Protein AF-0000000073259022 (afdb_homodimer)

Nearest PDB structures (foldseek):
  8ajj-assembly1_D  TM=9.130E-01  e=1.809E-40  Staphylococcus aureus
  8plf-assembly1_A  TM=8.728E-01  e=3.328E-39  Schistosoma mansoni
  7put-assembly1_A  TM=8.686E-01  e=3.805E-38  Brugia malayi
  7pvj-assembly1_B  TM=8.725E-01  e=5.122E-38  Brugia malayi
  7pvj-assembly2_C  TM=8.469E-01  e=7.106E-36  Brugia malayi

pLDDT: mean 96.57, std 3.53, range [67.12, 98.94]

Solvent-accessible surface area (backbone atoms only — not comparable to full-atom values): 46654 Å² total; per-residue (Å²): 130,63,50,79,30,50,31,34,25,40,18,31,18,64,20,24,44,56,42,46,36,52,43,17,68,71,70,38,49,26,32,38,33,29,66,82,57,62,33,23,54,44,36,68,53,31,57,52,27,50,49,25,40,41,38,27,19,47,49,34,46,49,50,64,45,18,61,81,39,15,26,36,36,49,89,65,53,64,48,69,37,37,63,47,35,39,47,52,23,50,51,52,25,50,53,49,28,48,48,39,51,50,49,34,54,74,35,60,38,45,77,43,57,12,47,61,24,45,78,39,85,59,24,31,40,28,45,33,72,88,62,63,71,46,44,34,32,34,70,28,39,36,42,20,58,26,59,40,74,33,77,79,94,47,50,47,49,85,72,46,63,65,91,32,59,26,38,79,54,60,56,66,67,48,70,60,78,47,65,23,34,34,26,37,22,40,41,64,69,23,44,36,51,43,52,26,40,35,44,62,65,20,42,31,38,34,40,14,57,47,85,51,45,41,73,89,49,45,67,70,58,24,48,51,51,52,52,52,44,41,73,71,60,43,43,74,41,52,41,17,47,74,62,34,31,40,76,41,90,40,85,71,32,42,26,32,35,36,31,42,39,84,91,41,76,45,77,44,71,20,43,26,34,35,43,33,68,51,67,36,37,53,45,84,66,28,44,39,72,75,49,57,42,49,51,46,98,74,41,22,37,45,54,53,62,66,29,37,37,69,30,86,58,30,30,45,33,39,42,21,37,46,77,78,76,42,66,36,52,12,38,48,42,27,45,22,44,38,44,67,76,40,50,90,76,55,57,91,66,50,74,79,28,61,34,66,75,59,32,69,40,50,64,29,57,42,41,56,42,78,36,91,54,17,38,6,34,29,48,48,49,68,73,74,46,70,83,46,93,63,58,70,30,41,21,59,39,55,25,73,76,26,66,43,27,53,36,60,72,45,32,61,51,31,37,38,37,30,29,33,63,90,78,29,41,61,48,15,37,37,19,32,14,75,60,7,46,54,53,29,45,28,52,48,34,24,49,69,31,67,39,33,53,45,54,47,35,64,44,42,42,35,65,80,34,71,63,38,40,47,37,57,36,61,81,40,56,87,131,61,49,76,30,49,31,36,24,41,19,30,19,64,20,23,44,59,41,45,34,51,42,16,68,70,69,37,50,24,34,36,33,29,65,82,58,60,32,22,56,43,34,69,52,31,58,52,26,50,50,25,41,40,39,27,18,50,50,33,47,50,51,63,44,21,61,81,37,14,26,39,37,48,88,62,52,64,46,69,38,34,62,47,35,36,48,53,24,50,51,53,23,49,54,50,27,50,47,39,51,51,47,34,52,75,35,60,37,46,76,43,57,13,48,60,25,45,78,38,83,59,24,30,42,27,44,32,74,88,61,62,71,46,46,36,32,33,70,27,40,36,41,20,57,26,59,43,75,34,78,79,93,48,49,47,48,85,71,43,61,66,92,32,59,26,36,79,56,59,55,65,66,48,68,61,78,45,63,21,34,33,26,38,22,39,40,64,68,23,43,34,53,41,53,27,40,33,44,62,64,20,42,31,38,35,40,14,58,48,83,49,46,39,73,89,49,46,66,71,58,25,48,52,50,51,54,52,42,41,74,71,59,44,44,74,41,51,40,16,45,75,61,33,31,40,77,42,90,40,86,70,31,40,26,33,36,34,30,41,39,83,90,41,73,48,76,43,73,20,41,25,34,36,42,33,67,52,68,36,36,53,45,85,66,28,45,40,71,74,49,57,42,49,54,47,98,76,41,23,37,46,56,54,63,67,29,39,35,68,28,87,58,28,30,42,33,39,44,22,37,47,79,78,75,41,66,38,51,11,37,48,42,28,45,21,43,39,45,67,75,40,50,88,75,55,58,91,66,51,72,79,29,60,34,67,72,59,32,69,41,50,65,30,57,41,42,56,40,79,37,90,55,17,38,5,34,30,48,47,50,69,73,76,46,71,84,48,92,64,58,70,30,40,21,58,40,54,25,73,77,26,67,42,27,52,37,58,72,44,32,61,51,31,37,38,36,30,27,34,62,88,80,28,41,60,49,15,36,36,19,32,14,74,60,6,46,52,52,29,45,30,52,47,34,23,49,69,31,67,40,33,52,44,54,47,36,65,44,45,44,34,65,82,35,69,64,39,41,48,36,57,39,60,80,39,57,86

Sequence (956 aa):
MATYYDAIIIGSGQSGNPVAKAFANAGHKTAVIERTALGGTCVNVGCTPTKTMIASGRAAYMARRGKDYGVHAGNGNFEIDMARVRQRKRAIVEQWNSGSVRGLNAAGVDVIMGEGSFVGDKKLKVVLNDGGEKEVSADKIFINVGERPLRPDISGLDGVEPARVLDSTSIMELDAVPEHLVVLGGGYIGLEFGQLFRRLGSEVTVIQRAKQLVPHEDPDVAECLYDILQQDGLTVYLSSTVNSVSASTDSKMPFTVNVQTANGQTDVAGSHILLAAGRVPNTDRLNLSEVGIKTTSKGHVVVDDKLQTSASNVYALGDCHGGAAFTHISYDDSRIIRTNLLPKTMASTTPAMPTTQSSTSRVLTPYVMYTDPQLGHVGLHARDLFNSKREVKIAKMPMSYVARALETAEPRGMMKATVEAKTGEILGFTCLGLEGGEIMSIVQTAMMGNLKWWDLEAAVYAHPTLAESLNNLWGHLEMATYYDAIIIGSGQSGNPVAKAFANAGHKTAVIERTALGGTCVNVGCTPTKTMIASGRAAYMARRGKDYGVHAGNGNFEIDMARVRQRKRAIVEQWNSGSVRGLNAAGVDVIMGEGSFVGDKKLKVVLNDGGEKEVSADKIFINVGERPLRPDISGLDGVEPARVLDSTSIMELDAVPEHLVVLGGGYIGLEFGQLFRRLGSEVTVIQRAKQLVPHEDPDVAECLYDILQQDGLTVYLSSTVNSVSASTDSKMPFTVNVQTANGQTDVAGSHILLAAGRVPNTDRLNLSEVGIKTTSKGHVVVDDKLQTSASNVYALGDCHGGAAFTHISYDDSRIIRTNLLPKTMASTTPAMPTTQSSTSRVLTPYVMYTDPQLGHVGLHARDLFNSKREVKIAKMPMSYVARALETAEPRGMMKATVEAKTGEILGFTCLGLEGGEIMSIVQTAMMGNLKWWDLEAAVYAHPTLAESLNNLWGHLE

Foldseek 3Di:
DAAEWQEEEEAQELLRLLLQLLCLLVPTAYAYEAAPAHHGCCLAQRVQLLVLLLVVLVVLVCLLCCVVVVHDDPPSDDADQLVVSLVSSVVSSVVVRVVSVVSCVVSPYHYFHFHWADPEAQKIWGQGPVGDIHIHGHNAYEYEQAWDFDDDDAAAPVVDDVLQEAESRSVSVDRDQQQEEEEEAQELSRQSVQSSSLSNPHAYEYEHLAQFHNVQADPVQRVLVVVVVVVSPYHYAYNKDWHHKHADPDQSQGIWTWMQGPVGIDIDTTRHYYRPPDIAAPQVRHPCVNYPFDADPRQATDAFQLQHTPRPNYGYAAPSNHDDRDSVRRNVNSQLPCCPPVVVSDDPPDDRDVGCPRDLLNVQPWDWRVDVVIKIKTADHPVRCPPPPFQKWKFKAFQLPQPVCVVVVWRRGMKMWIARPPQQQTGMIITRTHPRRVLNVVVSVCNNVRHGLVCQLPDDDDPPDSSVCSVVRCVRID/DAAEWAEEEEAQELQRLLLQLLCLLVPTAYAYEAADAHHPCCLAQRVQLLVLLLVVLVVLVCLLCLVVVVHDDPPSDDADQLVVSLVSSVVSSVVVRVVSVVSCVVSVYHYFHFHWADPEAQKIWGQGPVGDIHIHGHSAYEYEQAWDFDDDDAAAPVVDDPLQEAESRSVSVDRDQQQEEEEEAQEQSRQSVQSSSLSNPHAYEYEHLAQFHNVQADRVQRVLVVVVVVVSPYHYAYNKDWHHKHADPDQSQGIWTWMQGPVGIDIDTTRHYYRPPDIAAPQVRHNCVNYPFDADPRQATDAFQLQHTPRPNYGYAAPSNHDPRDSVRRNVNSQLPCVPPVVVSDDPPDDRDVGCPRALLNVQPWDWRVDVVIKTKTADHPVRCPPPPFQKWKFKAFQLPQPVCVVVVWRRGMKMWIARPPQQQTGMIITRTHPRRVLNVVVSVCNNVRHGLVCQLPDDDDPPDSSVCSVVRCVRID

Secondary structure (DSSP, 8-state):
-PEEEEEEEE--STTHHHHHHHHHHTT--EEEEESS-TTHHHHHHSHHHHHHHHHHHHHHHHHHTGGGGTEEETTS-EEE-HHHHHHHHHHHHHHHHHHHHHHHHHHT-EEEEEEEEEEETTEEEEEETTSSEEEEEEEEEEE---EEE-----BTGGGS-GGGEE-TTGGGG-SS--SEEEEE--SHHHHHHHHHHHHHT-EEEEE-SSSSSSTTS-HHHHHHHHHHHHHTT-EEE-S-EEEEEEE-S-SSS-EEEEEEETTEEEEEEESEEEE-S-EEETTTTS-GGGGT--B-TTSPBP--TT-B-SSTTEEE-GGGG-S---HHHHHHHHHHHHHHH-GGGS-TTSPP--STTS-HHHHT--EEE-SSSEEEEEE--GGGGTT-SS-EEEEEEEGGG-HHHHHTT----EEEEEEETTT-BEEEEEEEETTHHHHHHHHHHHHHTT-BHHHHHT--PPSS-STTHHHHHGGGB-/-PEEEEEEEES-STTHHHHHHHHHHTT--EEEEESS-TTHHHHHHSHHHHHHHHHHHHHHHHHHTGGGGTEEETTS-EEE-HHHHHHHHHHHHHHHHHHHHHHHHHHT-EEEEEEEEEEETTEEEEEETTSSEEEEEEEEEEE---EEE-----BTGGGS-GGGEE-TTGGGG-SS--SEEEEE--SHHHHHHHHHHHHHT-EEEEE-SSSSSSTTS-HHHHHHHHHHHHHTT-EEE-S-EEEEEEE-S-SSS-EEEEEEETTEEEEEEESEEEE-S-EEETTTTS-GGGGT--B-TTSPBP--TT-B-SSTTEEE-GGGG-S---HHHHHHHHHHHHHHH-GGGS-TTSPP--STTS-HHHHT--EEE-SSSEEEEEE--GGGGTT-SS-EEEEEEEGGG-HHHHHTT----EEEEEEETTT-BEEEEEEEETTHHHHHHHHHHHHHTT-BHHHHHT--PPSS-STTHHHHHGGGB-

InterPro domains:
  IPR001100 Pyridine nucleotide-disulphide oxidoreductase, class I [PIRSF000350] (4-470)
  IPR004099 Pyridine nucleotide-disulphide oxidoreductase, dimerisation domain [PF02852] (365-471)
  IPR016156 FAD/NAD-linked reductase, dimerisation domain superfamily [G3DSA:3.30.390.30] (364-477)
  IPR016156 FAD/NAD-linked reductase, dimerisation domain superfamily [SSF55424] (364-474)
  IPR023753 FAD/NAD(P)-binding domain [PF07992] (5-328)
  IPR036188 FAD/NAD(P)-binding domain superfamily [G3DSA:3.50.50.60] (5-340)
  IPR036188 FAD/NAD(P)-binding domain superfamily [G3DSA:3.50.50.60] (157-284)
  IPR036188 FAD/NAD(P)-binding domain superfamily [SSF51905] (3-328)

Radius of gyration: 30.56 Å; Cα contacts (8 Å, |Δi|>4): 2368; chains: 2; bounding box: 64×108×78 Å

Structure (mmCIF, N/CA/C/O backbone):
data_AF-0000000073259022-model_v1
#
loop_
_entity.id
_entity.type
_entity.pdbx_description
1 polymer 'Chromosome 3, complete genome'
#
loop_
_atom_site.group_PDB
_atom_site.id
_atom_site.type_symbol
_atom_site.label_atom_id
_atom_site.label_alt_id
_atom_site.label_comp_id
_atom_site.label_asym_id
_atom_site.label_entity_id
_atom_site.label_seq_id
_atom_site.pdbx_PDB_ins_code
_atom_site.Cartn_x
_atom_site.Cartn_y
_atom_site.Cartn_z
_atom_site.occupancy
_atom_site.B_iso_or_equiv
_atom_site.auth_seq_id
_atom_site.auth_comp_id
_atom_site.auth_asym_id
_atom_site.auth_atom_id
_atom_site.pdbx_PDB_model_num
ATOM 1 N N . MET A 1 1 ? -9.023 -57.719 -0.854 1 75.94 1 MET A N 1
ATOM 2 C CA . MET A 1 1 ? -10.281 -57.031 -0.538 1 75.94 1 MET A CA 1
ATOM 3 C C . MET A 1 1 ? -10.109 -55.531 -0.485 1 75.94 1 MET A C 1
ATOM 5 O O . MET A 1 1 ? -9.109 -55.031 0.037 1 75.94 1 MET A O 1
ATOM 9 N N . ALA A 1 2 ? -11.062 -54.781 -1.071 1 88.75 2 ALA A N 1
ATOM 10 C CA . ALA A 1 2 ? -10.961 -53.344 -1.138 1 88.75 2 ALA A CA 1
ATOM 11 C C . ALA A 1 2 ? -11.141 -52.719 0.241 1 88.75 2 ALA A C 1
ATOM 13 O O . ALA A 1 2 ? -12 -53.156 1.016 1 88.75 2 ALA A O 1
ATOM 14 N N . THR A 1 3 ? -10.242 -51.844 0.664 1 95.62 3 THR A N 1
ATOM 15 C CA . THR A 1 3 ? -1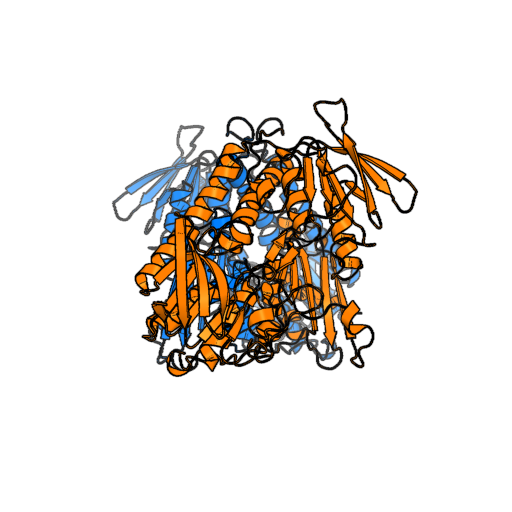0.414 -51.094 1.896 1 95.62 3 THR A CA 1
ATOM 16 C C . THR A 1 3 ? -11.547 -50.062 1.757 1 95.62 3 THR A C 1
ATOM 18 O O . THR A 1 3 ? -11.594 -49.312 0.787 1 95.62 3 THR A O 1
ATOM 21 N N . TYR A 1 4 ? -12.5 -50.062 2.699 1 97.25 4 TYR A N 1
ATOM 22 C CA . TYR A 1 4 ? -13.688 -49.219 2.637 1 97.25 4 TYR A CA 1
ATOM 23 C C . TYR A 1 4 ? -13.492 -47.938 3.457 1 97.25 4 TYR A C 1
ATOM 25 O O . TYR A 1 4 ? -12.961 -48 4.57 1 97.25 4 TYR A O 1
ATOM 33 N N . TYR A 1 5 ? -13.891 -46.812 2.912 1 98.56 5 TYR A N 1
ATOM 34 C CA . TYR A 1 5 ? -13.906 -45.5 3.566 1 98.56 5 TYR A CA 1
ATOM 35 C C . TYR A 1 5 ? -15.289 -44.875 3.479 1 98.56 5 TYR A C 1
ATOM 37 O O . TYR A 1 5 ? -16.094 -45.219 2.617 1 98.56 5 TYR A O 1
ATOM 45 N N . ASP A 1 6 ? -15.641 -43.969 4.469 1 98.56 6 ASP A N 1
ATOM 46 C CA . ASP A 1 6 ? -16.828 -43.125 4.324 1 98.56 6 ASP A CA 1
ATOM 47 C C . ASP A 1 6 ? -16.625 -42.094 3.215 1 98.56 6 ASP A C 1
ATOM 49 O O . ASP A 1 6 ? -17.562 -41.781 2.477 1 98.56 6 ASP A O 1
ATOM 53 N N . ALA A 1 7 ? -15.445 -41.594 3.127 1 98.69 7 ALA A N 1
ATOM 54 C CA . ALA A 1 7 ? -15.125 -40.562 2.135 1 98.69 7 ALA A CA 1
ATOM 55 C C . ALA A 1 7 ? -13.711 -40.75 1.588 1 98.69 7 ALA A C 1
ATOM 57 O O . ALA A 1 7 ? -12.781 -41.031 2.342 1 98.69 7 ALA A O 1
ATOM 58 N N . ILE A 1 8 ? -13.578 -40.594 0.302 1 98.81 8 ILE A N 1
ATOM 59 C CA . ILE A 1 8 ? -12.273 -40.562 -0.345 1 98.81 8 ILE A CA 1
ATOM 60 C C . ILE A 1 8 ? -12.125 -39.312 -1.181 1 98.81 8 ILE A C 1
ATOM 62 O O . ILE A 1 8 ? -13.031 -38.938 -1.935 1 98.81 8 ILE A O 1
ATOM 66 N N . ILE A 1 9 ? -11.078 -38.594 -0.959 1 98.88 9 ILE A N 1
ATOM 67 C CA . ILE A 1 9 ? -10.719 -37.438 -1.786 1 98.88 9 ILE A CA 1
ATOM 68 C C . ILE A 1 9 ? -9.555 -37.812 -2.701 1 98.88 9 ILE A C 1
ATOM 70 O O . ILE A 1 9 ? -8.516 -38.281 -2.236 1 98.88 9 ILE A O 1
ATOM 74 N N . ILE A 1 10 ? -9.766 -37.688 -4.02 1 98.75 10 ILE A N 1
ATOM 75 C CA . ILE A 1 10 ? -8.68 -37.875 -4.98 1 98.75 10 ILE A CA 1
ATOM 76 C C . ILE A 1 10 ? -8.039 -36.531 -5.316 1 98.75 10 ILE A C 1
ATOM 78 O O . ILE A 1 10 ? -8.578 -35.75 -6.117 1 98.75 10 ILE A O 1
ATOM 82 N N . GLY A 1 11 ? -6.863 -36.281 -4.742 1 98.12 11 GLY A N 1
ATOM 83 C CA . GLY A 1 11 ? -6.195 -35 -4.836 1 98.12 11 GLY A CA 1
ATOM 84 C C . GLY A 1 11 ? -6.246 -34.219 -3.549 1 98.12 11 GLY A C 1
ATOM 85 O O . GLY A 1 11 ? -7.301 -34.094 -2.92 1 98.12 11 GLY A O 1
ATOM 86 N N . SER A 1 12 ? -5.145 -33.656 -3.178 1 97.56 12 SER A N 1
ATOM 87 C CA . SER A 1 12 ? -5.02 -32.969 -1.904 1 97.56 12 SER A CA 1
ATOM 88 C C . SER A 1 12 ? -4.848 -31.453 -2.115 1 97.56 12 SER A C 1
ATOM 90 O O . SER A 1 12 ? -4.043 -30.812 -1.433 1 97.56 12 SER A O 1
ATOM 92 N N . GLY A 1 13 ? -5.574 -30.891 -3.109 1 96.56 13 GLY A N 1
ATOM 93 C CA . GLY A 1 13 ? -5.512 -29.469 -3.393 1 96.56 13 GLY A CA 1
ATOM 94 C C . GLY A 1 13 ? -6.32 -28.625 -2.42 1 96.56 13 GLY A C 1
ATOM 95 O O . GLY A 1 13 ? -6.602 -29.062 -1.303 1 96.56 13 GLY A O 1
ATOM 96 N N . GLN A 1 14 ? -6.695 -27.453 -2.805 1 96.88 14 GLN A N 1
ATOM 97 C CA . GLN A 1 14 ? -7.176 -26.406 -1.923 1 96.88 14 GLN A CA 1
ATOM 98 C C . GLN A 1 14 ? -8.617 -26.656 -1.501 1 96.88 14 GLN A C 1
ATOM 100 O O . GLN A 1 14 ? -9.102 -26.062 -0.534 1 96.88 14 GLN A O 1
ATOM 105 N N . SER A 1 15 ? -9.281 -27.469 -2.186 1 98 15 SER A N 1
ATOM 106 C CA . SER A 1 15 ? -10.57 -27.953 -1.688 1 98 15 SER A CA 1
ATOM 107 C C . SER A 1 15 ? -10.438 -29.344 -1.062 1 98 15 SER A C 1
ATOM 109 O O . SER A 1 15 ? -11.188 -29.672 -0.142 1 98 15 SER A O 1
ATOM 111 N N . GLY A 1 16 ? -9.5 -30.125 -1.563 1 98.38 16 GLY A N 1
ATOM 112 C CA . GLY A 1 16 ? -9.359 -31.5 -1.14 1 98.38 16 GLY A CA 1
ATOM 113 C C . GLY A 1 16 ? -9.008 -31.656 0.328 1 98.38 16 GLY A C 1
ATOM 114 O O . GLY A 1 16 ? -9.734 -32.281 1.088 1 98.38 16 GLY A O 1
ATOM 115 N N . ASN A 1 17 ? -7.977 -30.969 0.718 1 98.06 17 ASN A N 1
ATOM 116 C CA . ASN A 1 17 ? -7.504 -31.062 2.094 1 98.06 17 ASN A CA 1
ATOM 117 C C . ASN A 1 17 ? -8.555 -30.562 3.084 1 98.06 17 ASN A C 1
ATOM 119 O O . ASN A 1 17 ? -8.867 -31.25 4.059 1 98.06 17 ASN A O 1
ATOM 123 N N . PRO A 1 18 ? -9.125 -29.422 2.84 1 97.75 18 PRO A N 1
ATOM 124 C CA . PRO A 1 18 ? -10.156 -28.953 3.77 1 97.75 18 PRO A CA 1
ATOM 125 C C . PRO A 1 18 ? -11.344 -29.906 3.877 1 97.75 18 PRO A C 1
ATOM 127 O O . PRO A 1 18 ? -11.852 -30.141 4.973 1 97.75 18 PRO A O 1
ATOM 130 N N . VAL A 1 19 ? -11.805 -30.469 2.738 1 98.56 19 VAL A N 1
ATOM 131 C CA . VAL A 1 19 ? -12.922 -31.406 2.752 1 98.56 19 VAL A CA 1
ATOM 132 C C . VAL A 1 19 ? -12.516 -32.688 3.514 1 98.56 19 VAL A C 1
ATOM 134 O O . VAL A 1 19 ? -13.273 -33.156 4.352 1 98.56 19 VAL A O 1
ATOM 137 N N . ALA A 1 20 ? -11.32 -33.188 3.248 1 98.81 20 ALA A N 1
ATOM 138 C CA . ALA A 1 20 ? -10.836 -34.375 3.939 1 98.81 20 ALA A CA 1
ATOM 139 C C . ALA A 1 20 ? -10.812 -34.188 5.449 1 98.81 20 ALA A C 1
ATOM 141 O O . ALA A 1 20 ? -11.328 -35 6.211 1 98.81 20 ALA A O 1
ATOM 142 N N . LYS A 1 21 ? -10.227 -33.062 5.836 1 98.44 21 LYS A N 1
ATOM 143 C CA . LYS A 1 21 ? -10.125 -32.781 7.262 1 98.44 21 LYS A CA 1
ATOM 144 C C . LYS A 1 21 ? -11.508 -32.594 7.887 1 98.44 21 LYS A C 1
ATOM 146 O O . LYS A 1 21 ? -11.75 -33.062 9 1 98.44 21 LYS A O 1
ATOM 151 N N . ALA A 1 22 ? -12.398 -31.938 7.172 1 98.25 22 ALA A N 1
ATOM 152 C CA . ALA A 1 22 ? -13.75 -31.719 7.688 1 98.25 22 ALA A CA 1
ATOM 153 C C . ALA A 1 22 ? -14.469 -33.031 7.93 1 98.25 22 ALA A C 1
ATOM 155 O O . ALA A 1 22 ? -15.078 -33.25 8.984 1 98.25 22 ALA A O 1
ATOM 156 N N . PHE A 1 23 ? -14.453 -33.969 6.977 1 98.69 23 PHE A N 1
ATOM 157 C CA . PHE A 1 23 ? -15.109 -35.25 7.109 1 98.69 23 PHE A CA 1
ATOM 158 C C . PHE A 1 23 ? -14.484 -36.062 8.234 1 98.69 23 PHE A C 1
ATOM 160 O O . PHE A 1 23 ? -15.195 -36.656 9.055 1 98.69 23 PHE A O 1
ATOM 167 N N . ALA A 1 24 ? -13.148 -36.062 8.273 1 98.69 24 ALA A N 1
ATOM 168 C CA . ALA A 1 24 ? -12.453 -36.781 9.328 1 98.69 24 ALA A CA 1
ATOM 169 C C . ALA A 1 24 ? -12.812 -36.25 10.703 1 98.69 24 ALA A C 1
ATOM 171 O O . ALA A 1 24 ? -13.133 -37 11.625 1 98.69 24 ALA A O 1
ATOM 172 N N . ASN A 1 25 ? -12.75 -35 10.812 1 98.12 25 ASN A N 1
ATOM 173 C CA . ASN A 1 25 ? -13.078 -34.344 12.078 1 98.12 25 ASN A CA 1
ATOM 174 C C . ASN A 1 25 ? -14.523 -34.625 12.492 1 98.12 25 ASN A C 1
ATOM 176 O O . ASN A 1 25 ? -14.852 -34.562 13.68 1 98.12 25 ASN A O 1
ATOM 180 N N . ALA A 1 26 ? -15.359 -34.875 11.508 1 98.19 26 ALA A N 1
ATOM 181 C CA . ALA A 1 26 ? -16.75 -35.188 11.773 1 98.19 26 ALA A CA 1
ATOM 182 C C . ALA A 1 26 ? -16.922 -36.688 12.094 1 98.19 26 ALA A C 1
ATOM 184 O O . ALA A 1 26 ? -18.047 -37.156 12.258 1 98.19 26 ALA A O 1
ATOM 185 N N . GLY A 1 27 ? -15.875 -37.438 12.062 1 97.88 27 GLY A N 1
ATOM 186 C CA . GLY A 1 27 ? -15.93 -38.844 12.492 1 97.88 27 GLY A CA 1
ATOM 187 C C . GLY A 1 27 ? -16 -39.812 11.328 1 97.88 27 GLY A C 1
ATOM 188 O O . GLY A 1 27 ? -16.203 -41 11.531 1 97.88 27 GLY A O 1
ATOM 189 N N . HIS A 1 28 ? -15.898 -39.375 10.141 1 98.31 28 HIS A N 1
ATOM 190 C CA . HIS A 1 28 ? -15.93 -40.25 8.969 1 98.31 28 HIS A CA 1
ATOM 191 C C . HIS A 1 28 ? -14.547 -40.844 8.68 1 98.31 28 HIS A C 1
ATOM 193 O O . HIS A 1 28 ? -13.547 -40.125 8.719 1 98.31 28 HIS A O 1
ATOM 199 N N . LYS A 1 29 ? -14.539 -42.125 8.484 1 98.62 29 LYS A N 1
ATOM 200 C CA . LYS A 1 29 ? -13.297 -42.688 7.98 1 98.62 29 LYS A CA 1
ATOM 201 C C . LYS A 1 29 ? -12.945 -42.125 6.605 1 98.62 29 LYS A C 1
ATOM 203 O O . LYS A 1 29 ? -13.648 -42.406 5.625 1 98.62 29 LYS A O 1
ATOM 208 N N . THR A 1 30 ? -11.828 -41.406 6.578 1 98.75 30 THR A N 1
ATOM 209 C CA . THR A 1 30 ? -11.555 -40.594 5.395 1 98.75 30 THR A CA 1
ATOM 210 C C . THR A 1 30 ? -10.148 -40.875 4.859 1 98.75 30 THR A C 1
ATOM 212 O O . THR A 1 30 ? -9.203 -41 5.633 1 98.75 30 THR A O 1
ATOM 215 N N . ALA A 1 31 ? -10 -40.938 3.535 1 98.81 31 ALA A N 1
ATOM 216 C CA . ALA A 1 31 ? -8.695 -41.062 2.893 1 98.81 31 ALA A CA 1
ATOM 217 C C . ALA A 1 31 ? -8.484 -40 1.832 1 98.81 31 ALA A C 1
ATOM 219 O O . ALA A 1 31 ? -9.445 -39.531 1.215 1 98.81 31 ALA A O 1
ATOM 220 N N . VAL A 1 32 ? -7.238 -39.594 1.685 1 98.75 32 VAL A N 1
ATOM 221 C CA . VAL A 1 32 ? -6.793 -38.75 0.583 1 98.75 32 VAL A CA 1
ATOM 222 C C . VAL A 1 32 ? -5.805 -39.5 -0.292 1 98.75 32 VAL A C 1
ATOM 224 O O . VAL A 1 32 ? -4.871 -40.125 0.216 1 98.75 32 VAL A O 1
ATOM 227 N N . ILE A 1 33 ? -6.09 -39.531 -1.566 1 98.62 33 ILE A N 1
ATOM 228 C CA . ILE A 1 33 ? -5.168 -40.125 -2.547 1 98.62 33 ILE A CA 1
ATOM 229 C C . ILE A 1 33 ? -4.414 -39 -3.258 1 98.62 33 ILE A C 1
ATOM 231 O O . ILE A 1 33 ? -5.031 -38.062 -3.809 1 98.62 33 ILE A O 1
ATOM 235 N N . GLU A 1 34 ? -3.127 -38.969 -3.18 1 98.38 34 GLU A N 1
ATOM 236 C CA . GLU A 1 34 ? -2.299 -37.906 -3.787 1 98.38 34 GLU A CA 1
ATOM 237 C C . GLU A 1 34 ? -1.114 -38.531 -4.535 1 98.38 34 GLU A C 1
ATOM 239 O O . GLU A 1 34 ? -0.4 -39.375 -3.992 1 98.38 34 GLU A O 1
ATOM 244 N N . ARG A 1 35 ? -0.966 -38.094 -5.746 1 95.75 35 ARG A N 1
ATOM 245 C CA . ARG A 1 35 ? 0.018 -38.75 -6.617 1 95.75 35 ARG A CA 1
ATOM 246 C C . ARG A 1 35 ? 1.399 -38.125 -6.422 1 95.75 35 ARG A C 1
ATOM 248 O O . ARG A 1 35 ? 2.416 -38.812 -6.562 1 95.75 35 ARG A O 1
ATOM 255 N N . THR A 1 36 ? 1.459 -36.844 -6.062 1 94.56 36 THR A N 1
ATOM 256 C CA . THR A 1 36 ? 2.75 -36.156 -6.121 1 94.56 36 THR A CA 1
ATOM 257 C C . THR A 1 36 ? 3.105 -35.562 -4.766 1 94.56 36 THR A C 1
ATOM 259 O O . THR A 1 36 ? 3.957 -36.062 -4.047 1 94.56 36 THR A O 1
ATOM 262 N N . ALA A 1 37 ? 2.416 -34.531 -4.402 1 95.81 37 ALA A N 1
ATOM 263 C CA . ALA A 1 37 ? 2.715 -33.844 -3.152 1 95.81 37 ALA A CA 1
ATOM 264 C C . ALA A 1 37 ? 1.442 -33.312 -2.504 1 95.81 37 ALA A C 1
ATOM 266 O O . ALA A 1 37 ? 0.561 -32.781 -3.191 1 95.81 37 ALA A O 1
ATOM 267 N N . LEU A 1 38 ? 1.409 -33.438 -1.148 1 97.19 38 LEU A N 1
ATOM 268 C CA . LEU A 1 38 ? 0.255 -32.938 -0.413 1 97.19 38 LEU A CA 1
ATOM 269 C C . LEU A 1 38 ? 0.201 -31.422 -0.462 1 97.19 38 LEU A C 1
ATOM 271 O O . LEU A 1 38 ? 1.237 -30.75 -0.392 1 97.19 38 LEU A O 1
ATOM 275 N N . GLY A 1 39 ? -1.014 -30.875 -0.587 1 96.06 39 GLY A N 1
ATOM 276 C CA . GLY A 1 39 ? -1.202 -29.438 -0.646 1 96.06 39 GLY A CA 1
ATOM 277 C C . GLY A 1 39 ? -1.601 -28.938 -2.023 1 96.06 39 GLY A C 1
ATOM 278 O O . GLY A 1 39 ? -2.004 -27.797 -2.182 1 96.06 39 GLY A O 1
ATOM 279 N N . GLY A 1 40 ? -1.464 -29.812 -3.02 1 95.44 40 GLY A N 1
ATOM 280 C CA . GLY A 1 40 ? -1.965 -29.516 -4.352 1 95.44 40 GLY A CA 1
ATOM 281 C C . GLY A 1 40 ? -1.129 -28.484 -5.082 1 95.44 40 GLY A C 1
ATOM 282 O O . GLY A 1 40 ? 0.005 -28.203 -4.688 1 95.44 40 GLY A O 1
ATOM 283 N N . THR A 1 41 ? -1.669 -27.969 -6.152 1 95.38 41 THR A N 1
ATOM 284 C CA . THR A 1 41 ? -0.955 -27.109 -7.086 1 95.38 41 THR A CA 1
ATOM 285 C C . THR A 1 41 ? -0.554 -25.797 -6.41 1 95.38 41 THR A C 1
ATOM 287 O O . THR A 1 41 ? 0.615 -25.406 -6.445 1 95.38 41 THR A O 1
ATOM 290 N N . CYS A 1 42 ? -1.396 -25.094 -5.781 1 96.56 42 CYS A N 1
ATOM 291 C CA . CYS A 1 42 ? -1.146 -23.781 -5.223 1 96.56 42 CYS A CA 1
ATOM 292 C C . CYS A 1 42 ? 0.085 -23.781 -4.324 1 96.56 42 CYS A C 1
ATOM 294 O O . CYS A 1 42 ? 0.97 -22.938 -4.465 1 96.56 42 CYS A O 1
ATOM 296 N N . VAL A 1 43 ? 0.164 -24.75 -3.426 1 96.81 43 VAL A N 1
ATOM 297 C CA . VAL A 1 43 ? 1.204 -24.859 -2.406 1 96.81 43 VAL A CA 1
ATOM 298 C C . VAL A 1 43 ? 2.521 -25.281 -3.053 1 96.81 43 VAL A C 1
ATOM 300 O O . VAL A 1 43 ? 3.57 -24.688 -2.787 1 96.81 43 VAL A O 1
ATOM 303 N N . ASN A 1 44 ? 2.443 -26.219 -3.957 1 97.56 44 ASN A N 1
ATOM 304 C CA . ASN A 1 44 ? 3.652 -26.922 -4.375 1 97.56 44 ASN A CA 1
ATOM 305 C C . ASN A 1 44 ? 4.234 -26.328 -5.652 1 97.56 44 ASN A C 1
ATOM 307 O O . ASN A 1 44 ? 5.453 -26.266 -5.809 1 97.56 44 ASN A O 1
ATOM 311 N N . VAL A 1 45 ? 3.309 -25.891 -6.582 1 97.38 45 VAL A N 1
ATOM 312 C CA . VAL A 1 45 ? 3.846 -25.469 -7.871 1 97.38 45 VAL A CA 1
ATOM 313 C C . VAL A 1 45 ? 2.986 -24.359 -8.453 1 97.38 45 VAL A C 1
ATOM 315 O O . VAL A 1 45 ? 2.969 -24.141 -9.664 1 97.38 45 VAL A O 1
ATOM 318 N N . GLY A 1 46 ? 2.236 -23.688 -7.684 1 96.44 46 GLY A N 1
ATOM 319 C CA . GLY A 1 46 ? 1.334 -22.656 -8.156 1 96.44 46 GLY A CA 1
ATOM 320 C C . GLY A 1 46 ? 1.575 -21.312 -7.492 1 96.44 46 GLY A C 1
ATOM 321 O O . GLY A 1 46 ? 2.668 -20.75 -7.598 1 96.44 46 GLY A O 1
ATOM 322 N N . CYS A 1 47 ? 0.549 -20.844 -6.754 1 95.88 47 CYS A N 1
ATOM 323 C CA . CYS A 1 47 ? 0.507 -19.469 -6.246 1 95.88 47 CYS A CA 1
ATOM 324 C C . CYS A 1 47 ? 1.644 -19.219 -5.262 1 95.88 47 CYS A C 1
ATOM 326 O O . CYS A 1 47 ? 2.369 -18.234 -5.387 1 95.88 47 CYS A O 1
ATOM 328 N N . THR A 1 48 ? 1.881 -20.078 -4.285 1 96 48 THR A N 1
ATOM 329 C CA . THR A 1 48 ? 2.811 -19.844 -3.184 1 96 48 THR A CA 1
ATOM 330 C C . THR A 1 48 ? 4.234 -19.688 -3.705 1 96 48 THR A C 1
ATOM 332 O O . THR A 1 48 ? 4.867 -18.641 -3.48 1 96 48 THR A O 1
ATOM 335 N N . PRO A 1 49 ? 4.723 -20.641 -4.438 1 98.06 49 PRO A N 1
ATOM 336 C CA . PRO A 1 49 ? 6.098 -20.5 -4.918 1 98.06 49 PRO A CA 1
ATOM 337 C C . PRO A 1 49 ? 6.246 -19.375 -5.953 1 98.06 49 PRO A C 1
ATOM 339 O O . PRO A 1 49 ? 7.223 -18.625 -5.922 1 98.06 49 PRO A O 1
ATOM 342 N N . THR A 1 50 ? 5.293 -19.25 -6.902 1 98.06 50 THR A N 1
ATOM 343 C CA . THR A 1 50 ? 5.406 -18.25 -7.949 1 98.06 50 THR A CA 1
ATOM 344 C C . THR A 1 50 ? 5.418 -16.844 -7.352 1 98.06 50 THR A C 1
ATOM 346 O O . THR A 1 50 ? 6.242 -16 -7.73 1 98.06 50 THR A O 1
ATOM 349 N N . LYS A 1 51 ? 4.539 -16.594 -6.41 1 98.25 51 LYS A N 1
ATOM 350 C CA . LYS A 1 51 ? 4.469 -15.266 -5.82 1 98.25 51 LYS A CA 1
ATOM 351 C C . LYS A 1 51 ? 5.707 -14.969 -4.98 1 98.25 51 LYS A C 1
ATOM 353 O O . LYS A 1 51 ? 6.152 -13.82 -4.906 1 98.25 51 LYS A O 1
ATOM 358 N N . THR A 1 52 ? 6.258 -16 -4.332 1 98.56 52 THR A N 1
ATOM 359 C CA . THR A 1 52 ? 7.523 -15.836 -3.627 1 98.56 52 THR A CA 1
ATOM 360 C C . THR A 1 52 ? 8.625 -15.406 -4.59 1 98.56 52 THR A C 1
ATOM 362 O O . THR A 1 52 ? 9.398 -14.5 -4.285 1 98.56 52 THR A O 1
ATOM 365 N N . MET A 1 53 ? 8.68 -16.031 -5.75 1 98.69 53 MET A N 1
ATOM 366 C CA . MET A 1 53 ? 9.688 -15.688 -6.754 1 98.69 53 MET A CA 1
ATOM 367 C C . MET A 1 53 ? 9.43 -14.289 -7.316 1 98.69 53 MET A C 1
ATOM 369 O O . MET A 1 53 ? 10.367 -13.539 -7.586 1 98.69 53 MET A O 1
ATOM 373 N N . ILE A 1 54 ? 8.188 -13.961 -7.555 1 98.56 54 ILE A N 1
ATOM 374 C CA . ILE A 1 54 ? 7.816 -12.648 -8.07 1 98.56 54 ILE A CA 1
ATOM 375 C C . ILE A 1 54 ? 8.32 -11.562 -7.117 1 98.56 54 ILE A C 1
ATOM 377 O O . ILE A 1 54 ? 8.742 -10.492 -7.559 1 98.56 54 ILE A O 1
ATOM 381 N N . ALA A 1 55 ? 8.359 -11.883 -5.746 1 98.31 55 ALA A N 1
ATOM 382 C CA . ALA A 1 55 ? 8.914 -10.953 -4.77 1 98.31 55 ALA A CA 1
ATOM 383 C C . ALA A 1 55 ? 10.391 -10.68 -5.051 1 98.31 55 ALA A C 1
ATOM 385 O O . ALA A 1 55 ? 10.867 -9.555 -4.871 1 98.31 55 ALA A O 1
ATOM 386 N N . SER A 1 56 ? 11.094 -11.695 -5.492 1 98.12 56 SER A N 1
ATOM 387 C CA . SER A 1 56 ? 12.484 -11.492 -5.898 1 98.12 56 SER A CA 1
ATOM 388 C C . SER A 1 56 ? 12.578 -10.609 -7.137 1 98.12 56 SER A C 1
ATOM 390 O O . SER A 1 56 ? 13.469 -9.766 -7.234 1 98.12 56 SER A O 1
ATOM 392 N N . GLY A 1 57 ? 11.641 -10.867 -8.086 1 97.75 57 GLY A N 1
ATOM 393 C CA . GLY A 1 57 ? 11.578 -10 -9.25 1 97.75 57 GLY A CA 1
ATOM 394 C C . GLY A 1 57 ? 11.352 -8.539 -8.891 1 97.75 57 GLY A C 1
ATOM 395 O O . GLY A 1 57 ? 11.969 -7.648 -9.469 1 97.75 57 GLY A O 1
ATOM 396 N N . ARG A 1 58 ? 10.523 -8.297 -7.953 1 97.31 58 ARG A N 1
ATOM 397 C CA . ARG A 1 58 ? 10.25 -6.938 -7.5 1 97.31 58 ARG A CA 1
ATOM 398 C C . ARG A 1 58 ? 11.477 -6.328 -6.828 1 97.31 58 ARG A C 1
ATOM 400 O O . ARG A 1 58 ? 11.789 -5.156 -7.043 1 97.31 58 ARG A O 1
ATOM 407 N N . ALA A 1 59 ? 12.156 -7.109 -5.984 1 95.94 59 ALA A N 1
ATOM 408 C CA . ALA A 1 59 ? 13.383 -6.633 -5.355 1 95.94 59 ALA A CA 1
ATOM 409 C C . ALA A 1 59 ? 14.398 -6.195 -6.402 1 95.94 59 ALA A C 1
ATOM 411 O O . ALA A 1 59 ? 15.055 -5.16 -6.25 1 95.94 59 ALA A O 1
ATOM 412 N N . ALA A 1 60 ? 14.508 -6.98 -7.453 1 95.62 60 ALA A N 1
ATOM 413 C CA . ALA A 1 60 ? 15.422 -6.641 -8.539 1 95.62 60 ALA A CA 1
ATOM 414 C C . ALA A 1 60 ? 15 -5.352 -9.234 1 95.62 60 ALA A C 1
ATOM 416 O O . ALA A 1 60 ? 15.828 -4.492 -9.523 1 95.62 60 ALA A O 1
ATOM 417 N N . TYR A 1 61 ? 13.773 -5.203 -9.523 1 95.31 61 TYR A N 1
ATOM 418 C CA . TYR A 1 61 ? 13.211 -4.012 -10.148 1 95.31 61 TYR A CA 1
ATOM 419 C C . TYR A 1 61 ? 13.516 -2.766 -9.328 1 95.31 61 TYR A C 1
ATOM 421 O O . TYR A 1 61 ? 13.961 -1.748 -9.867 1 95.31 61 TYR A O 1
ATOM 429 N N . MET A 1 62 ? 13.328 -2.936 -7.957 1 93.31 62 MET A N 1
ATOM 430 C CA . MET A 1 62 ? 13.555 -1.804 -7.059 1 93.31 62 MET A CA 1
ATOM 431 C C . MET A 1 62 ? 15.039 -1.486 -6.938 1 93.31 62 MET A C 1
ATOM 433 O O . MET A 1 62 ? 15.422 -0.323 -6.797 1 93.31 62 MET A O 1
ATOM 437 N N . ALA A 1 63 ? 15.789 -2.449 -6.961 1 92.19 63 ALA A N 1
ATOM 438 C CA . ALA A 1 63 ? 17.234 -2.227 -6.938 1 92.19 63 ALA A CA 1
ATOM 439 C C . ALA A 1 63 ? 17.688 -1.397 -8.133 1 92.19 63 ALA A C 1
ATOM 441 O O . ALA A 1 63 ? 18.5 -0.492 -8 1 92.19 63 ALA A O 1
ATOM 442 N N . ARG A 1 64 ? 17.109 -1.736 -9.297 1 91.69 64 ARG A N 1
ATOM 443 C CA . ARG A 1 64 ? 17.453 -1.012 -10.516 1 91.69 64 ARG A CA 1
ATOM 444 C C . ARG A 1 64 ? 16.984 0.439 -10.438 1 91.69 64 ARG A C 1
ATOM 446 O O . ARG A 1 64 ? 17.625 1.332 -10.992 1 91.69 64 ARG A O 1
ATOM 453 N N . ARG A 1 65 ? 16.016 0.718 -9.703 1 92.69 65 ARG A N 1
ATOM 454 C CA . ARG A 1 65 ? 15.414 2.047 -9.633 1 92.69 65 ARG A CA 1
ATOM 455 C C . ARG A 1 65 ? 15.93 2.818 -8.422 1 92.69 65 ARG A C 1
ATOM 457 O O . ARG A 1 65 ? 15.445 3.91 -8.117 1 92.69 65 ARG A O 1
ATOM 464 N N . GLY A 1 66 ? 16.891 2.213 -7.66 1 92.44 66 GLY A N 1
ATOM 465 C CA . GLY A 1 66 ? 17.391 2.822 -6.438 1 92.44 66 GLY A CA 1
ATOM 466 C C . GLY A 1 66 ? 17.781 4.277 -6.613 1 92.44 66 GLY A C 1
ATOM 467 O O . GLY A 1 66 ? 17.438 5.125 -5.793 1 92.44 66 GLY A O 1
ATOM 468 N N . LYS A 1 67 ? 18.391 4.605 -7.695 1 92.38 67 LYS A N 1
ATOM 469 C CA . LYS A 1 67 ? 18.875 5.953 -7.957 1 92.38 67 LYS A CA 1
ATOM 470 C C . LYS A 1 67 ? 17.734 6.953 -8.047 1 92.38 67 LYS A C 1
ATOM 472 O O . LYS A 1 67 ? 17.891 8.125 -7.711 1 92.38 67 LYS A O 1
ATOM 477 N N . ASP A 1 68 ? 16.578 6.473 -8.547 1 94.62 68 ASP A N 1
ATOM 478 C CA . ASP A 1 68 ? 15.414 7.34 -8.625 1 94.62 68 ASP A CA 1
ATOM 479 C C . ASP A 1 68 ? 15 7.836 -7.238 1 94.62 68 ASP A C 1
ATOM 481 O O . ASP A 1 68 ? 14.438 8.922 -7.105 1 94.62 68 ASP A O 1
ATOM 485 N N . TYR A 1 69 ? 15.375 7.035 -6.156 1 96.81 69 TYR A N 1
ATOM 486 C CA . TYR A 1 69 ? 14.961 7.336 -4.789 1 96.81 69 TYR A CA 1
ATOM 487 C C . TYR A 1 69 ? 16.109 7.934 -3.994 1 96.81 69 TYR A C 1
ATOM 489 O O . TYR A 1 69 ? 15.992 8.156 -2.787 1 96.81 69 TYR A O 1
ATOM 497 N N . GLY A 1 70 ? 17.188 8.164 -4.594 1 96.5 70 GLY A N 1
ATOM 498 C CA . GLY A 1 70 ? 18.359 8.664 -3.918 1 96.5 70 GLY A CA 1
ATOM 499 C C . GLY A 1 70 ? 19.156 7.586 -3.211 1 96.5 70 GLY A C 1
ATOM 500 O O . GLY A 1 70 ? 19.922 7.871 -2.287 1 96.5 70 GLY A O 1
ATOM 501 N N . VAL A 1 71 ? 18.969 6.34 -3.588 1 94.31 71 VAL A N 1
ATOM 502 C CA . VAL A 1 71 ? 19.672 5.199 -2.994 1 94.31 71 VAL A CA 1
ATOM 503 C C . VAL A 1 71 ? 20.594 4.566 -4.027 1 94.31 71 VAL A C 1
ATOM 505 O O . VAL A 1 71 ? 20.141 3.918 -4.973 1 94.31 71 VAL A O 1
ATOM 508 N N . HIS A 1 72 ? 21.812 4.699 -3.904 1 90.75 72 HIS A N 1
ATOM 509 C CA . HIS A 1 72 ? 22.812 4.176 -4.836 1 90.75 72 HIS A CA 1
ATOM 510 C C . HIS A 1 72 ? 23.453 2.9 -4.297 1 90.75 72 HIS A C 1
ATOM 512 O O . HIS A 1 72 ? 24.266 2.953 -3.373 1 90.75 72 HIS A O 1
ATOM 518 N N . ALA A 1 73 ? 22.844 1.9 -4.84 1 80.56 73 ALA A N 1
ATOM 519 C CA . ALA A 1 73 ? 23.422 0.614 -4.461 1 80.56 73 ALA A CA 1
ATOM 520 C C . ALA A 1 73 ? 24.422 0.131 -5.508 1 80.56 73 ALA A C 1
ATOM 522 O O . ALA A 1 73 ? 24.031 -0.315 -6.586 1 80.56 73 ALA A O 1
ATOM 523 N N . GLY A 1 74 ? 25.609 0.318 -5.285 1 74.81 74 GLY A N 1
ATOM 524 C CA . GLY A 1 74 ? 26.625 -0.099 -6.227 1 74.81 74 GLY A CA 1
ATOM 525 C C . GLY A 1 74 ? 26.641 0.727 -7.5 1 74.81 74 GLY A C 1
ATOM 526 O O . GLY A 1 74 ? 26.391 1.935 -7.465 1 74.81 74 GLY A O 1
ATOM 527 N N . ASN A 1 75 ? 27.047 0.036 -8.586 1 68.06 75 ASN A N 1
ATOM 528 C CA . ASN A 1 75 ? 27.203 0.746 -9.852 1 68.06 75 ASN A CA 1
ATOM 529 C C . ASN A 1 75 ? 25.969 0.582 -10.734 1 68.06 75 ASN A C 1
ATOM 531 O O . ASN A 1 75 ? 26.047 0.76 -11.953 1 68.06 75 ASN A O 1
ATOM 535 N N . GLY A 1 76 ? 24.828 0.287 -10.016 1 68 76 GLY A N 1
ATOM 536 C CA . GLY A 1 76 ? 23.609 0.169 -10.797 1 68 76 GLY A CA 1
ATOM 537 C C . GLY A 1 76 ? 23.391 -1.226 -11.352 1 68 76 GLY A C 1
ATOM 538 O O . GLY A 1 76 ? 22.328 -1.513 -11.922 1 68 76 GLY A O 1
ATOM 539 N N . ASN A 1 77 ? 24.422 -2.021 -11.273 1 75.31 77 ASN A N 1
ATOM 540 C CA . ASN A 1 77 ? 24.281 -3.402 -11.719 1 75.31 77 ASN A CA 1
ATOM 541 C C . ASN A 1 77 ? 24.078 -4.355 -10.547 1 75.31 77 ASN A C 1
ATOM 543 O O . ASN A 1 77 ? 24.578 -4.109 -9.453 1 75.31 77 ASN A O 1
ATOM 547 N N . PHE A 1 78 ? 23.203 -5.227 -10.734 1 83.06 78 PHE A N 1
ATOM 548 C CA . PHE A 1 78 ? 23.047 -6.219 -9.68 1 83.06 78 PHE A CA 1
ATOM 549 C C . PHE A 1 78 ? 23.156 -7.629 -10.242 1 83.06 78 PHE A C 1
ATOM 551 O O . PHE A 1 78 ? 22.953 -7.844 -11.438 1 83.06 78 PHE A O 1
ATOM 558 N N . GLU A 1 79 ? 23.656 -8.469 -9.391 1 89.75 79 GLU A N 1
ATOM 559 C CA . GLU A 1 79 ? 23.75 -9.891 -9.703 1 89.75 79 GLU A CA 1
ATOM 560 C C . GLU A 1 79 ? 22.578 -10.664 -9.078 1 89.75 79 GLU A C 1
ATOM 562 O O . GLU A 1 79 ? 22.203 -10.406 -7.938 1 89.75 79 GLU A O 1
ATOM 567 N N . ILE A 1 80 ? 22.109 -11.555 -9.914 1 95.94 80 ILE A N 1
ATOM 568 C CA . ILE A 1 80 ? 21 -12.375 -9.438 1 95.94 80 ILE A CA 1
ATOM 569 C C . ILE A 1 80 ? 21.547 -13.719 -8.938 1 95.94 80 ILE A C 1
ATOM 571 O O . ILE A 1 80 ? 22.25 -14.414 -9.664 1 95.94 80 ILE A O 1
ATOM 575 N N . ASP A 1 81 ? 21.234 -14.039 -7.719 1 97.06 81 ASP A N 1
ATOM 576 C CA . ASP A 1 81 ? 21.516 -15.328 -7.105 1 97.06 81 ASP A CA 1
ATOM 577 C C . ASP A 1 81 ? 20.312 -16.266 -7.195 1 97.06 81 ASP A C 1
ATOM 579 O O . ASP A 1 81 ? 19.5 -16.312 -6.273 1 97.06 81 ASP A O 1
ATOM 583 N N . MET A 1 82 ? 20.328 -17 -8.305 1 97.69 82 MET A N 1
ATOM 584 C CA . MET A 1 82 ? 19.188 -17.875 -8.547 1 97.69 82 MET A CA 1
ATOM 585 C C . MET A 1 82 ? 19.109 -18.969 -7.492 1 97.69 82 MET A C 1
ATOM 587 O O . MET A 1 82 ? 18.031 -19.531 -7.246 1 97.69 82 MET A O 1
ATOM 591 N N . ALA A 1 83 ? 20.188 -19.375 -6.938 1 97.69 83 ALA A N 1
ATOM 592 C CA . ALA A 1 83 ? 20.156 -20.344 -5.848 1 97.69 83 ALA A CA 1
ATOM 593 C C . ALA A 1 83 ? 19.328 -19.828 -4.672 1 97.69 83 ALA A C 1
ATOM 595 O O . ALA A 1 83 ? 18.516 -20.562 -4.105 1 97.69 83 ALA A O 1
ATOM 596 N N . ARG A 1 84 ? 19.578 -18.594 -4.355 1 97.75 84 ARG A N 1
ATOM 597 C CA . ARG A 1 84 ? 18.844 -17.984 -3.258 1 97.75 84 ARG A CA 1
ATOM 598 C C . ARG A 1 84 ? 17.375 -17.812 -3.619 1 97.75 84 ARG A C 1
ATOM 600 O O . ARG A 1 84 ? 16.484 -18.062 -2.791 1 97.75 84 ARG A O 1
ATOM 607 N N . VAL A 1 85 ? 17.062 -17.375 -4.844 1 98.25 85 VAL A N 1
ATOM 608 C CA . VAL A 1 85 ? 15.688 -17.219 -5.316 1 98.25 85 VAL A CA 1
ATOM 609 C C . VAL A 1 85 ? 14.945 -18.562 -5.18 1 98.25 85 VAL A C 1
ATOM 611 O O . VAL A 1 85 ? 13.844 -18.609 -4.637 1 98.25 85 VAL A O 1
ATOM 614 N N . ARG A 1 86 ? 15.57 -19.641 -5.594 1 97.56 86 ARG A N 1
ATOM 615 C CA . ARG A 1 86 ? 14.969 -20.969 -5.531 1 97.56 86 ARG A CA 1
ATOM 616 C C . ARG A 1 86 ? 14.836 -21.453 -4.09 1 97.56 86 ARG A C 1
ATOM 618 O O . ARG A 1 86 ? 13.852 -22.109 -3.736 1 97.56 86 ARG A O 1
ATOM 625 N N . GLN A 1 87 ? 15.844 -21.156 -3.318 1 97.88 87 GLN A N 1
ATOM 626 C CA . GLN A 1 87 ? 15.805 -21.547 -1.916 1 97.88 87 GLN A CA 1
ATOM 627 C C . GLN A 1 87 ? 14.609 -20.938 -1.198 1 97.88 87 GLN A C 1
ATOM 629 O O . GLN A 1 87 ? 13.953 -21.609 -0.393 1 97.88 87 GLN A O 1
ATOM 634 N N . ARG A 1 88 ? 14.367 -19.688 -1.461 1 97.69 88 ARG A N 1
ATOM 635 C CA . ARG A 1 88 ? 13.195 -19.031 -0.882 1 97.69 88 ARG A CA 1
ATOM 636 C C . ARG A 1 88 ? 11.914 -19.766 -1.278 1 97.69 88 ARG A C 1
ATOM 638 O O . ARG A 1 88 ? 11.062 -20.047 -0.429 1 97.69 88 ARG A O 1
ATOM 645 N N . LYS A 1 89 ? 11.836 -19.938 -2.533 1 97.62 89 LYS A N 1
ATOM 646 C CA . LYS A 1 89 ? 10.68 -20.641 -3.076 1 97.62 89 LYS A CA 1
ATOM 647 C C . LYS A 1 89 ? 10.508 -22.016 -2.426 1 97.62 89 LYS A C 1
ATOM 649 O O . LYS A 1 89 ? 9.422 -22.359 -1.967 1 97.62 89 LYS A O 1
ATOM 654 N N . ARG A 1 90 ? 11.555 -22.797 -2.314 1 97.56 90 ARG A N 1
ATOM 655 C CA . ARG A 1 90 ? 11.508 -24.141 -1.761 1 97.56 90 ARG A CA 1
ATOM 656 C C . ARG A 1 90 ? 11.172 -24.125 -0.275 1 97.56 90 ARG A C 1
ATOM 658 O O . ARG A 1 90 ? 10.43 -24.984 0.216 1 97.56 90 ARG A O 1
ATOM 665 N N . ALA A 1 91 ? 11.688 -23.141 0.424 1 97.69 91 ALA A N 1
ATOM 666 C CA . ALA A 1 91 ? 11.445 -23.047 1.862 1 97.69 91 ALA A CA 1
ATOM 667 C C . ALA A 1 91 ? 9.969 -22.812 2.16 1 97.69 91 ALA A C 1
ATOM 669 O O . ALA A 1 91 ? 9.414 -23.438 3.07 1 97.69 91 ALA A O 1
ATOM 670 N N . ILE A 1 92 ? 9.367 -21.953 1.397 1 97.38 92 ILE A N 1
ATOM 671 C CA . ILE A 1 92 ? 7.961 -21.656 1.665 1 97.38 92 ILE A CA 1
ATOM 672 C C . ILE A 1 92 ? 7.094 -22.859 1.275 1 97.38 92 ILE A C 1
ATOM 674 O O . ILE A 1 92 ? 6.098 -23.156 1.938 1 97.38 92 ILE A O 1
ATOM 678 N N . VAL A 1 93 ? 7.43 -23.531 0.156 1 97.75 93 VAL A N 1
ATOM 679 C CA . VAL A 1 93 ? 6.723 -24.75 -0.253 1 97.75 93 VAL A CA 1
ATOM 680 C C . VAL A 1 93 ? 6.82 -25.797 0.848 1 97.75 93 VAL A C 1
ATOM 682 O O . VAL A 1 93 ? 5.816 -26.406 1.217 1 97.75 93 VAL A O 1
ATOM 685 N N . GLU A 1 94 ? 8.031 -25.938 1.336 1 97.38 94 GLU A N 1
ATOM 686 C CA . GLU A 1 94 ? 8.242 -26.922 2.4 1 97.38 94 GLU A CA 1
ATOM 687 C C . GLU A 1 94 ? 7.395 -26.594 3.625 1 97.38 94 GLU A C 1
ATOM 689 O O . GLU A 1 94 ? 6.781 -27.484 4.215 1 97.38 94 GLU A O 1
ATOM 694 N N . GLN A 1 95 ? 7.383 -25.359 3.945 1 95.31 95 GLN A N 1
ATOM 695 C CA . GLN A 1 95 ? 6.605 -24.922 5.102 1 95.31 95 GLN A CA 1
ATOM 696 C C . GLN A 1 95 ? 5.125 -25.25 4.926 1 95.31 95 GLN A C 1
ATOM 698 O O . GLN A 1 95 ? 4.5 -25.828 5.809 1 95.31 95 GLN A O 1
ATOM 703 N N . TRP A 1 96 ? 4.555 -24.906 3.779 1 94.19 96 TRP A N 1
ATOM 704 C CA . TRP A 1 96 ? 3.125 -25.094 3.555 1 94.19 96 TRP A CA 1
ATOM 705 C C . TRP A 1 96 ? 2.789 -26.562 3.324 1 94.19 96 TRP A C 1
ATOM 707 O O . TRP A 1 96 ? 1.729 -27.031 3.74 1 94.19 96 TRP A O 1
ATOM 717 N N . ASN A 1 97 ? 3.674 -27.266 2.604 1 95.62 97 ASN A N 1
ATOM 718 C CA . ASN A 1 97 ? 3.496 -28.703 2.426 1 95.62 97 ASN A CA 1
ATOM 719 C C . ASN A 1 97 ? 3.502 -29.438 3.764 1 95.62 97 ASN A C 1
ATOM 721 O O . ASN A 1 97 ? 2.643 -30.281 4.016 1 95.62 97 ASN A O 1
ATOM 725 N N . SER A 1 98 ? 4.453 -29.078 4.641 1 95.94 98 SER A N 1
ATOM 726 C CA . SER A 1 98 ? 4.527 -29.672 5.965 1 95.94 98 SER A CA 1
ATOM 727 C C . SER A 1 98 ? 3.264 -29.391 6.773 1 95.94 98 SER A C 1
ATOM 729 O O . SER A 1 98 ? 2.814 -30.234 7.551 1 95.94 98 SER A O 1
ATOM 731 N N . GLY A 1 99 ? 2.77 -28.25 6.578 1 93.81 99 GLY A N 1
ATOM 732 C CA . GLY A 1 99 ? 1.501 -27.922 7.211 1 93.81 99 GLY A CA 1
ATOM 733 C C . GLY A 1 99 ? 0.363 -28.812 6.77 1 93.81 99 GLY A C 1
ATOM 734 O O . GLY A 1 99 ? -0.471 -29.219 7.582 1 93.81 99 GLY A O 1
ATOM 735 N N . SER A 1 100 ? 0.324 -29.078 5.465 1 95.19 100 SER A N 1
ATOM 736 C CA . SER A 1 100 ? -0.681 -29.984 4.93 1 95.19 100 SER A CA 1
ATOM 737 C C . SER A 1 100 ? -0.533 -31.391 5.523 1 95.19 100 SER A C 1
ATOM 739 O O . SER A 1 100 ? -1.523 -32 5.914 1 95.19 100 SER A O 1
ATOM 741 N N . VAL A 1 101 ? 0.669 -31.844 5.617 1 96.31 101 VAL A N 1
ATOM 742 C CA . VAL A 1 101 ? 0.958 -33.156 6.168 1 96.31 101 VAL A CA 1
ATOM 743 C C . VAL A 1 101 ? 0.5 -33.219 7.621 1 96.31 101 VAL A C 1
ATOM 745 O O . VAL A 1 101 ? -0.254 -34.125 8.008 1 96.31 101 VAL A O 1
ATOM 748 N N . ARG A 1 102 ? 0.928 -32.281 8.359 1 97 102 ARG A N 1
ATOM 749 C CA . ARG A 1 102 ? 0.586 -32.25 9.773 1 97 102 ARG A CA 1
ATOM 750 C C . ARG A 1 102 ? -0.922 -32.156 9.977 1 97 102 ARG A C 1
ATOM 752 O O . ARG A 1 102 ? -1.486 -32.812 10.852 1 97 102 ARG A O 1
ATOM 759 N N . GLY A 1 103 ? -1.507 -31.312 9.141 1 97.25 103 GLY A N 1
ATOM 760 C CA . GLY A 1 103 ? -2.943 -31.125 9.258 1 97.25 103 GLY A CA 1
ATOM 761 C C . GLY A 1 103 ? -3.746 -32.375 8.984 1 97.25 103 GLY A C 1
ATOM 762 O O . GLY A 1 103 ? -4.672 -32.688 9.734 1 97.25 103 GLY A O 1
ATOM 763 N N . LEU A 1 104 ? -3.439 -33.062 7.93 1 98.19 104 LEU A N 1
ATOM 764 C CA . LEU A 1 104 ? -4.129 -34.312 7.594 1 98.19 104 LEU A CA 1
ATOM 765 C C . LEU A 1 104 ? -3.891 -35.375 8.664 1 98.19 104 LEU A C 1
ATOM 767 O O . LEU A 1 104 ? -4.82 -36.062 9.055 1 98.19 104 LEU A O 1
ATOM 771 N N . ASN A 1 105 ? -2.646 -35.406 9.109 1 97.88 105 ASN A N 1
ATOM 772 C CA . ASN A 1 105 ? -2.312 -36.344 10.164 1 97.88 105 ASN A CA 1
ATOM 773 C C . ASN A 1 105 ? -3.086 -36.062 11.445 1 97.88 105 ASN A C 1
ATOM 775 O O . ASN A 1 105 ? -3.648 -36.969 12.055 1 97.88 105 ASN A O 1
ATOM 779 N N . ALA A 1 106 ? -3.084 -34.875 11.812 1 98.25 106 ALA A N 1
ATOM 780 C CA . ALA A 1 106 ? -3.771 -34.469 13.031 1 98.25 106 ALA A CA 1
ATOM 781 C C . ALA A 1 106 ? -5.266 -34.781 12.953 1 98.25 106 ALA A C 1
ATOM 783 O O . ALA A 1 106 ? -5.887 -35.094 13.961 1 98.25 106 ALA A O 1
ATOM 784 N N . ALA A 1 107 ? -5.883 -34.719 11.758 1 98.25 107 ALA A N 1
ATOM 785 C CA . ALA A 1 107 ? -7.309 -34.969 11.57 1 98.25 107 ALA A CA 1
ATOM 786 C C . ALA A 1 107 ? -7.598 -36.469 11.5 1 98.25 107 ALA A C 1
ATOM 788 O O . ALA A 1 107 ? -8.758 -36.875 11.547 1 98.25 107 ALA A O 1
ATOM 789 N N . GLY A 1 108 ? -6.57 -37.25 11.336 1 98.38 108 GLY A N 1
ATOM 790 C CA . GLY A 1 108 ? -6.754 -38.688 11.25 1 98.38 108 GLY A CA 1
ATOM 791 C C . GLY A 1 108 ? -7.094 -39.188 9.852 1 98.38 108 GLY A C 1
ATOM 792 O O . GLY A 1 108 ? -7.758 -40.188 9.68 1 98.38 108 GLY A O 1
ATOM 793 N N . VAL A 1 109 ? -6.695 -38.438 8.867 1 98.75 109 VAL A N 1
ATOM 794 C CA . VAL A 1 109 ? -6.945 -38.812 7.473 1 98.75 109 VAL A CA 1
ATOM 795 C C . VAL A 1 109 ? -5.91 -39.812 7.008 1 98.75 109 VAL A C 1
ATOM 797 O O . VAL A 1 109 ? -4.715 -39.656 7.273 1 98.75 109 VAL A O 1
ATOM 800 N N . ASP A 1 110 ? -6.363 -40.906 6.387 1 98.44 110 ASP A N 1
ATOM 801 C CA . ASP A 1 110 ? -5.449 -41.844 5.754 1 98.44 110 ASP A CA 1
ATOM 802 C C . ASP A 1 110 ? -4.914 -41.281 4.434 1 98.44 110 ASP A C 1
ATOM 804 O O . ASP A 1 110 ? -5.676 -41.094 3.486 1 98.44 110 ASP A O 1
ATOM 808 N N . VAL A 1 111 ? -3.598 -41.031 4.422 1 98.5 111 VAL A N 1
ATOM 809 C CA . VAL A 1 111 ? -2.982 -40.5 3.203 1 98.5 111 VAL A CA 1
ATOM 810 C C . VAL A 1 111 ? -2.414 -41.656 2.381 1 98.5 111 VAL A C 1
ATOM 812 O O . VAL A 1 111 ? -1.586 -42.438 2.871 1 98.5 111 VAL A O 1
ATOM 815 N N . ILE A 1 112 ? -2.92 -41.812 1.17 1 98.44 112 ILE A N 1
ATOM 816 C CA . ILE A 1 112 ? -2.447 -42.844 0.232 1 98.44 112 ILE A CA 1
ATOM 817 C C . ILE A 1 112 ? -1.724 -42.156 -0.933 1 98.44 112 ILE A C 1
ATOM 819 O O . ILE A 1 112 ? -2.355 -41.531 -1.782 1 98.44 112 ILE A O 1
ATOM 823 N N . MET A 1 113 ? -0.381 -42.25 -0.958 1 98.44 113 MET A N 1
ATOM 824 C CA . MET A 1 113 ? 0.403 -41.688 -2.049 1 98.44 113 MET A CA 1
ATOM 825 C C . MET A 1 113 ? 0.351 -42.594 -3.283 1 98.44 113 MET A C 1
ATOM 827 O O . MET A 1 113 ? 0.841 -43.719 -3.256 1 98.44 113 MET A O 1
ATOM 831 N N . GLY A 1 114 ? -0.28 -42.188 -4.289 1 98.19 114 GLY A N 1
ATOM 832 C CA . GLY A 1 114 ? -0.45 -42.938 -5.52 1 98.19 114 GLY A CA 1
ATOM 833 C C . GLY A 1 114 ? -1.443 -42.312 -6.477 1 98.19 114 GLY A C 1
ATOM 834 O O . GLY A 1 114 ? -1.894 -41.188 -6.258 1 98.19 114 GLY A O 1
ATOM 835 N N . GLU A 1 115 ? -1.64 -42.938 -7.527 1 97.81 115 GLU A N 1
ATOM 836 C CA . GLU A 1 115 ? -2.568 -42.5 -8.57 1 97.81 115 GLU A CA 1
ATOM 837 C C . GLU A 1 115 ? -3.857 -43.312 -8.531 1 97.81 115 GLU A C 1
ATOM 839 O O . GLU A 1 115 ? -3.826 -44.562 -8.672 1 97.81 115 GLU A O 1
ATOM 844 N N . GLY A 1 116 ? -4.953 -42.688 -8.328 1 97.12 116 GLY A N 1
ATOM 845 C CA . GLY A 1 116 ? -6.242 -43.375 -8.234 1 97.12 116 GLY A CA 1
ATOM 846 C C . GLY A 1 116 ? -7.035 -43.312 -9.531 1 97.12 116 GLY A C 1
ATOM 847 O O . GLY A 1 116 ? -7.004 -42.281 -10.234 1 97.12 116 GLY A O 1
ATOM 848 N N . SER A 1 117 ? -7.77 -44.312 -9.867 1 97.88 117 SER A N 1
ATOM 849 C CA . SER A 1 117 ? -8.695 -44.375 -10.992 1 97.88 117 SER A CA 1
ATOM 850 C C . SER A 1 117 ? -9.891 -45.25 -10.68 1 97.88 117 SER A C 1
ATOM 852 O O . SER A 1 117 ? -9.781 -46.188 -9.883 1 97.88 117 SER A O 1
ATOM 854 N N . PHE A 1 118 ? -10.977 -44.969 -11.32 1 98.25 118 PHE A N 1
ATOM 855 C CA . PHE A 1 118 ? -12.188 -45.75 -11.086 1 98.25 118 PHE A CA 1
ATOM 856 C C . PHE A 1 118 ? -12.086 -47.125 -11.734 1 98.25 118 PHE A C 1
ATOM 858 O O . PHE A 1 118 ? -11.586 -47.25 -12.859 1 98.25 118 PHE A O 1
ATOM 865 N N . VAL A 1 119 ? -12.57 -48.125 -11.086 1 96.62 119 VAL A N 1
ATOM 866 C CA . VAL A 1 119 ? -12.656 -49.5 -11.625 1 96.62 119 VAL A CA 1
ATOM 867 C C . VAL A 1 119 ? -14.078 -50.031 -11.453 1 96.62 119 VAL A C 1
ATOM 869 O O . VAL A 1 119 ? -14.344 -51.188 -11.75 1 96.62 119 VAL A O 1
ATOM 872 N N . GLY A 1 120 ? -14.914 -49.281 -10.961 1 94.88 120 GLY A N 1
ATOM 873 C CA . GLY A 1 120 ? -16.328 -49.562 -10.711 1 94.88 120 GLY A CA 1
ATOM 874 C C . GLY A 1 120 ? -17.031 -48.469 -9.945 1 94.88 120 GLY A C 1
ATOM 875 O O . GLY A 1 120 ? -16.422 -47.438 -9.625 1 94.88 120 GLY A O 1
ATOM 876 N N . ASP A 1 121 ? -18.25 -48.688 -9.656 1 93.31 121 ASP A N 1
ATOM 877 C CA . ASP A 1 121 ? -19.031 -47.688 -8.914 1 93.31 121 ASP A CA 1
ATOM 878 C C . ASP A 1 121 ? -18.422 -47.438 -7.535 1 93.31 121 ASP A C 1
ATOM 880 O O . ASP A 1 121 ? -18.344 -48.344 -6.699 1 93.31 121 ASP A O 1
ATOM 884 N N . LYS A 1 122 ? -17.859 -46.219 -7.336 1 95.31 122 LYS A N 1
ATOM 885 C CA . LYS A 1 122 ? -17.234 -45.719 -6.113 1 95.31 122 LYS A CA 1
ATOM 886 C C . LYS A 1 122 ? -16.141 -46.688 -5.637 1 95.31 122 LYS A C 1
ATOM 888 O O . LYS A 1 122 ? -15.992 -46.906 -4.434 1 95.31 122 LYS A O 1
ATOM 893 N N . LYS A 1 123 ? -15.602 -47.25 -6.496 1 96.88 123 LYS A N 1
ATOM 894 C CA . LYS A 1 123 ? -14.445 -48.125 -6.305 1 96.88 123 LYS A CA 1
ATOM 895 C C . LYS A 1 123 ? -13.234 -47.625 -7.09 1 96.88 123 LYS A C 1
ATOM 897 O O . LYS A 1 123 ? -13.352 -47.312 -8.273 1 96.88 123 LYS A O 1
ATOM 902 N N . LEU A 1 124 ? -12.062 -47.594 -6.402 1 98 124 LEU A N 1
ATOM 903 C CA . LEU A 1 124 ? -10.844 -47.062 -7 1 98 124 LEU A CA 1
ATOM 904 C C . LEU A 1 124 ? -9.695 -48.031 -6.902 1 98 124 LEU A C 1
ATOM 906 O O . LEU A 1 124 ? -9.578 -48.781 -5.91 1 98 124 LEU A O 1
ATOM 910 N N . LYS A 1 125 ? -9 -48.094 -7.941 1 98 125 LYS A N 1
ATOM 911 C CA . LYS A 1 125 ? -7.664 -48.688 -7.895 1 98 125 LYS A CA 1
ATOM 912 C C . LYS A 1 125 ? -6.594 -47.594 -7.75 1 98 125 LYS A C 1
ATOM 914 O O . LYS A 1 125 ? -6.613 -46.594 -8.461 1 98 125 LYS A O 1
ATOM 919 N N . VAL A 1 126 ? -5.723 -47.75 -6.773 1 98.38 126 VAL A N 1
ATOM 920 C CA . VAL A 1 126 ? -4.629 -46.812 -6.543 1 98.38 126 VAL A CA 1
ATOM 921 C C . VAL A 1 126 ? -3.297 -47.5 -6.875 1 98.38 126 VAL A C 1
ATOM 923 O O . VAL A 1 126 ? -2.932 -48.5 -6.262 1 98.38 126 VAL A O 1
ATOM 926 N N . VAL A 1 127 ? -2.658 -47.031 -7.867 1 98.12 127 VAL A N 1
ATOM 927 C CA . VAL A 1 127 ? -1.278 -47.438 -8.117 1 98.12 127 VAL A CA 1
ATOM 928 C C . VAL A 1 127 ? -0.343 -46.688 -7.18 1 98.12 127 VAL A C 1
ATOM 930 O O . VAL A 1 127 ? -0.179 -45.469 -7.305 1 98.12 127 VAL A O 1
ATOM 933 N N . LEU A 1 128 ? 0.216 -47.344 -6.258 1 97.75 128 LEU A N 1
ATOM 934 C CA . LEU A 1 128 ? 0.979 -46.719 -5.176 1 97.75 128 LEU A CA 1
ATOM 935 C C . LEU A 1 128 ? 2.344 -46.25 -5.672 1 97.75 128 LEU A C 1
ATOM 937 O O . LEU A 1 128 ? 2.979 -46.938 -6.484 1 97.75 128 LEU A O 1
ATOM 941 N N . ASN A 1 129 ? 2.797 -45.125 -5.141 1 97.56 129 ASN A N 1
ATOM 942 C CA . ASN A 1 129 ? 4.094 -44.562 -5.523 1 97.56 129 ASN A CA 1
ATOM 943 C C . ASN A 1 129 ? 5.234 -45.5 -5.129 1 97.56 129 ASN A C 1
ATOM 945 O O . ASN A 1 129 ? 6.266 -45.531 -5.801 1 97.56 129 ASN A O 1
ATOM 949 N N . ASP A 1 130 ? 5.121 -46.188 -4.078 1 96.19 130 ASP A N 1
ATOM 950 C CA . ASP A 1 130 ? 6.184 -47.062 -3.568 1 96.19 130 ASP A CA 1
ATOM 951 C C . ASP A 1 130 ? 6.066 -48.469 -4.141 1 96.19 130 ASP A C 1
ATOM 953 O O . ASP A 1 130 ? 6.758 -49.406 -3.693 1 96.19 130 ASP A O 1
ATOM 957 N N . GLY A 1 131 ? 5.215 -48.719 -5.023 1 95.31 131 GLY A N 1
ATOM 958 C CA . GLY A 1 131 ? 5.07 -50 -5.688 1 95.31 131 GLY A CA 1
ATOM 959 C C . GLY A 1 131 ? 3.828 -50.75 -5.258 1 95.31 131 GLY A C 1
ATOM 960 O O . GLY A 1 131 ? 3.439 -50.719 -4.09 1 95.31 131 GLY A O 1
ATOM 961 N N . GLY A 1 132 ? 3.203 -51.344 -6.184 1 95.44 132 GLY A N 1
ATOM 962 C CA . GLY A 1 132 ? 2.006 -52.156 -5.934 1 95.44 132 GLY A CA 1
ATOM 963 C C . GLY A 1 132 ? 0.724 -51.375 -6.184 1 95.44 132 GLY A C 1
ATOM 964 O O . GLY A 1 132 ? 0.749 -50.281 -6.781 1 95.44 132 GLY A O 1
ATOM 965 N N . GLU A 1 133 ? -0.303 -51.969 -5.867 1 95.94 133 GLU A N 1
ATOM 966 C CA . GLU A 1 133 ? -1.638 -51.406 -6.047 1 95.94 133 GLU A CA 1
ATOM 967 C C . GLU A 1 133 ? -2.527 -51.719 -4.84 1 95.94 133 GLU A C 1
ATOM 969 O O . GLU A 1 133 ? -2.256 -52.625 -4.07 1 95.94 133 GLU A O 1
ATOM 974 N N . LYS A 1 134 ? -3.391 -50.844 -4.719 1 95 134 LYS A N 1
ATOM 975 C CA . LYS A 1 134 ? -4.395 -50.969 -3.668 1 95 134 LYS A CA 1
ATOM 976 C C . LYS A 1 134 ? -5.789 -50.625 -4.199 1 95 134 LYS A C 1
ATOM 978 O O . LYS A 1 134 ? -5.949 -49.719 -5.016 1 95 134 LYS A O 1
ATOM 983 N N . GLU A 1 135 ? -6.797 -51.375 -3.775 1 97.5 135 GLU A N 1
ATOM 984 C CA . GLU A 1 135 ? -8.188 -51.062 -4.094 1 97.5 135 GLU A CA 1
ATOM 985 C C . GLU A 1 135 ? -8.906 -50.469 -2.889 1 97.5 135 GLU A C 1
ATOM 987 O O . GLU A 1 135 ? -8.781 -50.969 -1.771 1 97.5 135 GLU A O 1
ATOM 992 N N . VAL A 1 136 ? -9.594 -49.469 -3.174 1 98.31 136 VAL A N 1
ATOM 993 C CA . VAL A 1 136 ? -10.352 -48.812 -2.119 1 98.31 136 VAL A CA 1
ATOM 994 C C . VAL A 1 136 ? -11.75 -48.469 -2.621 1 98.31 136 VAL A C 1
ATOM 996 O O . VAL A 1 136 ? -11.984 -48.375 -3.828 1 98.31 136 VAL A O 1
ATOM 999 N N . SER A 1 137 ? -12.758 -48.312 -1.739 1 98 137 SER A N 1
ATOM 1000 C CA . SER A 1 137 ? -14.125 -47.906 -2.023 1 98 137 SER A CA 1
ATOM 1001 C C . SER A 1 137 ? -14.641 -46.906 -0.971 1 98 137 SER A C 1
ATOM 1003 O O . SER A 1 137 ? -14.047 -46.781 0.1 1 98 137 SER A O 1
ATOM 1005 N N . ALA A 1 138 ? -15.648 -46.219 -1.374 1 98.06 138 ALA A N 1
ATOM 1006 C CA . ALA A 1 138 ? -16.156 -45.25 -0.409 1 98.06 138 ALA A CA 1
ATOM 1007 C C . ALA A 1 138 ? -17.641 -44.938 -0.658 1 98.06 138 ALA A C 1
ATOM 1009 O O . ALA A 1 138 ? -18.156 -45.25 -1.735 1 98.06 138 ALA A O 1
ATOM 1010 N N . ASP A 1 139 ? -18.3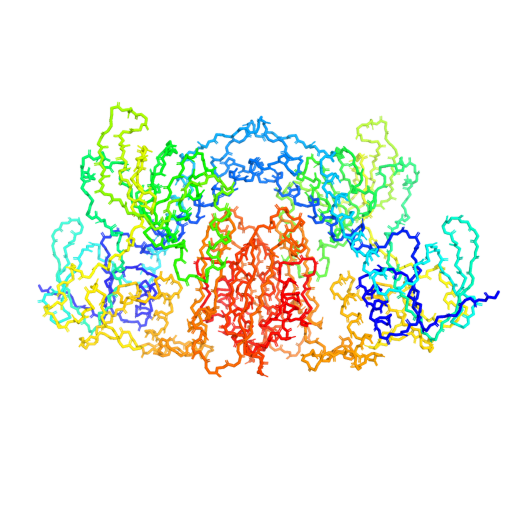75 -44.375 0.409 1 98.12 139 ASP A N 1
ATOM 1011 C CA . ASP A 1 139 ? -19.75 -43.875 0.251 1 98.12 139 ASP A CA 1
ATOM 1012 C C . ASP A 1 139 ? -19.766 -42.625 -0.61 1 98.12 139 ASP A C 1
ATOM 1014 O O . ASP A 1 139 ? -20.672 -42.406 -1.414 1 98.12 139 ASP A O 1
ATOM 1018 N N . LYS A 1 140 ? -18.75 -41.75 -0.437 1 98.5 140 LYS A N 1
ATOM 1019 C CA . LYS A 1 140 ? -18.594 -40.5 -1.178 1 98.5 140 LYS A CA 1
ATOM 1020 C C . LYS A 1 140 ? -17.188 -40.344 -1.74 1 98.5 140 LYS A C 1
ATOM 1022 O O . LYS A 1 140 ? -16.203 -40.656 -1.064 1 98.5 140 LYS A O 1
ATOM 1027 N N . ILE A 1 141 ? -17.156 -39.875 -2.918 1 98.81 141 ILE A N 1
ATOM 1028 C CA . ILE A 1 141 ? -15.859 -39.656 -3.557 1 98.81 141 ILE A CA 1
ATOM 1029 C C . ILE A 1 141 ? -15.797 -38.219 -4.059 1 98.81 141 ILE A C 1
ATOM 1031 O O . ILE A 1 141 ? -16.766 -37.688 -4.633 1 98.81 141 ILE A O 1
ATOM 1035 N N . PHE A 1 142 ? -14.711 -37.531 -3.758 1 98.88 142 PHE A N 1
ATOM 1036 C CA . PHE A 1 142 ? -14.461 -36.156 -4.191 1 98.88 142 PHE A CA 1
ATOM 1037 C C . PHE A 1 142 ? -13.266 -36.094 -5.133 1 98.88 142 PHE A C 1
ATOM 1039 O O . PHE A 1 142 ? -12.141 -36.375 -4.73 1 98.88 142 PHE A O 1
ATOM 1046 N N . ILE A 1 143 ? -13.57 -35.719 -6.375 1 98.81 143 ILE A N 1
ATOM 1047 C CA . ILE A 1 143 ? -12.523 -35.594 -7.387 1 98.81 143 ILE A CA 1
ATOM 1048 C C . ILE A 1 143 ? -11.906 -34.219 -7.328 1 98.81 143 ILE A C 1
ATOM 1050 O O . ILE A 1 143 ? -12.578 -33.219 -7.621 1 98.81 143 ILE A O 1
ATOM 1054 N N . ASN A 1 144 ? -10.688 -34.031 -6.957 1 98.62 144 ASN A N 1
ATOM 1055 C CA . ASN A 1 144 ? -9.938 -32.781 -6.84 1 98.62 144 ASN A CA 1
ATOM 1056 C C . ASN A 1 144 ? -8.555 -32.906 -7.465 1 98.62 144 ASN A C 1
ATOM 1058 O O . ASN A 1 144 ? -7.555 -32.531 -6.848 1 98.62 144 ASN A O 1
ATOM 1062 N N . VAL A 1 145 ? -8.531 -33.312 -8.711 1 98.19 145 VAL A N 1
ATOM 1063 C CA . VAL A 1 145 ? -7.281 -33.781 -9.312 1 98.19 145 VAL A CA 1
ATOM 1064 C C . VAL A 1 145 ? -6.633 -32.625 -10.078 1 98.19 145 VAL A C 1
ATOM 1066 O O . VAL A 1 145 ? -5.535 -32.781 -10.625 1 98.19 145 VAL A O 1
ATOM 1069 N N . GLY A 1 146 ? -7.27 -31.484 -10.109 1 97.12 146 GLY A N 1
ATOM 1070 C CA . GLY A 1 146 ? -6.691 -30.266 -10.672 1 97.12 146 GLY A CA 1
ATOM 1071 C C . GLY A 1 146 ? -6.41 -30.375 -12.156 1 97.12 146 GLY A C 1
ATOM 1072 O O . GLY A 1 146 ? -7.094 -31.109 -12.875 1 97.12 146 GLY A O 1
ATOM 1073 N N . GLU A 1 147 ? -5.609 -29.516 -12.625 1 97.19 147 GLU A N 1
ATOM 1074 C CA . GLU A 1 147 ? -5.191 -29.391 -14.016 1 97.19 147 GLU A CA 1
ATOM 1075 C C . GLU A 1 147 ? -3.672 -29.469 -14.148 1 97.19 147 GLU A C 1
ATOM 1077 O O . GLU A 1 147 ? -2.955 -29.406 -13.148 1 97.19 147 GLU A O 1
ATOM 1082 N N . ARG A 1 148 ? -3.207 -29.719 -15.289 1 96.81 148 ARG A N 1
ATOM 1083 C CA . ARG A 1 148 ? -1.783 -29.688 -15.609 1 96.81 148 ARG A CA 1
ATOM 1084 C C . ARG A 1 148 ? -1.515 -28.781 -16.812 1 96.81 148 ARG A C 1
ATOM 1086 O O . ARG A 1 148 ? -2.424 -28.5 -17.594 1 96.81 148 ARG A O 1
ATOM 1093 N N . PRO A 1 149 ? -0.222 -28.344 -17 1 97.06 149 PRO A N 1
ATOM 1094 C CA . PRO A 1 149 ? 0.09 -27.5 -18.172 1 97.06 149 PRO A CA 1
ATOM 1095 C C . PRO A 1 149 ? -0.168 -28.219 -19.484 1 97.06 149 PRO A C 1
ATOM 1097 O O . PRO A 1 149 ? 0.127 -29.422 -19.609 1 97.06 149 PRO A O 1
ATOM 1100 N N . LEU A 1 150 ? -0.805 -27.5 -20.422 1 97.06 150 LEU A N 1
ATOM 1101 C CA . LEU A 1 150 ? -0.976 -28 -21.781 1 97.06 150 LEU A CA 1
ATOM 1102 C C . LEU A 1 150 ? 0.331 -27.922 -22.562 1 97.06 150 LEU A C 1
ATOM 1104 O O . LEU A 1 150 ? 1.04 -26.906 -22.469 1 97.06 150 LEU A O 1
ATOM 1108 N N . ARG A 1 151 ? 0.755 -28.953 -23.219 1 96.56 151 ARG A N 1
ATOM 1109 C CA . ARG A 1 151 ? 1.864 -28.922 -24.156 1 96.56 151 ARG A CA 1
ATOM 1110 C C . ARG A 1 151 ? 1.356 -28.859 -25.594 1 96.56 151 ARG A C 1
ATOM 1112 O O . ARG A 1 151 ? 0.853 -29.844 -26.125 1 96.56 151 ARG A O 1
ATOM 1119 N N . PRO A 1 152 ? 1.461 -27.75 -26.188 1 96.25 152 PRO A N 1
ATOM 1120 C CA . PRO A 1 152 ? 0.973 -27.656 -27.562 1 96.25 152 PRO A CA 1
ATOM 1121 C C . PRO A 1 152 ? 1.792 -28.5 -28.547 1 96.25 152 PRO A C 1
ATOM 1123 O O . PRO A 1 152 ? 2.963 -28.781 -28.281 1 96.25 152 PRO A O 1
ATOM 1126 N N . ASP A 1 153 ? 1.142 -28.891 -29.609 1 95.19 153 ASP A N 1
ATOM 1127 C CA . ASP A 1 153 ? 1.819 -29.594 -30.703 1 95.19 153 ASP A CA 1
ATOM 1128 C C . ASP A 1 153 ? 2.459 -28.609 -31.672 1 95.19 153 ASP A C 1
ATOM 1130 O O . ASP A 1 153 ? 1.765 -27.984 -32.469 1 95.19 153 ASP A O 1
ATOM 1134 N N . ILE A 1 154 ? 3.707 -28.453 -31.516 1 96.94 154 ILE A N 1
ATOM 1135 C CA . ILE A 1 154 ? 4.461 -27.531 -32.344 1 96.94 154 ILE A CA 1
ATOM 1136 C C . ILE A 1 154 ? 5.566 -28.281 -33.094 1 96.94 154 ILE A C 1
ATOM 1138 O O . ILE A 1 154 ? 6.355 -29 -32.469 1 96.94 154 ILE A O 1
ATOM 1142 N N . SER A 1 155 ? 5.629 -28.109 -34.406 1 97.5 155 SER A N 1
ATOM 1143 C CA . SER A 1 155 ? 6.645 -28.766 -35.219 1 97.5 155 SER A CA 1
ATOM 1144 C C . SER A 1 155 ? 8.047 -28.406 -34.75 1 97.5 155 SER A C 1
ATOM 1146 O O . SER A 1 155 ? 8.359 -27.234 -34.562 1 97.5 155 SER A O 1
ATOM 1148 N N . GLY A 1 156 ? 8.867 -29.453 -34.406 1 97.31 156 GLY A N 1
ATOM 1149 C CA . GLY A 1 156 ? 10.266 -29.234 -34.062 1 97.31 156 GLY A CA 1
ATOM 1150 C C . GLY A 1 156 ? 10.516 -29.062 -32.594 1 97.31 156 GLY A C 1
ATOM 1151 O O . GLY A 1 156 ? 11.664 -29.047 -32.156 1 97.31 156 GLY A O 1
ATOM 1152 N N . LEU A 1 157 ? 9.477 -28.906 -31.812 1 96.81 157 LEU A N 1
ATOM 1153 C CA . LEU A 1 157 ? 9.625 -28.625 -30.391 1 96.81 157 LEU A CA 1
ATOM 1154 C C . LEU A 1 157 ? 10.352 -29.766 -29.688 1 96.81 157 LEU A C 1
ATOM 1156 O O . LEU A 1 157 ? 11.148 -29.516 -28.781 1 96.81 157 LEU A O 1
ATOM 1160 N N . ASP A 1 158 ? 10.086 -30.938 -30.109 1 95.38 158 ASP A N 1
ATOM 1161 C CA . ASP A 1 158 ? 10.68 -32.125 -29.484 1 95.38 158 ASP A CA 1
ATOM 1162 C C . ASP A 1 158 ? 12.188 -32.156 -29.75 1 95.38 158 ASP A C 1
ATOM 1164 O O . ASP A 1 158 ? 12.906 -32.938 -29.078 1 95.38 158 ASP A O 1
ATOM 1168 N N . GLY A 1 159 ? 12.672 -31.391 -30.719 1 93.88 159 GLY A N 1
ATOM 1169 C CA . GLY A 1 159 ? 14.094 -31.344 -31.016 1 93.88 159 GLY A CA 1
ATOM 1170 C C . GLY A 1 159 ? 14.859 -30.406 -30.109 1 93.88 159 GLY A C 1
ATOM 1171 O O . GLY A 1 159 ? 16.094 -30.422 -30.109 1 93.88 159 GLY A O 1
ATOM 1172 N N . VAL A 1 160 ? 14.164 -29.688 -29.391 1 95.12 160 VAL A N 1
ATOM 1173 C CA . VAL A 1 160 ? 14.789 -28.781 -28.438 1 95.12 160 VAL A CA 1
ATOM 1174 C C . VAL A 1 160 ? 15.125 -29.531 -27.156 1 95.12 160 VAL A C 1
ATOM 1176 O O . VAL A 1 160 ? 14.359 -30.406 -26.719 1 95.12 160 VAL A O 1
ATOM 1179 N N . GLU A 1 161 ? 16.297 -29.25 -26.562 1 95.25 161 GLU A N 1
ATOM 1180 C CA . GLU A 1 161 ? 16.672 -29.875 -25.297 1 95.25 161 GLU A CA 1
ATOM 1181 C C . GLU A 1 161 ? 15.555 -29.734 -24.25 1 95.25 161 GLU A C 1
ATOM 1183 O O . GLU A 1 161 ? 15.086 -28.625 -24 1 95.25 161 GLU A O 1
ATOM 1188 N N . PRO A 1 162 ? 15.141 -30.812 -23.656 1 95.19 162 PRO A N 1
ATOM 1189 C CA . PRO A 1 162 ? 13.992 -30.797 -22.75 1 95.19 162 PRO A CA 1
ATOM 1190 C C . PRO A 1 162 ? 14.156 -29.812 -21.609 1 95.19 162 PRO A C 1
ATOM 1192 O O . PRO A 1 162 ? 13.18 -29.188 -21.172 1 95.19 162 PRO A O 1
ATOM 1195 N N . ALA A 1 163 ? 15.32 -29.625 -21.156 1 95.31 163 ALA A N 1
ATOM 1196 C CA . ALA A 1 163 ? 15.578 -28.719 -20.031 1 95.31 163 ALA A CA 1
ATOM 1197 C C . ALA A 1 163 ? 15.297 -27.266 -20.406 1 95.31 163 ALA A C 1
ATOM 1199 O O . ALA A 1 163 ? 15.195 -26.406 -19.531 1 95.31 163 ALA A O 1
ATOM 1200 N N . ARG A 1 164 ? 15.133 -27.016 -21.641 1 97.38 164 ARG A N 1
ATOM 1201 C CA . ARG A 1 164 ? 14.93 -25.656 -22.125 1 97.38 164 ARG A CA 1
ATOM 1202 C C . ARG A 1 164 ? 13.477 -25.422 -22.547 1 97.38 164 ARG A C 1
ATOM 1204 O O . ARG A 1 164 ? 13.086 -24.312 -22.875 1 97.38 164 ARG A O 1
ATOM 1211 N N . VAL A 1 165 ? 12.711 -26.516 -22.594 1 97.94 165 VAL A N 1
ATOM 1212 C CA . VAL A 1 165 ? 11.273 -26.453 -22.812 1 97.94 165 VAL A CA 1
ATOM 1213 C C . VAL A 1 165 ? 10.539 -26.484 -21.469 1 97.94 165 VAL A C 1
ATOM 1215 O O . VAL A 1 165 ? 10.43 -27.547 -20.844 1 97.94 165 VAL A O 1
ATOM 1218 N N . LEU A 1 166 ? 10.047 -25.344 -21.109 1 98.5 166 LEU A N 1
ATOM 1219 C CA . LEU A 1 166 ? 9.578 -25.141 -19.75 1 98.5 166 LEU A CA 1
ATOM 1220 C C . LEU A 1 166 ? 8.062 -25.016 -19.703 1 98.5 166 LEU A C 1
ATOM 1222 O O . LEU A 1 166 ? 7.438 -24.656 -20.703 1 98.5 166 LEU A O 1
ATOM 1226 N N . ASP A 1 167 ? 7.438 -25.391 -18.609 1 98.25 167 ASP A N 1
ATOM 1227 C CA . ASP A 1 167 ? 6.066 -25.062 -18.234 1 98.25 167 ASP A CA 1
ATOM 1228 C C . ASP A 1 167 ? 6.027 -24.328 -16.891 1 98.25 167 ASP A C 1
ATOM 1230 O O . ASP A 1 167 ? 7.066 -23.938 -16.359 1 98.25 167 ASP A O 1
ATOM 1234 N N . SER A 1 168 ? 4.82 -24.141 -16.328 1 97.88 168 SER A N 1
ATOM 1235 C CA . SER A 1 168 ? 4.641 -23.328 -15.125 1 97.88 168 SER A CA 1
ATOM 1236 C C . SER A 1 168 ? 5.312 -23.984 -13.922 1 97.88 168 SER A C 1
ATOM 1238 O O . SER A 1 168 ? 5.52 -23.344 -12.891 1 97.88 168 SER A O 1
ATOM 1240 N N . THR A 1 169 ? 5.656 -25.25 -13.953 1 97.5 169 THR A N 1
ATOM 1241 C CA . THR A 1 169 ? 6.293 -25.953 -12.852 1 97.5 169 THR A CA 1
ATOM 1242 C C . THR A 1 169 ? 7.812 -25.938 -13 1 97.5 169 THR A C 1
ATOM 1244 O O . THR A 1 169 ? 8.531 -25.5 -12.102 1 97.5 169 THR A O 1
ATOM 1247 N N . SER A 1 170 ? 8.289 -26.344 -14.203 1 97.94 170 SER A N 1
ATOM 1248 C CA . SER A 1 170 ? 9.727 -26.547 -14.406 1 97.94 170 SER A CA 1
ATOM 1249 C C . SER A 1 170 ? 10.469 -25.219 -14.438 1 97.94 170 SER A C 1
ATOM 1251 O O . SER A 1 170 ? 11.648 -25.141 -14.086 1 97.94 170 SER A O 1
ATOM 1253 N N . ILE A 1 171 ? 9.852 -24.156 -14.805 1 98.56 171 ILE A N 1
ATOM 1254 C CA . ILE A 1 171 ? 10.516 -22.859 -14.922 1 98.56 171 ILE A CA 1
ATOM 1255 C C . ILE A 1 171 ? 10.969 -22.391 -13.547 1 98.56 171 ILE A C 1
ATOM 1257 O O . ILE A 1 171 ? 11.938 -21.625 -13.43 1 98.56 171 ILE A O 1
ATOM 1261 N N . MET A 1 172 ? 10.32 -22.828 -12.484 1 98.19 172 MET A N 1
ATOM 1262 C CA . MET A 1 172 ? 10.617 -22.375 -11.125 1 98.19 172 MET A CA 1
ATOM 1263 C C . MET A 1 172 ? 11.867 -23.062 -10.586 1 98.19 172 MET A C 1
ATOM 1265 O O . MET A 1 172 ? 12.375 -22.688 -9.523 1 98.19 172 MET A O 1
ATOM 1269 N N . GLU A 1 173 ? 12.367 -24.016 -11.367 1 97.44 173 GLU A N 1
ATOM 1270 C CA . GLU A 1 173 ? 13.508 -24.797 -10.898 1 97.44 173 GLU A CA 1
ATOM 1271 C C . GLU A 1 173 ? 14.789 -24.406 -11.617 1 97.44 173 GLU A C 1
ATOM 1273 O O . GLU A 1 173 ? 15.844 -25 -11.383 1 97.44 173 GLU A O 1
ATOM 1278 N N . LEU A 1 174 ? 14.688 -23.406 -12.398 1 97.44 174 LEU A N 1
ATOM 1279 C CA . LEU A 1 174 ? 15.867 -22.953 -13.125 1 97.44 174 LEU A CA 1
ATOM 1280 C C . LEU A 1 174 ? 16.953 -22.484 -12.172 1 97.44 174 LEU A C 1
ATOM 1282 O O . LEU A 1 174 ? 16.672 -21.812 -11.18 1 97.44 174 LEU A O 1
ATOM 1286 N N . ASP A 1 175 ? 18.141 -22.797 -12.516 1 96.06 175 ASP A N 1
ATOM 1287 C CA . ASP A 1 175 ? 19.25 -22.422 -11.656 1 96.06 175 ASP A CA 1
ATOM 1288 C C . ASP A 1 175 ? 19.969 -21.188 -12.188 1 96.06 175 ASP A C 1
ATOM 1290 O O . ASP A 1 175 ? 20.891 -20.672 -11.547 1 96.06 175 ASP A O 1
ATOM 1294 N N . ALA A 1 176 ? 19.562 -20.797 -13.352 1 96.94 176 ALA A N 1
ATOM 1295 C CA . ALA A 1 176 ? 20.109 -19.594 -13.961 1 96.94 176 ALA A CA 1
ATOM 1296 C C . ALA A 1 176 ? 19.016 -18.797 -14.656 1 96.94 176 ALA A C 1
ATOM 1298 O O . ALA A 1 176 ? 17.969 -19.344 -15.016 1 96.94 176 ALA A O 1
ATOM 1299 N N . VAL A 1 177 ? 19.344 -17.531 -14.812 1 97.56 177 VAL A N 1
ATOM 1300 C CA . VAL A 1 177 ? 18.422 -16.672 -15.555 1 97.56 177 VAL A CA 1
ATOM 1301 C C . VAL A 1 177 ? 18.562 -16.938 -17.047 1 97.56 177 VAL A C 1
ATOM 1303 O O . VAL A 1 177 ? 19.656 -16.875 -17.609 1 97.56 177 VAL A O 1
ATOM 1306 N N . PRO A 1 178 ? 17.438 -17.234 -17.734 1 98.12 178 PRO A N 1
ATOM 1307 C CA . PRO A 1 178 ? 17.531 -17.453 -19.172 1 98.12 178 PRO A CA 1
ATOM 1308 C C . PRO A 1 178 ? 18.078 -16.234 -19.922 1 98.12 178 PRO A C 1
ATOM 1310 O O . PRO A 1 178 ? 17.766 -15.094 -19.578 1 98.12 178 PRO A O 1
ATOM 1313 N N . GLU A 1 179 ? 18.953 -16.516 -20.922 1 98.12 179 GLU A N 1
ATOM 1314 C CA . GLU A 1 179 ? 19.422 -15.422 -21.75 1 98.12 179 GLU A CA 1
ATOM 1315 C C . GLU A 1 179 ? 18.281 -14.789 -22.531 1 98.12 179 GLU A C 1
ATOM 1317 O O . GLU A 1 179 ? 18.125 -13.562 -22.516 1 98.12 179 GLU A O 1
ATOM 1322 N N . HIS A 1 180 ? 17.562 -15.562 -23.156 1 98.81 180 HIS A N 1
ATOM 1323 C CA . HIS A 1 180 ? 16.375 -15.125 -23.891 1 98.81 180 HIS A CA 1
ATOM 1324 C C . HIS A 1 180 ? 15.227 -16.109 -23.719 1 98.81 180 HIS A C 1
ATOM 1326 O O . HIS A 1 180 ? 15.25 -17.203 -24.297 1 98.81 180 HIS A O 1
ATOM 1332 N N . LEU A 1 181 ? 14.203 -15.742 -22.938 1 98.88 181 LEU A N 1
ATOM 1333 C CA . LEU A 1 181 ? 13.016 -16.547 -22.672 1 98.88 181 LEU A CA 1
ATOM 1334 C C . LEU A 1 181 ? 11.906 -16.25 -23.672 1 98.88 181 LEU A C 1
ATOM 1336 O O . LEU A 1 181 ? 11.391 -15.133 -23.703 1 98.88 181 LEU A O 1
ATOM 1340 N N . VAL A 1 182 ? 11.562 -17.203 -24.484 1 98.88 182 VAL A N 1
ATOM 1341 C CA . VAL A 1 182 ? 10.422 -17.094 -25.391 1 98.88 182 VAL A CA 1
ATOM 1342 C C . VAL A 1 182 ? 9.172 -17.656 -24.719 1 98.88 182 VAL A C 1
ATOM 1344 O O . VAL A 1 182 ? 9.141 -18.828 -24.344 1 98.88 182 VAL A O 1
ATOM 1347 N N . VAL A 1 183 ? 8.203 -16.859 -24.516 1 98.88 183 VAL A N 1
ATOM 1348 C CA . VAL A 1 183 ? 6.984 -17.219 -23.797 1 98.88 183 VAL A CA 1
ATOM 1349 C C . VAL A 1 183 ? 5.852 -17.453 -24.797 1 98.88 183 VAL A C 1
ATOM 1351 O O . VAL A 1 183 ? 5.5 -16.547 -25.562 1 98.88 183 VAL A O 1
ATOM 1354 N N . LEU A 1 184 ? 5.297 -18.625 -24.828 1 98.38 184 LEU A N 1
ATOM 1355 C CA . LEU A 1 184 ? 4.137 -18.938 -25.656 1 98.38 184 LEU A CA 1
ATOM 1356 C C . LEU A 1 184 ? 2.844 -18.766 -24.859 1 98.38 184 LEU A C 1
ATOM 1358 O O . LEU A 1 184 ? 2.428 -19.688 -24.141 1 98.38 184 LEU A O 1
ATOM 1362 N N . GLY A 1 185 ? 2.148 -17.609 -25.062 1 97.88 185 GLY A N 1
ATOM 1363 C CA . GLY A 1 185 ? 0.913 -17.312 -24.359 1 97.88 185 GLY A CA 1
ATOM 1364 C C . GLY A 1 185 ? 0.96 -16 -23.594 1 97.88 185 GLY A C 1
ATOM 1365 O O . GLY A 1 185 ? 1.897 -15.758 -22.828 1 97.88 185 GLY A O 1
ATOM 1366 N N . GLY A 1 186 ? -0.005 -15.172 -23.812 1 97.94 186 GLY A N 1
ATOM 1367 C CA . GLY A 1 186 ? -0.106 -13.867 -23.188 1 97.94 186 GLY A CA 1
ATOM 1368 C C . GLY A 1 186 ? -1.166 -13.805 -22.094 1 97.94 186 GLY A C 1
ATOM 1369 O O . GLY A 1 186 ? -1.84 -12.789 -21.938 1 97.94 186 GLY A O 1
ATOM 1370 N N . GLY A 1 187 ? -1.414 -14.945 -21.344 1 97.31 187 GLY A N 1
ATOM 1371 C CA . GLY A 1 187 ? -2.275 -15.016 -20.172 1 97.31 187 GLY A CA 1
ATOM 1372 C C . GLY A 1 187 ? -1.523 -14.836 -18.875 1 97.31 187 GLY A C 1
ATOM 1373 O O . GLY A 1 187 ? -0.397 -14.328 -18.859 1 97.31 187 GLY A O 1
ATOM 1374 N N . TYR A 1 188 ? -2.041 -15.211 -17.734 1 96.38 188 TYR A N 1
ATOM 1375 C CA . TYR A 1 188 ? -1.521 -14.977 -16.391 1 96.38 188 TYR A CA 1
ATOM 1376 C C . TYR A 1 188 ? -0.148 -15.609 -16.219 1 96.38 188 TYR A C 1
ATOM 1378 O O . TYR A 1 188 ? 0.818 -14.938 -15.867 1 96.38 188 TYR A O 1
ATOM 1386 N N . ILE A 1 189 ? -0.09 -16.875 -16.547 1 97.5 189 ILE A N 1
ATOM 1387 C CA . ILE A 1 189 ? 1.138 -17.641 -16.328 1 97.5 189 ILE A CA 1
ATOM 1388 C C . ILE A 1 189 ? 2.27 -17.031 -17.156 1 97.5 189 ILE A C 1
ATOM 1390 O O . ILE A 1 189 ? 3.355 -16.766 -16.625 1 97.5 189 ILE A O 1
ATOM 1394 N N . GLY A 1 190 ? 2.014 -16.781 -18.422 1 98.62 190 GLY A N 1
ATOM 1395 C CA . GLY A 1 190 ? 3.037 -16.25 -19.312 1 98.62 190 GLY A CA 1
ATOM 1396 C C . GLY A 1 190 ? 3.531 -14.883 -18.891 1 98.62 190 GLY A C 1
ATOM 1397 O O . GLY A 1 190 ? 4.738 -14.633 -18.875 1 98.62 190 GLY A O 1
ATOM 1398 N N . LEU A 1 191 ? 2.648 -14.062 -18.516 1 98.81 191 LEU A N 1
ATOM 1399 C CA . LEU A 1 191 ? 3.012 -12.672 -18.25 1 98.81 191 LEU A CA 1
ATOM 1400 C C . LEU A 1 191 ? 3.65 -12.531 -16.875 1 98.81 191 LEU A C 1
ATOM 1402 O O . LEU A 1 191 ? 4.551 -11.711 -16.688 1 98.81 191 LEU A O 1
ATOM 1406 N N . GLU A 1 192 ? 3.178 -13.281 -15.883 1 98.69 192 GLU A N 1
ATOM 1407 C CA . GLU A 1 192 ? 3.809 -13.242 -14.562 1 98.69 192 GLU A CA 1
ATOM 1408 C C . GLU A 1 192 ? 5.254 -13.727 -14.633 1 98.69 192 GLU A C 1
ATOM 1410 O O . GLU A 1 192 ? 6.168 -13.031 -14.18 1 98.69 192 GLU A O 1
ATOM 1415 N N . PHE A 1 193 ? 5.465 -14.852 -15.273 1 98.81 193 PHE A N 1
ATOM 1416 C CA . PHE A 1 193 ? 6.824 -15.367 -15.383 1 98.81 193 PHE A CA 1
ATOM 1417 C C . PHE A 1 193 ? 7.652 -14.523 -16.344 1 98.81 193 PHE A C 1
ATOM 1419 O O . PHE A 1 193 ? 8.844 -14.312 -16.125 1 98.81 193 PHE A O 1
ATOM 1426 N N . GLY A 1 194 ? 6.98 -14.125 -17.438 1 98.88 194 GLY A N 1
ATOM 1427 C CA . GLY A 1 194 ? 7.695 -13.266 -18.359 1 98.88 194 GLY A CA 1
ATOM 1428 C C . GLY A 1 194 ? 8.273 -12.023 -17.703 1 98.88 194 GLY A C 1
ATOM 1429 O O . GLY A 1 194 ? 9.461 -11.734 -17.844 1 98.88 194 GLY A O 1
ATOM 1430 N N . GLN A 1 195 ? 7.469 -11.297 -16.984 1 98.81 195 GLN A N 1
ATOM 1431 C CA . GLN A 1 195 ? 7.93 -10.078 -16.328 1 98.81 195 GLN A CA 1
ATOM 1432 C C . GLN A 1 195 ? 8.938 -10.398 -15.234 1 98.81 195 GLN A C 1
ATOM 1434 O O . GLN A 1 195 ? 9.922 -9.68 -15.055 1 98.81 195 GLN A O 1
ATOM 1439 N N . LEU A 1 196 ? 8.688 -11.523 -14.438 1 98.69 196 LEU A N 1
ATOM 1440 C CA . LEU A 1 196 ? 9.625 -11.953 -13.406 1 98.69 196 LEU A CA 1
ATOM 1441 C C . LEU A 1 196 ? 11.023 -12.117 -13.984 1 98.69 196 LEU A C 1
ATOM 1443 O O . LEU A 1 196 ? 11.977 -11.492 -13.508 1 98.69 196 LEU A O 1
ATOM 1447 N N . PHE A 1 197 ? 11.172 -12.82 -15.039 1 98.75 197 PHE A N 1
ATOM 1448 C CA . PHE A 1 197 ? 12.5 -13.141 -15.562 1 98.75 197 PHE A CA 1
ATOM 1449 C C . PHE A 1 197 ? 13.086 -11.953 -16.312 1 98.75 197 PHE A C 1
ATOM 1451 O O . PHE A 1 197 ? 14.305 -11.766 -16.328 1 98.75 197 PHE A O 1
ATOM 1458 N N . ARG A 1 198 ? 12.188 -11.148 -16.953 1 98.62 198 ARG A N 1
ATOM 1459 C CA . ARG A 1 198 ? 12.695 -9.891 -17.484 1 98.62 198 ARG A CA 1
ATOM 1460 C C . ARG A 1 198 ? 13.383 -9.07 -16.406 1 98.62 198 ARG A C 1
ATOM 1462 O O . ARG A 1 198 ? 14.477 -8.539 -16.625 1 98.62 198 ARG A O 1
ATOM 1469 N N . ARG A 1 199 ? 12.828 -8.945 -15.25 1 97.06 199 ARG A N 1
ATOM 1470 C CA . ARG A 1 199 ? 13.344 -8.148 -14.141 1 97.06 199 ARG A CA 1
ATOM 1471 C C . ARG A 1 199 ? 14.586 -8.781 -13.531 1 97.06 199 ARG A C 1
ATOM 1473 O O . ARG A 1 199 ? 15.461 -8.078 -13.016 1 97.06 199 ARG A O 1
ATOM 1480 N N . LEU A 1 200 ? 14.625 -10.125 -13.68 1 97.19 200 LEU A N 1
ATOM 1481 C CA . LEU A 1 200 ? 15.812 -10.805 -13.18 1 97.19 200 LEU A CA 1
ATOM 1482 C C . LEU A 1 200 ? 16.953 -10.695 -14.18 1 97.19 200 LEU A C 1
ATOM 1484 O O . LEU A 1 200 ? 18.109 -10.992 -13.852 1 97.19 200 LEU A O 1
ATOM 1488 N N . GLY A 1 201 ? 16.641 -10.297 -15.5 1 96.44 201 GLY A N 1
ATOM 1489 C CA . GLY A 1 201 ? 17.734 -10.008 -16.406 1 96.44 201 GLY A CA 1
ATOM 1490 C C . GLY A 1 201 ? 17.578 -10.656 -17.766 1 96.44 201 GLY A C 1
ATOM 1491 O O . GLY A 1 201 ? 18.375 -10.406 -18.672 1 96.44 201 GLY A O 1
ATOM 1492 N N . SER A 1 202 ? 16.578 -11.461 -17.984 1 98.19 202 SER A N 1
ATOM 1493 C CA . SER A 1 202 ? 16.359 -12.148 -19.25 1 98.19 202 SER A CA 1
ATOM 1494 C C . SER A 1 202 ? 15.867 -11.18 -20.328 1 98.19 202 SER A C 1
ATOM 1496 O O . SER A 1 202 ? 15.164 -10.211 -20.016 1 98.19 202 SER A O 1
ATOM 1498 N N . GLU A 1 203 ? 16.312 -11.422 -21.516 1 98.56 203 GLU A N 1
ATOM 1499 C CA . GLU A 1 203 ? 15.477 -10.992 -22.625 1 98.56 203 GLU A CA 1
ATOM 1500 C C . GLU A 1 203 ? 14.203 -11.828 -22.719 1 98.56 203 GLU A C 1
ATOM 1502 O O . GLU A 1 203 ? 14.242 -13.047 -22.531 1 98.56 203 GLU A O 1
ATOM 1507 N N . VAL A 1 204 ? 13.047 -11.227 -22.938 1 98.88 204 VAL A N 1
ATOM 1508 C CA . VAL A 1 204 ? 11.797 -11.977 -22.953 1 98.88 204 VAL A CA 1
ATOM 1509 C C . VAL A 1 204 ? 10.977 -11.594 -24.188 1 98.88 204 VAL A C 1
ATOM 1511 O O . VAL A 1 204 ? 10.797 -10.406 -24.484 1 98.88 204 VAL A O 1
ATOM 1514 N N . THR A 1 205 ? 10.523 -12.531 -24.922 1 98.88 205 THR A N 1
ATOM 1515 C CA . THR A 1 205 ? 9.586 -12.359 -26.031 1 98.88 205 THR A CA 1
ATOM 1516 C C . THR A 1 205 ? 8.312 -13.164 -25.797 1 98.88 205 THR A C 1
ATOM 1518 O O . THR A 1 205 ? 8.367 -14.375 -25.578 1 98.88 205 THR A O 1
ATOM 1521 N N . VAL A 1 206 ? 7.199 -12.516 -25.812 1 98.81 206 VAL A N 1
ATOM 1522 C CA . VAL A 1 206 ? 5.895 -13.148 -25.641 1 98.81 206 VAL A CA 1
ATOM 1523 C C . VAL A 1 206 ? 5.199 -13.281 -27 1 98.81 206 VAL A C 1
ATOM 1525 O O . VAL A 1 206 ? 5.078 -12.297 -27.734 1 98.81 206 VAL A O 1
ATOM 1528 N N . ILE A 1 207 ? 4.805 -14.438 -27.328 1 98.56 207 ILE A N 1
ATOM 1529 C CA . ILE A 1 207 ? 4.023 -14.711 -28.531 1 98.56 207 ILE A CA 1
ATOM 1530 C C . ILE A 1 207 ? 2.58 -15.031 -28.141 1 98.56 207 ILE A C 1
ATOM 1532 O O . ILE A 1 207 ? 2.324 -16.016 -27.453 1 98.56 207 ILE A O 1
ATOM 1536 N N . GLN A 1 208 ? 1.671 -14.211 -28.547 1 98.38 208 GLN A N 1
ATOM 1537 C CA . GLN A 1 208 ? 0.264 -14.312 -28.172 1 98.38 208 GLN A CA 1
ATOM 1538 C C . GLN A 1 208 ? -0.626 -14.438 -29.406 1 98.38 208 GLN A C 1
ATOM 1540 O O . GLN A 1 208 ? -0.587 -13.586 -30.297 1 98.38 208 GLN A O 1
ATOM 1545 N N . ARG A 1 209 ? -1.405 -15.5 -29.438 1 97 209 ARG A N 1
ATOM 1546 C CA . ARG A 1 209 ? -2.277 -15.758 -30.578 1 97 209 ARG A CA 1
ATOM 1547 C C . ARG A 1 209 ? -3.389 -14.719 -30.672 1 97 209 ARG A C 1
ATOM 1549 O O . ARG A 1 209 ? -3.758 -14.289 -31.766 1 97 209 ARG A O 1
ATOM 1556 N N . ALA A 1 210 ? -3.945 -14.328 -29.531 1 97.31 210 ALA A N 1
ATOM 1557 C CA . ALA A 1 210 ? -5.062 -13.391 -29.5 1 97.31 210 ALA A CA 1
ATOM 1558 C C . ALA A 1 210 ? -4.613 -11.984 -29.875 1 97.31 210 ALA A C 1
ATOM 1560 O O . ALA A 1 210 ? -3.412 -11.695 -29.906 1 97.31 210 ALA A O 1
ATOM 1561 N N . LYS A 1 211 ? -5.59 -11.102 -30.172 1 97.31 211 LYS A N 1
ATOM 1562 C CA . LYS A 1 211 ? -5.316 -9.734 -30.609 1 97.31 211 LYS A CA 1
ATOM 1563 C C . LYS A 1 211 ? -4.887 -8.852 -29.438 1 97.31 211 LYS A C 1
ATOM 1565 O O . LYS A 1 211 ? -4.414 -7.734 -29.641 1 97.31 211 LYS A O 1
ATOM 1570 N N . GLN A 1 212 ? -5.051 -9.312 -28.234 1 98.19 212 GLN A N 1
ATOM 1571 C CA . GLN A 1 212 ? -4.625 -8.594 -27.031 1 98.19 212 GLN A CA 1
ATOM 1572 C C . GLN A 1 212 ? -4.062 -9.547 -25.984 1 98.19 212 GLN A C 1
ATOM 1574 O O . GLN A 1 212 ? -4.273 -10.758 -26.078 1 98.19 212 GLN A O 1
ATOM 1579 N N . LEU A 1 213 ? -3.248 -9.016 -25.078 1 98.31 213 LEU A N 1
ATOM 1580 C CA . LEU A 1 213 ? -2.889 -9.758 -23.875 1 98.31 213 LEU A CA 1
ATOM 1581 C C . LEU A 1 213 ? -4.094 -9.922 -22.953 1 98.31 213 LEU A C 1
ATOM 1583 O O . LEU A 1 213 ? -5.035 -9.125 -23.016 1 98.31 213 LEU A O 1
ATOM 1587 N N . VAL A 1 214 ? -4.105 -10.992 -22.109 1 97.81 214 VAL A N 1
ATOM 1588 C CA . VAL A 1 214 ? -5.164 -11.25 -21.141 1 97.81 214 VAL A CA 1
ATOM 1589 C C . VAL A 1 214 ? -6.527 -11.016 -21.797 1 97.81 214 VAL A C 1
ATOM 1591 O O . VAL A 1 214 ? -7.281 -10.141 -21.359 1 97.81 214 VAL A O 1
ATOM 1594 N N . PRO A 1 215 ? -6.914 -11.844 -22.703 1 95.75 215 PRO A N 1
ATOM 1595 C CA . PRO A 1 215 ? -8.039 -11.594 -23.609 1 95.75 215 PRO A CA 1
ATOM 1596 C C . PRO A 1 215 ? -9.359 -11.398 -22.859 1 95.75 215 PRO A C 1
ATOM 1598 O O . PRO A 1 215 ? -10.32 -10.875 -23.422 1 95.75 215 PRO A O 1
ATOM 1601 N N . HIS A 1 216 ? -9.414 -11.828 -21.594 1 94.19 216 HIS A N 1
ATOM 1602 C CA . HIS A 1 216 ? -10.656 -11.695 -20.844 1 94.19 216 HIS A CA 1
ATOM 1603 C C . HIS A 1 216 ? -10.836 -10.273 -20.312 1 94.19 216 HIS A C 1
ATOM 1605 O O . HIS A 1 216 ? -11.922 -9.906 -19.875 1 94.19 216 HIS A O 1
ATOM 1611 N N . GLU A 1 217 ? -9.82 -9.477 -20.359 1 97.81 217 GLU A N 1
ATOM 1612 C CA . GLU A 1 217 ? -9.891 -8.109 -19.859 1 97.81 217 GLU A CA 1
ATOM 1613 C C . GLU A 1 217 ? -10.469 -7.16 -20.906 1 97.81 217 GLU A C 1
ATOM 1615 O O . GLU A 1 217 ? -10.445 -7.457 -22.094 1 97.81 217 GLU A O 1
ATOM 1620 N N . ASP A 1 218 ? -11.008 -5.977 -20.438 1 98.19 218 ASP A N 1
ATOM 1621 C CA . ASP A 1 218 ? -11.375 -4.91 -21.375 1 98.19 218 ASP A CA 1
ATOM 1622 C C . ASP A 1 218 ? -10.18 -4.465 -22.203 1 98.19 218 ASP A C 1
ATOM 1624 O O . ASP A 1 218 ? -9.062 -4.379 -21.703 1 98.19 218 ASP A O 1
ATOM 1628 N N . PRO A 1 219 ? -10.406 -4.137 -23.453 1 97.88 219 PRO A N 1
ATOM 1629 C CA . PRO A 1 219 ? -9.312 -3.801 -24.359 1 97.88 219 PRO A CA 1
ATOM 1630 C C . PRO A 1 219 ? -8.43 -2.67 -23.828 1 97.88 219 PRO A C 1
ATOM 1632 O O . PRO A 1 219 ? -7.211 -2.697 -24 1 97.88 219 PRO A O 1
ATOM 1635 N N . ASP A 1 220 ? -9.016 -1.656 -23.234 1 98.25 220 ASP A N 1
ATOM 1636 C CA . ASP A 1 220 ? -8.227 -0.536 -22.734 1 98.25 220 ASP A CA 1
ATOM 1637 C C . ASP A 1 220 ? -7.32 -0.973 -21.594 1 98.25 220 ASP A C 1
ATOM 1639 O O . ASP A 1 220 ? -6.184 -0.507 -21.484 1 98.25 220 ASP A O 1
ATOM 1643 N N . VAL A 1 221 ? -7.785 -1.918 -20.75 1 98.69 221 VAL A N 1
ATOM 1644 C CA . VAL A 1 221 ? -6.973 -2.467 -19.656 1 98.69 221 VAL A CA 1
ATOM 1645 C C . VAL A 1 221 ? -5.836 -3.301 -20.25 1 98.69 221 VAL A C 1
ATOM 1647 O O . VAL A 1 221 ? -4.684 -3.168 -19.828 1 98.69 221 VAL A O 1
ATOM 1650 N N . ALA A 1 222 ? -6.16 -4.121 -21.203 1 98.69 222 ALA A N 1
ATOM 1651 C CA . ALA A 1 222 ? -5.156 -4.957 -21.859 1 98.69 222 ALA A CA 1
ATOM 1652 C C . ALA A 1 222 ? -4.09 -4.102 -22.531 1 98.69 222 ALA A C 1
ATOM 1654 O O . ALA A 1 222 ? -2.9 -4.418 -22.469 1 98.69 222 ALA A O 1
ATOM 1655 N N . GLU A 1 223 ? -4.551 -3.064 -23.156 1 98.62 223 GLU A N 1
ATOM 1656 C CA . GLU A 1 223 ? -3.625 -2.158 -23.828 1 98.62 223 GLU A CA 1
ATOM 1657 C C . GLU A 1 223 ? -2.699 -1.474 -22.828 1 98.62 223 GLU A C 1
ATOM 1659 O O . GLU A 1 223 ? -1.498 -1.349 -23.078 1 98.62 223 GLU A O 1
ATOM 1664 N N . CYS A 1 224 ? -3.262 -0.998 -21.75 1 98.81 224 CYS A N 1
ATOM 1665 C CA . CYS A 1 224 ? -2.459 -0.383 -20.703 1 98.81 224 CYS A CA 1
ATOM 1666 C C . CYS A 1 224 ? -1.406 -1.354 -20.188 1 98.81 224 CYS A C 1
ATOM 1668 O O . CYS A 1 224 ? -0.243 -0.984 -20.016 1 98.81 224 CYS A O 1
ATOM 1670 N N . LEU A 1 225 ? -1.779 -2.588 -19.938 1 98.88 225 LEU A N 1
ATOM 1671 C CA . LEU A 1 225 ? -0.848 -3.617 -19.5 1 98.88 225 LEU A CA 1
ATOM 1672 C C . LEU A 1 225 ? 0.24 -3.855 -20.531 1 98.88 225 LEU A C 1
ATOM 1674 O O . LEU A 1 225 ? 1.418 -3.977 -20.203 1 98.88 225 LEU A O 1
ATOM 1678 N N . TYR A 1 226 ? -0.207 -3.971 -21.797 1 98.75 226 TYR A N 1
ATOM 1679 C CA . TYR A 1 226 ? 0.717 -4.133 -22.922 1 98.75 226 TYR A CA 1
ATOM 1680 C C . TYR A 1 226 ? 1.793 -3.055 -22.906 1 98.75 226 TYR A C 1
ATOM 1682 O O . TYR A 1 226 ? 2.986 -3.357 -22.969 1 98.75 226 TYR A O 1
ATOM 1690 N N . ASP A 1 227 ? 1.409 -1.753 -22.703 1 98.69 227 ASP A N 1
ATOM 1691 C CA . ASP A 1 227 ? 2.332 -0.622 -22.688 1 98.69 227 ASP A CA 1
ATOM 1692 C C . ASP A 1 227 ? 3.311 -0.728 -21.516 1 98.69 227 ASP A C 1
ATOM 1694 O O . ASP A 1 227 ? 4.504 -0.471 -21.672 1 98.69 227 ASP A O 1
ATOM 1698 N N . ILE A 1 228 ? 2.854 -1.184 -20.391 1 98.69 228 ILE A N 1
ATOM 1699 C CA . ILE A 1 228 ? 3.676 -1.312 -19.188 1 98.69 228 ILE A CA 1
ATOM 1700 C C . ILE A 1 228 ? 4.738 -2.385 -19.406 1 98.69 228 ILE A C 1
ATOM 1702 O O . ILE A 1 228 ? 5.91 -2.184 -19.078 1 98.69 228 ILE A O 1
ATOM 1706 N N . LEU A 1 229 ? 4.348 -3.506 -19.953 1 98.75 229 LEU A N 1
ATOM 1707 C CA . LEU A 1 229 ? 5.281 -4.609 -20.156 1 98.75 229 LEU A CA 1
ATOM 1708 C C . LEU A 1 229 ? 6.328 -4.25 -21.203 1 98.75 229 LEU A C 1
ATOM 1710 O O . LEU A 1 229 ? 7.492 -4.641 -21.078 1 98.75 229 LEU A O 1
ATOM 1714 N N . GLN A 1 230 ? 5.883 -3.49 -22.203 1 98.31 230 GLN A N 1
ATOM 1715 C CA . GLN A 1 230 ? 6.848 -2.996 -23.172 1 98.31 230 GLN A CA 1
ATOM 1716 C C . GLN A 1 230 ? 7.852 -2.051 -22.516 1 98.31 230 GLN A C 1
ATOM 1718 O O . GLN A 1 230 ? 9.055 -2.121 -22.797 1 98.31 230 GLN A O 1
ATOM 1723 N N . GLN A 1 231 ? 7.328 -1.177 -21.688 1 97.75 231 GLN A N 1
ATOM 1724 C CA . GLN A 1 231 ? 8.203 -0.262 -20.969 1 97.75 231 GLN A CA 1
ATOM 1725 C C . GLN A 1 231 ? 9.195 -1.025 -20.094 1 97.75 231 GLN A C 1
ATOM 1727 O O . GLN A 1 231 ? 10.328 -0.572 -19.891 1 97.75 231 GLN A O 1
ATOM 1732 N N . ASP A 1 232 ? 8.82 -2.227 -19.609 1 97.38 232 ASP A N 1
ATOM 1733 C CA . ASP A 1 232 ? 9.688 -3.08 -18.797 1 97.38 232 ASP A CA 1
ATOM 1734 C C . ASP A 1 232 ? 10.734 -3.771 -19.672 1 97.38 232 ASP A C 1
ATOM 1736 O O . ASP A 1 232 ? 11.68 -4.379 -19.172 1 97.38 232 ASP A O 1
ATOM 1740 N N . GLY A 1 233 ? 10.469 -3.777 -21.031 1 98.12 233 GLY A N 1
ATOM 1741 C CA . GLY A 1 233 ? 11.469 -4.316 -21.938 1 98.12 233 GLY A CA 1
ATOM 1742 C C . GLY A 1 233 ? 11.055 -5.625 -22.578 1 98.12 233 GLY A C 1
ATOM 1743 O O . GLY A 1 233 ? 11.867 -6.293 -23.219 1 98.12 233 GLY A O 1
ATOM 1744 N N . LEU A 1 234 ? 9.844 -6.043 -22.375 1 98.75 234 LEU A N 1
ATOM 1745 C CA . LEU A 1 234 ? 9.375 -7.258 -23.047 1 98.75 234 LEU A CA 1
ATOM 1746 C C . LEU A 1 234 ? 9.031 -6.98 -24.5 1 98.75 234 LEU A C 1
ATOM 1748 O O . LEU A 1 234 ? 8.477 -5.926 -24.828 1 98.75 234 LEU A O 1
ATOM 1752 N N . THR A 1 235 ? 9.391 -7.898 -25.344 1 98.69 235 THR A N 1
ATOM 1753 C CA . THR A 1 235 ? 8.883 -7.91 -26.719 1 98.69 235 THR A CA 1
ATOM 1754 C C . THR A 1 235 ? 7.617 -8.758 -26.812 1 98.69 235 THR A C 1
ATOM 1756 O O . THR A 1 235 ? 7.566 -9.875 -26.297 1 98.69 235 THR A O 1
ATOM 1759 N N . VAL A 1 236 ? 6.594 -8.195 -27.453 1 98.44 236 VAL A N 1
ATOM 1760 C CA . VAL A 1 236 ? 5.316 -8.891 -27.516 1 98.44 236 VAL A CA 1
ATOM 1761 C C . VAL A 1 236 ? 4.832 -8.945 -28.969 1 98.44 236 VAL A C 1
ATOM 1763 O O . VAL A 1 236 ? 4.773 -7.922 -29.656 1 98.44 236 VAL A O 1
ATOM 1766 N N . TYR A 1 237 ? 4.551 -10.102 -29.453 1 98.19 237 TYR A N 1
ATOM 1767 C CA . TYR A 1 237 ? 3.887 -10.32 -30.734 1 98.19 237 TYR A CA 1
ATOM 1768 C C . TYR A 1 237 ? 2.43 -10.719 -30.531 1 98.19 237 TYR A C 1
ATOM 1770 O O . TYR A 1 237 ? 2.143 -11.828 -30.062 1 98.19 237 TYR A O 1
ATOM 1778 N N . LEU A 1 238 ? 1.526 -9.852 -30.828 1 98.12 238 LEU A N 1
ATOM 1779 C CA . LEU A 1 238 ? 0.098 -10.141 -30.797 1 98.12 238 LEU A CA 1
ATOM 1780 C C . LEU A 1 238 ? -0.374 -10.742 -32.125 1 98.12 238 LEU A C 1
ATOM 1782 O O . LEU A 1 238 ? 0.34 -10.688 -33.125 1 98.12 238 LEU A O 1
ATOM 1786 N N . SER A 1 239 ? -1.606 -11.359 -32.062 1 97.94 239 SER A N 1
ATOM 1787 C CA . SER A 1 239 ? -2.184 -11.969 -33.25 1 97.94 239 SER A CA 1
ATOM 1788 C C . SER A 1 239 ? -1.152 -12.812 -34 1 97.94 239 SER A C 1
ATOM 1790 O O . SER A 1 239 ? -0.996 -12.672 -35.219 1 97.94 239 SER A O 1
ATOM 1792 N N . SER A 1 240 ? -0.406 -13.625 -33.281 1 98.06 240 SER A N 1
ATOM 1793 C CA . SER A 1 240 ? 0.726 -14.375 -33.844 1 98.06 240 SER A CA 1
ATOM 1794 C C . SER A 1 240 ? 0.668 -15.844 -33.438 1 98.06 240 SER A C 1
ATOM 1796 O O . SER A 1 240 ? 0.176 -16.172 -32.344 1 98.06 240 SER A O 1
ATOM 1798 N N . THR A 1 241 ? 1.164 -16.625 -34.281 1 96.81 241 THR A N 1
ATOM 1799 C CA . THR A 1 241 ? 1.174 -18.062 -34.031 1 96.81 241 THR A CA 1
ATOM 1800 C C . THR A 1 241 ? 2.564 -18.641 -34.25 1 96.81 241 THR A C 1
ATOM 1802 O O . THR A 1 241 ? 3.32 -18.141 -35.094 1 96.81 241 THR A O 1
ATOM 1805 N N . VAL A 1 242 ? 2.916 -19.656 -33.531 1 97.62 242 VAL A N 1
ATOM 1806 C CA . VAL A 1 242 ? 4.184 -20.359 -33.688 1 97.62 242 VAL A CA 1
ATOM 1807 C C . VAL A 1 242 ? 4.027 -21.469 -34.75 1 97.62 242 VAL A C 1
ATOM 1809 O O . VAL A 1 242 ? 3.189 -22.359 -34.594 1 97.62 242 VAL A O 1
ATOM 1812 N N . ASN A 1 243 ? 4.844 -21.422 -35.719 1 97.19 243 ASN A N 1
ATOM 1813 C CA . ASN A 1 243 ? 4.801 -22.422 -36.781 1 97.19 243 ASN A CA 1
ATOM 1814 C C . ASN A 1 243 ? 5.684 -23.625 -36.438 1 97.19 243 ASN A C 1
ATOM 1816 O O . ASN A 1 243 ? 5.281 -24.781 -36.656 1 97.19 243 ASN A O 1
ATOM 1820 N N . SER A 1 244 ? 6.863 -23.266 -36.062 1 97.75 244 SER A N 1
ATOM 1821 C CA . SER A 1 244 ? 7.832 -24.312 -35.812 1 97.75 244 SER A CA 1
ATOM 1822 C C . SER A 1 244 ? 8.977 -23.812 -34.938 1 97.75 244 SER A C 1
ATOM 1824 O O . SER A 1 244 ? 9.125 -22.609 -34.719 1 97.75 244 SER A O 1
ATOM 1826 N N . VAL A 1 245 ? 9.609 -24.766 -34.344 1 97.69 245 VAL A N 1
ATOM 1827 C CA . VAL A 1 245 ? 10.852 -24.516 -33.625 1 97.69 245 VAL A CA 1
ATOM 1828 C C . VAL A 1 245 ? 11.984 -25.328 -34.25 1 97.69 245 VAL A C 1
ATOM 1830 O O . VAL A 1 245 ? 11.805 -26.5 -34.594 1 97.69 245 VAL A O 1
ATOM 1833 N N . SER A 1 246 ? 13.125 -24.656 -34.5 1 95.62 246 SER A N 1
ATOM 1834 C CA . SER A 1 246 ? 14.258 -25.344 -35.094 1 95.62 246 SER A CA 1
ATOM 1835 C C . SER A 1 246 ? 15.516 -25.172 -34.25 1 95.62 246 SER A C 1
ATOM 1837 O O . SER A 1 246 ? 15.719 -24.109 -33.625 1 95.62 246 SER A O 1
ATOM 1839 N N . ALA A 1 247 ? 16.234 -26.141 -34.281 1 91.94 247 ALA A N 1
ATOM 1840 C CA . ALA A 1 247 ? 17.531 -26.047 -33.594 1 91.94 247 ALA A CA 1
ATOM 1841 C C . ALA A 1 247 ? 18.438 -25.031 -34.281 1 91.94 247 ALA A C 1
ATOM 1843 O O . ALA A 1 247 ? 18.344 -24.797 -35.469 1 91.94 247 ALA A O 1
ATOM 1844 N N . SER A 1 248 ? 19.219 -24.5 -33.438 1 91.19 248 SER A N 1
ATOM 1845 C CA . SER A 1 248 ? 20.219 -23.531 -33.906 1 91.19 248 SER A CA 1
ATOM 1846 C C . SER A 1 248 ? 21.625 -23.953 -33.469 1 91.19 248 SER A C 1
ATOM 1848 O O . SER A 1 248 ? 21.797 -24.719 -32.531 1 91.19 248 SER A O 1
ATOM 1850 N N . THR A 1 249 ? 22.656 -23.422 -34.219 1 86.94 249 THR A N 1
ATOM 1851 C CA . THR A 1 249 ? 24.047 -23.734 -33.938 1 86.94 249 THR A CA 1
ATOM 1852 C C . THR A 1 249 ? 24.609 -22.781 -32.875 1 86.94 249 THR A C 1
ATOM 1854 O O . THR A 1 249 ? 25.688 -23.016 -32.312 1 86.94 249 THR A O 1
ATOM 1857 N N . ASP A 1 250 ? 23.844 -21.906 -32.531 1 89.94 250 ASP A N 1
ATOM 1858 C CA . ASP A 1 250 ? 24.266 -20.953 -31.5 1 89.94 250 ASP A CA 1
ATOM 1859 C C . ASP A 1 250 ? 24.078 -21.531 -30.109 1 89.94 250 ASP A C 1
ATOM 1861 O O . ASP A 1 250 ? 22.953 -21.859 -29.719 1 89.94 250 ASP A O 1
ATOM 1865 N N . SER A 1 251 ? 25.109 -21.562 -29.297 1 88.5 251 SER A N 1
ATOM 1866 C CA . SER A 1 251 ? 25.047 -22.172 -27.984 1 88.5 251 SER A CA 1
ATOM 1867 C C . SER A 1 251 ? 24.234 -21.312 -27.016 1 88.5 251 SER A C 1
ATOM 1869 O O . SER A 1 251 ? 23.656 -21.828 -26.047 1 88.5 251 SER A O 1
ATOM 1871 N N . LYS A 1 252 ? 24.281 -20.047 -27.266 1 90.62 252 LYS A N 1
ATOM 1872 C CA . LYS A 1 252 ? 23.531 -19.156 -26.391 1 90.62 252 LYS A CA 1
ATOM 1873 C C . LYS A 1 252 ? 22.062 -19.109 -26.766 1 90.62 252 LYS A C 1
ATOM 1875 O O . LYS A 1 252 ? 21.203 -18.859 -25.906 1 90.62 252 LYS A O 1
ATOM 1880 N N . MET A 1 253 ? 21.812 -19.312 -27.984 1 96.06 253 MET A N 1
ATOM 1881 C CA . MET A 1 253 ? 20.469 -19.391 -28.531 1 96.06 253 MET A CA 1
ATOM 1882 C C . MET A 1 253 ? 20.266 -20.688 -29.297 1 96.06 253 MET A C 1
ATOM 1884 O O . MET A 1 253 ? 20.281 -20.703 -30.531 1 96.06 253 MET A O 1
ATOM 1888 N N . PRO A 1 254 ? 20.031 -21.734 -28.578 1 96.19 254 PRO A N 1
ATOM 1889 C CA . PRO A 1 254 ? 20.094 -23.078 -29.172 1 96.19 254 PRO A CA 1
ATOM 1890 C C . PRO A 1 254 ? 18.906 -23.406 -30.047 1 96.19 254 PRO A C 1
ATOM 1892 O O . PRO A 1 254 ? 18.859 -24.469 -30.672 1 96.19 254 PRO A O 1
ATOM 1895 N N . PHE A 1 255 ? 17.906 -22.469 -30.094 1 97.56 255 PHE A N 1
ATOM 1896 C CA . PHE A 1 255 ? 16.797 -22.734 -31.016 1 97.56 255 PHE A CA 1
ATOM 1897 C C . PHE A 1 255 ? 16.234 -21.422 -31.547 1 97.56 255 PHE A C 1
ATOM 1899 O O . PHE A 1 255 ? 16.562 -20.344 -31.047 1 97.56 255 PHE A O 1
ATOM 1906 N N . THR A 1 256 ? 15.484 -21.516 -32.625 1 97.81 256 THR A N 1
ATOM 1907 C CA . THR A 1 256 ? 14.742 -20.422 -33.219 1 97.81 256 THR A CA 1
ATOM 1908 C C . THR A 1 256 ? 13.273 -20.781 -33.375 1 97.81 256 THR A C 1
ATOM 1910 O O . THR A 1 256 ? 12.938 -21.891 -33.781 1 97.81 256 THR A O 1
ATOM 1913 N N . VAL A 1 257 ? 12.445 -19.891 -32.969 1 98.19 257 VAL A N 1
ATOM 1914 C CA . VAL A 1 257 ? 11 -20.047 -33.125 1 98.19 257 VAL A CA 1
ATOM 1915 C C . VAL A 1 257 ? 10.516 -19.281 -34.344 1 98.19 257 VAL A C 1
ATOM 1917 O O . VAL A 1 257 ? 10.719 -18.062 -34.469 1 98.19 257 VAL A O 1
ATOM 1920 N N . ASN A 1 258 ? 9.969 -20.031 -35.281 1 98.19 258 ASN A N 1
ATOM 1921 C CA . ASN A 1 258 ? 9.328 -19.391 -36.438 1 98.19 258 ASN A CA 1
ATOM 1922 C C . ASN A 1 258 ? 7.914 -18.922 -36.094 1 98.19 258 ASN A C 1
ATOM 1924 O O . ASN A 1 258 ? 7.066 -19.719 -35.688 1 98.19 258 ASN A O 1
ATOM 1928 N N . VAL A 1 259 ? 7.684 -17.641 -36.219 1 98.25 259 VAL A N 1
ATOM 1929 C CA . VAL A 1 259 ? 6.434 -17.016 -35.781 1 98.25 259 VAL A CA 1
ATOM 1930 C C . VAL A 1 259 ? 5.727 -16.391 -36.969 1 98.25 259 VAL A C 1
ATOM 1932 O O . VAL A 1 259 ? 6.34 -15.641 -37.75 1 98.25 259 VAL A O 1
ATOM 1935 N N . GLN A 1 260 ? 4.508 -16.766 -37.156 1 98.12 260 GLN A N 1
ATOM 1936 C CA . GLN A 1 260 ? 3.648 -16.062 -38.125 1 98.12 260 GLN A CA 1
ATOM 1937 C C . GLN A 1 260 ? 2.951 -14.875 -37.469 1 98.12 260 GLN A C 1
ATOM 1939 O O . GLN A 1 260 ? 2.143 -15.047 -36.562 1 98.12 260 GLN A O 1
ATOM 1944 N N . THR A 1 261 ? 3.246 -13.703 -37.875 1 97.12 261 THR A N 1
ATOM 1945 C CA . THR A 1 261 ? 2.641 -12.484 -37.344 1 97.12 261 THR A CA 1
ATOM 1946 C C . THR A 1 261 ? 1.672 -11.883 -38.375 1 97.12 261 THR A C 1
ATOM 1948 O O . THR A 1 261 ? 1.514 -12.406 -39.469 1 97.12 261 THR A O 1
ATOM 1951 N N . ALA A 1 262 ? 0.99 -10.812 -37.969 1 92.31 262 ALA A N 1
ATOM 1952 C CA . ALA A 1 262 ? 0.104 -10.094 -38.875 1 92.31 262 ALA A CA 1
ATOM 1953 C C . ALA A 1 262 ? 0.883 -9.508 -40.031 1 92.31 262 ALA A C 1
ATOM 1955 O O . ALA A 1 262 ? 0.341 -9.336 -41.125 1 92.31 262 ALA A O 1
ATOM 1956 N N . ASN A 1 263 ? 2.164 -9.203 -39.844 1 93.19 263 ASN A N 1
ATOM 1957 C CA . ASN A 1 263 ? 2.998 -8.562 -40.875 1 93.19 263 ASN A CA 1
ATOM 1958 C C . ASN A 1 263 ? 3.887 -9.57 -41.594 1 93.19 263 ASN A C 1
ATOM 1960 O O . ASN A 1 263 ? 4.777 -9.188 -42.344 1 93.19 263 ASN A O 1
ATOM 1964 N N . GLY A 1 264 ? 3.732 -10.828 -41.344 1 94.88 264 GLY A N 1
ATOM 1965 C CA . GLY A 1 264 ? 4.543 -11.852 -41.969 1 94.88 264 GLY A CA 1
ATOM 1966 C C . GLY A 1 264 ? 5.262 -12.75 -41 1 94.88 264 GLY A C 1
ATOM 1967 O O . GLY A 1 264 ? 4.938 -12.758 -39.812 1 94.88 264 GLY A O 1
ATOM 1968 N N . GLN A 1 265 ? 6.156 -13.383 -41.562 1 96.69 265 GLN A N 1
ATOM 1969 C CA . GLN A 1 265 ? 6.902 -14.352 -40.75 1 96.69 265 GLN A CA 1
ATOM 1970 C C . GLN A 1 265 ? 8.133 -13.703 -40.125 1 96.69 265 GLN A C 1
ATOM 1972 O O . GLN A 1 265 ? 8.789 -12.867 -40.75 1 96.69 265 GLN A O 1
ATOM 1977 N N . THR A 1 266 ? 8.359 -14.141 -38.938 1 97.12 266 THR A N 1
ATOM 1978 C CA . THR A 1 266 ? 9.578 -13.711 -38.25 1 97.12 266 THR A CA 1
ATOM 1979 C C . THR A 1 266 ? 10.156 -14.844 -37.406 1 97.12 266 THR A C 1
ATOM 1981 O O . THR A 1 266 ? 9.445 -15.781 -37.062 1 97.12 266 THR A O 1
ATOM 1984 N N . ASP A 1 267 ? 11.484 -14.727 -37.219 1 97.12 267 ASP A N 1
ATOM 1985 C CA . ASP A 1 267 ? 12.18 -15.711 -36.375 1 97.12 267 ASP A CA 1
ATOM 1986 C C . ASP A 1 267 ? 12.641 -15.086 -35.062 1 97.12 267 ASP A C 1
ATOM 1988 O O . ASP A 1 267 ? 13.141 -13.961 -35.031 1 97.12 267 ASP A O 1
ATOM 1992 N N . VAL A 1 268 ? 12.375 -15.859 -34.062 1 98.12 268 VAL A N 1
ATOM 1993 C CA . VAL A 1 268 ? 12.812 -15.422 -32.719 1 98.12 268 VAL A CA 1
ATOM 1994 C C . VAL A 1 268 ? 13.789 -16.438 -32.125 1 98.12 268 VAL A C 1
ATOM 1996 O O . VAL A 1 268 ? 13.414 -17.594 -31.875 1 98.12 268 VAL A O 1
ATOM 1999 N N . ALA A 1 269 ? 15.039 -16.016 -31.922 1 98.06 269 ALA A N 1
ATOM 2000 C CA . ALA A 1 269 ? 16.016 -16.875 -31.25 1 98.06 269 ALA A CA 1
ATOM 2001 C C . ALA A 1 269 ? 15.766 -16.922 -29.75 1 98.06 269 ALA A C 1
ATOM 2003 O O . ALA A 1 269 ? 15.398 -15.914 -29.141 1 98.06 269 ALA A O 1
ATOM 2004 N N . GLY A 1 270 ? 15.922 -18.125 -29.188 1 98.19 270 GLY A N 1
ATOM 2005 C CA . GLY A 1 270 ? 15.68 -18.25 -27.75 1 98.19 270 GLY A CA 1
ATOM 2006 C C . GLY A 1 270 ? 16.625 -19.219 -27.062 1 98.19 270 GLY A C 1
ATOM 2007 O O . GLY A 1 270 ? 17.203 -20.094 -27.703 1 98.19 270 GLY A O 1
ATOM 2008 N N . SER A 1 271 ? 16.891 -18.984 -25.75 1 98.56 271 SER A N 1
ATOM 2009 C CA . SER A 1 271 ? 17.641 -19.922 -24.922 1 98.56 271 SER A CA 1
ATOM 2010 C C . SER A 1 271 ? 16.719 -20.906 -24.203 1 98.56 271 SER A C 1
ATOM 2012 O O . SER A 1 271 ? 17.094 -22.047 -23.984 1 98.56 271 SER A O 1
ATOM 2014 N N . HIS A 1 272 ? 15.586 -20.406 -23.828 1 98.56 272 HIS A N 1
ATOM 2015 C CA . HIS A 1 272 ? 14.539 -21.172 -23.172 1 98.56 272 HIS A CA 1
ATOM 2016 C C . HIS A 1 272 ? 13.164 -20.828 -23.719 1 98.56 272 HIS A C 1
ATOM 2018 O O . HIS A 1 272 ? 12.938 -19.703 -24.172 1 98.56 272 HIS A O 1
ATOM 2024 N N . ILE A 1 273 ? 12.258 -21.781 -23.703 1 98.56 273 ILE A N 1
ATOM 2025 C CA . ILE A 1 273 ? 10.891 -21.562 -24.156 1 98.56 273 ILE A CA 1
ATOM 2026 C C . ILE A 1 273 ? 9.906 -21.938 -23.047 1 98.56 273 ILE A C 1
ATOM 2028 O O . ILE A 1 273 ? 10.031 -23.016 -22.453 1 98.56 273 ILE A O 1
ATOM 2032 N N . LEU A 1 274 ? 9.031 -21.062 -22.625 1 98.81 274 LEU A N 1
ATOM 2033 C CA . LEU A 1 274 ? 7.961 -21.328 -21.672 1 98.81 274 LEU A CA 1
ATOM 2034 C C . LEU A 1 274 ? 6.645 -21.609 -22.375 1 98.81 274 LEU A C 1
ATOM 2036 O O . LEU A 1 274 ? 6.121 -20.75 -23.094 1 98.81 274 LEU A O 1
ATOM 2040 N N . LEU A 1 275 ? 6.137 -22.797 -22.234 1 98.56 275 LEU A N 1
ATOM 2041 C CA . LEU A 1 275 ? 4.832 -23.172 -22.766 1 98.56 275 LEU A CA 1
ATOM 2042 C C . LEU A 1 275 ? 3.713 -22.75 -21.812 1 98.5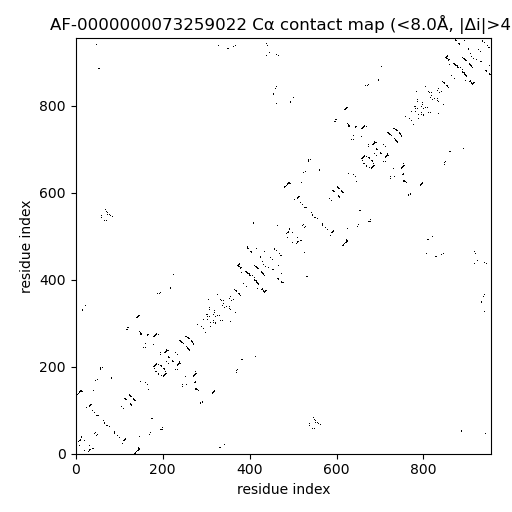6 275 LEU A C 1
ATOM 2044 O O . LEU A 1 275 ? 3.309 -23.531 -20.953 1 98.56 275 LEU A O 1
ATOM 2048 N N . ALA A 1 276 ? 3.225 -21.547 -22 1 98 276 ALA A N 1
ATOM 2049 C CA . ALA A 1 276 ? 2.104 -21 -21.234 1 98 276 ALA A CA 1
ATOM 2050 C C . ALA A 1 276 ? 0.832 -20.969 -22.094 1 98 276 ALA A C 1
ATOM 2052 O O . ALA A 1 276 ? 0.21 -19.922 -22.234 1 98 276 ALA A O 1
ATOM 2053 N N . ALA A 1 277 ? 0.422 -22.109 -22.562 1 95.5 277 ALA A N 1
ATOM 2054 C CA . ALA A 1 277 ? -0.628 -22.219 -23.578 1 95.5 277 ALA A CA 1
ATOM 2055 C C . ALA A 1 277 ? -1.908 -22.797 -22.969 1 95.5 277 ALA A C 1
ATOM 2057 O O . ALA A 1 277 ? -2.721 -23.391 -23.672 1 95.5 277 ALA A O 1
ATOM 2058 N N . GLY A 1 278 ? -2.025 -22.641 -21.703 1 94.5 278 GLY A N 1
ATOM 2059 C CA . GLY A 1 278 ? -3.23 -23.141 -21.062 1 94.5 278 GLY A CA 1
ATOM 2060 C C . GLY A 1 278 ? -3.002 -24.406 -20.266 1 94.5 278 GLY A C 1
ATOM 2061 O O . GLY A 1 278 ? -1.86 -24.844 -20.094 1 94.5 278 GLY A O 1
ATOM 2062 N N . ARG A 1 279 ? -4.09 -24.922 -19.672 1 96.5 279 ARG A N 1
ATOM 2063 C CA . ARG A 1 279 ? -4.051 -26.125 -18.828 1 96.5 279 ARG A CA 1
ATOM 2064 C C . ARG A 1 279 ? -5.16 -27.094 -19.219 1 96.5 279 ARG A C 1
ATOM 2066 O O . ARG A 1 279 ? -6.137 -26.703 -19.859 1 96.5 279 ARG A O 1
ATOM 2073 N N . VAL A 1 280 ? -4.949 -28.312 -18.969 1 96.94 280 VAL A N 1
ATOM 2074 C CA . VAL A 1 280 ? -5.922 -29.375 -19.234 1 96.94 280 VAL A CA 1
ATOM 2075 C C . VAL A 1 280 ? -6.227 -30.141 -17.953 1 96.94 280 VAL A C 1
ATOM 2077 O O . VAL A 1 280 ? -5.328 -30.391 -17.141 1 96.94 280 VAL A O 1
ATOM 2080 N N . PRO A 1 281 ? -7.488 -30.422 -17.672 1 97.94 281 PRO A N 1
ATOM 2081 C CA . PRO A 1 281 ? -7.812 -31.172 -16.438 1 97.94 281 PRO A CA 1
ATOM 2082 C C . PRO A 1 281 ? -7.16 -32.531 -16.391 1 97.94 281 PRO A C 1
ATOM 2084 O O . PRO A 1 281 ? -6.945 -33.156 -17.438 1 97.94 281 PRO A O 1
ATOM 2087 N N . ASN A 1 282 ? -6.84 -33.031 -15.273 1 97.62 282 ASN A N 1
ATOM 2088 C CA . ASN A 1 282 ? -6.25 -34.375 -15.062 1 97.62 282 ASN A CA 1
ATOM 2089 C C . ASN A 1 282 ? -7.316 -35.438 -14.969 1 97.62 282 ASN A C 1
ATOM 2091 O O . ASN A 1 282 ? -7.223 -36.344 -14.133 1 97.62 282 ASN A O 1
ATOM 2095 N N . THR A 1 283 ? -8.297 -35.312 -15.742 1 98 283 THR A N 1
ATOM 2096 C CA . THR A 1 283 ? -9.43 -36.219 -15.617 1 98 283 THR A CA 1
ATOM 2097 C C . THR A 1 283 ? -9.266 -37.438 -16.531 1 98 283 THR A C 1
ATOM 2099 O O . THR A 1 283 ? -9.953 -38.438 -16.391 1 98 283 THR A O 1
ATOM 2102 N N . ASP A 1 284 ? -8.352 -37.344 -17.484 1 96.06 284 ASP A N 1
ATOM 2103 C CA . ASP A 1 284 ? -8.156 -38.406 -18.484 1 96.06 284 ASP A CA 1
ATOM 2104 C C . ASP A 1 284 ? -7.535 -39.656 -17.875 1 96.06 284 ASP A C 1
ATOM 2106 O O . ASP A 1 284 ? -7.523 -40.719 -18.484 1 96.06 284 ASP A O 1
ATOM 2110 N N . ARG A 1 285 ? -7.129 -39.5 -16.672 1 90.94 285 ARG A N 1
ATOM 2111 C CA . ARG A 1 285 ? -6.461 -40.625 -16.016 1 90.94 285 ARG A CA 1
ATOM 2112 C C . ARG A 1 285 ? -7.387 -41.312 -15.016 1 90.94 285 ARG A C 1
ATOM 2114 O O . ARG A 1 285 ? -7.012 -42.281 -14.383 1 90.94 285 ARG A O 1
ATOM 2121 N N . LEU A 1 286 ? -8.617 -40.938 -14.898 1 98.06 286 LEU A N 1
ATOM 2122 C CA . LEU A 1 286 ? -9.484 -41.344 -13.797 1 98.06 286 LEU A CA 1
ATOM 2123 C C . LEU A 1 286 ? -10.438 -42.438 -14.234 1 98.06 286 LEU A C 1
ATOM 2125 O O . LEU A 1 286 ? -11.117 -43.031 -13.398 1 98.06 286 LEU A O 1
ATOM 2129 N N . ASN A 1 287 ? -10.445 -42.844 -15.547 1 97.44 287 ASN A N 1
ATOM 2130 C CA . ASN A 1 287 ? -11.375 -43.844 -16.062 1 97.44 287 ASN A CA 1
ATOM 2131 C C . ASN A 1 287 ? -12.82 -43.469 -15.727 1 97.44 287 ASN A C 1
ATOM 2133 O O . ASN A 1 287 ? -13.562 -44.312 -15.219 1 97.44 287 ASN A O 1
ATOM 2137 N N . LEU A 1 288 ? -13.141 -42.219 -16.031 1 98.06 288 LEU A N 1
ATOM 2138 C CA . LEU A 1 288 ? -14.43 -41.688 -15.633 1 98.06 288 LEU A CA 1
ATOM 2139 C C . LEU A 1 288 ? -15.562 -42.344 -16.406 1 98.06 288 LEU A C 1
ATOM 2141 O O . LEU A 1 288 ? -16.656 -42.531 -15.875 1 98.06 288 LEU A O 1
ATOM 2145 N N . SER A 1 289 ? -15.258 -42.719 -17.656 1 93 289 SER A N 1
ATOM 2146 C CA . SER A 1 289 ? -16.281 -43.344 -18.484 1 93 289 SER A CA 1
ATOM 2147 C C . SER A 1 289 ? -16.766 -44.656 -17.875 1 93 289 SER A C 1
ATOM 2149 O O . SER A 1 289 ? -17.938 -45 -18.047 1 93 289 SER A O 1
ATOM 2151 N N . GLU A 1 290 ? -15.953 -45.25 -17.203 1 91.5 290 GLU A N 1
ATOM 2152 C CA . GLU A 1 290 ? -16.266 -46.531 -16.562 1 91.5 290 GLU A CA 1
ATOM 2153 C C . GLU A 1 290 ? -17.438 -46.406 -15.594 1 91.5 290 GLU A C 1
ATOM 2155 O O . GLU A 1 290 ? -18.188 -47.344 -15.383 1 91.5 290 GLU A O 1
ATOM 2160 N N . VAL A 1 291 ? -17.578 -45.25 -15.102 1 95 291 VAL A N 1
ATOM 2161 C CA . VAL A 1 291 ? -18.562 -45.125 -14.023 1 95 291 VAL A CA 1
ATOM 2162 C C . VAL A 1 291 ? -19.594 -44.062 -14.383 1 95 291 VAL A C 1
ATOM 2164 O O . VAL A 1 291 ? -20.266 -43.5 -13.508 1 95 291 VAL A O 1
ATOM 2167 N N . GLY A 1 292 ? -19.656 -43.625 -15.617 1 95.81 292 GLY A N 1
ATOM 2168 C CA . GLY A 1 292 ? -20.734 -42.781 -16.109 1 95.81 292 GLY A CA 1
ATOM 2169 C C . GLY A 1 292 ? -20.562 -41.312 -15.703 1 95.81 292 GLY A C 1
ATOM 2170 O O . GLY A 1 292 ? -21.531 -40.562 -15.641 1 95.81 292 GLY A O 1
ATOM 2171 N N . ILE A 1 293 ? -19.422 -40.906 -15.336 1 97.94 293 ILE A N 1
ATOM 2172 C CA . ILE A 1 293 ? -19.156 -39.5 -15.031 1 97.94 293 ILE A CA 1
ATOM 2173 C C . ILE A 1 293 ? -18.906 -38.719 -16.328 1 97.94 293 ILE A C 1
ATOM 2175 O O . ILE A 1 293 ? -18.016 -39.094 -17.109 1 97.94 293 ILE A O 1
ATOM 2179 N N . LYS A 1 294 ? -19.719 -37.656 -16.516 1 98.12 294 LYS A N 1
ATOM 2180 C CA . LYS A 1 294 ? -19.672 -36.906 -17.75 1 98.12 294 LYS A CA 1
ATOM 2181 C C . LYS A 1 294 ? -18.594 -35.812 -17.688 1 98.12 294 LYS A C 1
ATOM 2183 O O . LYS A 1 294 ? -18.375 -35.219 -16.641 1 98.12 294 LYS A O 1
ATOM 2188 N N . THR A 1 295 ? -17.953 -35.594 -18.75 1 98.25 295 THR A N 1
ATOM 2189 C CA . THR A 1 295 ? -16.969 -34.531 -18.906 1 98.25 295 THR A CA 1
ATOM 2190 C C . THR A 1 295 ? -17.328 -33.625 -20.094 1 98.25 295 THR A C 1
ATOM 2192 O O . THR A 1 295 ? -18.109 -34.031 -20.969 1 98.25 295 THR A O 1
ATOM 2195 N N . THR A 1 296 ? -16.938 -32.469 -20.047 1 98 296 THR A N 1
ATOM 2196 C CA . THR A 1 296 ? -17.047 -31.594 -21.203 1 98 296 THR A CA 1
ATOM 2197 C C . THR A 1 296 ? -16.109 -32.062 -22.328 1 98 296 THR A C 1
ATOM 2199 O O . THR A 1 296 ? -15.32 -32.969 -22.141 1 98 296 THR A O 1
ATOM 2202 N N . SER A 1 297 ? -16.25 -31.391 -23.484 1 96.81 297 SER A N 1
ATOM 2203 C CA . SER A 1 297 ? -15.383 -31.703 -24.625 1 96.81 297 SER A CA 1
ATOM 2204 C C . SER A 1 297 ? -13.922 -31.406 -24.297 1 96.81 297 SER A C 1
ATOM 2206 O O . SER A 1 297 ? -13.016 -31.984 -24.922 1 96.81 297 SER A O 1
ATOM 2208 N N . LYS A 1 298 ? -13.672 -30.562 -23.281 1 95.94 298 LYS A N 1
ATOM 2209 C CA . LYS A 1 298 ? -12.312 -30.219 -22.906 1 95.94 298 LYS A CA 1
ATOM 2210 C C . LYS A 1 298 ? -11.805 -31.109 -21.781 1 95.94 298 LYS A C 1
ATOM 2212 O O . LYS A 1 298 ? -10.664 -30.969 -21.328 1 95.94 298 LYS A O 1
ATOM 2217 N N . GLY A 1 299 ? -12.641 -31.969 -21.297 1 97.56 299 GLY A N 1
ATOM 2218 C CA . GLY A 1 299 ? -12.219 -32.969 -20.328 1 97.56 299 GLY A CA 1
ATOM 2219 C C . GLY A 1 299 ? -12.57 -32.594 -18.906 1 97.56 299 GLY A C 1
ATOM 2220 O O . GLY A 1 299 ? -12.273 -33.344 -17.969 1 97.56 299 GLY A O 1
ATOM 2221 N N . HIS A 1 300 ? -13.25 -31.453 -18.656 1 98.56 300 HIS A N 1
ATOM 2222 C CA . HIS A 1 300 ? -13.656 -31.047 -17.312 1 98.56 300 HIS A CA 1
ATOM 2223 C C . HIS A 1 300 ? -14.867 -31.859 -16.844 1 98.56 300 HIS A C 1
ATOM 2225 O O . HIS A 1 300 ? -15.781 -32.125 -17.625 1 98.56 300 HIS A O 1
ATOM 2231 N N . VAL A 1 301 ? -14.906 -32.188 -15.609 1 98.75 301 VAL A N 1
ATOM 2232 C CA . VAL A 1 301 ? -16.031 -32.938 -15.055 1 98.75 301 VAL A CA 1
ATOM 2233 C C . VAL A 1 301 ? -17.266 -32.031 -15.016 1 98.75 301 VAL A C 1
ATOM 2235 O O . VAL A 1 301 ? -17.203 -30.891 -14.539 1 98.75 301 VAL A O 1
ATOM 2238 N N . VAL A 1 302 ? -18.344 -32.469 -15.555 1 98.5 302 VAL A N 1
ATOM 2239 C CA . VAL A 1 302 ? -19.594 -31.734 -15.484 1 98.5 302 VAL A CA 1
ATOM 2240 C C . VAL A 1 302 ? -20.203 -31.875 -14.086 1 98.5 302 VAL A C 1
ATOM 2242 O O . VAL A 1 302 ? -20.344 -33 -13.578 1 98.5 302 VAL A O 1
ATOM 2245 N N . VAL A 1 303 ? -20.516 -30.781 -13.477 1 98.69 303 VAL A N 1
ATOM 2246 C CA . VAL A 1 303 ? -21.109 -30.828 -12.148 1 98.69 303 VAL A CA 1
ATOM 2247 C C . VAL A 1 303 ? -22.328 -29.891 -12.102 1 98.69 303 VAL A C 1
ATOM 2249 O O . VAL A 1 303 ? -22.469 -29 -12.945 1 98.69 303 VAL A O 1
ATOM 2252 N N . ASP A 1 304 ? -23.25 -30.062 -11.141 1 98.19 304 ASP A N 1
ATOM 2253 C CA . ASP A 1 304 ? -24.344 -29.125 -10.875 1 98.19 304 ASP A CA 1
ATOM 2254 C C . ASP A 1 304 ? -23.891 -28.016 -9.93 1 98.19 304 ASP A C 1
ATOM 2256 O O . ASP A 1 304 ? -22.703 -27.891 -9.641 1 98.19 304 ASP A O 1
ATOM 2260 N N . ASP A 1 305 ? -24.734 -27.172 -9.438 1 97.75 305 ASP A N 1
ATOM 2261 C CA . ASP A 1 305 ? -24.391 -26 -8.625 1 97.75 305 ASP A CA 1
ATOM 2262 C C . ASP A 1 305 ? -24 -26.406 -7.211 1 97.75 305 ASP A C 1
ATOM 2264 O O . ASP A 1 305 ? -23.5 -25.594 -6.434 1 97.75 305 ASP A O 1
ATOM 2268 N N . LYS A 1 306 ? -24.172 -27.672 -6.883 1 98.5 306 LYS A N 1
ATOM 2269 C CA . LYS A 1 306 ? -23.719 -28.203 -5.602 1 98.5 306 LYS A CA 1
ATOM 2270 C C . LYS A 1 306 ? -22.453 -29.031 -5.773 1 98.5 306 LYS A C 1
ATOM 2272 O O . LYS A 1 306 ? -22.016 -29.703 -4.836 1 98.5 306 LYS A O 1
ATOM 2277 N N . LEU A 1 307 ? -21.891 -29.125 -6.945 1 98.69 307 LEU A N 1
ATOM 2278 C CA . LEU A 1 307 ? -20.594 -29.703 -7.312 1 98.69 307 LEU A CA 1
ATOM 2279 C C . LEU A 1 307 ? -20.703 -31.219 -7.438 1 98.69 307 LEU A C 1
ATOM 2281 O O . LEU A 1 307 ? -19.688 -31.922 -7.43 1 98.69 307 LEU A O 1
ATOM 2285 N N . GLN A 1 308 ? -21.969 -31.734 -7.523 1 98.75 308 GLN A N 1
ATOM 2286 C CA . GLN A 1 308 ? -22.156 -33.156 -7.73 1 98.75 308 GLN A CA 1
ATOM 2287 C C . GLN A 1 308 ? -22.031 -33.531 -9.203 1 98.75 308 GLN A C 1
ATOM 2289 O O . GLN A 1 308 ? -22.562 -32.812 -10.07 1 98.75 308 GLN A O 1
ATOM 2294 N N . THR A 1 309 ? -21.359 -34.656 -9.516 1 98.56 309 THR A N 1
ATOM 2295 C CA . THR A 1 309 ? -21.203 -35.156 -10.883 1 98.56 309 THR A CA 1
ATOM 2296 C C . THR A 1 309 ? -22.469 -35.875 -11.32 1 98.56 309 THR A C 1
ATOM 2298 O O . THR A 1 309 ? -23.484 -35.875 -10.625 1 98.56 309 THR A O 1
ATOM 2301 N N . SER A 1 310 ? -22.344 -36.531 -12.531 1 98.12 310 SER A N 1
ATOM 2302 C CA . SER A 1 310 ? -23.453 -37.344 -13.031 1 98.12 310 SER A CA 1
ATOM 2303 C C . SER A 1 310 ? -23.578 -38.656 -12.258 1 98.12 310 SER A C 1
ATOM 2305 O O . SER A 1 310 ? -24.594 -39.344 -12.367 1 98.12 310 SER A O 1
ATOM 2307 N N . ALA A 1 311 ? -22.594 -39.031 -11.523 1 97.44 311 ALA A N 1
ATOM 2308 C CA . ALA A 1 311 ? -22.672 -40.188 -10.656 1 97.44 311 ALA A CA 1
ATOM 2309 C C . ALA A 1 311 ? -23.094 -39.812 -9.25 1 97.44 311 ALA A C 1
ATOM 2311 O O . ALA A 1 311 ? -22.641 -38.781 -8.703 1 97.44 311 ALA A O 1
ATOM 2312 N N . SER A 1 312 ? -23.922 -40.594 -8.688 1 96.5 312 SER A N 1
ATOM 2313 C CA . SER A 1 312 ? -24.453 -40.344 -7.352 1 96.5 312 SER A CA 1
ATOM 2314 C C . SER A 1 312 ? -23.344 -40.375 -6.301 1 96.5 312 SER A C 1
ATOM 2316 O O . SER A 1 312 ? -22.516 -41.312 -6.301 1 96.5 312 SER A O 1
ATOM 2318 N N . ASN A 1 313 ? -23.25 -39.312 -5.445 1 97.94 313 ASN A N 1
ATOM 2319 C CA . ASN A 1 313 ? -22.344 -39.219 -4.32 1 97.94 313 ASN A CA 1
ATOM 2320 C C . ASN A 1 313 ? -20.891 -39.125 -4.785 1 97.94 313 ASN A C 1
ATOM 2322 O O . ASN A 1 313 ? -19.969 -39.5 -4.059 1 97.94 313 ASN A O 1
ATOM 2326 N N . VAL A 1 314 ? -20.734 -38.656 -6 1 98.75 314 VAL A N 1
ATOM 2327 C CA . VAL A 1 314 ? -19.422 -38.312 -6.523 1 98.75 314 VAL A CA 1
ATOM 2328 C C . VAL A 1 314 ? -19.391 -36.844 -6.898 1 98.75 314 VAL A C 1
ATOM 2330 O O . VAL A 1 314 ? -20.266 -36.344 -7.617 1 98.75 314 VAL A O 1
ATOM 2333 N N . TYR A 1 315 ? -18.406 -36.125 -6.387 1 98.81 315 TYR A N 1
ATOM 2334 C CA . TYR A 1 315 ? -18.281 -34.688 -6.547 1 98.81 315 TYR A CA 1
ATOM 2335 C C . TYR A 1 315 ? -16.953 -34.344 -7.207 1 98.81 315 TYR A C 1
ATOM 2337 O O . TYR A 1 315 ? -16 -35.125 -7.164 1 98.81 315 TYR A O 1
ATOM 2345 N N . ALA A 1 316 ? -16.953 -33.188 -7.855 1 98.81 316 ALA A N 1
ATOM 2346 C CA . ALA A 1 316 ? -15.719 -32.656 -8.398 1 98.81 316 ALA A CA 1
ATOM 2347 C C . ALA A 1 316 ? -15.469 -31.219 -7.906 1 98.81 316 ALA A C 1
ATOM 2349 O O . ALA A 1 316 ? -16.375 -30.391 -7.914 1 98.81 316 ALA A O 1
ATOM 2350 N N . LEU A 1 317 ? -14.281 -30.984 -7.477 1 98.38 317 LEU A N 1
ATOM 2351 C CA . LEU A 1 317 ? -13.875 -29.75 -6.828 1 98.38 317 LEU A CA 1
ATOM 2352 C C . LEU A 1 317 ? -12.641 -29.172 -7.5 1 98.38 317 LEU A C 1
ATOM 2354 O O . LEU A 1 317 ? -11.773 -29.906 -7.965 1 98.38 317 LEU A O 1
ATOM 2358 N N . GLY A 1 318 ? -12.539 -27.797 -7.422 1 97.75 318 GLY A N 1
ATOM 2359 C CA . GLY A 1 318 ? -11.359 -27.125 -7.934 1 97.75 318 GLY A CA 1
ATOM 2360 C C . GLY A 1 318 ? -11.328 -27.047 -9.453 1 97.75 318 GLY A C 1
ATOM 2361 O O . GLY A 1 318 ? -12.375 -27 -10.102 1 97.75 318 GLY A O 1
ATOM 2362 N N . ASP A 1 319 ? -10.203 -27.094 -10.016 1 97.75 319 ASP A N 1
ATOM 2363 C CA . ASP A 1 319 ? -10.008 -26.75 -11.422 1 97.75 319 ASP A CA 1
ATOM 2364 C C . ASP A 1 319 ? -10.547 -27.844 -12.336 1 97.75 319 ASP A C 1
ATOM 2366 O O . ASP A 1 319 ? -10.906 -27.594 -13.484 1 97.75 319 ASP A O 1
ATOM 2370 N N . CYS A 1 320 ? -10.656 -29.094 -11.859 1 98.12 320 CYS A N 1
ATOM 2371 C CA . CYS A 1 320 ? -10.984 -30.219 -12.719 1 98.12 320 CYS A CA 1
ATOM 2372 C C . CYS A 1 320 ? -12.422 -30.125 -13.211 1 98.12 320 CYS A C 1
ATOM 2374 O O . CYS A 1 320 ? -12.797 -30.812 -14.172 1 98.12 320 CYS A O 1
ATOM 2376 N N . HIS A 1 321 ? -13.266 -29.359 -12.508 1 97.75 321 HIS A N 1
ATOM 2377 C CA . HIS A 1 321 ? -14.641 -29.281 -13 1 97.75 321 HIS A CA 1
ATOM 2378 C C . HIS A 1 321 ? -14.852 -28.016 -13.836 1 97.75 321 HIS A C 1
ATOM 2380 O O . HIS A 1 321 ? -15.977 -27.719 -14.25 1 97.75 321 HIS A O 1
ATOM 2386 N N . GLY A 1 322 ? -13.797 -27.266 -14.086 1 95.56 322 GLY A N 1
ATOM 2387 C CA . GLY A 1 322 ? -13.875 -26.109 -14.977 1 95.56 322 GLY A CA 1
ATOM 2388 C C . GLY A 1 322 ? -14.328 -24.844 -14.273 1 95.56 322 GLY A C 1
ATOM 2389 O O . GLY A 1 322 ? -14.469 -24.828 -13.047 1 95.56 322 GLY A O 1
ATOM 2390 N N . GLY A 1 323 ? -14.492 -23.75 -15.016 1 91.69 323 GLY A N 1
ATOM 2391 C CA . GLY A 1 323 ? -14.797 -22.438 -14.453 1 91.69 323 GLY A CA 1
ATOM 2392 C C . GLY A 1 323 ? -13.562 -21.641 -14.086 1 91.69 323 GLY A C 1
ATOM 2393 O O . GLY A 1 323 ? -12.5 -21.812 -14.703 1 91.69 323 GLY A O 1
ATOM 2394 N N . ALA A 1 324 ? -13.766 -20.688 -13.141 1 91.62 324 ALA A N 1
ATOM 2395 C CA . ALA A 1 324 ? -12.648 -19.859 -12.695 1 91.62 324 ALA A CA 1
ATOM 2396 C C . ALA A 1 324 ? -11.625 -20.688 -11.93 1 91.62 324 ALA A C 1
ATOM 2398 O O . ALA A 1 324 ? -11.914 -21.203 -10.836 1 91.62 324 ALA A O 1
ATOM 2399 N N . ALA A 1 325 ? -10.523 -20.891 -12.5 1 93.94 325 ALA A N 1
ATOM 2400 C CA . ALA A 1 325 ? -9.484 -21.75 -11.922 1 93.94 325 ALA A CA 1
ATOM 2401 C C . ALA A 1 325 ? -8.633 -20.969 -10.914 1 93.94 325 ALA A C 1
ATOM 2403 O O . ALA A 1 325 ? -7.453 -20.719 -11.156 1 93.94 325 ALA A O 1
ATOM 2404 N N . PHE A 1 326 ? -9.25 -20.578 -9.805 1 96.81 326 PHE A N 1
ATOM 2405 C CA . PHE A 1 326 ? -8.578 -19.812 -8.758 1 96.81 326 PHE A CA 1
ATOM 2406 C C . PHE A 1 326 ? -8.586 -20.578 -7.441 1 96.81 326 PHE A C 1
ATOM 2408 O O . PHE A 1 326 ? -9.562 -21.266 -7.121 1 96.81 326 PHE A O 1
ATOM 2415 N N . THR A 1 327 ? -7.543 -20.375 -6.695 1 97.44 327 THR A N 1
ATOM 2416 C CA . THR A 1 327 ? -7.395 -21.016 -5.391 1 97.44 327 THR A CA 1
ATOM 2417 C C . THR A 1 327 ? -8.586 -20.688 -4.492 1 97.44 327 THR A C 1
ATOM 2419 O O . THR A 1 327 ? -9.148 -21.578 -3.854 1 97.44 327 THR A O 1
ATOM 2422 N N . HIS A 1 328 ? -8.984 -19.469 -4.508 1 97.25 328 HIS A N 1
ATOM 2423 C CA . HIS A 1 328 ? -10.062 -19.031 -3.621 1 97.25 328 HIS A CA 1
ATOM 2424 C C . HIS A 1 328 ? -11.406 -19.609 -4.066 1 97.25 328 HIS A C 1
ATOM 2426 O O . HIS A 1 328 ? -12.305 -19.797 -3.242 1 97.25 328 HIS A O 1
ATOM 2432 N N . ILE A 1 329 ? -11.594 -19.922 -5.293 1 97.12 329 ILE A N 1
ATOM 2433 C CA . ILE A 1 329 ? -12.797 -20.594 -5.766 1 97.12 329 ILE A CA 1
ATOM 2434 C C . ILE A 1 329 ? -12.789 -22.047 -5.301 1 97.12 329 ILE A C 1
ATOM 2436 O O . ILE A 1 329 ? -13.82 -22.578 -4.867 1 97.12 329 ILE A O 1
ATOM 2440 N N . SER A 1 330 ? -11.617 -22.641 -5.402 1 97.75 330 SER A N 1
ATOM 2441 C CA . SER A 1 330 ? -11.469 -24 -4.914 1 97.75 330 SER A CA 1
ATOM 2442 C C . SER A 1 330 ? -11.758 -24.094 -3.418 1 97.75 330 SER A C 1
ATOM 2444 O O . SER A 1 330 ? -12.461 -25 -2.967 1 97.75 330 SER A O 1
ATOM 2446 N N . TYR A 1 331 ? -11.25 -23.141 -2.654 1 96.88 331 TYR A N 1
ATOM 2447 C CA . TYR A 1 331 ? -11.562 -23.094 -1.229 1 96.88 331 TYR A CA 1
ATOM 2448 C C . TYR A 1 331 ? -13.062 -22.969 -1.001 1 96.88 331 TYR A C 1
ATOM 2450 O O . TYR A 1 331 ? -13.617 -23.609 -0.1 1 96.88 331 TYR A O 1
ATOM 2458 N N . ASP A 1 332 ? -13.68 -22.203 -1.777 1 97.06 332 ASP A N 1
ATOM 2459 C CA . ASP A 1 332 ? -15.109 -21.984 -1.595 1 97.06 332 ASP A CA 1
ATOM 2460 C C . ASP A 1 332 ? -15.914 -23.234 -1.983 1 97.06 332 ASP A C 1
ATOM 2462 O O . ASP A 1 332 ? -17 -23.469 -1.448 1 97.06 332 ASP A O 1
ATOM 2466 N N . ASP A 1 333 ? -15.398 -24.047 -2.936 1 98.19 333 ASP A N 1
ATOM 2467 C CA . ASP A 1 333 ? -15.992 -25.359 -3.207 1 98.19 333 ASP A CA 1
ATOM 2468 C C . ASP A 1 333 ? -16.078 -26.188 -1.935 1 98.19 333 ASP A C 1
ATOM 2470 O O . ASP A 1 333 ? -17.094 -26.844 -1.687 1 98.19 333 ASP A O 1
ATOM 2474 N N . SER A 1 334 ? -14.992 -26.156 -1.196 1 97.75 334 SER A N 1
ATOM 2475 C CA . SER A 1 334 ? -14.992 -26.891 0.067 1 97.75 334 SER A CA 1
ATOM 2476 C C . SER A 1 334 ? -16.094 -26.391 0.992 1 97.75 334 SER A C 1
ATOM 2478 O O . SER A 1 334 ? -16.734 -27.188 1.682 1 97.75 334 SER A O 1
ATOM 2480 N N . ARG A 1 335 ? -16.328 -25.156 0.982 1 96.19 335 ARG A N 1
ATOM 2481 C CA . ARG A 1 335 ? -17.375 -24.609 1.821 1 96.19 335 ARG A CA 1
ATOM 2482 C C . ARG A 1 335 ? -18.75 -25.094 1.376 1 96.19 335 ARG A C 1
ATOM 2484 O O . ARG A 1 335 ? -19.609 -25.406 2.209 1 96.19 335 ARG A O 1
ATOM 2491 N N . ILE A 1 336 ? -18.984 -25.125 0.075 1 97.81 336 ILE A N 1
ATOM 2492 C CA . ILE A 1 336 ? -20.234 -25.625 -0.48 1 97.81 336 ILE A CA 1
ATOM 2493 C C . ILE A 1 336 ? -20.469 -27.062 -0.052 1 97.81 336 ILE A C 1
ATOM 2495 O O . ILE A 1 336 ? -21.547 -27.422 0.413 1 97.81 336 ILE A O 1
ATOM 2499 N N . ILE A 1 337 ? -19.422 -27.875 -0.151 1 98.44 337 ILE A N 1
ATOM 2500 C CA . ILE A 1 337 ? -19.5 -29.281 0.22 1 98.44 337 ILE A CA 1
ATOM 2501 C C . ILE A 1 337 ? -19.812 -29.406 1.707 1 98.44 337 ILE A C 1
ATOM 2503 O O . ILE A 1 337 ? -20.734 -30.141 2.09 1 98.44 337 ILE A O 1
ATOM 2507 N N . ARG A 1 338 ? -19.109 -28.656 2.48 1 97.38 338 ARG A N 1
ATOM 2508 C CA . ARG A 1 338 ? -19.297 -28.75 3.926 1 97.38 338 ARG A CA 1
ATOM 2509 C C . ARG A 1 338 ? -20.688 -28.266 4.328 1 97.38 338 ARG A C 1
ATOM 2511 O O . ARG A 1 338 ? -21.328 -28.859 5.195 1 97.38 338 ARG A O 1
ATOM 2518 N N . THR A 1 339 ? -21.125 -27.188 3.715 1 97.19 339 THR A N 1
ATOM 2519 C CA . THR A 1 339 ? -22.453 -26.656 3.99 1 97.19 339 THR A CA 1
ATOM 2520 C C . THR A 1 339 ? -23.516 -27.703 3.695 1 97.19 339 THR A C 1
ATOM 2522 O O . THR A 1 339 ? -24.469 -27.859 4.473 1 97.19 339 THR A O 1
ATOM 2525 N N . ASN A 1 340 ? -23.391 -28.438 2.656 1 98.06 340 ASN A N 1
ATOM 2526 C CA . ASN A 1 340 ? -24.422 -29.359 2.201 1 98.06 340 ASN A CA 1
ATOM 2527 C C . ASN A 1 340 ? -24.297 -30.719 2.875 1 98.06 340 ASN A C 1
ATOM 2529 O O . ASN A 1 340 ? -25.297 -31.344 3.211 1 98.06 340 ASN A O 1
ATOM 2533 N N . LEU A 1 341 ? -23.078 -31.188 3.109 1 98.25 341 LEU A N 1
ATOM 2534 C CA . LEU A 1 341 ? -22.906 -32.594 3.482 1 98.25 341 LEU A CA 1
ATOM 2535 C C . LEU A 1 341 ? -22.547 -32.719 4.957 1 98.25 341 LEU A C 1
ATOM 2537 O O . LEU A 1 341 ? -22.641 -33.781 5.535 1 98.25 341 LEU A O 1
ATOM 2541 N N . LEU A 1 342 ? -22.031 -31.625 5.559 1 97.81 342 LEU A N 1
ATOM 2542 C CA . LEU A 1 342 ? -21.703 -31.609 6.98 1 97.81 342 LEU A CA 1
ATOM 2543 C C . LEU A 1 342 ? -22.344 -30.422 7.684 1 97.81 342 LEU A C 1
ATOM 2545 O O . LEU A 1 342 ? -21.656 -29.688 8.406 1 97.81 342 LEU A O 1
ATOM 2549 N N . PRO A 1 343 ? -23.578 -30.188 7.496 1 94.88 343 PRO A N 1
ATOM 2550 C CA . PRO A 1 343 ? -24.219 -28.969 8.023 1 94.88 343 PRO A CA 1
ATOM 2551 C C . PRO A 1 343 ? -24.109 -28.859 9.539 1 94.88 343 PRO A C 1
ATOM 2553 O O . PRO A 1 343 ? -24.047 -27.75 10.078 1 94.88 343 PRO A O 1
ATOM 2556 N N . LYS A 1 344 ? -24.047 -29.938 10.266 1 93.69 344 LYS A N 1
ATOM 2557 C CA . LYS A 1 344 ? -24.031 -29.938 11.727 1 93.69 344 LYS A CA 1
ATOM 2558 C C . LYS A 1 344 ? -22.688 -29.453 12.266 1 93.69 344 LYS A C 1
ATOM 2560 O O . LYS A 1 344 ? -22.562 -29.094 13.438 1 93.69 344 LYS A O 1
ATOM 2565 N N . THR A 1 345 ? -21.688 -29.406 11.328 1 93.31 345 THR A N 1
ATOM 2566 C CA . THR A 1 345 ? -20.344 -29.016 11.75 1 93.31 345 THR A CA 1
ATOM 2567 C C . THR A 1 345 ? -20.109 -27.531 11.484 1 93.31 345 THR A C 1
ATOM 2569 O O . THR A 1 345 ? -19.109 -26.969 11.922 1 93.31 345 THR A O 1
ATOM 2572 N N . MET A 1 346 ? -21.031 -26.812 10.867 1 90.75 346 MET A N 1
ATOM 2573 C CA . MET A 1 346 ? -20.875 -25.391 10.531 1 90.75 346 MET A CA 1
ATOM 2574 C C . MET A 1 346 ? -21.344 -24.516 11.688 1 90.75 346 MET A C 1
ATOM 2576 O O . MET A 1 346 ? -22.359 -24.797 12.32 1 90.75 346 MET A O 1
ATOM 2580 N N . ALA A 1 347 ? -20.609 -23.531 11.922 1 88.06 347 ALA A N 1
ATOM 2581 C CA . ALA A 1 347 ? -21.031 -22.562 12.93 1 88.06 347 ALA A CA 1
ATOM 2582 C C . ALA A 1 347 ? -22.281 -21.797 12.477 1 88.06 347 ALA A C 1
ATOM 2584 O O . ALA A 1 347 ? -22.422 -21.5 11.289 1 88.06 347 ALA A O 1
ATOM 2585 N N . SER A 1 348 ? -23.047 -21.328 13.492 1 87.88 348 SER A N 1
ATOM 2586 C CA . SER A 1 348 ? -24.281 -20.641 13.188 1 87.88 348 SER A CA 1
ATOM 2587 C C . SER A 1 348 ? -24.016 -19.281 12.547 1 87.88 348 SER A C 1
ATOM 2589 O O . SER A 1 348 ? -24.859 -18.766 11.797 1 87.88 348 SER A O 1
ATOM 2591 N N . THR A 1 349 ? -22.797 -18.75 12.719 1 88.81 349 THR A N 1
ATOM 2592 C CA . THR A 1 349 ? -22.469 -17.422 12.219 1 88.81 349 THR A CA 1
ATOM 2593 C C . THR A 1 349 ? -21.906 -17.484 10.805 1 88.81 349 THR A C 1
ATOM 2595 O O . THR A 1 349 ? -21.812 -16.469 10.109 1 88.81 349 THR A O 1
ATOM 2598 N N . THR A 1 350 ? -21.562 -18.641 10.406 1 88.44 350 THR A N 1
ATOM 2599 C CA . THR A 1 350 ? -21.031 -18.797 9.062 1 88.44 350 THR A CA 1
ATOM 2600 C C . THR A 1 350 ? -22.141 -18.703 8.023 1 88.44 350 THR A C 1
ATOM 2602 O O . THR A 1 350 ? -23.125 -19.453 8.078 1 88.44 350 THR A O 1
ATOM 2605 N N . PRO A 1 351 ? -22.016 -17.766 7.168 1 91.06 351 PRO A N 1
ATOM 2606 C CA . PRO A 1 351 ? -23.031 -17.688 6.121 1 91.06 351 PRO A CA 1
ATOM 2607 C C . PRO A 1 351 ? -23.125 -18.984 5.297 1 91.06 351 PRO A C 1
ATOM 2609 O O . PRO A 1 351 ? -22.094 -19.5 4.855 1 91.06 351 PRO A O 1
ATOM 2612 N N . ALA A 1 352 ? -24.391 -19.484 5.066 1 91.75 352 ALA A N 1
ATOM 2613 C CA . ALA A 1 352 ? -24.594 -20.688 4.277 1 91.75 352 ALA A CA 1
ATOM 2614 C C . ALA A 1 352 ? -24.297 -20.438 2.801 1 91.75 352 ALA A C 1
ATOM 2616 O O . ALA A 1 352 ? -24.75 -19.438 2.236 1 91.75 352 ALA A O 1
ATOM 2617 N N . MET A 1 353 ? -23.5 -21.328 2.271 1 94.81 353 MET A N 1
ATOM 2618 C CA . MET A 1 353 ? -23.188 -21.281 0.847 1 94.81 353 MET A CA 1
ATOM 2619 C C . MET A 1 353 ? -23.5 -22.609 0.173 1 94.81 353 MET A C 1
ATOM 2621 O O . MET A 1 353 ? -22.594 -23.359 -0.19 1 94.81 353 MET A O 1
ATOM 2625 N N . PRO A 1 354 ? -24.859 -22.891 -0.091 1 96.81 354 PRO A N 1
ATOM 2626 C CA . PRO A 1 354 ? -25.266 -24.219 -0.55 1 96.81 354 PRO A CA 1
ATOM 2627 C C . PRO A 1 354 ? -24.969 -24.453 -2.031 1 96.81 354 PRO A C 1
ATOM 2629 O O . PRO A 1 354 ? -24.938 -25.594 -2.486 1 96.81 354 PRO A O 1
ATOM 2632 N N . THR A 1 355 ? -24.828 -23.344 -2.76 1 97.88 355 THR A N 1
ATOM 2633 C CA . THR A 1 355 ? -24.562 -23.5 -4.188 1 97.88 355 THR A CA 1
ATOM 2634 C C . THR A 1 355 ? -23.5 -22.516 -4.641 1 97.88 355 THR A C 1
ATOM 2636 O O . THR A 1 355 ? -23.141 -21.594 -3.906 1 97.88 355 THR A O 1
ATOM 2639 N N . THR A 1 356 ? -23.016 -22.594 -5.848 1 96.75 356 THR A N 1
ATOM 2640 C CA . THR A 1 356 ? -21.984 -21.734 -6.418 1 96.75 356 THR A CA 1
ATOM 2641 C C . THR A 1 356 ? -22.531 -20.328 -6.668 1 96.75 356 THR A C 1
ATOM 2643 O O . THR A 1 356 ? -21.766 -19.391 -6.887 1 96.75 356 THR A O 1
ATOM 2646 N N . GLN A 1 357 ? -23.828 -20.141 -6.496 1 95.31 357 GLN A N 1
ATOM 2647 C CA . GLN A 1 357 ? -24.453 -18.859 -6.812 1 95.31 357 GLN A CA 1
ATOM 2648 C C . GLN A 1 357 ? -24.922 -18.141 -5.547 1 95.31 357 GLN A C 1
ATOM 2650 O O . GLN A 1 357 ? -25.375 -17 -5.602 1 95.31 357 GLN A O 1
ATOM 2655 N N . SER A 1 358 ? -24.797 -18.844 -4.414 1 94.19 358 SER A N 1
ATOM 2656 C CA . SER A 1 358 ? -25.422 -18.344 -3.189 1 94.19 358 SER A CA 1
ATOM 2657 C C . SER A 1 358 ? -24.578 -17.25 -2.551 1 94.19 358 SER A C 1
ATOM 2659 O O . SER A 1 358 ? -25.078 -16.469 -1.736 1 94.19 358 SER A O 1
ATOM 2661 N N . SER A 1 359 ? -23.328 -17.156 -2.885 1 90.88 359 SER A N 1
ATOM 2662 C CA . SER A 1 359 ? -22.438 -16.188 -2.277 1 90.88 359 SER A CA 1
ATOM 2663 C C . SER A 1 359 ? -22.219 -14.984 -3.195 1 90.88 359 SER A C 1
ATOM 2665 O O . SER A 1 359 ? -21.734 -15.141 -4.32 1 90.88 359 SER A O 1
ATOM 2667 N N . THR A 1 360 ? -22.469 -13.805 -2.584 1 89.19 360 THR A N 1
ATOM 2668 C CA . THR A 1 360 ? -22.234 -12.594 -3.35 1 89.19 360 THR A CA 1
ATOM 2669 C C . THR A 1 360 ? -20.734 -12.406 -3.621 1 89.19 360 THR A C 1
ATOM 2671 O O . THR A 1 360 ? -20.359 -11.906 -4.68 1 89.19 360 THR A O 1
ATOM 2674 N N . SER A 1 361 ? -20 -12.891 -2.711 1 92.69 361 SER A N 1
ATOM 2675 C CA . SER A 1 361 ? -18.547 -12.727 -2.875 1 92.69 361 SER A CA 1
ATOM 2676 C C . SER A 1 361 ? -18.016 -13.656 -3.957 1 92.69 361 SER A C 1
ATOM 2678 O O . SER A 1 361 ? -17.188 -13.242 -4.777 1 92.69 361 SER A O 1
ATOM 2680 N N . ARG A 1 362 ? -18.547 -14.867 -3.998 1 95.12 362 ARG A N 1
ATOM 2681 C CA . ARG A 1 362 ? -18.078 -15.82 -4.996 1 95.12 362 ARG A CA 1
ATOM 2682 C C . ARG A 1 362 ? -18.5 -15.398 -6.398 1 95.12 362 ARG A C 1
ATOM 2684 O O . ARG A 1 362 ? -17.688 -15.422 -7.328 1 95.12 362 ARG A O 1
ATOM 2691 N N . VAL A 1 363 ? -19.75 -14.961 -6.496 1 94.75 363 VAL A N 1
ATOM 2692 C CA . VAL A 1 363 ? -20.328 -14.695 -7.809 1 94.75 363 VAL A CA 1
ATOM 2693 C C . VAL A 1 363 ? -19.609 -13.508 -8.453 1 94.75 363 VAL A C 1
ATOM 2695 O O . VAL A 1 363 ? -19.594 -13.375 -9.68 1 94.75 363 VAL A O 1
ATOM 2698 N N . LEU A 1 364 ? -18.953 -12.656 -7.613 1 95.19 364 LEU A N 1
ATOM 2699 C CA . LEU A 1 364 ? -18.219 -11.508 -8.125 1 95.19 364 LEU A CA 1
ATOM 2700 C C . LEU A 1 364 ? -16.906 -11.953 -8.781 1 95.19 364 LEU A C 1
ATOM 2702 O O . LEU A 1 364 ? -16.297 -11.188 -9.531 1 95.19 364 LEU A O 1
ATOM 2706 N N . THR A 1 365 ? -16.438 -13.172 -8.484 1 96.06 365 THR A N 1
ATOM 2707 C CA . THR A 1 365 ? -15.25 -13.82 -9.039 1 96.06 365 THR A CA 1
ATOM 2708 C C . THR A 1 365 ? -14.055 -12.867 -9.031 1 96.06 365 THR A C 1
ATOM 2710 O O . THR A 1 365 ? -13.516 -12.539 -10.086 1 96.06 365 THR A O 1
ATOM 2713 N N . PRO A 1 366 ? -13.633 -12.453 -7.801 1 98.38 366 PRO A N 1
ATOM 2714 C CA . PRO A 1 366 ? -12.438 -11.602 -7.73 1 98.38 366 PRO A CA 1
ATOM 2715 C C . PRO A 1 366 ? -11.164 -12.328 -8.156 1 98.38 366 PRO A C 1
ATOM 2717 O O . PRO A 1 366 ? -11.008 -13.523 -7.883 1 98.38 366 PRO A O 1
ATOM 2720 N N . TYR A 1 367 ? -10.32 -11.664 -8.789 1 98.19 367 TYR A N 1
ATOM 2721 C CA . TYR A 1 367 ? -9.031 -12.266 -9.109 1 98.19 367 TYR A CA 1
ATOM 2722 C C . TYR A 1 367 ? -7.949 -11.211 -9.25 1 98.19 367 TYR A C 1
ATOM 2724 O O . TYR A 1 367 ? -8.25 -10.023 -9.406 1 98.19 367 TYR A O 1
ATOM 2732 N N . VAL A 1 368 ? -6.758 -11.641 -9.125 1 98.5 368 VAL A N 1
ATOM 2733 C CA . VAL A 1 368 ? -5.582 -10.781 -9.258 1 98.5 368 VAL A CA 1
ATOM 2734 C C . VAL A 1 368 ? -4.543 -11.469 -10.141 1 98.5 368 VAL A C 1
ATOM 2736 O O . VAL A 1 368 ? -4.258 -12.656 -9.969 1 98.5 368 VAL A O 1
ATOM 2739 N N . MET A 1 369 ? -4.094 -10.828 -11.141 1 98.38 369 MET A N 1
ATOM 2740 C CA . MET A 1 369 ? -2.863 -11.195 -11.836 1 98.38 369 MET A CA 1
ATOM 2741 C C . MET A 1 369 ? -1.667 -10.445 -11.258 1 98.38 369 MET A C 1
ATOM 2743 O O . MET A 1 369 ? -1.697 -9.227 -11.117 1 98.38 369 MET A O 1
ATOM 2747 N N . TYR A 1 370 ? -0.649 -11.094 -10.938 1 98.38 370 TYR A N 1
ATOM 2748 C CA . TYR A 1 370 ? 0.429 -10.547 -10.125 1 98.38 370 TYR A CA 1
ATOM 2749 C C . TYR A 1 370 ? 1.594 -10.094 -10.992 1 98.38 370 TYR A C 1
ATOM 2751 O O . TYR A 1 370 ? 2.758 -10.25 -10.617 1 98.38 370 TYR A O 1
ATOM 2759 N N . THR A 1 371 ? 1.22 -9.648 -12.18 1 98.25 371 THR A N 1
ATOM 2760 C CA . THR A 1 371 ? 2.188 -8.742 -12.797 1 98.25 371 THR A CA 1
ATOM 2761 C C . THR A 1 371 ? 2.477 -7.555 -11.883 1 98.25 371 THR A C 1
ATOM 2763 O O . THR A 1 371 ? 1.83 -7.387 -10.852 1 98.25 371 THR A O 1
ATOM 2766 N N . ASP A 1 372 ? 3.543 -6.848 -12.211 1 97.56 372 ASP A N 1
ATOM 2767 C CA . ASP A 1 372 ? 3.896 -5.637 -11.477 1 97.56 372 ASP A CA 1
ATOM 2768 C C . ASP A 1 372 ? 3.848 -4.41 -12.383 1 97.56 372 ASP A C 1
ATOM 2770 O O . ASP A 1 372 ? 4.758 -4.188 -13.188 1 97.56 372 ASP A O 1
ATOM 2774 N N . PRO A 1 373 ? 2.758 -3.527 -12.242 1 98.25 373 PRO A N 1
ATOM 2775 C CA . PRO A 1 373 ? 1.775 -3.514 -11.156 1 98.25 373 PRO A CA 1
ATOM 2776 C C . PRO A 1 373 ? 0.715 -4.602 -11.305 1 98.25 373 PRO A C 1
ATOM 2778 O O . PRO A 1 373 ? 0.615 -5.23 -12.367 1 98.25 373 PRO A O 1
ATOM 2781 N N . GLN A 1 374 ? 0.004 -4.867 -10.234 1 98.69 374 GLN A N 1
ATOM 2782 C CA . GLN A 1 374 ? -1.012 -5.91 -10.172 1 98.69 374 GLN A CA 1
ATOM 2783 C C . GLN A 1 374 ? -2.246 -5.527 -10.977 1 98.69 374 GLN A C 1
ATOM 2785 O O . GLN A 1 374 ? -2.572 -4.344 -11.102 1 98.69 374 GLN A O 1
ATOM 2790 N N . LEU A 1 375 ? -2.857 -6.469 -11.508 1 98.88 375 LEU A N 1
ATOM 2791 C CA . LEU A 1 375 ? -4.18 -6.316 -12.102 1 98.88 375 LEU A CA 1
ATOM 2792 C C . LEU A 1 375 ? -5.238 -7.031 -11.273 1 98.88 375 LEU A C 1
ATOM 2794 O O . LEU A 1 375 ? -5.289 -8.266 -11.258 1 98.88 375 LEU A O 1
ATOM 2798 N N . GLY A 1 376 ? -6.02 -6.285 -10.539 1 98.75 376 GLY A N 1
ATOM 2799 C CA . GLY A 1 376 ? -7.137 -6.816 -9.773 1 98.75 376 GLY A CA 1
ATOM 2800 C C . GLY A 1 376 ? -8.484 -6.523 -10.406 1 98.75 376 GLY A C 1
ATOM 2801 O O . GLY A 1 376 ? -8.703 -5.426 -10.93 1 98.75 376 GLY A O 1
ATOM 2802 N N . HIS A 1 377 ? -9.359 -7.465 -10.391 1 98.81 377 HIS A N 1
ATOM 2803 C CA . HIS A 1 377 ? -10.68 -7.273 -10.969 1 98.81 377 HIS A CA 1
ATOM 2804 C C . HIS A 1 377 ? -11.758 -7.957 -10.133 1 98.81 377 HIS A C 1
ATOM 2806 O O . HIS A 1 377 ? -11.508 -9.008 -9.539 1 98.81 377 HIS A O 1
ATOM 2812 N N . VAL A 1 378 ? -12.898 -7.379 -10.094 1 98.75 378 VAL A N 1
ATOM 2813 C CA . VAL A 1 378 ? -14.078 -7.965 -9.469 1 98.75 378 VAL A CA 1
ATOM 2814 C C . VAL A 1 378 ? -15.328 -7.574 -10.258 1 98.75 378 VAL A C 1
ATOM 2816 O O . VAL A 1 378 ? -15.438 -6.445 -10.727 1 98.75 378 VAL A O 1
ATOM 2819 N N . GLY A 1 379 ? -16.188 -8.531 -10.484 1 98.06 379 GLY A N 1
ATOM 2820 C CA . GLY A 1 379 ? -17.469 -8.25 -11.125 1 98.06 379 GLY A CA 1
ATOM 2821 C C . GLY A 1 379 ? -17.391 -8.281 -12.641 1 98.06 379 GLY A C 1
ATOM 2822 O O . GLY A 1 379 ? -16.656 -9.094 -13.211 1 98.06 379 GLY A O 1
ATOM 2823 N N . LEU A 1 380 ? -18.234 -7.52 -13.266 1 97.31 380 LEU A N 1
ATOM 2824 C CA . LEU A 1 380 ? -18.391 -7.566 -14.719 1 97.31 380 LEU A CA 1
ATOM 2825 C C . LEU A 1 380 ? -17.453 -6.574 -15.398 1 97.31 380 LEU A C 1
ATOM 2827 O O . LEU A 1 380 ? -17.203 -5.496 -14.859 1 97.31 380 LEU A O 1
ATOM 2831 N N . HIS A 1 381 ? -16.953 -6.938 -16.5 1 97.5 381 HIS A N 1
ATOM 2832 C CA . HIS A 1 381 ? -16.234 -6.027 -17.375 1 97.5 381 HIS A CA 1
ATOM 2833 C C . HIS A 1 381 ? -17.188 -5.199 -18.234 1 97.5 381 HIS A C 1
ATOM 2835 O O . HIS A 1 381 ? -18.359 -5.559 -18.375 1 97.5 381 HIS A O 1
ATOM 2841 N N . ALA A 1 382 ? -16.656 -4.07 -18.719 1 96.06 382 ALA A N 1
ATOM 2842 C CA . ALA A 1 382 ? -17.469 -3.262 -19.625 1 96.06 382 ALA A CA 1
ATOM 2843 C C . ALA A 1 382 ? -17.906 -4.078 -20.844 1 96.06 382 ALA A C 1
ATOM 2845 O O . ALA A 1 382 ? -19.062 -3.961 -21.281 1 96.06 382 ALA A O 1
ATOM 2846 N N . ARG A 1 383 ? -17.109 -4.957 -21.297 1 93.38 383 ARG A N 1
ATOM 2847 C CA . ARG A 1 383 ? -17.406 -5.773 -22.469 1 93.38 383 ARG A CA 1
ATOM 2848 C C . ARG A 1 383 ? -18.594 -6.707 -22.203 1 93.38 383 ARG A C 1
ATOM 2850 O O . ARG A 1 383 ? -19.344 -7.051 -23.125 1 93.38 383 ARG A O 1
ATOM 2857 N N . ASP A 1 384 ? -18.719 -7.121 -20.969 1 93.75 384 ASP A N 1
ATOM 2858 C CA . ASP A 1 384 ? -19.797 -8.023 -20.594 1 93.75 384 ASP A CA 1
ATOM 2859 C C . ASP A 1 384 ? -21.141 -7.289 -20.578 1 93.75 384 ASP A C 1
ATOM 2861 O O . ASP A 1 384 ? -22.203 -7.926 -20.578 1 93.75 384 ASP A O 1
ATOM 2865 N N . LEU A 1 385 ? -21.109 -6.016 -20.562 1 93.94 385 LEU A N 1
ATOM 2866 C CA . LEU A 1 385 ? -22.312 -5.223 -20.359 1 93.94 385 LEU A CA 1
ATOM 2867 C C . LEU A 1 385 ? -22.75 -4.535 -21.641 1 93.94 385 LEU A C 1
ATOM 2869 O O . LEU A 1 385 ? -23.688 -3.727 -21.641 1 93.94 385 LEU A O 1
ATOM 2873 N N . PHE A 1 386 ? -22.125 -4.789 -22.703 1 88.5 386 PHE A N 1
ATOM 2874 C CA . PHE A 1 386 ? -22.391 -4.141 -23.984 1 88.5 386 PHE A CA 1
ATOM 2875 C C . PHE A 1 386 ? -23.844 -4.348 -24.406 1 88.5 386 PHE A C 1
ATOM 2877 O O . PHE A 1 386 ? -24.484 -3.428 -24.922 1 88.5 386 PHE A O 1
ATOM 2884 N N . ASN A 1 387 ? -24.422 -5.512 -24.125 1 89.69 387 ASN A N 1
ATOM 2885 C CA . ASN A 1 387 ? -25.797 -5.816 -24.531 1 89.69 387 ASN A CA 1
ATOM 2886 C C . ASN A 1 387 ? -26.766 -5.738 -23.344 1 89.69 387 ASN A C 1
ATOM 2888 O O . ASN A 1 387 ? -27.875 -6.27 -23.422 1 89.69 387 ASN A O 1
ATOM 2892 N N . SER A 1 388 ? -26.234 -5.105 -22.328 1 89.75 388 SER A N 1
ATOM 2893 C CA . SER A 1 388 ? -27.078 -5.016 -21.141 1 89.75 388 SER A CA 1
ATOM 2894 C C . SER A 1 388 ? -28.203 -4.004 -21.344 1 89.75 388 SER A C 1
ATOM 2896 O O . SER A 1 388 ? -28.016 -2.98 -22 1 89.75 388 SER A O 1
ATOM 2898 N N . LYS A 1 389 ? -29.422 -4.238 -20.734 1 90.88 389 LYS A N 1
ATOM 2899 C CA . LYS A 1 389 ? -30.547 -3.309 -20.75 1 90.88 389 LYS A CA 1
ATOM 2900 C C . LYS A 1 389 ? -30.406 -2.256 -19.656 1 90.88 389 LYS A C 1
ATOM 2902 O O . LYS A 1 389 ? -31.188 -1.3 -19.594 1 90.88 389 LYS A O 1
ATOM 2907 N N . ARG A 1 390 ? -29.328 -2.467 -18.906 1 91.06 390 ARG A N 1
ATOM 2908 C CA . ARG A 1 390 ? -29.062 -1.523 -17.828 1 91.06 390 ARG A CA 1
ATOM 2909 C C . ARG A 1 390 ? -28.422 -0.249 -18.359 1 91.06 390 ARG A C 1
ATOM 2911 O O . ARG A 1 390 ? -27.75 -0.27 -19.406 1 91.06 390 ARG A O 1
ATOM 2918 N N . GLU A 1 391 ? -28.688 0.853 -17.703 1 94.75 391 GLU A N 1
ATOM 2919 C CA . GLU A 1 391 ? -27.984 2.088 -18.016 1 94.75 391 GLU A CA 1
ATOM 2920 C C . GLU A 1 391 ? -26.594 2.096 -17.391 1 94.75 391 GLU A C 1
ATOM 2922 O O . GLU A 1 391 ? -26.422 2.49 -16.234 1 94.75 391 GLU A O 1
ATOM 2927 N N . VAL A 1 392 ? -25.625 1.733 -18.172 1 96.06 392 VAL A N 1
ATOM 2928 C CA . VAL A 1 392 ? -24.266 1.521 -17.672 1 96.06 392 VAL A CA 1
ATOM 2929 C C . VAL A 1 392 ? -23.438 2.773 -17.922 1 96.06 392 VAL A C 1
ATOM 2931 O O . VAL A 1 392 ? -23.484 3.369 -19 1 96.06 392 VAL A O 1
ATOM 2934 N N . LYS A 1 393 ? -22.734 3.232 -16.922 1 96.56 393 LYS A N 1
ATOM 2935 C CA . LYS A 1 393 ? -21.688 4.246 -17.031 1 96.56 393 LYS A CA 1
ATOM 2936 C C . LYS A 1 393 ? -20.312 3.676 -16.672 1 96.56 393 LYS A C 1
ATOM 2938 O O . LYS A 1 393 ? -20.219 2.725 -15.891 1 96.56 393 LYS A O 1
ATOM 2943 N N . ILE A 1 394 ? -19.312 4.23 -17.266 1 97.5 394 ILE A N 1
ATOM 2944 C CA . ILE A 1 394 ? -17.953 3.752 -17.062 1 97.5 394 ILE A CA 1
ATOM 2945 C C . ILE A 1 394 ? -17.078 4.891 -16.547 1 97.5 394 ILE A C 1
ATOM 2947 O O . ILE A 1 394 ? -17.172 6.023 -17.031 1 97.5 394 ILE A O 1
ATOM 2951 N N . ALA A 1 395 ? -16.328 4.602 -15.539 1 97.75 395 ALA A N 1
ATOM 2952 C CA . ALA A 1 395 ? -15.305 5.523 -15.047 1 97.75 395 ALA A CA 1
ATOM 2953 C C . ALA A 1 395 ? -13.898 4.98 -15.305 1 97.75 395 ALA A C 1
ATOM 2955 O O . ALA A 1 395 ? -13.633 3.795 -15.086 1 97.75 395 ALA A O 1
ATOM 2956 N N . LYS A 1 396 ? -12.977 5.824 -15.812 1 97.75 396 LYS A N 1
ATOM 2957 C CA . LYS A 1 396 ? -11.57 5.484 -16.031 1 97.75 396 LYS A CA 1
ATOM 2958 C C . LYS A 1 396 ? -10.656 6.57 -15.469 1 97.75 396 LYS A C 1
ATOM 2960 O O . LYS A 1 396 ? -10.945 7.762 -15.602 1 97.75 396 LYS A O 1
ATOM 2965 N N . MET A 1 397 ? -9.648 6.191 -14.781 1 98.19 397 MET A N 1
ATOM 2966 C CA . MET A 1 397 ? -8.68 7.129 -14.219 1 98.19 397 MET A CA 1
ATOM 2967 C C . MET A 1 397 ? -7.273 6.535 -14.234 1 98.19 397 MET A C 1
ATOM 2969 O O . MET A 1 397 ? -7.055 5.426 -13.75 1 98.19 397 MET A O 1
ATOM 2973 N N . PRO A 1 398 ? -6.258 7.203 -14.875 1 98.19 398 PRO A N 1
ATOM 2974 C CA . PRO A 1 398 ? -4.883 6.703 -14.805 1 98.19 398 PRO A CA 1
ATOM 2975 C C . PRO A 1 398 ? -4.312 6.727 -13.391 1 98.19 398 PRO A C 1
ATOM 2977 O O . PRO A 1 398 ? -4.707 7.566 -12.578 1 98.19 398 PRO A O 1
ATOM 2980 N N . MET A 1 399 ? -3.445 5.863 -13.047 1 98 399 MET A N 1
ATOM 2981 C CA . MET A 1 399 ? -2.807 5.797 -11.734 1 98 399 MET A CA 1
ATOM 2982 C C . MET A 1 399 ? -1.936 7.027 -11.492 1 98 399 MET A C 1
ATOM 2984 O O . MET A 1 399 ? -1.553 7.305 -10.359 1 98 399 MET A O 1
ATOM 2988 N N . SER A 1 400 ? -1.641 7.809 -12.531 1 97 400 SER A N 1
ATOM 2989 C CA . SER A 1 400 ? -0.864 9.039 -12.391 1 97 400 SER A CA 1
ATOM 2990 C C . SER A 1 400 ? -1.685 10.141 -11.727 1 97 400 SER A C 1
ATOM 2992 O O . SER A 1 400 ? -1.153 11.203 -11.391 1 97 400 SER A O 1
ATOM 2994 N N . TYR A 1 401 ? -2.967 9.906 -11.453 1 95.38 401 TYR A N 1
ATOM 2995 C CA . TYR A 1 401 ? -3.814 10.836 -10.719 1 95.38 401 TYR A CA 1
ATOM 2996 C C . TYR A 1 401 ? -3.959 10.406 -9.266 1 95.38 401 TYR A C 1
ATOM 2998 O O . TYR A 1 401 ? -4.703 11.023 -8.5 1 95.38 401 TYR A O 1
ATOM 3006 N N . VAL A 1 402 ? -3.309 9.305 -8.922 1 95.69 402 VAL A N 1
ATOM 3007 C CA . VAL A 1 402 ? -3.359 8.781 -7.559 1 95.69 402 VAL A CA 1
ATOM 3008 C C . VAL A 1 402 ? -2.17 9.305 -6.758 1 95.69 402 VAL A C 1
ATOM 3010 O O . VAL A 1 402 ? -1.02 8.977 -7.055 1 95.69 402 VAL A O 1
ATOM 3013 N N . ALA A 1 403 ? -2.471 10.094 -5.711 1 95.06 403 ALA A N 1
ATOM 3014 C CA . ALA A 1 403 ? -1.44 10.781 -4.941 1 95.06 403 ALA A CA 1
ATOM 3015 C C . ALA A 1 403 ? -0.434 9.789 -4.359 1 95.06 403 ALA A C 1
ATOM 3017 O O . ALA A 1 403 ? 0.778 9.977 -4.5 1 95.06 403 ALA A O 1
ATOM 3018 N N . ARG A 1 404 ? -0.921 8.727 -3.74 1 97.44 404 ARG A N 1
ATOM 3019 C CA . ARG A 1 404 ? -0.051 7.738 -3.111 1 97.44 404 ARG A CA 1
ATOM 3020 C C . ARG A 1 404 ? 0.856 7.074 -4.141 1 97.44 404 ARG A C 1
ATOM 3022 O O . ARG A 1 404 ? 2.016 6.77 -3.852 1 97.44 404 ARG A O 1
ATOM 3029 N N . ALA A 1 405 ? 0.304 6.82 -5.371 1 97.81 405 ALA A N 1
ATOM 3030 C CA . ALA A 1 405 ? 1.115 6.246 -6.438 1 97.81 405 ALA A CA 1
ATOM 3031 C C . ALA A 1 405 ? 2.236 7.195 -6.848 1 97.81 405 ALA A C 1
ATOM 3033 O O . ALA A 1 405 ? 3.361 6.762 -7.109 1 97.81 405 ALA A O 1
ATOM 3034 N N . LEU A 1 406 ? 2.025 8.484 -6.836 1 97 406 LEU A N 1
ATOM 3035 C CA . LEU A 1 406 ? 3.025 9.492 -7.176 1 97 406 LEU A CA 1
ATOM 3036 C C . LEU A 1 406 ? 4.086 9.594 -6.082 1 97 406 LEU A C 1
ATOM 3038 O O . LEU A 1 406 ? 5.281 9.633 -6.375 1 97 406 LEU A O 1
ATOM 3042 N N . GLU A 1 407 ? 3.576 9.602 -4.879 1 97 407 GLU A N 1
ATOM 3043 C CA . GLU A 1 407 ? 4.484 9.719 -3.744 1 97 407 GLU A CA 1
ATOM 3044 C C . GLU A 1 407 ? 5.5 8.586 -3.73 1 97 407 GLU A C 1
ATOM 3046 O O . GLU A 1 407 ? 6.656 8.781 -3.355 1 97 407 GLU A O 1
ATOM 3051 N N . THR A 1 408 ? 5.109 7.402 -4.109 1 97.38 408 THR A N 1
ATOM 3052 C CA . THR A 1 408 ? 5.973 6.227 -4.094 1 97.38 408 THR A CA 1
ATOM 3053 C C . THR A 1 408 ? 6.68 6.055 -5.434 1 97.38 408 THR A C 1
ATOM 3055 O O . THR A 1 408 ? 7.414 5.086 -5.637 1 97.38 408 THR A O 1
ATOM 3058 N N . ALA A 1 409 ? 6.402 6.922 -6.441 1 97.25 409 ALA A N 1
ATOM 3059 C CA . ALA A 1 409 ? 6.969 6.887 -7.785 1 97.25 409 ALA A CA 1
ATOM 3060 C C . ALA A 1 409 ? 6.586 5.602 -8.508 1 97.25 409 ALA A C 1
ATOM 3062 O O . ALA A 1 409 ? 7.422 4.988 -9.18 1 97.25 409 ALA A O 1
ATOM 3063 N N . GLU A 1 410 ? 5.344 5.172 -8.32 1 97.38 410 GLU A N 1
ATOM 3064 C CA . GLU A 1 410 ? 4.773 4.008 -8.992 1 97.38 410 GLU A CA 1
ATOM 3065 C C . GLU A 1 410 ? 3.42 4.336 -9.617 1 97.38 410 GLU A C 1
ATOM 3067 O O . GLU A 1 410 ? 2.402 3.746 -9.25 1 97.38 410 GLU A O 1
ATOM 3072 N N . PRO A 1 411 ? 3.4 5.211 -10.57 1 97.69 411 PRO A N 1
ATOM 3073 C CA . PRO A 1 411 ? 2.135 5.75 -11.078 1 97.69 411 PRO A CA 1
ATOM 3074 C C . PRO A 1 411 ? 1.62 4.992 -12.297 1 97.69 411 PRO A C 1
ATOM 3076 O O . PRO A 1 411 ? 0.661 5.43 -12.945 1 97.69 411 PRO A O 1
ATOM 3079 N N . ARG A 1 412 ? 2.174 3.842 -12.727 1 98 412 ARG A N 1
ATOM 3080 C CA . ARG A 1 412 ? 1.765 3.133 -13.938 1 98 412 ARG A CA 1
ATOM 3081 C C . ARG A 1 412 ? 0.445 2.398 -13.719 1 98 412 ARG A C 1
ATOM 3083 O O . ARG A 1 412 ? 0.215 1.824 -12.656 1 98 412 ARG A O 1
ATOM 3090 N N . GLY A 1 413 ? -0.373 2.477 -14.703 1 98.75 413 GLY A N 1
ATOM 3091 C CA . GLY A 1 413 ? -1.614 1.72 -14.68 1 98.75 413 GLY A CA 1
ATOM 3092 C C . GLY A 1 413 ? -2.85 2.6 -14.734 1 98.75 413 GLY A C 1
ATOM 3093 O O . GLY A 1 413 ? -2.787 3.74 -15.195 1 98.75 413 GLY A O 1
ATOM 3094 N N . MET A 1 414 ? -4.004 2.045 -14.336 1 98.75 414 MET A N 1
ATOM 3095 C CA . MET A 1 414 ? -5.289 2.73 -14.398 1 98.75 414 MET A CA 1
ATOM 3096 C C . MET A 1 414 ? -6.32 2.041 -13.508 1 98.75 414 MET A C 1
ATOM 3098 O O . MET A 1 414 ? -6.137 0.886 -13.125 1 98.75 414 MET A O 1
ATOM 3102 N N . MET A 1 415 ? -7.301 2.693 -13.203 1 98.69 415 MET A N 1
ATOM 3103 C CA . MET A 1 415 ? -8.523 2.164 -12.602 1 98.69 415 MET A CA 1
ATOM 3104 C C . MET A 1 415 ? -9.703 2.291 -13.562 1 98.69 415 MET A C 1
ATOM 3106 O O . MET A 1 415 ? -9.781 3.252 -14.328 1 98.69 415 MET A O 1
ATOM 3110 N N . LYS A 1 416 ? -10.578 1.366 -13.547 1 98.62 416 LYS A N 1
ATOM 3111 C CA . LYS A 1 416 ? -11.781 1.361 -14.375 1 98.62 416 LYS A CA 1
ATOM 3112 C C . LYS A 1 416 ? -12.953 0.738 -13.633 1 98.62 416 LYS A C 1
ATOM 3114 O O . LYS A 1 416 ? -12.805 -0.289 -12.969 1 98.62 416 LYS A O 1
ATOM 3119 N N . ALA A 1 417 ? -14.094 1.321 -13.695 1 98.5 417 ALA A N 1
ATOM 3120 C CA . ALA A 1 417 ? -15.289 0.799 -13.023 1 98.5 417 ALA A CA 1
ATOM 3121 C C . ALA A 1 417 ? -16.516 0.91 -13.922 1 98.5 417 ALA A C 1
ATOM 3123 O O . ALA A 1 417 ? -16.609 1.815 -14.75 1 98.5 417 ALA A O 1
ATOM 3124 N N . THR A 1 418 ? -17.406 0.026 -13.805 1 98 418 THR A N 1
ATOM 3125 C CA . THR A 1 418 ? -18.734 0.045 -14.43 1 98 418 THR A CA 1
ATOM 3126 C C . THR A 1 418 ? -19.828 0.116 -13.367 1 98 418 THR A C 1
ATOM 3128 O O . THR A 1 418 ? -19.75 -0.568 -12.344 1 98 418 THR A O 1
ATOM 3131 N N . VAL A 1 419 ? -20.766 0.958 -13.586 1 97.44 419 VAL A N 1
ATOM 3132 C CA . VAL A 1 419 ? -21.844 1.121 -12.617 1 97.44 419 VAL A CA 1
ATOM 3133 C C . VAL A 1 419 ? -23.188 1.19 -13.344 1 97.44 419 VAL A C 1
ATOM 3135 O O . VAL A 1 419 ? -23.234 1.448 -14.547 1 97.44 419 VAL A O 1
ATOM 3138 N N . GLU A 1 420 ? -24.266 0.873 -12.617 1 96.75 420 GLU A N 1
ATOM 3139 C CA . GLU A 1 420 ? -25.609 1.198 -13.055 1 96.75 420 GLU A CA 1
ATOM 3140 C C . GLU A 1 420 ? -25.984 2.639 -12.711 1 96.75 420 GLU A C 1
ATOM 3142 O O . GLU A 1 420 ? -26.016 3.008 -11.531 1 96.75 420 GLU A O 1
ATOM 3147 N N . ALA A 1 421 ? -26.219 3.396 -13.703 1 92.88 421 ALA A N 1
ATOM 3148 C CA . ALA A 1 421 ? -26.359 4.844 -13.555 1 92.88 421 ALA A CA 1
ATOM 3149 C C . ALA A 1 421 ? -27.531 5.191 -12.641 1 92.88 421 ALA A C 1
ATOM 3151 O O . ALA A 1 421 ? -27.438 6.094 -11.805 1 92.88 421 ALA A O 1
ATOM 3152 N N . LYS A 1 422 ? -28.625 4.559 -12.711 1 92.81 422 LYS A N 1
ATOM 3153 C CA . LYS A 1 422 ? -29.859 4.902 -12 1 92.81 422 LYS A CA 1
ATOM 3154 C C . LYS A 1 422 ? -29.766 4.52 -10.523 1 92.81 422 LYS A C 1
ATOM 3156 O O . LYS A 1 422 ? -30.109 5.312 -9.648 1 92.81 422 LYS A O 1
ATOM 3161 N N . THR A 1 423 ? -29.203 3.357 -10.25 1 95.38 423 THR A N 1
ATOM 3162 C CA . THR A 1 423 ? -29.25 2.834 -8.891 1 95.38 423 THR A CA 1
ATOM 3163 C C . THR A 1 423 ? -27.938 3.129 -8.156 1 95.38 423 THR A C 1
ATOM 3165 O O . THR A 1 423 ? -27.891 3.057 -6.922 1 95.38 423 THR A O 1
ATOM 3168 N N . GLY A 1 424 ? -26.891 3.322 -8.867 1 96.56 424 GLY A N 1
ATOM 3169 C CA . GLY A 1 424 ? -25.594 3.555 -8.258 1 96.56 424 GLY A CA 1
ATOM 3170 C C . GLY A 1 424 ? -24.828 2.273 -7.988 1 96.56 424 GLY A C 1
ATOM 3171 O O . GLY A 1 424 ? -23.703 2.312 -7.469 1 96.56 424 GLY A O 1
ATOM 3172 N N . GLU A 1 425 ? -25.422 1.168 -8.391 1 97.5 425 GLU A N 1
ATOM 3173 C CA . GLU A 1 425 ? -24.812 -0.137 -8.148 1 97.5 425 GLU A CA 1
ATOM 3174 C C . GLU A 1 425 ? -23.469 -0.265 -8.875 1 97.5 425 GLU A C 1
ATOM 3176 O O . GLU A 1 425 ? -23.359 0.091 -10.055 1 97.5 425 GLU A O 1
ATOM 3181 N N . ILE A 1 426 ? -22.484 -0.713 -8.133 1 98.25 426 ILE A N 1
ATOM 3182 C CA . ILE A 1 426 ? -21.203 -1.021 -8.758 1 98.25 426 ILE A CA 1
ATOM 3183 C C . ILE A 1 426 ? -21.266 -2.393 -9.422 1 98.25 426 ILE A C 1
ATOM 3185 O O . ILE A 1 426 ? -21.531 -3.4 -8.758 1 98.25 426 ILE A O 1
ATOM 3189 N N . LEU A 1 427 ? -21.047 -2.461 -10.734 1 97.94 427 LEU A N 1
ATOM 3190 C CA . LEU A 1 427 ? -21.203 -3.701 -11.492 1 97.94 427 LEU A CA 1
ATOM 3191 C C . LEU A 1 427 ? -19.844 -4.398 -11.648 1 97.94 427 LEU A C 1
ATOM 3193 O O . LEU A 1 427 ? -19.781 -5.629 -11.703 1 97.94 427 LEU A O 1
ATOM 3197 N N . GLY A 1 428 ? -18.812 -3.678 -11.766 1 98.25 428 GLY A N 1
ATOM 3198 C CA . GLY A 1 428 ? -17.469 -4.211 -11.906 1 98.25 428 GLY A CA 1
ATOM 3199 C C . GLY A 1 428 ? -16.375 -3.18 -11.656 1 98.25 428 GLY A C 1
ATOM 3200 O O . GLY A 1 428 ? -16.641 -1.976 -11.688 1 98.25 428 GLY A O 1
ATOM 3201 N N . PHE A 1 429 ? -15.234 -3.646 -11.352 1 98.81 429 PHE A N 1
ATOM 3202 C CA . PHE A 1 429 ? -14.094 -2.783 -11.055 1 98.81 429 PHE A CA 1
ATOM 3203 C C . PHE A 1 429 ? -12.781 -3.482 -11.391 1 98.81 429 PHE A C 1
ATOM 3205 O O . PHE A 1 429 ? -12.617 -4.672 -11.109 1 98.81 429 PHE A O 1
ATOM 3212 N N . THR A 1 430 ? -11.891 -2.754 -12.062 1 98.88 430 THR A N 1
ATOM 3213 C CA . THR A 1 430 ? -10.539 -3.203 -12.391 1 98.88 430 THR A CA 1
ATOM 3214 C C . THR A 1 430 ? -9.5 -2.191 -11.914 1 98.88 430 THR A C 1
ATOM 3216 O O . THR A 1 430 ? -9.68 -0.983 -12.086 1 98.88 430 THR A O 1
ATOM 3219 N N . CYS A 1 431 ? -8.523 -2.668 -11.227 1 98.88 431 CYS A N 1
ATOM 3220 C CA . CYS A 1 431 ? -7.371 -1.84 -10.883 1 98.88 431 CYS A CA 1
ATOM 3221 C C . CYS A 1 431 ? -6.078 -2.467 -11.383 1 98.88 431 CYS A C 1
ATOM 3223 O O . CYS A 1 431 ? -5.676 -3.533 -10.914 1 98.88 431 CYS A O 1
ATOM 3225 N N . LEU A 1 432 ? -5.496 -1.923 -12.422 1 98.88 432 LEU A N 1
ATOM 3226 C CA . LEU A 1 432 ? -4.113 -2.156 -12.82 1 98.88 432 LEU A CA 1
ATOM 3227 C C . LEU A 1 432 ? -3.189 -1.107 -12.203 1 98.88 432 LEU A C 1
ATOM 3229 O O . LEU A 1 432 ? -3.141 0.033 -12.672 1 98.88 432 LEU A O 1
ATOM 3233 N N . GLY A 1 433 ? -2.555 -1.453 -11.102 1 98.62 433 GLY A N 1
ATOM 3234 C CA . GLY A 1 433 ? -1.761 -0.466 -10.391 1 98.62 433 GLY A CA 1
ATOM 3235 C C . GLY A 1 433 ? -1.136 -1.009 -9.117 1 98.62 433 GLY A C 1
ATOM 3236 O O . GLY A 1 433 ? -1.283 -2.191 -8.805 1 98.62 433 GLY A O 1
ATOM 3237 N N . LEU A 1 434 ? -0.427 -0.096 -8.422 1 97.56 434 LEU A N 1
ATOM 3238 C CA . LEU A 1 434 ? 0.185 -0.408 -7.133 1 97.56 434 LEU A CA 1
ATOM 3239 C C . LEU A 1 434 ? -0.844 -0.985 -6.168 1 97.56 434 LEU A C 1
ATOM 3241 O O . LEU A 1 434 ? -1.832 -0.324 -5.84 1 97.56 434 LEU A O 1
ATOM 3245 N N . GLU A 1 435 ? -0.664 -2.264 -5.789 1 98 435 GLU A N 1
ATOM 3246 C CA . GLU A 1 435 ? -1.543 -2.982 -4.875 1 98 435 GLU A CA 1
ATOM 3247 C C . GLU A 1 435 ? -2.959 -3.086 -5.434 1 98 435 GLU A C 1
ATOM 3249 O O . GLU A 1 435 ? -3.936 -2.889 -4.707 1 98 435 GLU A O 1
ATOM 3254 N N . GLY A 1 436 ? -3.02 -3.338 -6.742 1 98.62 436 GLY A N 1
ATOM 3255 C CA . GLY A 1 436 ? -4.305 -3.406 -7.418 1 98.62 436 GLY A CA 1
ATOM 3256 C C . GLY A 1 436 ? -5.25 -4.422 -6.801 1 98.62 436 GLY A C 1
ATOM 3257 O O . GLY A 1 436 ? -6.465 -4.211 -6.773 1 98.62 436 GLY A O 1
ATOM 3258 N N . GLY A 1 437 ? -4.664 -5.547 -6.301 1 98.56 437 GLY A N 1
ATOM 3259 C CA . GLY A 1 437 ? -5.48 -6.566 -5.656 1 98.56 437 GLY A CA 1
ATOM 3260 C C . GLY A 1 437 ? -6.156 -6.074 -4.391 1 98.56 437 GLY A C 1
ATOM 3261 O O . GLY A 1 437 ? -7.312 -6.418 -4.125 1 98.56 437 GLY A O 1
ATOM 3262 N N . GLU A 1 438 ? -5.5 -5.25 -3.602 1 98.69 438 GLU A N 1
ATOM 3263 C CA . GLU A 1 438 ? -6.062 -4.742 -2.354 1 98.69 438 GLU A CA 1
ATOM 3264 C C . GLU A 1 438 ? -7.125 -3.678 -2.619 1 98.69 438 GLU A C 1
ATOM 3266 O O . GLU A 1 438 ? -8.156 -3.646 -1.953 1 98.69 438 GLU A O 1
ATOM 3271 N N . ILE A 1 439 ? -6.84 -2.773 -3.652 1 98.75 439 ILE A N 1
ATOM 3272 C CA . ILE A 1 439 ? -7.828 -1.759 -4.008 1 98.75 439 ILE A CA 1
ATOM 3273 C C . ILE A 1 439 ? -9.102 -2.432 -4.516 1 98.75 439 ILE A C 1
ATOM 3275 O O . ILE A 1 439 ? -10.211 -2.062 -4.117 1 98.75 439 ILE A O 1
ATOM 3279 N N . MET A 1 440 ? -8.906 -3.463 -5.336 1 98.81 440 MET A N 1
ATOM 3280 C CA . MET A 1 440 ? -10.031 -4.246 -5.84 1 98.81 440 MET A CA 1
ATOM 3281 C C . MET A 1 440 ? -10.828 -4.863 -4.691 1 98.81 440 MET A C 1
ATOM 3283 O O . MET A 1 440 ? -12.055 -4.879 -4.719 1 98.81 440 MET A O 1
ATOM 3287 N N . SER A 1 441 ? -10.125 -5.293 -3.621 1 98.81 441 SER A N 1
ATOM 3288 C CA . SER A 1 441 ? -10.773 -5.93 -2.479 1 98.81 441 SER A CA 1
ATOM 3289 C C . SER A 1 441 ? -11.625 -4.934 -1.702 1 98.81 441 SER A C 1
ATOM 3291 O O . SER A 1 441 ? -12.648 -5.301 -1.124 1 98.81 441 SER A O 1
ATOM 3293 N N . ILE A 1 442 ? -11.219 -3.648 -1.705 1 98.88 442 ILE A N 1
ATOM 3294 C CA . ILE A 1 442 ? -12.031 -2.605 -1.089 1 98.88 442 ILE A CA 1
ATOM 3295 C C . ILE A 1 442 ? -13.352 -2.477 -1.834 1 98.88 442 ILE A C 1
ATOM 3297 O O . ILE A 1 442 ? -14.422 -2.457 -1.217 1 98.88 442 ILE A O 1
ATOM 3301 N N . VAL A 1 443 ? -13.297 -2.471 -3.125 1 98.88 443 VAL A N 1
ATOM 3302 C CA . VAL A 1 443 ? -14.5 -2.324 -3.939 1 98.88 443 VAL A CA 1
ATOM 3303 C C . VAL A 1 443 ? -15.344 -3.592 -3.844 1 98.88 443 VAL A C 1
ATOM 3305 O O . VAL A 1 443 ? -16.578 -3.521 -3.777 1 98.88 443 VAL A O 1
ATOM 3308 N N . GLN A 1 444 ? -14.625 -4.762 -3.842 1 98.81 444 GLN A N 1
ATOM 3309 C CA . GLN A 1 444 ? -15.344 -6.012 -3.613 1 98.81 444 GLN A CA 1
ATOM 3310 C C . GLN A 1 444 ? -16.156 -5.949 -2.326 1 98.81 444 GLN A C 1
ATOM 3312 O O . GLN A 1 444 ? -17.344 -6.316 -2.312 1 98.81 444 GLN A O 1
ATOM 3317 N N . THR A 1 445 ? -15.555 -5.512 -1.293 1 98.69 445 THR A N 1
ATOM 3318 C CA . THR A 1 445 ? -16.219 -5.414 0.007 1 98.69 445 THR A CA 1
ATOM 3319 C C . THR A 1 445 ? -17.391 -4.438 -0.049 1 98.69 445 THR A C 1
ATOM 3321 O O . THR A 1 445 ? -18.438 -4.688 0.549 1 98.69 445 THR A O 1
ATOM 3324 N N . ALA A 1 446 ? -17.188 -3.318 -0.754 1 98.62 446 ALA A N 1
ATOM 3325 C CA . ALA A 1 446 ? -18.281 -2.371 -0.957 1 98.62 446 ALA A CA 1
ATOM 3326 C C . ALA A 1 446 ? -19.469 -3.039 -1.647 1 98.62 446 ALA A C 1
ATOM 3328 O O . ALA A 1 446 ? -20.625 -2.85 -1.244 1 98.62 446 ALA A O 1
ATOM 3329 N N . MET A 1 447 ? -19.203 -3.822 -2.672 1 98.5 447 MET A N 1
ATOM 3330 C CA . MET A 1 447 ? -20.25 -4.539 -3.398 1 98.5 447 MET A CA 1
ATOM 3331 C C . MET A 1 447 ? -20.969 -5.531 -2.484 1 98.5 447 MET A C 1
ATOM 3333 O O . MET A 1 447 ? -22.188 -5.633 -2.516 1 98.5 447 MET A O 1
ATOM 3337 N N . MET A 1 448 ? -20.219 -6.246 -1.651 1 97.75 448 MET A N 1
ATOM 3338 C CA . MET A 1 448 ? -20.781 -7.184 -0.689 1 97.75 448 MET A CA 1
ATOM 3339 C C . MET A 1 448 ? -21.75 -6.477 0.254 1 97.75 448 MET A C 1
ATOM 3341 O O . MET A 1 448 ? -22.781 -7.039 0.633 1 97.75 448 MET A O 1
ATOM 3345 N N . GLY A 1 449 ? -21.344 -5.25 0.613 1 97.31 449 GLY A N 1
ATOM 3346 C CA . GLY A 1 449 ? -22.156 -4.48 1.542 1 97.31 449 GLY A CA 1
ATOM 3347 C C . GLY A 1 449 ? -23.234 -3.664 0.857 1 97.31 449 GLY A C 1
ATOM 3348 O O . GLY A 1 449 ? -23.922 -2.863 1.5 1 97.31 449 GLY A O 1
ATOM 3349 N N . ASN A 1 450 ? -23.359 -3.762 -0.453 1 97.56 450 ASN A N 1
ATOM 3350 C CA . ASN A 1 450 ? -24.359 -3.066 -1.271 1 97.56 450 ASN A CA 1
ATOM 3351 C C . ASN A 1 450 ? -24.156 -1.554 -1.217 1 97.56 450 ASN A C 1
ATOM 3353 O O . ASN A 1 450 ? -25.141 -0.8 -1.189 1 97.56 450 ASN A O 1
ATOM 3357 N N . LEU A 1 451 ? -22.969 -1.117 -1.01 1 97.56 451 LEU A N 1
ATOM 3358 C CA . LEU A 1 451 ? -22.641 0.298 -1.146 1 97.56 451 LEU A CA 1
ATOM 3359 C C . LEU A 1 451 ? -22.688 0.731 -2.607 1 97.56 451 LEU A C 1
ATOM 3361 O O . LEU A 1 451 ? -22.406 -0.063 -3.504 1 97.56 451 LEU A O 1
ATOM 3365 N N . LYS A 1 452 ? -23.125 1.984 -2.836 1 98.06 452 LYS A N 1
ATOM 3366 C CA . LYS A 1 452 ? -23.156 2.58 -4.168 1 98.06 452 LYS A CA 1
ATOM 3367 C C . LYS A 1 452 ? -21.859 3.328 -4.473 1 98.06 452 LYS A C 1
ATOM 3369 O O . LYS A 1 452 ? -21.062 3.598 -3.568 1 98.06 452 LYS A O 1
ATOM 3374 N N . TRP A 1 453 ? -21.672 3.627 -5.789 1 97.69 453 TRP A N 1
ATOM 3375 C CA . TRP A 1 453 ? -20.422 4.297 -6.152 1 97.69 453 TRP A CA 1
ATOM 3376 C C . TRP A 1 453 ? -20.297 5.641 -5.441 1 97.69 453 TRP A C 1
ATOM 3378 O O . TRP A 1 453 ? -19.203 6.062 -5.082 1 97.69 453 TRP A O 1
ATOM 3388 N N . TRP A 1 454 ? -21.469 6.375 -5.223 1 96.69 454 TRP A N 1
ATOM 3389 C CA . TRP A 1 454 ? -21.391 7.688 -4.59 1 96.69 454 TRP A CA 1
ATOM 3390 C C . TRP A 1 454 ? -21.062 7.562 -3.105 1 96.69 454 TRP A C 1
ATOM 3392 O O . TRP A 1 454 ? -20.641 8.531 -2.477 1 96.69 454 TRP A O 1
ATOM 3402 N N . ASP A 1 455 ? -21.328 6.332 -2.455 1 97 455 ASP A N 1
ATOM 3403 C CA . ASP A 1 455 ? -20.859 6.094 -1.089 1 97 455 ASP A CA 1
ATOM 3404 C C . ASP A 1 455 ? -19.344 6.066 -1.019 1 97 455 ASP A C 1
ATOM 3406 O O . ASP A 1 455 ? -18.75 6.578 -0.064 1 97 455 ASP A O 1
ATOM 3410 N N . LEU A 1 456 ? -18.703 5.449 -2.057 1 97.94 456 LEU A N 1
ATOM 3411 C CA . LEU A 1 456 ? -17.25 5.395 -2.117 1 97.94 456 LEU A CA 1
ATOM 3412 C C . LEU A 1 456 ? -16.672 6.762 -2.465 1 97.94 456 LEU A C 1
ATOM 3414 O O . LEU A 1 456 ? -15.609 7.137 -1.964 1 97.94 456 LEU A O 1
ATOM 3418 N N . GLU A 1 457 ? -17.344 7.504 -3.309 1 96.5 457 GLU A N 1
ATOM 3419 C CA . GLU A 1 457 ? -16.922 8.867 -3.641 1 96.5 457 GLU A CA 1
ATOM 3420 C C . GLU A 1 457 ? -16.875 9.75 -2.398 1 96.5 457 GLU A C 1
ATOM 3422 O O . GLU A 1 457 ? -15.992 10.586 -2.26 1 96.5 457 GLU A O 1
ATOM 3427 N N . ALA A 1 458 ? -17.844 9.469 -1.477 1 95.31 458 ALA A N 1
ATOM 3428 C CA . ALA A 1 458 ? -18.016 10.336 -0.315 1 95.31 458 ALA A CA 1
ATOM 3429 C C . ALA A 1 458 ? -17.281 9.773 0.899 1 95.31 458 ALA A C 1
ATOM 3431 O O . ALA A 1 458 ? -17.25 10.414 1.956 1 95.31 458 ALA A O 1
ATOM 3432 N N . ALA A 1 459 ? -16.672 8.594 0.745 1 97.31 459 ALA A N 1
ATOM 3433 C CA . ALA A 1 459 ? -16.031 7.938 1.882 1 97.31 459 ALA A CA 1
ATOM 3434 C C . ALA A 1 459 ? -14.836 8.742 2.377 1 97.31 459 ALA A C 1
ATOM 3436 O O . ALA A 1 459 ? -14.062 9.273 1.575 1 97.31 459 ALA A O 1
ATOM 3437 N N . VAL A 1 460 ? -14.68 8.836 3.734 1 97.81 460 VAL A N 1
ATOM 3438 C CA . VAL A 1 460 ? -13.531 9.484 4.352 1 97.81 460 VAL A CA 1
ATOM 3439 C C . VAL A 1 460 ? -12.406 8.469 4.547 1 97.81 460 VAL A C 1
ATOM 3441 O O . VAL A 1 460 ? -12.266 7.895 5.629 1 97.81 460 VAL A O 1
ATOM 3444 N N . TYR A 1 461 ? -11.609 8.234 3.482 1 98.19 461 TYR A N 1
ATOM 3445 C CA . TYR A 1 461 ? -10.453 7.348 3.539 1 98.19 461 TYR A CA 1
ATOM 3446 C C . TYR A 1 461 ? -9.242 8.062 4.117 1 98.19 461 TYR A C 1
ATOM 3448 O O . TYR A 1 461 ? -9.078 9.273 3.924 1 98.19 461 TYR A O 1
ATOM 3456 N N . ALA A 1 462 ? -8.406 7.266 4.812 1 98.12 462 ALA A N 1
ATOM 3457 C CA . ALA A 1 462 ? -7.176 7.836 5.352 1 98.12 462 ALA A CA 1
ATOM 3458 C C . ALA A 1 462 ? -6.289 8.383 4.238 1 98.12 462 ALA A C 1
ATOM 3460 O O . ALA A 1 462 ? -6.16 7.762 3.178 1 98.12 462 ALA A O 1
ATOM 3461 N N . HIS A 1 463 ? -5.75 9.594 4.457 1 97.62 463 HIS A N 1
ATOM 3462 C CA . HIS A 1 463 ? -4.828 10.234 3.523 1 97.62 463 HIS A CA 1
ATOM 3463 C C . HIS A 1 463 ? -3.381 10.047 3.963 1 97.62 463 HIS A C 1
ATOM 3465 O O . HIS A 1 463 ? -3.059 10.219 5.141 1 97.62 463 HIS A O 1
ATOM 3471 N N . PRO A 1 464 ? -2.465 9.812 3.125 1 96.94 464 PRO A N 1
ATOM 3472 C CA . PRO A 1 464 ? -2.742 9.359 1.759 1 96.94 464 PRO A CA 1
ATOM 3473 C C . PRO A 1 464 ? -2.77 7.84 1.634 1 96.94 464 PRO A C 1
ATOM 3475 O O . PRO A 1 464 ? -1.872 7.156 2.137 1 96.94 464 PRO A O 1
ATOM 3478 N N . THR A 1 465 ? -3.777 7.258 1.193 1 97.94 465 THR A N 1
ATOM 3479 C CA . THR A 1 465 ? -3.848 5.844 0.842 1 97.94 465 THR A CA 1
ATOM 3480 C C . THR A 1 465 ? -4.203 5.668 -0.632 1 97.94 465 THR A C 1
ATOM 3482 O O . THR A 1 465 ? -4.621 6.621 -1.292 1 97.94 465 THR A O 1
ATOM 3485 N N . LEU A 1 466 ? -3.967 4.496 -1.189 1 98.31 466 LEU A N 1
ATOM 3486 C CA . LEU A 1 466 ? -4.473 4.172 -2.518 1 98.31 466 LEU A CA 1
ATOM 3487 C C . LEU A 1 466 ? -5.996 4.141 -2.525 1 98.31 466 LEU A C 1
ATOM 3489 O O . LEU A 1 466 ? -6.625 4.551 -3.504 1 98.31 466 LEU A O 1
ATOM 3493 N N . ALA A 1 467 ? -6.559 3.723 -1.402 1 98.19 467 ALA A N 1
ATOM 3494 C CA . ALA A 1 467 ? -8 3.66 -1.215 1 98.19 467 ALA A CA 1
ATOM 3495 C C . ALA A 1 467 ? -8.656 5.012 -1.496 1 98.19 467 ALA A C 1
ATOM 3497 O O . ALA A 1 467 ? -9.758 5.074 -2.045 1 98.19 467 ALA A O 1
ATOM 3498 N N . GLU A 1 468 ? -7.984 6.059 -1.135 1 97.38 468 GLU A N 1
ATOM 3499 C CA . GLU A 1 468 ? -8.531 7.406 -1.261 1 97.38 468 GLU A CA 1
ATOM 3500 C C . GLU A 1 468 ? -8.773 7.77 -2.723 1 97.38 468 GLU A C 1
ATOM 3502 O O . GLU A 1 468 ? -9.57 8.664 -3.02 1 97.38 468 GLU A O 1
ATOM 3507 N N . SER A 1 469 ? -8.094 7.078 -3.617 1 97.25 469 SER A N 1
ATOM 3508 C CA . SER A 1 469 ? -8.297 7.34 -5.039 1 97.25 469 SER A CA 1
ATOM 3509 C C . SER A 1 469 ? -9.719 6.996 -5.469 1 97.25 469 SER A C 1
ATOM 3511 O O . SER A 1 469 ? -10.18 7.461 -6.512 1 97.25 469 SER A O 1
ATOM 3513 N N . LEU A 1 470 ? -10.398 6.164 -4.715 1 97.69 470 LEU A N 1
ATOM 3514 C CA . LEU A 1 470 ? -11.781 5.816 -5.008 1 97.69 470 LEU A CA 1
ATOM 3515 C C . LEU A 1 470 ? -12.695 7.023 -4.836 1 97.69 470 LEU A C 1
ATOM 3517 O O . LEU A 1 470 ? -13.82 7.035 -5.34 1 97.69 470 LEU A O 1
ATOM 3521 N N . ASN A 1 471 ? -12.25 8.102 -4.078 1 96.94 471 ASN A N 1
ATOM 3522 C CA . ASN A 1 471 ? -13 9.352 -4.047 1 96.94 471 ASN A CA 1
ATOM 3523 C C . ASN A 1 471 ? -13.023 10.023 -5.418 1 96.94 471 ASN A C 1
ATOM 3525 O O . ASN A 1 471 ? -14.031 10.609 -5.809 1 96.94 471 ASN A O 1
ATOM 3529 N N . ASN A 1 472 ? -11.906 9.883 -6.137 1 96.19 472 ASN A N 1
ATOM 3530 C CA . ASN A 1 472 ? -11.688 10.656 -7.348 1 96.19 472 ASN A CA 1
ATOM 3531 C C . ASN A 1 472 ? -12.164 9.906 -8.594 1 96.19 472 ASN A C 1
ATOM 3533 O O . ASN A 1 472 ? -12.531 10.531 -9.594 1 96.19 472 ASN A O 1
ATOM 3537 N N . LEU A 1 473 ? -12.18 8.586 -8.547 1 97.25 473 LEU A N 1
ATOM 3538 C CA . LEU A 1 473 ? -12.453 7.746 -9.703 1 97.25 473 LEU A CA 1
ATOM 3539 C C . LEU A 1 473 ? -13.805 8.102 -10.328 1 97.25 473 LEU A C 1
ATOM 3541 O O . LEU A 1 473 ? -13.914 8.234 -11.547 1 97.25 473 LEU A O 1
ATOM 3545 N N . TRP A 1 474 ? -14.773 8.422 -9.508 1 93.75 474 TRP A N 1
ATOM 3546 C CA . TRP A 1 474 ? -16.156 8.508 -9.945 1 93.75 474 TRP A CA 1
ATOM 3547 C C . TRP A 1 474 ? -16.438 9.844 -10.617 1 93.75 474 TRP A C 1
ATOM 3549 O O . TRP A 1 474 ? -17.453 10 -11.305 1 93.75 474 TRP A O 1
ATOM 3559 N N . GLY A 1 475 ? -15.562 10.828 -10.406 1 89.56 475 GLY A N 1
ATOM 3560 C CA . GLY A 1 475 ? -15.656 12.086 -11.141 1 89.56 475 GLY A CA 1
ATOM 3561 C C . GLY A 1 475 ? -15.461 11.914 -12.633 1 89.56 475 GLY A C 1
ATOM 3562 O O . GLY A 1 475 ? -15.766 12.82 -13.414 1 89.56 475 GLY A O 1
ATOM 3563 N N . HIS A 1 476 ? -15.102 10.703 -13.023 1 89.44 476 HIS A N 1
ATOM 3564 C CA . HIS A 1 476 ? -14.82 10.414 -14.422 1 89.44 476 HIS A CA 1
ATOM 3565 C C . HIS A 1 476 ? -15.906 9.539 -15.039 1 89.44 476 HIS A C 1
ATOM 3567 O O . HIS A 1 476 ? -15.688 8.898 -16.062 1 89.44 476 HIS A O 1
ATOM 3573 N N . LEU A 1 477 ? -17 9.383 -14.398 1 91.5 477 LEU A N 1
ATOM 3574 C CA . LEU A 1 477 ? -18.109 8.602 -14.945 1 91.5 477 LEU A CA 1
ATOM 3575 C C . LEU A 1 477 ? -18.625 9.227 -16.234 1 91.5 477 LEU A C 1
ATOM 3577 O O . LEU A 1 477 ? -18.875 10.43 -16.297 1 91.5 477 LEU A O 1
ATOM 3581 N N . GLU A 1 478 ? -18.703 8.477 -17.297 1 90.12 478 GLU A N 1
ATOM 3582 C CA . GLU A 1 478 ? -19.234 8.875 -18.594 1 90.12 478 GLU A CA 1
ATOM 3583 C C . GLU A 1 478 ? -20.281 7.898 -19.094 1 90.12 478 GLU A C 1
ATOM 3585 O O . GLU A 1 478 ? -20.188 6.691 -18.859 1 90.12 478 GLU A O 1
ATOM 3590 N N . MET B 1 1 ? -10.188 52.188 1.846 1 76.88 1 MET B N 1
ATOM 3591 C CA . MET B 1 1 ? -11.453 51.469 2.021 1 76.88 1 MET B CA 1
ATOM 3592 C C . MET B 1 1 ? -11.25 49.969 1.917 1 76.88 1 MET B C 1
ATOM 3594 O O . MET B 1 1 ? -10.484 49.5 1.074 1 76.88 1 MET B O 1
ATOM 3598 N N . ALA B 1 2 ? -11.914 49.25 2.818 1 91.12 2 ALA B N 1
ATOM 3599 C CA . ALA B 1 2 ? -11.742 47.812 2.861 1 91.12 2 ALA B CA 1
ATOM 3600 C C . ALA B 1 2 ? -12.367 47.156 1.64 1 91.12 2 ALA B C 1
ATOM 3602 O O . ALA B 1 2 ? -13.461 47.531 1.212 1 91.12 2 ALA B O 1
ATOM 3603 N N . THR B 1 3 ? -11.672 46.406 0.975 1 96.12 3 THR B N 1
ATOM 3604 C CA . THR B 1 3 ? -12.227 45.594 -0.117 1 96.12 3 THR B CA 1
ATOM 3605 C C . THR B 1 3 ? -13.203 44.562 0.414 1 96.12 3 THR B C 1
ATOM 3607 O O . THR B 1 3 ? -12.883 43.812 1.341 1 96.12 3 THR B O 1
ATOM 3610 N N . TYR B 1 4 ? -14.43 44.469 -0.133 1 98.06 4 TYR B N 1
ATOM 3611 C CA . TYR B 1 4 ? -15.492 43.594 0.337 1 98.06 4 TYR B CA 1
ATOM 3612 C C . TYR B 1 4 ? -15.539 42.312 -0.491 1 98.06 4 TYR B C 1
ATOM 3614 O O . TYR B 1 4 ? -15.422 42.344 -1.718 1 98.06 4 TYR B O 1
ATOM 3622 N N . TYR B 1 5 ? -15.711 41.156 0.139 1 98.75 5 TYR B N 1
ATOM 3623 C CA . TYR B 1 5 ? -15.906 39.844 -0.455 1 98.75 5 TYR B CA 1
ATOM 3624 C C . TYR B 1 5 ? -17.156 39.156 0.107 1 98.75 5 TYR B C 1
ATOM 3626 O O . TYR B 1 5 ? -17.625 39.531 1.188 1 98.75 5 TYR B O 1
ATOM 3634 N N . ASP B 1 6 ? -17.781 38.25 -0.636 1 98.69 6 ASP B N 1
ATOM 3635 C CA . ASP B 1 6 ? -18.812 37.375 -0.083 1 98.69 6 ASP B CA 1
ATOM 3636 C C . ASP B 1 6 ? -18.219 36.375 0.892 1 98.69 6 ASP B C 1
ATOM 3638 O O . ASP B 1 6 ? -18.828 36.031 1.911 1 98.69 6 ASP B O 1
ATOM 3642 N N . ALA B 1 7 ? -17.078 35.906 0.562 1 98.81 7 ALA B N 1
ATOM 3643 C CA . ALA B 1 7 ? -16.406 34.906 1.387 1 98.81 7 ALA B CA 1
ATOM 3644 C C . ALA B 1 7 ? -14.891 35.125 1.409 1 98.81 7 ALA B C 1
ATOM 3646 O O . ALA B 1 7 ? -14.289 35.438 0.378 1 98.81 7 ALA B O 1
ATOM 3647 N N . ILE B 1 8 ? -14.289 35.062 2.607 1 98.88 8 ILE B N 1
ATOM 3648 C CA . ILE B 1 8 ? -12.836 35.094 2.77 1 98.88 8 ILE B CA 1
ATOM 3649 C C . ILE B 1 8 ? -12.375 33.844 3.51 1 98.88 8 ILE B C 1
ATOM 3651 O O . ILE B 1 8 ? -12.953 33.469 4.527 1 98.88 8 ILE B O 1
ATOM 3655 N N . ILE B 1 9 ? -11.453 33.125 2.951 1 98.94 9 ILE B N 1
ATOM 3656 C CA . ILE B 1 9 ? -10.797 32 3.611 1 98.94 9 ILE B CA 1
ATOM 3657 C C . ILE B 1 9 ? -9.406 32.438 4.074 1 98.94 9 ILE B C 1
ATOM 3659 O O . ILE B 1 9 ? -8.602 32.938 3.277 1 98.94 9 ILE B O 1
ATOM 3663 N N . ILE B 1 10 ? -9.125 32.344 5.391 1 98.75 10 ILE B N 1
ATOM 3664 C CA . ILE B 1 10 ? -7.789 32.594 5.922 1 98.75 10 ILE B CA 1
ATOM 3665 C C . ILE B 1 10 ? -7.023 31.266 6.023 1 98.75 10 ILE B C 1
ATOM 3667 O O . ILE B 1 10 ? -7.23 30.484 6.961 1 98.75 10 ILE B O 1
ATOM 3671 N N . GLY B 1 11 ? -6.129 31.062 5.105 1 98.19 11 GLY B N 1
ATOM 3672 C CA . GLY B 1 11 ? -5.426 29.797 4.969 1 98.19 11 GLY B CA 1
ATOM 3673 C C . GLY B 1 11 ? -5.895 28.984 3.777 1 98.19 11 GLY B C 1
ATOM 3674 O O . GLY B 1 11 ? -7.098 28.859 3.531 1 98.19 11 GLY B O 1
ATOM 3675 N N . SER B 1 12 ? -4.957 28.438 3.057 1 97.56 12 SER B N 1
ATOM 3676 C CA . SER B 1 12 ? -5.25 27.719 1.821 1 97.56 12 SER B CA 1
ATOM 3677 C C . SER B 1 12 ? -4.953 26.234 1.963 1 97.56 12 SER B C 1
ATOM 3679 O O . SER B 1 12 ? -4.379 25.625 1.061 1 97.56 12 SER B O 1
ATOM 3681 N N . GLY B 1 13 ? -5.324 25.625 3.146 1 96.75 13 GLY B N 1
ATOM 3682 C CA . GLY B 1 13 ? -5.117 24.203 3.395 1 96.75 13 GLY B CA 1
ATOM 3683 C C . GLY B 1 13 ? -6.172 23.328 2.756 1 96.75 13 GLY B C 1
ATOM 3684 O O . GLY B 1 13 ? -6.828 23.734 1.795 1 96.75 13 GLY B O 1
ATOM 3685 N N . GLN B 1 14 ? -6.371 22.141 3.254 1 96.94 14 GLN B N 1
ATOM 3686 C CA . GLN B 1 14 ? -7.094 21.062 2.592 1 96.94 14 GLN B CA 1
ATOM 3687 C C . GLN B 1 14 ? -8.602 21.266 2.707 1 96.94 14 GLN B C 1
ATOM 3689 O O . GLN B 1 14 ? -9.375 20.625 1.979 1 96.94 14 GLN B O 1
ATOM 3694 N N . SER B 1 15 ? -9 22.109 3.566 1 98.06 15 SER B N 1
ATOM 3695 C CA . SER B 1 15 ? -10.391 22.531 3.545 1 98.06 15 SER B CA 1
ATOM 3696 C C . SER B 1 15 ? -10.531 23.922 2.908 1 98.06 15 SER B C 1
ATOM 3698 O O . SER B 1 15 ? -11.555 24.219 2.297 1 98.06 15 SER B O 1
ATOM 3700 N N . GLY B 1 16 ? -9.516 24.719 3.033 1 98.38 16 GLY B N 1
ATOM 3701 C CA . GLY B 1 16 ? -9.57 26.109 2.582 1 98.38 16 GLY B CA 1
ATOM 3702 C C . GLY B 1 16 ? -9.734 26.234 1.081 1 98.38 16 GLY B C 1
ATOM 3703 O O . GLY B 1 16 ? -10.695 26.859 0.607 1 98.38 16 GLY B O 1
ATOM 3704 N N . ASN B 1 17 ? -8.867 25.609 0.387 1 98.12 17 ASN B N 1
ATOM 3705 C CA . ASN B 1 17 ? -8.898 25.688 -1.068 1 98.12 17 ASN B CA 1
ATOM 3706 C C . ASN B 1 17 ? -10.203 25.141 -1.639 1 98.12 17 ASN B C 1
ATOM 3708 O O . ASN B 1 17 ? -10.852 25.797 -2.451 1 98.12 17 ASN B O 1
ATOM 3712 N N . PRO B 1 18 ? -10.664 23.969 -1.206 1 97.75 18 PRO B N 1
ATOM 3713 C CA . PRO B 1 18 ? -11.93 23.453 -1.729 1 97.75 18 PRO B CA 1
ATOM 3714 C C . PRO B 1 18 ? -13.117 24.375 -1.429 1 97.75 18 PRO B C 1
ATOM 3716 O O . PRO B 1 18 ? -13.977 24.578 -2.287 1 97.75 18 PRO B O 1
ATOM 3719 N N . VAL B 1 19 ? -13.133 24.953 -0.22 1 98.62 19 VAL B N 1
ATOM 3720 C CA . VAL B 1 19 ? -14.219 25.859 0.143 1 98.62 19 VAL B CA 1
ATOM 3721 C C . VAL B 1 19 ? -14.148 27.125 -0.719 1 98.62 19 VAL B C 1
ATOM 3723 O O . VAL B 1 19 ? -15.164 27.578 -1.252 1 98.62 19 VAL B O 1
ATOM 3726 N N . ALA B 1 20 ? -12.961 27.688 -0.842 1 98.88 20 ALA B N 1
ATOM 3727 C CA . ALA B 1 20 ? -12.781 28.875 -1.667 1 98.88 20 ALA B CA 1
ATOM 3728 C C . ALA B 1 20 ? -13.266 28.641 -3.094 1 98.88 20 ALA B C 1
ATOM 3730 O O . ALA B 1 20 ? -14.031 29.438 -3.637 1 98.88 20 ALA B O 1
ATOM 3731 N N . LYS B 1 21 ? -12.82 27.562 -3.717 1 98.56 21 LYS B N 1
ATOM 3732 C CA . LYS B 1 21 ? -13.203 27.25 -5.09 1 98.56 21 LYS B CA 1
ATOM 3733 C C . LYS B 1 21 ? -14.703 27.016 -5.203 1 98.56 21 LYS B C 1
ATOM 3735 O O . LYS B 1 21 ? -15.336 27.453 -6.172 1 98.56 21 LYS B O 1
ATOM 3740 N N . ALA B 1 22 ? -15.305 26.328 -4.172 1 98.31 22 ALA B N 1
ATOM 3741 C CA . ALA B 1 22 ? -16.734 26.062 -4.195 1 98.31 22 ALA B CA 1
ATOM 3742 C C . ALA B 1 22 ? -17.547 27.359 -4.184 1 98.31 22 ALA B C 1
ATOM 3744 O O . ALA B 1 22 ? -18.484 27.516 -4.969 1 98.31 22 ALA B O 1
ATOM 3745 N N . PHE B 1 23 ? -17.203 28.281 -3.322 1 98.81 23 PHE B N 1
ATOM 3746 C CA . PHE B 1 23 ? -17.922 29.547 -3.23 1 98.81 23 PHE B CA 1
ATOM 3747 C C . PHE B 1 23 ? -17.75 30.359 -4.512 1 98.81 23 PHE B C 1
ATOM 3749 O O . PHE B 1 23 ? -18.703 30.906 -5.035 1 98.81 23 PHE B O 1
ATOM 3756 N N . ALA B 1 24 ? -16.5 30.406 -4.969 1 98.81 24 ALA B N 1
ATOM 3757 C CA . ALA B 1 24 ? -16.234 31.141 -6.199 1 98.81 24 ALA B CA 1
ATOM 3758 C C . ALA B 1 24 ? -17.016 30.547 -7.371 1 98.81 24 ALA B C 1
ATOM 3760 O O . ALA B 1 24 ? -17.641 31.281 -8.133 1 98.81 24 ALA B O 1
ATOM 3761 N N . ASN B 1 25 ? -16.984 29.266 -7.527 1 98.19 25 ASN B N 1
ATOM 3762 C CA . ASN B 1 25 ? -17.703 28.594 -8.602 1 98.19 25 ASN B CA 1
ATOM 3763 C C . ASN B 1 25 ? -19.203 28.812 -8.5 1 98.19 25 ASN B C 1
ATOM 3765 O O . ASN B 1 25 ? -19.922 28.734 -9.5 1 98.19 25 ASN B O 1
ATOM 3769 N N . ALA B 1 26 ? -19.672 29.094 -7.27 1 98.25 26 ALA B N 1
ATOM 3770 C CA . ALA B 1 26 ? -21.078 29.359 -7.047 1 98.25 26 ALA B CA 1
ATOM 3771 C C . ALA B 1 26 ? -21.406 30.844 -7.305 1 98.25 26 ALA B C 1
ATOM 3773 O O . ALA B 1 26 ? -22.531 31.281 -7.078 1 98.25 26 ALA B O 1
ATOM 3774 N N . GLY B 1 27 ? -20.438 31.609 -7.645 1 98.06 27 GLY B N 1
ATOM 3775 C CA . GLY B 1 27 ? -20.672 33 -8.031 1 98.06 27 GLY B CA 1
ATOM 3776 C C . GLY B 1 27 ? -20.391 34 -6.926 1 98.06 27 GLY B C 1
ATOM 3777 O O . GLY B 1 27 ? -20.688 35.188 -7.059 1 98.06 27 GLY B O 1
ATOM 3778 N N . HIS B 1 28 ? -19.828 33.594 -5.855 1 98.62 28 HIS B N 1
ATOM 3779 C CA . HIS B 1 28 ? -19.484 34.469 -4.75 1 98.62 28 HIS B CA 1
ATOM 3780 C C . HIS B 1 28 ? -18.109 35.094 -4.949 1 98.62 28 HIS B C 1
ATOM 3782 O O . HIS B 1 28 ? -17.156 34.406 -5.336 1 98.62 28 HIS B O 1
ATOM 3788 N N . LYS B 1 29 ? -18.062 36.406 -4.77 1 98.81 29 LYS B N 1
ATOM 3789 C CA . LYS B 1 29 ? -16.75 37.031 -4.723 1 98.81 29 LYS B CA 1
ATOM 3790 C C . LYS B 1 29 ? -15.93 36.5 -3.547 1 98.81 29 LYS B C 1
ATOM 3792 O O . LYS B 1 29 ? -16.266 36.75 -2.387 1 98.81 29 LYS B O 1
ATOM 3797 N N . THR B 1 30 ? -14.844 35.781 -3.895 1 98.88 30 THR B N 1
ATOM 3798 C CA . THR B 1 30 ? -14.156 35 -2.875 1 98.88 30 THR B CA 1
ATOM 3799 C C . THR B 1 30 ? -12.664 35.344 -2.855 1 98.88 30 THR B C 1
ATOM 3801 O O . THR B 1 30 ? -12.047 35.469 -3.908 1 98.88 30 THR B O 1
ATOM 3804 N N . ALA B 1 31 ? -12.047 35.469 -1.629 1 98.81 31 ALA B N 1
ATOM 3805 C CA . ALA B 1 31 ? -10.609 35.656 -1.473 1 98.81 31 ALA B CA 1
ATOM 3806 C C . ALA B 1 31 ? -10.008 34.594 -0.545 1 98.81 31 ALA B C 1
ATOM 3808 O O . ALA B 1 31 ? -10.68 34.125 0.367 1 98.81 31 ALA B O 1
ATOM 3809 N N . VAL B 1 32 ? -8.781 34.219 -0.837 1 98.81 32 VAL B N 1
ATOM 3810 C CA . VAL B 1 32 ? -7.957 33.406 0.049 1 98.81 32 VAL B CA 1
ATOM 3811 C C . VAL B 1 32 ? -6.754 34.219 0.527 1 98.81 32 VAL B C 1
ATOM 3813 O O . VAL B 1 32 ? -6.074 34.875 -0.274 1 98.81 32 VAL B O 1
ATOM 3816 N N . ILE B 1 33 ? -6.582 34.281 1.833 1 98.69 33 ILE B N 1
ATOM 3817 C CA . ILE B 1 33 ? -5.402 34.906 2.434 1 98.69 33 ILE B CA 1
ATOM 3818 C C . ILE B 1 33 ? -4.414 33.812 2.848 1 98.69 33 ILE B C 1
ATOM 3820 O O . ILE B 1 33 ? -4.77 32.875 3.58 1 98.69 33 ILE B O 1
ATOM 3824 N N . GLU B 1 34 ? -3.23 33.812 2.332 1 98.44 34 GLU B N 1
ATOM 3825 C CA . GLU B 1 34 ? -2.209 32.812 2.623 1 98.44 34 GLU B CA 1
ATOM 3826 C C . GLU B 1 34 ? -0.863 33.469 2.922 1 98.44 34 GLU B C 1
ATOM 3828 O O . GLU B 1 34 ? -0.405 34.312 2.168 1 98.44 34 GLU B O 1
ATOM 3833 N N . ARG B 1 35 ? -0.291 33.062 4.016 1 95.81 35 ARG B N 1
ATOM 3834 C CA . ARG B 1 35 ? 0.911 33.719 4.496 1 95.81 35 ARG B CA 1
ATOM 3835 C C . ARG B 1 35 ? 2.162 33.156 3.854 1 95.81 35 ARG B C 1
ATOM 3837 O O . ARG B 1 35 ? 3.146 33.844 3.639 1 95.81 35 ARG B O 1
ATOM 3844 N N . THR B 1 36 ? 2.148 31.844 3.525 1 94.69 36 THR B N 1
ATOM 3845 C CA . THR B 1 36 ? 3.4 31.203 3.146 1 94.69 36 THR B CA 1
ATOM 3846 C C . THR B 1 36 ? 3.293 30.594 1.752 1 94.69 36 THR B C 1
ATOM 3848 O O . THR B 1 36 ? 3.848 31.125 0.79 1 94.69 36 THR B O 1
ATOM 3851 N N . ALA B 1 37 ? 2.545 29.562 1.641 1 95.94 37 ALA B N 1
ATOM 3852 C CA . ALA B 1 37 ? 2.422 28.859 0.365 1 95.94 37 ALA B CA 1
ATOM 3853 C C . ALA B 1 37 ? 1.022 28.266 0.194 1 95.94 37 ALA B C 1
ATOM 3855 O O . ALA B 1 37 ? 0.447 27.734 1.146 1 95.94 37 ALA B O 1
ATOM 3856 N N . LEU B 1 38 ? 0.499 28.391 -1.053 1 97.25 38 LEU B N 1
ATOM 3857 C CA . LEU B 1 38 ? -0.817 27.828 -1.35 1 97.25 38 LEU B CA 1
ATOM 3858 C C . LEU B 1 38 ? -0.791 26.312 -1.28 1 97.25 38 LEU B C 1
ATOM 3860 O O . LEU B 1 38 ? 0.184 25.688 -1.698 1 97.25 38 LEU B O 1
ATOM 3864 N N . GLY B 1 39 ? -1.866 25.71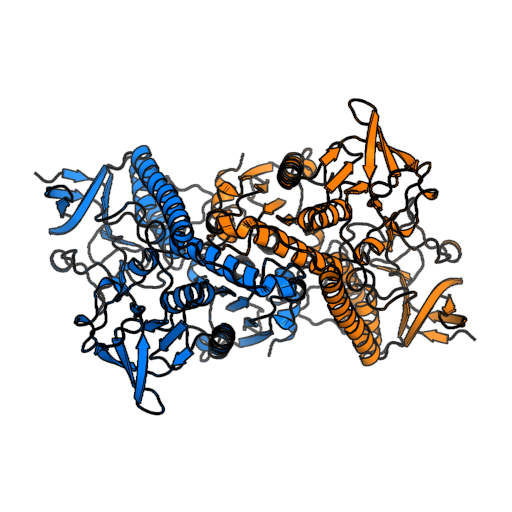9 -0.737 1 96.06 39 GLY B N 1
ATOM 3865 C CA . GLY B 1 39 ? -1.97 24.281 -0.618 1 96.06 39 GLY B CA 1
ATOM 3866 C C . GLY B 1 39 ? -1.859 23.781 0.813 1 96.06 39 GLY B C 1
ATOM 3867 O O . GLY B 1 39 ? -2.143 22.625 1.099 1 96.06 39 GLY B O 1
ATOM 3868 N N . GLY B 1 40 ? -1.421 24.672 1.697 1 95.5 40 GLY B N 1
ATOM 3869 C CA . GLY B 1 40 ? -1.426 24.375 3.121 1 95.5 40 GLY B CA 1
ATOM 3870 C C . GLY B 1 40 ? -0.354 23.375 3.523 1 95.5 40 GLY B C 1
ATOM 3871 O O . GLY B 1 40 ? 0.583 23.125 2.764 1 95.5 40 GLY B O 1
ATOM 3872 N N . THR B 1 41 ? -0.515 22.859 4.719 1 95.5 41 THR B N 1
ATOM 3873 C CA . THR B 1 41 ? 0.499 22.031 5.348 1 95.5 41 THR B CA 1
ATOM 3874 C C . THR B 1 41 ? 0.677 20.719 4.574 1 95.5 41 THR B C 1
ATOM 3876 O O . THR B 1 41 ? 1.797 20.359 4.211 1 95.5 41 THR B O 1
ATOM 3879 N N . CYS B 1 42 ? -0.258 20 4.285 1 96.56 42 CYS B N 1
ATOM 3880 C CA . CYS B 1 42 ? -0.178 18.688 3.674 1 96.56 42 CYS B CA 1
ATOM 3881 C C . CYS B 1 42 ? 0.673 18.719 2.41 1 96.56 42 CYS B C 1
ATOM 3883 O O . CYS B 1 42 ? 1.577 17.891 2.24 1 96.56 42 CYS B O 1
ATOM 3885 N N . VAL B 1 43 ? 0.378 19.688 1.545 1 96.88 43 VAL B N 1
ATOM 3886 C CA . VAL B 1 43 ? 1.008 19.797 0.233 1 96.88 43 VAL B CA 1
ATOM 3887 C C . VAL B 1 43 ? 2.451 20.266 0.39 1 96.88 43 VAL B C 1
ATOM 3889 O O . VAL B 1 43 ? 3.365 19.703 -0.216 1 96.88 43 VAL B O 1
ATOM 3892 N N . ASN B 1 44 ? 2.682 21.219 1.262 1 97.56 44 ASN B N 1
ATOM 3893 C CA . ASN B 1 44 ? 3.938 21.969 1.238 1 97.56 44 ASN B CA 1
ATOM 3894 C C . ASN B 1 44 ? 4.941 21.406 2.24 1 97.56 44 ASN B C 1
ATOM 3896 O O . ASN B 1 44 ? 6.141 21.375 1.97 1 97.56 44 ASN B O 1
ATOM 3900 N N . VAL B 1 45 ? 4.41 20.922 3.43 1 97.38 45 VAL B N 1
ATOM 3901 C CA . VAL B 1 45 ? 5.367 20.531 4.461 1 97.38 45 VAL B CA 1
ATOM 3902 C C . VAL B 1 45 ? 4.793 19.391 5.297 1 97.38 45 VAL B C 1
ATOM 3904 O O . VAL B 1 45 ? 5.195 19.203 6.445 1 97.38 45 VAL B O 1
ATOM 3907 N N . GLY B 1 46 ? 3.836 18.703 4.824 1 96.44 46 GLY B N 1
ATOM 3908 C CA . GLY B 1 46 ? 3.178 17.641 5.574 1 96.44 46 GLY B CA 1
ATOM 3909 C C . GLY B 1 46 ? 3.219 16.297 4.875 1 96.44 46 GLY B C 1
ATOM 3910 O O . GLY B 1 46 ? 4.297 15.773 4.59 1 96.44 46 GLY B O 1
ATOM 3911 N N . CYS B 1 47 ? 2.016 15.781 4.547 1 95.94 47 CYS B N 1
ATOM 3912 C CA . CYS B 1 47 ? 1.842 14.406 4.09 1 95.94 47 CYS B CA 1
ATOM 3913 C C . CYS B 1 47 ? 2.572 14.172 2.773 1 95.94 47 CYS B C 1
ATOM 3915 O O . CYS B 1 47 ? 3.324 13.211 2.639 1 95.94 47 CYS B O 1
ATOM 3917 N N . THR B 1 48 ? 2.438 15.008 1.775 1 96 48 THR B N 1
ATOM 3918 C CA . THR B 1 48 ? 2.939 14.805 0.422 1 96 48 THR B CA 1
ATOM 3919 C C . THR B 1 48 ? 4.461 14.688 0.422 1 96 48 THR B C 1
ATOM 3921 O O . THR B 1 48 ? 5.008 13.664 -0.006 1 96 48 THR B O 1
ATOM 3924 N N . PRO B 1 49 ? 5.125 15.711 0.975 1 98.06 49 PRO B N 1
ATOM 3925 C CA . PRO B 1 49 ? 6.586 15.602 0.947 1 98.06 49 PRO B CA 1
ATOM 3926 C C . PRO B 1 49 ? 7.117 14.5 1.865 1 98.06 49 PRO B C 1
ATOM 3928 O O . PRO B 1 49 ? 8.047 13.781 1.496 1 98.06 49 PRO B O 1
ATOM 3931 N N . THR B 1 50 ? 6.57 14.32 3.049 1 98.06 50 THR B N 1
ATOM 3932 C CA . THR B 1 50 ? 7.074 13.328 3.99 1 98.06 50 THR B CA 1
ATOM 3933 C C . THR B 1 50 ? 6.926 11.922 3.422 1 98.06 50 THR B C 1
ATOM 3935 O O . THR B 1 50 ? 7.855 11.117 3.492 1 98.06 50 THR B O 1
ATOM 3938 N N . LYS B 1 51 ? 5.77 11.648 2.889 1 98.25 51 LYS B N 1
ATOM 3939 C CA . LYS B 1 51 ? 5.535 10.312 2.354 1 98.25 51 LYS B CA 1
ATOM 3940 C C . LYS B 1 51 ? 6.418 10.039 1.14 1 98.25 51 LYS B C 1
ATOM 3942 O O . LYS B 1 51 ? 6.844 8.906 0.913 1 98.25 51 LYS B O 1
ATOM 3947 N N . THR B 1 52 ? 6.699 11.062 0.324 1 98.56 52 THR B N 1
ATOM 3948 C CA . THR B 1 52 ? 7.648 10.938 -0.773 1 98.56 52 THR B CA 1
ATOM 3949 C C . THR B 1 52 ? 9.031 10.555 -0.25 1 98.56 52 THR B C 1
ATOM 3951 O O . THR B 1 52 ? 9.688 9.672 -0.805 1 98.56 52 THR B O 1
ATOM 3954 N N . MET B 1 53 ? 9.461 11.211 0.853 1 98.62 53 MET B N 1
ATOM 3955 C CA . MET B 1 53 ? 10.758 10.898 1.445 1 98.62 53 MET B CA 1
ATOM 3956 C C . MET B 1 53 ? 10.75 9.5 2.059 1 98.62 53 MET B C 1
ATOM 3958 O O . MET B 1 53 ? 11.75 8.781 1.984 1 98.62 53 MET B O 1
ATOM 3962 N N . ILE B 1 54 ? 9.672 9.117 2.668 1 98.56 54 ILE B N 1
ATOM 3963 C CA . ILE B 1 54 ? 9.547 7.797 3.275 1 98.56 54 ILE B CA 1
ATOM 3964 C C . ILE B 1 54 ? 9.727 6.719 2.209 1 98.56 54 ILE B C 1
ATOM 3966 O O . ILE B 1 54 ? 10.305 5.664 2.477 1 98.56 54 ILE B O 1
ATOM 3970 N N . ALA B 1 55 ? 9.281 7.051 0.947 1 98.38 55 ALA B N 1
ATOM 3971 C CA . ALA B 1 55 ? 9.492 6.117 -0.156 1 98.38 55 ALA B CA 1
ATOM 3972 C C . ALA B 1 55 ? 10.984 5.887 -0.395 1 98.38 55 ALA B C 1
ATOM 3974 O O . ALA B 1 55 ? 11.398 4.773 -0.727 1 98.38 55 ALA B O 1
ATOM 3975 N N . SER B 1 56 ? 11.773 6.891 -0.227 1 98.06 56 SER B N 1
ATOM 3976 C CA . SER B 1 56 ? 13.227 6.742 -0.316 1 98.06 56 SER B CA 1
ATOM 3977 C C . SER B 1 56 ? 13.758 5.871 0.814 1 98.06 56 SER B C 1
ATOM 3979 O O . SER B 1 56 ? 14.664 5.055 0.604 1 98.06 56 SER B O 1
ATOM 3981 N N . GLY B 1 57 ? 13.195 6.133 1.996 1 97.69 57 GLY B N 1
ATOM 3982 C CA . GLY B 1 57 ? 13.555 5.27 3.105 1 97.69 57 GLY B CA 1
ATOM 3983 C C . GLY B 1 57 ? 13.266 3.805 2.842 1 97.69 57 GLY B C 1
ATOM 3984 O O . GLY B 1 57 ? 14.07 2.934 3.174 1 97.69 57 GLY B O 1
ATOM 3985 N N . ARG B 1 58 ? 12.172 3.512 2.295 1 97.25 58 ARG B N 1
ATOM 3986 C CA . ARG B 1 58 ? 11.805 2.141 1.956 1 97.25 58 ARG B CA 1
ATOM 3987 C C . ARG B 1 58 ? 12.742 1.562 0.906 1 97.25 58 ARG B C 1
ATOM 3989 O O . ARG B 1 58 ? 13.141 0.399 0.996 1 97.25 58 ARG B O 1
ATOM 3996 N N . ALA B 1 59 ? 13.078 2.389 -0.121 1 95.94 59 ALA B N 1
ATOM 3997 C CA . ALA B 1 59 ? 14.023 1.938 -1.137 1 95.94 59 ALA B CA 1
ATOM 3998 C C . ALA B 1 59 ? 15.359 1.544 -0.505 1 95.94 59 ALA B C 1
ATOM 4000 O O . ALA B 1 59 ? 15.945 0.522 -0.868 1 95.94 59 ALA B O 1
ATOM 4001 N N . ALA B 1 60 ? 15.781 2.271 0.448 1 95.62 60 ALA B N 1
ATOM 4002 C CA . ALA B 1 60 ? 17.031 1.973 1.154 1 95.62 60 ALA B CA 1
ATOM 4003 C C . ALA B 1 60 ? 16.906 0.676 1.951 1 95.62 60 ALA B C 1
ATOM 4005 O O . ALA B 1 60 ? 17.812 -0.154 1.94 1 95.62 60 ALA B O 1
ATOM 4006 N N . TYR B 1 61 ? 15.844 0.562 2.611 1 95.06 61 TYR B N 1
ATOM 4007 C CA . TYR B 1 61 ? 15.57 -0.642 3.387 1 95.06 61 TYR B CA 1
ATOM 4008 C C . TYR B 1 61 ? 15.617 -1.882 2.502 1 95.06 61 TYR B C 1
ATOM 4010 O O . TYR B 1 61 ? 16.25 -2.881 2.854 1 95.06 61 TYR B O 1
ATOM 4018 N N . MET B 1 62 ? 14.977 -1.812 1.33 1 93.44 62 MET B N 1
ATOM 4019 C CA . MET B 1 62 ? 14.914 -2.945 0.411 1 93.44 62 MET B CA 1
ATOM 4020 C C . MET B 1 62 ? 16.281 -3.215 -0.218 1 93.44 62 MET B C 1
ATOM 4022 O O . MET B 1 62 ? 16.625 -4.367 -0.486 1 93.44 62 MET B O 1
ATOM 4026 N N . ALA B 1 63 ? 16.953 -2.16 -0.453 1 92.12 63 ALA B N 1
ATOM 4027 C CA . ALA B 1 63 ? 18.312 -2.336 -0.978 1 92.12 63 ALA B CA 1
ATOM 4028 C C . ALA B 1 63 ? 19.172 -3.143 -0.011 1 92.12 63 ALA B C 1
ATOM 4030 O O . ALA B 1 63 ? 19.938 -4.023 -0.429 1 92.12 63 ALA B O 1
ATOM 4031 N N . ARG B 1 64 ? 19.016 -2.832 1.248 1 91.69 64 ARG B N 1
ATOM 4032 C CA . ARG B 1 64 ? 19.781 -3.537 2.266 1 91.69 64 ARG B CA 1
ATOM 4033 C C . ARG B 1 64 ? 19.375 -5.004 2.35 1 91.69 64 ARG B C 1
ATOM 4035 O O . ARG B 1 64 ? 20.188 -5.871 2.641 1 91.69 64 ARG B O 1
ATOM 4042 N N . ARG B 1 65 ? 18.203 -5.289 1.993 1 92.69 65 ARG B N 1
ATOM 4043 C CA . ARG B 1 65 ? 17.656 -6.637 2.123 1 92.69 65 ARG B CA 1
ATOM 4044 C C . ARG B 1 65 ? 17.75 -7.395 0.802 1 92.69 65 ARG B C 1
ATOM 4046 O O . ARG B 1 65 ? 17.203 -8.492 0.672 1 92.69 65 ARG B O 1
ATOM 4053 N N . GLY B 1 66 ? 18.375 -6.816 -0.22 1 92.25 66 GLY B N 1
ATOM 4054 C CA . GLY B 1 66 ? 18.438 -7.414 -1.544 1 92.25 66 GLY B CA 1
ATOM 4055 C C . GLY B 1 66 ? 18.906 -8.852 -1.524 1 92.25 66 GLY B C 1
ATOM 4056 O O . GLY B 1 66 ? 18.312 -9.719 -2.18 1 92.25 66 GLY B O 1
ATOM 4057 N N . LYS B 1 67 ? 19.844 -9.164 -0.686 1 92.56 67 LYS B N 1
ATOM 4058 C CA . LYS B 1 67 ? 20.422 -10.492 -0.629 1 92.56 67 LYS B CA 1
ATOM 4059 C C . LYS B 1 67 ? 19.406 -11.531 -0.15 1 92.56 67 LYS B C 1
ATOM 4061 O O . LYS B 1 67 ? 19.469 -12.695 -0.539 1 92.56 67 LYS B O 1
ATOM 4066 N N . ASP B 1 68 ? 18.5 -11.031 0.691 1 94.75 68 ASP B N 1
ATOM 4067 C CA . ASP B 1 68 ? 17.438 -11.93 1.16 1 94.75 68 ASP B CA 1
ATOM 4068 C C . ASP B 1 68 ? 16.594 -12.445 -0.005 1 94.75 68 ASP B C 1
ATOM 4070 O O . ASP B 1 68 ? 16.047 -13.547 0.057 1 94.75 68 ASP B O 1
ATOM 4074 N N . TYR B 1 69 ? 16.547 -11.688 -1.142 1 96.81 69 TYR B N 1
ATOM 4075 C CA . TYR B 1 69 ? 15.703 -12.008 -2.287 1 96.81 69 TYR B CA 1
ATOM 4076 C C . TYR B 1 69 ? 16.531 -12.578 -3.434 1 96.81 69 TYR B C 1
ATOM 4078 O O . TYR B 1 69 ? 16 -12.797 -4.531 1 96.81 69 TYR B O 1
ATOM 4086 N N . GLY B 1 70 ? 17.75 -12.719 -3.262 1 96.5 70 GLY B N 1
ATOM 4087 C CA . GLY B 1 70 ? 18.641 -13.195 -4.309 1 96.5 70 GLY B CA 1
ATOM 4088 C C . GLY B 1 70 ? 19.109 -12.086 -5.234 1 96.5 70 GLY B C 1
ATOM 4089 O O . GLY B 1 70 ? 19.516 -12.352 -6.367 1 96.5 70 GLY B O 1
ATOM 4090 N N . VAL B 1 71 ? 19.031 -10.859 -4.766 1 94.31 71 VAL B N 1
ATOM 4091 C CA . VAL B 1 71 ? 19.453 -9.703 -5.559 1 94.31 71 VAL B CA 1
ATOM 4092 C C . VAL B 1 71 ? 20.656 -9.039 -4.902 1 94.31 71 VAL B C 1
ATOM 4094 O O . VAL B 1 71 ? 20.531 -8.406 -3.848 1 94.31 71 VAL B O 1
ATOM 4097 N N . HIS B 1 72 ? 21.75 -9.172 -5.48 1 90.56 72 HIS B N 1
ATOM 4098 C CA . HIS B 1 72 ? 23 -8.617 -4.941 1 90.56 72 HIS B CA 1
ATOM 4099 C C . HIS B 1 72 ? 23.375 -7.324 -5.656 1 90.56 72 HIS B C 1
ATOM 4101 O O . HIS B 1 72 ? 23.812 -7.352 -6.805 1 90.56 72 HIS B O 1
ATOM 4107 N N . ALA B 1 73 ? 22.969 -6.301 -4.891 1 80.31 73 ALA B N 1
ATOM 4108 C CA . ALA B 1 73 ? 23.344 -5 -5.438 1 80.31 73 ALA B CA 1
ATOM 4109 C C . ALA B 1 73 ? 24.625 -4.484 -4.785 1 80.31 73 ALA B C 1
ATOM 4111 O O . ALA B 1 73 ? 24.609 -4.074 -3.621 1 80.31 73 ALA B O 1
ATOM 4112 N N . GLY B 1 74 ? 25.656 -4.613 -5.418 1 75 74 GLY B N 1
ATOM 4113 C CA . GLY B 1 74 ? 26.922 -4.156 -4.863 1 75 74 GLY B CA 1
ATOM 4114 C C . GLY B 1 74 ? 27.391 -4.984 -3.684 1 75 74 GLY B C 1
ATOM 4115 O O . GLY B 1 74 ? 27.203 -6.203 -3.658 1 75 74 GLY B O 1
ATOM 4116 N N . ASN B 1 75 ? 28.156 -4.281 -2.748 1 67.12 75 ASN B N 1
ATOM 4117 C CA . ASN B 1 75 ? 28.734 -4.98 -1.61 1 67.12 75 ASN B CA 1
ATOM 4118 C C . ASN B 1 75 ? 27.875 -4.844 -0.362 1 67.12 75 ASN B C 1
ATOM 4120 O O . ASN B 1 75 ? 28.359 -5.008 0.758 1 67.12 75 ASN B O 1
ATOM 4124 N N . GLY B 1 76 ? 26.562 -4.578 -0.712 1 68.75 76 GLY B N 1
ATOM 4125 C CA . GLY B 1 76 ? 25.672 -4.484 0.436 1 68.75 76 GLY B CA 1
ATOM 4126 C C . GLY B 1 76 ? 25.609 -3.092 1.03 1 68.75 76 GLY B C 1
ATOM 4127 O O . GLY B 1 76 ? 24.812 -2.826 1.925 1 68.75 76 GLY B O 1
ATOM 4128 N N . ASN B 1 77 ? 26.531 -2.297 0.634 1 75.44 77 ASN B N 1
ATOM 4129 C CA . ASN B 1 77 ? 26.5 -0.917 1.105 1 75.44 77 ASN B CA 1
ATOM 4130 C C . ASN B 1 77 ? 25.891 0.022 0.066 1 75.44 77 ASN B C 1
ATOM 4132 O O . ASN B 1 77 ? 26.016 -0.215 -1.138 1 75.44 77 ASN B O 1
ATOM 4136 N N . PHE B 1 78 ? 25.125 0.864 0.537 1 83 78 PHE B N 1
ATOM 4137 C CA . PHE B 1 78 ? 24.594 1.843 -0.4 1 83 78 PHE B CA 1
ATOM 4138 C C . PHE B 1 78 ? 24.844 3.262 0.094 1 83 78 PHE B C 1
ATOM 4140 O O . PHE B 1 78 ? 25.062 3.479 1.287 1 83 78 PHE B O 1
ATOM 4147 N N . GLU B 1 79 ? 25 4.113 -0.87 1 89.88 79 GLU B N 1
ATOM 4148 C CA . GLU B 1 79 ? 25.156 5.543 -0.615 1 89.88 79 GLU B CA 1
ATOM 4149 C C . GLU B 1 79 ? 23.828 6.277 -0.791 1 89.88 79 GLU B C 1
ATOM 4151 O O . GLU B 1 79 ? 23.078 6 -1.73 1 89.88 79 GLU B O 1
ATOM 4156 N N . ILE B 1 80 ? 23.625 7.16 0.158 1 95.94 80 ILE B N 1
ATOM 4157 C CA . ILE B 1 80 ? 22.406 7.953 0.091 1 95.94 80 ILE B CA 1
ATOM 4158 C C . ILE B 1 80 ? 22.703 9.297 -0.562 1 95.94 80 ILE B C 1
ATOM 4160 O O . ILE B 1 80 ? 23.609 10.023 -0.133 1 95.94 80 ILE B O 1
ATOM 4164 N N . ASP B 1 81 ? 21.984 9.602 -1.608 1 96.94 81 ASP B N 1
ATOM 4165 C CA . ASP B 1 81 ? 22.016 10.891 -2.283 1 96.94 81 ASP B CA 1
ATOM 4166 C C . ASP B 1 81 ? 20.891 11.797 -1.78 1 96.94 81 ASP B C 1
ATOM 4168 O O . ASP B 1 81 ? 19.797 11.82 -2.361 1 96.94 81 ASP B O 1
ATOM 4172 N N . MET B 1 82 ? 21.25 12.539 -0.75 1 97.69 82 MET B N 1
ATOM 4173 C CA . MET B 1 82 ? 20.234 13.383 -0.121 1 97.69 82 MET B CA 1
ATOM 4174 C C . MET B 1 82 ? 19.766 14.469 -1.078 1 97.69 82 MET B C 1
ATOM 4176 O O . MET B 1 82 ? 18.656 14.984 -0.934 1 97.69 82 MET B O 1
ATOM 4180 N N . ALA B 1 83 ? 20.578 14.922 -1.976 1 97.75 83 ALA B N 1
ATOM 4181 C CA . ALA B 1 83 ? 20.141 15.883 -2.984 1 97.75 83 ALA B CA 1
ATOM 4182 C C . ALA B 1 83 ? 18.984 15.328 -3.811 1 97.75 83 ALA B C 1
ATOM 4184 O O . ALA B 1 83 ? 18 16.031 -4.066 1 97.75 83 ALA B O 1
ATOM 4185 N N . ARG B 1 84 ? 19.141 14.102 -4.168 1 97.69 84 ARG B N 1
ATOM 4186 C CA . ARG B 1 84 ? 18.078 13.453 -4.945 1 97.69 84 ARG B CA 1
ATOM 4187 C C . ARG B 1 84 ? 16.828 13.25 -4.102 1 97.69 84 ARG B C 1
ATOM 4189 O O . ARG B 1 84 ? 15.711 13.469 -4.578 1 97.69 84 ARG B O 1
ATOM 4196 N N . VAL B 1 85 ? 16.984 12.812 -2.875 1 98.19 85 VAL B N 1
ATOM 4197 C CA . VAL B 1 85 ? 15.859 12.625 -1.962 1 98.19 85 VAL B CA 1
ATOM 4198 C C . VAL B 1 85 ? 15.078 13.938 -1.837 1 98.19 85 VAL B C 1
ATOM 4200 O O . VAL B 1 85 ? 13.852 13.945 -1.968 1 98.19 85 VAL B O 1
ATOM 4203 N N . ARG B 1 86 ? 15.773 15.023 -1.652 1 97.56 86 ARG B N 1
ATOM 4204 C CA . ARG B 1 86 ? 15.148 16.344 -1.501 1 97.56 86 ARG B CA 1
ATOM 4205 C C . ARG B 1 86 ? 14.516 16.797 -2.809 1 97.56 86 ARG B C 1
ATOM 4207 O O . ARG B 1 86 ? 13.453 17.422 -2.803 1 97.56 86 ARG B O 1
ATOM 4214 N N . GLN B 1 87 ? 15.195 16.547 -3.873 1 97.88 87 GLN B N 1
ATOM 4215 C CA . GLN B 1 87 ? 14.672 16.938 -5.18 1 97.88 87 GLN B CA 1
ATOM 4216 C C . GLN B 1 87 ? 13.32 16.281 -5.441 1 97.88 87 GLN B C 1
ATOM 4218 O O . GLN B 1 87 ? 12.406 16.922 -5.973 1 97.88 87 GLN B O 1
ATOM 4223 N N . ARG B 1 88 ? 13.203 15.031 -5.113 1 97.62 88 ARG B N 1
ATOM 4224 C CA . ARG B 1 88 ? 11.93 14.336 -5.262 1 97.62 88 ARG B CA 1
ATOM 4225 C C . ARG B 1 88 ? 10.836 15.016 -4.449 1 97.62 88 ARG B C 1
ATOM 4227 O O . ARG B 1 88 ? 9.742 15.266 -4.957 1 97.62 88 ARG B O 1
ATOM 4234 N N . LYS B 1 89 ? 11.219 15.203 -3.246 1 97.62 89 LYS B N 1
ATOM 4235 C CA . LYS B 1 89 ? 10.297 15.867 -2.336 1 97.62 89 LYS B CA 1
ATOM 4236 C C . LYS B 1 89 ? 9.867 17.234 -2.883 1 97.62 89 LYS B C 1
ATOM 4238 O O . LYS B 1 89 ? 8.68 17.531 -2.945 1 97.62 89 LYS B O 1
ATOM 4243 N N . ARG B 1 90 ? 10.781 18.047 -3.346 1 97.62 90 ARG B N 1
ATOM 4244 C CA . ARG B 1 90 ? 10.508 19.391 -3.844 1 97.62 90 ARG B CA 1
ATOM 4245 C C . ARG B 1 90 ? 9.68 19.344 -5.125 1 97.62 90 ARG B C 1
ATOM 4247 O O . ARG B 1 90 ? 8.797 20.188 -5.332 1 97.62 90 ARG B O 1
ATOM 4254 N N . ALA B 1 91 ? 9.945 18.391 -5.965 1 97.69 91 ALA B N 1
ATOM 4255 C CA . ALA B 1 91 ? 9.234 18.266 -7.234 1 97.69 91 ALA B CA 1
ATOM 4256 C C . ALA B 1 91 ? 7.754 17.984 -7.008 1 97.69 91 ALA B C 1
ATOM 4258 O O . ALA B 1 91 ? 6.898 18.578 -7.672 1 97.69 91 ALA B O 1
ATOM 4259 N N . ILE B 1 92 ? 7.457 17.141 -6.086 1 97.38 92 ILE B N 1
ATOM 4260 C CA . ILE B 1 92 ? 6.059 16.797 -5.859 1 97.38 92 ILE B CA 1
ATOM 4261 C C . ILE B 1 92 ? 5.34 17.969 -5.195 1 97.38 92 ILE B C 1
ATOM 4263 O O . ILE B 1 92 ? 4.168 18.219 -5.477 1 97.38 92 ILE B O 1
ATOM 4267 N N . VAL B 1 93 ? 6.047 18.641 -4.27 1 97.75 93 VAL B N 1
ATOM 4268 C CA . VAL B 1 93 ? 5.48 19.828 -3.641 1 97.75 93 VAL B CA 1
ATOM 4269 C C . VAL B 1 93 ? 5.16 20.875 -4.707 1 97.75 93 VAL B C 1
ATOM 4271 O O . VAL B 1 93 ? 4.07 21.453 -4.711 1 97.75 93 VAL B O 1
ATOM 4274 N N . GLU B 1 94 ? 6.113 21.078 -5.586 1 97.44 94 GLU B N 1
ATOM 4275 C CA . GLU B 1 94 ? 5.918 22.047 -6.66 1 97.44 94 GLU B CA 1
ATOM 4276 C C . GLU B 1 94 ? 4.707 21.672 -7.516 1 97.44 94 GLU B C 1
ATOM 4278 O O . GLU B 1 94 ? 3.9 22.547 -7.859 1 97.44 94 GLU B O 1
ATOM 4283 N N . GLN B 1 95 ? 4.617 20.438 -7.805 1 95.25 95 GLN B N 1
ATOM 4284 C CA . GLN B 1 95 ? 3.508 19.953 -8.625 1 95.25 95 GLN B CA 1
ATOM 4285 C C . GLN B 1 95 ? 2.166 20.234 -7.949 1 95.25 95 GLN B C 1
ATOM 4287 O O . GLN B 1 95 ? 1.256 20.781 -8.57 1 95.25 95 GLN B O 1
ATOM 4292 N N . TRP B 1 96 ? 2.012 19.906 -6.688 1 94.19 96 TRP B N 1
ATOM 4293 C CA . TRP B 1 96 ? 0.74 20.031 -5.984 1 94.19 96 TRP B CA 1
ATOM 4294 C C . TRP B 1 96 ? 0.448 21.5 -5.66 1 94.19 96 TRP B C 1
ATOM 4296 O O . TRP B 1 96 ? -0.708 21.922 -5.695 1 94.19 96 TRP B O 1
ATOM 4306 N N . ASN B 1 97 ? 1.561 22.219 -5.309 1 95.62 97 ASN B N 1
ATOM 4307 C CA . ASN B 1 97 ? 1.402 23.641 -5.082 1 95.62 97 ASN B CA 1
ATOM 4308 C C . ASN B 1 97 ? 0.923 24.359 -6.34 1 95.62 97 ASN B C 1
ATOM 4310 O O . ASN B 1 97 ? -0.002 25.172 -6.285 1 95.62 97 ASN B O 1
ATOM 4314 N N . SER B 1 98 ? 1.503 24.047 -7.48 1 96.12 98 SER B N 1
ATOM 4315 C CA . SER B 1 98 ? 1.095 24.625 -8.758 1 96.12 98 SER B CA 1
ATOM 4316 C C . SER B 1 98 ? -0.359 24.281 -9.07 1 96.12 98 SER B C 1
ATOM 4318 O O . SER B 1 98 ? -1.073 25.109 -9.664 1 96.12 98 SER B O 1
ATOM 4320 N N . GLY B 1 99 ? -0.729 23.141 -8.719 1 93.69 99 GLY B N 1
ATOM 4321 C CA . GLY B 1 99 ? -2.125 22.766 -8.883 1 93.69 99 GLY B CA 1
ATOM 4322 C C . GLY B 1 99 ? -3.074 23.625 -8.078 1 93.69 99 GLY B C 1
ATOM 4323 O O . GLY B 1 99 ? -4.148 24 -8.562 1 93.69 99 GLY B O 1
ATOM 4324 N N . SER B 1 100 ? -2.658 23.875 -6.871 1 95.25 100 SER B N 1
ATOM 4325 C CA . SER B 1 100 ? -3.445 24.766 -6.023 1 95.25 100 SER B CA 1
ATOM 4326 C C . SER B 1 100 ? -3.559 26.156 -6.637 1 95.25 100 SER B C 1
ATOM 4328 O O . SER B 1 100 ? -4.641 26.75 -6.668 1 95.25 100 SER B O 1
ATOM 4330 N N . VAL B 1 101 ? -2.463 26.672 -7.117 1 96.5 101 VAL B N 1
ATOM 4331 C CA . VAL B 1 101 ? -2.424 28 -7.738 1 96.5 101 VAL B CA 1
ATOM 4332 C C . VAL B 1 101 ? -3.352 28.031 -8.945 1 96.5 101 VAL B C 1
ATOM 4334 O O . VAL B 1 101 ? -4.219 28.891 -9.055 1 96.5 101 VAL B O 1
ATOM 4337 N N . ARG B 1 102 ? -3.191 27.078 -9.828 1 97.19 102 ARG B N 1
ATOM 4338 C CA . ARG B 1 102 ? -3.996 27.016 -11.047 1 97.19 102 ARG B CA 1
ATOM 4339 C C . ARG B 1 102 ? -5.477 26.859 -10.711 1 97.19 102 ARG B C 1
ATOM 4341 O O . ARG B 1 102 ? -6.332 27.469 -11.344 1 97.19 102 ARG B O 1
ATOM 4348 N N . GLY B 1 103 ? -5.719 26.031 -9.68 1 97.19 103 GLY B N 1
ATOM 4349 C CA . GLY B 1 103 ? -7.098 25.781 -9.305 1 97.19 103 GLY B CA 1
ATOM 4350 C C . GLY B 1 103 ? -7.805 27.016 -8.773 1 97.19 103 GLY B C 1
ATOM 4351 O O . GLY B 1 103 ? -8.945 27.297 -9.156 1 97.19 103 GLY B O 1
ATOM 4352 N N . LEU B 1 104 ? -7.156 27.688 -7.941 1 98.38 104 LEU B N 1
ATOM 4353 C CA . LEU B 1 104 ? -7.727 28.922 -7.391 1 98.38 104 LEU B CA 1
ATOM 4354 C C . LEU B 1 104 ? -7.906 29.969 -8.484 1 98.38 104 LEU B C 1
ATOM 4356 O O . LEU B 1 104 ? -8.938 30.641 -8.531 1 98.38 104 LEU B O 1
ATOM 4360 N N . ASN B 1 105 ? -6.914 30.078 -9.297 1 98.25 105 ASN B N 1
ATOM 4361 C CA . ASN B 1 105 ? -6.992 31.016 -10.414 1 98.25 105 ASN B CA 1
ATOM 4362 C C . ASN B 1 105 ? -8.148 30.688 -11.352 1 98.25 105 ASN B C 1
ATOM 4364 O O . ASN B 1 105 ? -8.914 31.562 -11.742 1 98.25 105 ASN B O 1
ATOM 4368 N N . ALA B 1 106 ? -8.234 29.453 -11.711 1 98.25 106 ALA B N 1
ATOM 4369 C CA . ALA B 1 106 ? -9.281 29 -12.625 1 98.25 106 ALA B CA 1
ATOM 4370 C C . ALA B 1 106 ? -10.672 29.266 -12.039 1 98.25 106 ALA B C 1
ATOM 4372 O O . ALA B 1 106 ? -11.617 29.562 -12.773 1 98.25 106 ALA B O 1
ATOM 4373 N N . ALA B 1 107 ? -10.852 29.219 -10.719 1 98.25 107 ALA B N 1
ATOM 4374 C CA . ALA B 1 107 ? -12.125 29.422 -10.047 1 98.25 107 ALA B CA 1
ATOM 4375 C C . ALA B 1 107 ? -12.422 30.922 -9.891 1 98.25 107 ALA B C 1
ATOM 4377 O O . ALA B 1 107 ? -13.539 31.297 -9.531 1 98.25 107 ALA B O 1
ATOM 4378 N N . GLY B 1 108 ? -11.422 31.75 -10.102 1 98.5 108 GLY B N 1
ATOM 4379 C CA . GLY B 1 108 ? -11.617 33.188 -9.969 1 98.5 108 GLY B CA 1
ATOM 4380 C C . GLY B 1 108 ? -11.469 33.688 -8.539 1 98.5 108 GLY B C 1
ATOM 4381 O O . GLY B 1 108 ? -12.078 34.688 -8.156 1 98.5 108 GLY B O 1
ATOM 4382 N N . VAL B 1 109 ? -10.727 32.969 -7.75 1 98.88 109 VAL B N 1
ATOM 4383 C CA . VAL B 1 109 ? -10.5 33.344 -6.359 1 98.88 109 VAL B CA 1
ATOM 4384 C C . VAL B 1 109 ? -9.398 34.406 -6.281 1 98.88 109 VAL B C 1
ATOM 4386 O O . VAL B 1 109 ? -8.359 34.281 -6.938 1 98.88 109 VAL B O 1
ATOM 4389 N N . ASP B 1 110 ? -9.617 35.5 -5.539 1 98.56 110 ASP B N 1
ATOM 4390 C CA . ASP B 1 110 ? -8.57 36.5 -5.266 1 98.56 110 ASP B CA 1
ATOM 4391 C C . ASP B 1 110 ? -7.594 35.969 -4.211 1 98.56 110 ASP B C 1
ATOM 4393 O O . ASP B 1 110 ? -7.98 35.75 -3.059 1 98.56 110 ASP B O 1
ATOM 4397 N N . VAL B 1 111 ? -6.355 35.719 -4.652 1 98.56 111 VAL B N 1
ATOM 4398 C CA . VAL B 1 111 ? -5.344 35.25 -3.719 1 98.56 111 VAL B CA 1
ATOM 4399 C C . VAL B 1 111 ? -4.566 36.438 -3.145 1 98.56 111 VAL B C 1
ATOM 4401 O O . VAL B 1 111 ? -3.98 37.219 -3.893 1 98.56 111 VAL B O 1
ATOM 4404 N N . ILE B 1 112 ? -4.613 36.625 -1.822 1 98.5 112 ILE B N 1
ATOM 4405 C CA . ILE B 1 112 ? -3.881 37.656 -1.107 1 98.5 112 ILE B CA 1
ATOM 4406 C C . ILE B 1 112 ? -2.779 37.031 -0.261 1 98.5 112 ILE B C 1
ATOM 4408 O O . ILE B 1 112 ? -3.059 36.406 0.76 1 98.5 112 ILE B O 1
ATOM 4412 N N . MET B 1 113 ? -1.513 37.156 -0.735 1 98.44 113 MET B N 1
ATOM 4413 C CA . MET B 1 113 ? -0.385 36.625 0.024 1 98.44 113 MET B CA 1
ATOM 4414 C C . MET B 1 113 ? -0.04 37.531 1.197 1 98.44 113 MET B C 1
ATOM 4416 O O . MET B 1 113 ? 0.377 38.656 1 1 98.44 113 MET B O 1
ATOM 4420 N N . GLY B 1 114 ? -0.275 37.156 2.377 1 98.25 114 GLY B N 1
ATOM 4421 C CA . GLY B 1 114 ? -0.038 37.906 3.586 1 98.25 114 GLY B CA 1
ATOM 4422 C C . GLY B 1 114 ? -0.628 37.281 4.828 1 98.25 114 GLY B C 1
ATOM 4423 O O . GLY B 1 114 ? -1.093 36.125 4.781 1 98.25 114 GLY B O 1
ATOM 4424 N N . GLU B 1 115 ? -0.45 37.906 5.844 1 97.94 115 GLU B N 1
ATOM 4425 C CA . GLU B 1 115 ? -0.956 37.469 7.141 1 97.94 115 GLU B CA 1
ATOM 4426 C C . GLU B 1 115 ? -2.207 38.25 7.539 1 97.94 115 GLU B C 1
ATOM 4428 O O . GLU B 1 115 ? -2.172 39.469 7.645 1 97.94 115 GLU B O 1
ATOM 4433 N N . GLY B 1 116 ? -3.316 37.594 7.703 1 97.69 116 GLY B N 1
ATOM 4434 C CA . GLY B 1 116 ? -4.578 38.219 8.062 1 97.69 116 GLY B CA 1
ATOM 4435 C C . GLY B 1 116 ? -4.883 38.156 9.547 1 97.69 116 GLY B C 1
ATOM 4436 O O . GLY B 1 116 ? -4.578 37.156 10.203 1 97.69 116 GLY B O 1
ATOM 4437 N N . SER B 1 117 ? -5.465 39.125 10.086 1 98.06 117 SER B N 1
ATOM 4438 C CA . SER B 1 117 ? -5.949 39.188 11.461 1 98.06 117 SER B CA 1
ATOM 4439 C C . SER B 1 117 ? -7.207 40.031 11.578 1 98.06 117 SER B C 1
ATOM 4441 O O . SER B 1 117 ? -7.402 40.969 10.789 1 98.06 117 SER B O 1
ATOM 4443 N N . PHE B 1 118 ? -8 39.719 12.531 1 98.31 118 PHE B N 1
ATOM 4444 C CA . PHE B 1 118 ? -9.25 40.469 12.719 1 98.31 118 PHE B CA 1
ATOM 4445 C C . PHE B 1 118 ? -8.977 41.844 13.281 1 98.31 118 PHE B C 1
ATOM 4447 O O . PHE B 1 118 ? -8.133 42.031 14.164 1 98.31 118 PHE B O 1
ATOM 4454 N N . VAL B 1 119 ? -9.727 42.812 12.828 1 97 119 VAL B N 1
ATOM 4455 C CA . VAL B 1 119 ? -9.672 44.188 13.359 1 97 119 VAL B CA 1
ATOM 4456 C C . VAL B 1 119 ? -11.078 44.688 13.68 1 97 119 VAL B C 1
ATOM 4458 O O . VAL B 1 119 ? -11.273 45.844 14.031 1 97 119 VAL B O 1
ATOM 4461 N N . GLY B 1 120 ? -11.984 43.906 13.477 1 95.5 120 GLY B N 1
ATOM 4462 C CA . GLY B 1 120 ? -13.398 44.125 13.727 1 95.5 120 GLY B CA 1
ATOM 4463 C C . GLY B 1 120 ? -14.281 43 13.25 1 95.5 120 GLY B C 1
ATOM 4464 O O . GLY B 1 120 ? -13.781 41.969 12.758 1 95.5 120 GLY B O 1
ATOM 4465 N N . ASP B 1 121 ? -15.516 43.125 13.398 1 94.25 121 ASP B N 1
ATOM 4466 C CA . ASP B 1 121 ? -16.484 42.125 12.977 1 94.25 121 ASP B CA 1
ATOM 4467 C C . ASP B 1 121 ? -16.375 41.844 11.477 1 94.25 121 ASP B C 1
ATOM 4469 O O . ASP B 1 121 ? -16.609 42.75 10.656 1 94.25 121 ASP B O 1
ATOM 4473 N N . LYS B 1 122 ? -15.875 40.656 11.102 1 95.69 122 LYS B N 1
ATOM 4474 C CA . LYS B 1 122 ? -15.68 40.188 9.734 1 95.69 122 LYS B CA 1
ATOM 4475 C C . LYS B 1 122 ? -14.852 41.156 8.914 1 95.69 122 LYS B C 1
ATOM 4477 O O . LYS B 1 122 ? -15.133 41.375 7.734 1 95.69 122 LYS B O 1
ATOM 4482 N N . LYS B 1 123 ? -14.078 41.812 9.602 1 97.12 123 LYS B N 1
ATOM 4483 C CA . LYS B 1 123 ? -13.086 42.719 9.016 1 97.12 123 LYS B CA 1
ATOM 4484 C C . LYS B 1 123 ? -11.664 42.25 9.352 1 97.12 123 LYS B C 1
ATOM 4486 O O . LYS B 1 123 ? -11.367 41.938 10.5 1 97.12 123 LYS B O 1
ATOM 4491 N N . LEU B 1 124 ? -10.805 42.219 8.289 1 98.44 124 LEU B N 1
ATOM 4492 C CA . LEU B 1 124 ? -9.445 41.719 8.438 1 98.44 124 LEU B CA 1
ATOM 4493 C C . LEU B 1 124 ? -8.43 42.75 7.938 1 98.44 124 LEU B C 1
ATOM 4495 O O . LEU B 1 124 ? -8.68 43.438 6.957 1 98.44 124 LEU B O 1
ATOM 4499 N N . LYS B 1 125 ? -7.406 42.875 8.719 1 98.12 125 LYS B N 1
ATOM 4500 C CA . LYS B 1 125 ? -6.188 43.5 8.219 1 98.12 125 LYS B CA 1
ATOM 4501 C C . LYS B 1 125 ? -5.195 42.438 7.723 1 98.12 125 LYS B C 1
ATOM 4503 O O . LYS B 1 125 ? -4.945 41.438 8.406 1 98.12 125 LYS B O 1
ATOM 4508 N N . VAL B 1 126 ? -4.723 42.594 6.465 1 98.5 126 VAL B N 1
ATOM 4509 C CA . VAL B 1 126 ? -3.744 41.688 5.879 1 98.5 126 VAL B CA 1
ATOM 4510 C C . VAL B 1 126 ? -2.4 42.375 5.73 1 98.5 126 VAL B C 1
ATOM 4512 O O . VAL B 1 126 ? -2.299 43.406 5.02 1 98.5 126 VAL B O 1
ATOM 4515 N N . VAL B 1 127 ? -1.441 41.969 6.469 1 98.31 127 VAL B N 1
ATOM 4516 C CA . VAL B 1 127 ? -0.072 42.438 6.227 1 98.31 127 VAL B CA 1
ATOM 4517 C C . VAL B 1 127 ? 0.511 41.656 5.035 1 98.31 127 VAL B C 1
ATOM 4519 O O . VAL B 1 127 ? 0.756 40.469 5.113 1 98.31 127 VAL B O 1
ATOM 4522 N N . LEU B 1 128 ? 0.715 42.344 3.98 1 98.25 128 LEU B N 1
ATOM 4523 C CA . LEU B 1 128 ? 1.079 41.75 2.709 1 98.25 128 LEU B CA 1
ATOM 4524 C C . LEU B 1 128 ? 2.543 41.312 2.709 1 98.25 128 LEU B C 1
ATOM 4526 O O . LEU B 1 128 ? 3.398 42.031 3.248 1 98.25 128 LEU B O 1
ATOM 4530 N N . ASN B 1 129 ? 2.805 40.156 2.053 1 97.62 129 ASN B N 1
ATOM 4531 C CA . ASN B 1 129 ? 4.172 39.656 1.97 1 97.62 129 ASN B CA 1
ATOM 4532 C C . ASN B 1 129 ? 5.078 40.594 1.199 1 97.62 129 ASN B C 1
ATOM 4534 O O . ASN B 1 129 ? 6.273 40.688 1.476 1 97.62 129 ASN B O 1
ATOM 4538 N N . ASP B 1 130 ? 4.617 41.281 0.231 1 96 130 ASP B N 1
ATOM 4539 C CA . ASP B 1 130 ? 5.41 42.188 -0.619 1 96 130 ASP B CA 1
ATOM 4540 C C . ASP B 1 130 ? 5.453 43.594 -0.051 1 96 130 ASP B C 1
ATOM 4542 O O . ASP B 1 130 ? 5.918 44.531 -0.716 1 96 130 ASP B O 1
ATOM 4546 N N . GLY B 1 131 ? 4.926 43.812 1.073 1 95.38 131 GLY B N 1
ATOM 4547 C CA . GLY B 1 131 ? 4.969 45.125 1.732 1 95.38 131 GLY B CA 1
ATOM 4548 C C . GLY B 1 131 ? 3.629 45.812 1.747 1 95.38 131 GLY B C 1
ATOM 4549 O O . GLY B 1 131 ? 2.867 45.75 0.78 1 95.38 131 GLY B O 1
ATOM 4550 N N . GLY B 1 132 ? 3.324 46.406 2.824 1 96 132 GLY B N 1
ATOM 4551 C CA . GLY B 1 132 ? 2.084 47.156 2.996 1 96 132 GLY B CA 1
ATOM 4552 C C . GLY B 1 132 ? 0.994 46.344 3.67 1 96 132 GLY B C 1
ATOM 4553 O O . GLY B 1 132 ? 1.262 45.281 4.234 1 96 132 GLY B O 1
ATOM 4554 N N . GLU B 1 133 ? -0.064 46.969 3.738 1 96.38 133 GLU B N 1
ATOM 4555 C CA . GLU B 1 133 ? -1.235 46.375 4.367 1 96.38 133 GLU B CA 1
ATOM 4556 C C . GLU B 1 133 ? -2.492 46.594 3.535 1 96.38 133 GLU B C 1
ATOM 4558 O O . GLU B 1 133 ? -2.537 47.531 2.717 1 96.38 133 GLU B O 1
ATOM 4563 N N . LYS B 1 134 ? -3.369 45.719 3.707 1 96.25 134 LYS B N 1
ATOM 4564 C CA . LYS B 1 134 ? -4.676 45.781 3.064 1 96.25 134 LYS B CA 1
ATOM 4565 C C . LYS B 1 134 ? -5.789 45.406 4.039 1 96.25 134 LYS B C 1
ATOM 4567 O O . LYS B 1 134 ? -5.625 44.5 4.871 1 96.25 134 LYS B O 1
ATOM 4572 N N . GLU B 1 135 ? -6.852 46.156 4.012 1 97.81 135 GLU B N 1
ATOM 4573 C CA . GLU B 1 135 ? -8.039 45.781 4.789 1 97.81 135 GLU B CA 1
ATOM 4574 C C . GLU B 1 135 ? -9.102 45.156 3.906 1 97.81 135 GLU B C 1
ATOM 4576 O O . GLU B 1 135 ? -9.375 45.625 2.803 1 97.81 135 GLU B O 1
ATOM 4581 N N . VAL B 1 136 ? -9.68 44.094 4.375 1 98.5 136 VAL B N 1
ATOM 4582 C CA . VAL B 1 136 ? -10.727 43.375 3.648 1 98.5 136 VAL B CA 1
ATOM 4583 C C . VAL B 1 136 ? -11.859 43 4.602 1 98.5 136 VAL B C 1
ATOM 4585 O O . VAL B 1 136 ? -11.664 42.969 5.82 1 98.5 136 VAL B O 1
ATOM 4588 N N . SER B 1 137 ? -13.07 42.844 4.137 1 98.19 137 SER B N 1
ATOM 4589 C CA . SER B 1 137 ? -14.242 42.375 4.875 1 98.19 137 SER B CA 1
ATOM 4590 C C . SER B 1 137 ? -15.047 41.375 4.066 1 98.19 137 SER B C 1
ATOM 4592 O O . SER B 1 137 ? -14.844 41.219 2.859 1 98.19 137 SER B O 1
ATOM 4594 N N . ALA B 1 138 ? -15.867 40.625 4.758 1 98.25 138 ALA B N 1
ATOM 4595 C CA . ALA B 1 138 ? -16.641 39.594 4.035 1 98.25 138 ALA B CA 1
ATOM 4596 C C . ALA B 1 138 ? -17.938 39.281 4.777 1 98.25 138 ALA B C 1
ATOM 4598 O O . ALA B 1 138 ? -18.078 39.594 5.965 1 98.25 138 ALA B O 1
ATOM 4599 N N . ASP B 1 139 ? -18.984 38.688 4.102 1 98.25 139 ASP B N 1
ATOM 4600 C CA . ASP B 1 139 ? -20.188 38.125 4.723 1 98.25 139 ASP B CA 1
ATOM 4601 C C . ASP B 1 139 ? -19.875 36.875 5.539 1 98.25 139 ASP B C 1
ATOM 4603 O O . ASP B 1 139 ? -20.453 36.656 6.605 1 98.25 139 ASP B O 1
ATOM 4607 N N . LYS B 1 140 ? -18.953 36.031 5.012 1 98.69 140 LYS B N 1
ATOM 4608 C CA . LYS B 1 140 ? -18.531 34.812 5.664 1 98.69 140 LYS B CA 1
ATOM 4609 C C . LYS B 1 140 ? -17 34.688 5.707 1 98.69 140 LYS B C 1
ATOM 4611 O O . LYS B 1 140 ? -16.328 35.031 4.734 1 98.69 140 LYS B O 1
ATOM 4616 N N . ILE B 1 141 ? -16.516 34.281 6.824 1 98.88 141 ILE B N 1
ATOM 4617 C CA . ILE B 1 141 ? -15.086 34.094 6.988 1 98.88 141 ILE B CA 1
ATOM 4618 C C . ILE B 1 141 ? -14.805 32.656 7.445 1 98.88 141 ILE B C 1
ATOM 4620 O O . ILE B 1 141 ? -15.5 32.125 8.312 1 98.88 141 ILE B O 1
ATOM 4624 N N . PHE B 1 142 ? -13.891 31.984 6.805 1 98.94 142 PHE B N 1
ATOM 4625 C CA . PHE B 1 142 ? -13.461 30.625 7.125 1 98.94 142 PHE B CA 1
ATOM 4626 C C . PHE B 1 142 ? -12.016 30.609 7.598 1 98.94 142 PHE B C 1
ATOM 4628 O O . PHE B 1 142 ? -11.102 30.938 6.832 1 98.94 142 PHE B O 1
ATOM 4635 N N . ILE B 1 143 ? -11.82 30.266 8.859 1 98.88 143 ILE B N 1
ATOM 4636 C CA . ILE B 1 143 ? -10.492 30.203 9.453 1 98.88 143 ILE B CA 1
ATOM 4637 C C . ILE B 1 143 ? -9.883 28.812 9.188 1 98.88 143 ILE B C 1
ATOM 4639 O O . ILE B 1 143 ? -10.375 27.812 9.703 1 98.88 143 ILE B O 1
ATOM 4643 N N . ASN B 1 144 ? -8.891 28.672 8.438 1 98.62 144 ASN B N 1
ATOM 4644 C CA . ASN B 1 144 ? -8.18 27.453 8.078 1 98.62 144 ASN B CA 1
ATOM 4645 C C . ASN B 1 144 ? -6.672 27.609 8.195 1 98.62 144 ASN B C 1
ATOM 4647 O O . ASN B 1 144 ? -5.93 27.266 7.277 1 98.62 144 ASN B O 1
ATOM 4651 N N . VAL B 1 145 ? -6.23 28.062 9.344 1 98.25 145 VAL B N 1
ATOM 4652 C CA . VAL B 1 145 ? -4.863 28.547 9.484 1 98.25 145 VAL B CA 1
ATOM 4653 C C . VAL B 1 145 ? -3.957 27.438 9.984 1 98.25 145 VAL B C 1
ATOM 4655 O O . VAL B 1 145 ? -2.746 27.609 10.117 1 98.25 145 VAL B O 1
ATOM 4658 N N . GLY B 1 146 ? -4.5 26.266 10.242 1 97.12 146 GLY B N 1
ATOM 4659 C CA . GLY B 1 146 ? -3.727 25.078 10.562 1 97.12 146 GLY B CA 1
ATOM 4660 C C . GLY B 1 146 ? -2.959 25.203 11.867 1 97.12 146 GLY B C 1
ATOM 4661 O O . GLY B 1 146 ? -3.385 25.922 12.781 1 97.12 146 GLY B O 1
ATOM 4662 N N . GLU B 1 147 ? -2.014 24.359 12.031 1 97.31 147 GLU B N 1
ATOM 4663 C CA . GLU B 1 147 ? -1.141 24.281 13.203 1 97.31 147 GLU B CA 1
ATOM 4664 C C . GLU B 1 147 ? 0.327 24.391 12.805 1 97.31 147 GLU B C 1
ATOM 4666 O O . GLU B 1 147 ? 0.66 24.328 11.617 1 97.31 147 GLU B O 1
ATOM 4671 N N . ARG B 1 148 ? 1.145 24.688 13.703 1 96.81 148 ARG B N 1
ATOM 4672 C CA . ARG B 1 148 ? 2.592 24.703 13.516 1 96.81 148 ARG B CA 1
ATOM 4673 C C . ARG B 1 148 ? 3.285 23.828 14.555 1 96.81 148 ARG B C 1
ATOM 4675 O O . ARG B 1 148 ? 2.713 23.531 15.602 1 96.81 148 ARG B O 1
ATOM 4682 N N . PRO B 1 149 ? 4.562 23.375 14.312 1 97.06 149 PRO B N 1
ATOM 4683 C CA . PRO B 1 149 ? 5.285 22.578 15.297 1 97.06 149 PRO B CA 1
ATOM 4684 C C . PRO B 1 149 ? 5.473 23.297 16.625 1 97.06 149 PRO B C 1
ATOM 4686 O O . PRO B 1 149 ? 5.75 24.5 16.641 1 97.06 149 PRO B O 1
ATOM 4689 N N . LEU B 1 150 ? 5.223 22.578 17.672 1 97.06 150 LEU B N 1
ATOM 4690 C CA . LEU B 1 150 ? 5.512 23.094 19 1 97.06 150 LEU B CA 1
ATOM 4691 C C . LEU B 1 150 ? 7.008 23.047 19.297 1 97.06 150 LEU B C 1
ATOM 4693 O O . LEU B 1 150 ? 7.676 22.062 18.969 1 97.06 150 LEU B O 1
ATOM 4697 N N . ARG B 1 151 ? 7.582 24.094 19.766 1 96.62 151 ARG B N 1
ATOM 4698 C CA . ARG B 1 151 ? 8.945 24.109 20.281 1 96.62 151 ARG B CA 1
ATOM 4699 C C . ARG B 1 151 ? 8.953 24.047 21.797 1 96.62 151 ARG B C 1
ATOM 4701 O O . ARG B 1 151 ? 8.625 25.031 22.469 1 96.62 151 ARG B O 1
ATOM 4708 N N . PRO B 1 152 ? 9.312 22.938 22.281 1 96.25 152 PRO B N 1
ATOM 4709 C CA . PRO B 1 152 ? 9.328 22.844 23.75 1 96.25 152 PRO B CA 1
ATOM 4710 C C . PRO B 1 152 ? 10.406 23.734 24.391 1 96.25 152 PRO B C 1
ATOM 4712 O O . PRO B 1 152 ? 11.406 24.047 23.734 1 96.25 152 PRO B O 1
ATOM 4715 N N . ASP B 1 153 ? 10.109 24.141 25.578 1 95.19 153 ASP B N 1
ATOM 4716 C CA . ASP B 1 153 ? 11.094 24.875 26.375 1 95.19 153 ASP B CA 1
ATOM 4717 C C . ASP B 1 153 ? 12.055 23.906 27.062 1 95.19 153 ASP B C 1
ATOM 4719 O O . ASP B 1 153 ? 11.703 23.281 28.062 1 95.19 153 ASP B O 1
ATOM 4723 N N . ILE B 1 154 ? 13.172 23.781 26.531 1 97 154 ILE B N 1
ATOM 4724 C CA . ILE B 1 154 ? 14.203 22.891 27.062 1 97 154 ILE B CA 1
ATOM 4725 C C . ILE B 1 154 ? 15.469 23.688 27.375 1 97 154 ILE B C 1
ATOM 4727 O O . ILE B 1 154 ? 15.969 24.422 26.516 1 97 154 ILE B O 1
ATOM 4731 N N . SER B 1 155 ? 15.984 23.531 28.547 1 97.5 155 SER B N 1
ATOM 4732 C CA . SER B 1 155 ? 17.188 24.219 28.969 1 97.5 155 SER B CA 1
ATOM 4733 C C . SER B 1 155 ? 18.359 23.891 28.047 1 97.5 155 SER B C 1
ATOM 4735 O O . SER B 1 155 ? 18.625 22.734 27.75 1 97.5 155 SER B O 1
ATOM 4737 N N . GLY B 1 156 ? 18.969 24.953 27.469 1 97.5 156 GLY B N 1
ATOM 4738 C CA . GLY B 1 156 ? 20.188 24.781 26.688 1 97.5 156 GLY B CA 1
ATOM 4739 C C . GLY B 1 156 ? 19.922 24.578 25.203 1 97.5 156 GLY B C 1
ATOM 4740 O O . GLY B 1 156 ? 20.844 24.609 24.406 1 97.5 156 GLY B O 1
ATOM 4741 N N . LEU B 1 157 ? 18.719 24.406 24.859 1 96.56 157 LEU B N 1
ATOM 4742 C CA . LEU B 1 157 ? 18.391 24.094 23.469 1 96.56 157 LEU B CA 1
ATOM 4743 C C . LEU B 1 157 ? 18.797 25.25 22.547 1 96.56 157 LEU B C 1
ATOM 4745 O O . LEU B 1 157 ? 19.234 25.016 21.422 1 96.56 157 LEU B O 1
ATOM 4749 N N . ASP B 1 158 ? 18.641 26.438 23.031 1 95.38 158 ASP B N 1
ATOM 4750 C CA . ASP B 1 158 ? 18.953 27.609 22.234 1 95.38 158 ASP B CA 1
ATOM 4751 C C . ASP B 1 158 ? 20.438 27.719 21.953 1 95.38 158 ASP B C 1
ATOM 4753 O O . ASP B 1 158 ? 20.875 28.469 21.078 1 95.38 158 ASP B O 1
ATOM 4757 N N . GLY B 1 159 ? 21.25 26.953 22.75 1 94.06 159 GLY B N 1
ATOM 4758 C CA . GLY B 1 159 ? 22.688 26.953 22.531 1 94.06 159 GLY B CA 1
ATOM 4759 C C . GLY B 1 159 ? 23.125 26.031 21.406 1 94.06 159 GLY B C 1
ATOM 4760 O O . GLY B 1 159 ? 24.281 26.062 20.984 1 94.06 159 GLY B O 1
ATOM 4761 N N . VAL B 1 160 ? 22.25 25.281 21 1 94.88 160 VAL B N 1
ATOM 4762 C CA . VAL B 1 160 ? 22.531 24.391 19.875 1 94.88 160 VAL B CA 1
ATOM 4763 C C . VAL B 1 160 ? 22.391 25.141 18.562 1 94.88 160 VAL B C 1
ATOM 4765 O O . VAL B 1 160 ? 21.5 25.969 18.422 1 94.88 160 VAL B O 1
ATOM 4768 N N . GLU B 1 161 ? 23.297 24.875 17.625 1 95.12 161 GLU B N 1
ATOM 4769 C CA . GLU B 1 161 ? 23.188 25.5 16.297 1 95.12 161 GLU B CA 1
ATOM 4770 C C . GLU B 1 161 ? 21.797 25.297 15.703 1 95.12 161 GLU B C 1
ATOM 4772 O O . GLU B 1 161 ? 21.297 24.172 15.625 1 95.12 161 GLU B O 1
ATOM 4777 N N . PRO B 1 162 ? 21.188 26.391 15.305 1 95.19 162 PRO B N 1
ATOM 4778 C CA . PRO B 1 162 ? 19.797 26.328 14.844 1 95.19 162 PRO B CA 1
ATOM 4779 C C . PRO B 1 162 ? 19.594 25.328 13.711 1 95.19 162 PRO B C 1
ATOM 4781 O O . PRO B 1 162 ? 18.547 24.672 13.641 1 95.19 162 PRO B O 1
ATOM 4784 N N . ALA B 1 163 ? 20.531 25.141 12.891 1 95.44 163 ALA B N 1
ATOM 4785 C CA . ALA B 1 163 ? 20.422 24.234 11.742 1 95.44 163 ALA B CA 1
ATOM 4786 C C . ALA B 1 163 ? 20.344 22.781 12.203 1 95.44 163 ALA B C 1
ATOM 4788 O O . ALA B 1 163 ? 19.984 21.906 11.422 1 95.44 163 ALA B O 1
ATOM 4789 N N . ARG B 1 164 ? 20.609 22.531 13.438 1 97.38 164 ARG B N 1
ATOM 4790 C CA . ARG B 1 164 ? 20.625 21.172 13.969 1 97.38 164 ARG B CA 1
ATOM 4791 C C . ARG B 1 164 ? 19.406 20.906 14.844 1 97.38 164 ARG B C 1
ATOM 4793 O O . ARG B 1 164 ? 19.188 19.781 15.289 1 97.38 164 ARG B O 1
ATOM 4800 N N . VAL B 1 165 ? 18.688 21.984 15.133 1 97.94 165 VAL B N 1
ATOM 4801 C CA . VAL B 1 165 ? 17.422 21.875 15.836 1 97.94 165 VAL B CA 1
ATOM 4802 C C . VAL B 1 165 ? 16.266 21.875 14.828 1 97.94 165 VAL B C 1
ATOM 4804 O O . VAL B 1 165 ? 15.922 22.922 14.273 1 97.94 165 VAL B O 1
ATOM 4807 N N . LEU B 1 166 ? 15.719 20.703 14.703 1 98.5 166 LEU B N 1
ATOM 4808 C CA . LEU B 1 166 ? 14.82 20.484 13.578 1 98.5 166 LEU B CA 1
ATOM 4809 C C . LEU B 1 166 ? 13.383 20.312 14.062 1 98.5 166 LEU B C 1
ATOM 4811 O O . LEU B 1 166 ? 13.148 19.938 15.219 1 98.5 166 LEU B O 1
ATOM 4815 N N . ASP B 1 167 ? 12.414 20.656 13.242 1 98.25 167 ASP B N 1
ATOM 4816 C CA . ASP B 1 167 ? 11.008 20.281 13.359 1 98.25 167 ASP B CA 1
ATOM 4817 C C . ASP B 1 167 ? 10.531 19.547 12.117 1 98.25 167 ASP B C 1
ATOM 4819 O O . ASP B 1 167 ? 11.336 19.172 11.258 1 98.25 167 ASP B O 1
ATOM 4823 N N . SER B 1 168 ? 9.227 19.297 12.039 1 97.88 168 SER B N 1
ATOM 4824 C CA . SER B 1 168 ? 8.664 18.484 10.977 1 97.88 168 SER B CA 1
ATOM 4825 C C . SER B 1 168 ? 8.867 19.141 9.609 1 97.88 168 SER B C 1
ATOM 4827 O O . SER B 1 168 ? 8.719 18.484 8.578 1 97.88 168 SER B O 1
ATOM 4829 N N . THR B 1 169 ? 9.156 20.438 9.523 1 97.5 169 THR B N 1
ATOM 4830 C CA . THR B 1 169 ? 9.352 21.156 8.266 1 97.5 169 THR B CA 1
ATOM 4831 C C . THR B 1 169 ? 10.828 21.188 7.891 1 97.5 169 THR B C 1
ATOM 4833 O O . THR B 1 169 ? 11.203 20.734 6.801 1 97.5 169 THR B O 1
ATOM 4836 N N . SER B 1 170 ? 11.68 21.594 8.852 1 97.94 170 SER B N 1
ATOM 4837 C CA . SER B 1 170 ? 13.094 21.844 8.547 1 97.94 170 SER B CA 1
ATOM 4838 C C . SER B 1 170 ? 13.844 20.531 8.32 1 97.94 170 SER B C 1
ATOM 4840 O O . SER B 1 170 ? 14.828 20.5 7.582 1 97.94 170 SER B O 1
ATOM 4842 N N . ILE B 1 171 ? 13.398 19.469 8.883 1 98.56 171 ILE B N 1
ATOM 4843 C CA . ILE B 1 171 ? 14.109 18.203 8.766 1 98.56 171 ILE B CA 1
ATOM 4844 C C . ILE B 1 171 ? 14.078 17.719 7.316 1 98.56 171 ILE B C 1
ATOM 4846 O O . ILE B 1 171 ? 14.969 16.984 6.879 1 98.56 171 ILE B O 1
ATOM 4850 N N . MET B 1 172 ? 13.109 18.125 6.59 1 98.12 172 MET B N 1
ATOM 4851 C CA . MET B 1 172 ? 12.938 17.656 5.215 1 98.12 172 MET B CA 1
ATOM 4852 C C . MET B 1 172 ? 13.906 18.375 4.277 1 98.12 172 MET B C 1
ATOM 4854 O O . MET B 1 172 ? 14.039 18 3.111 1 98.12 172 MET B O 1
ATOM 4858 N N . GLU B 1 173 ? 14.594 19.375 4.797 1 97.44 173 GLU B N 1
ATOM 4859 C CA . GLU B 1 173 ? 15.477 20.188 3.965 1 97.44 173 GLU B CA 1
ATOM 4860 C C . GLU B 1 173 ? 16.938 19.828 4.203 1 97.44 173 GLU B C 1
ATOM 4862 O O . GLU B 1 173 ? 17.828 20.438 3.619 1 97.44 173 GLU B O 1
ATOM 4867 N N . LEU B 1 174 ? 17.172 18.812 5.051 1 97.31 174 LEU B N 1
ATOM 4868 C CA . LEU B 1 174 ? 18.547 18.406 5.332 1 97.31 174 LEU B CA 1
ATOM 4869 C C . LEU B 1 174 ? 19.25 17.969 4.055 1 97.31 174 LEU B C 1
ATOM 4871 O O . LEU B 1 174 ? 18.656 17.281 3.215 1 97.31 174 LEU B O 1
ATOM 4875 N N . ASP B 1 175 ? 20.422 18.297 3.906 1 95.94 175 ASP B N 1
ATOM 4876 C CA . ASP B 1 175 ? 21.203 17.953 2.715 1 95.94 175 ASP B CA 1
ATOM 4877 C C . ASP B 1 175 ? 22.094 16.75 2.977 1 95.94 175 ASP B C 1
ATOM 4879 O O . ASP B 1 175 ? 22.766 16.25 2.064 1 95.94 175 ASP B O 1
ATOM 4883 N N . ALA B 1 176 ? 22.141 16.359 4.242 1 96.88 176 ALA B N 1
ATOM 4884 C CA . ALA B 1 176 ? 22.891 15.172 4.633 1 96.88 176 ALA B CA 1
ATOM 4885 C C . ALA B 1 176 ? 22.141 14.336 5.66 1 96.88 176 ALA B C 1
ATOM 4887 O O . ALA B 1 176 ? 21.25 14.852 6.344 1 96.88 176 ALA B O 1
ATOM 4888 N N . VAL B 1 177 ? 22.531 13.117 5.699 1 97.56 177 VAL B N 1
ATOM 4889 C CA . VAL B 1 177 ? 21.969 12.234 6.703 1 97.56 177 VAL B CA 1
ATOM 4890 C C . VAL B 1 177 ? 22.578 12.523 8.07 1 97.56 177 VAL B C 1
ATOM 4892 O O . VAL B 1 177 ? 23.812 12.508 8.219 1 97.56 177 VAL B O 1
ATOM 4895 N N . PRO B 1 178 ? 21.766 12.773 9.031 1 98.12 178 PRO B N 1
ATOM 4896 C CA . PRO B 1 178 ? 22.328 13 10.359 1 98.12 178 PRO B CA 1
ATOM 4897 C C . PRO B 1 178 ? 23.156 11.812 10.859 1 98.12 178 PRO B C 1
ATOM 4899 O O . PRO B 1 178 ? 22.781 10.664 10.648 1 98.12 178 PRO B O 1
ATOM 4902 N N . GLU B 1 17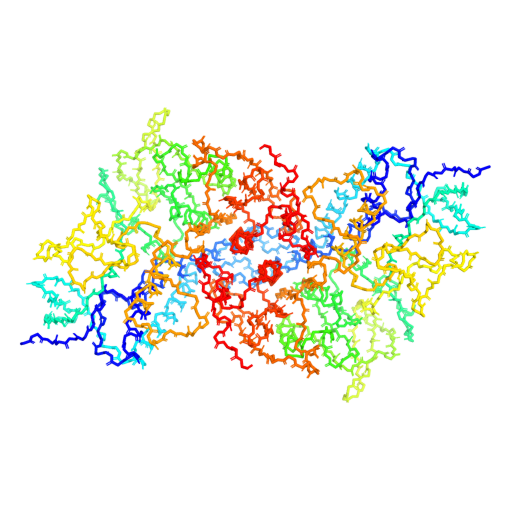9 ? 24.297 12.141 11.516 1 98.12 179 GLU B N 1
ATOM 4903 C CA . GLU B 1 179 ? 25.062 11.062 12.141 1 98.12 179 GLU B CA 1
ATOM 4904 C C . GLU B 1 179 ? 24.266 10.398 13.258 1 98.12 179 GLU B C 1
ATOM 4906 O O . GLU B 1 179 ? 24.141 9.172 13.297 1 98.12 179 GLU B O 1
ATOM 4911 N N . HIS B 1 180 ? 23.781 11.148 14.078 1 98.81 180 HIS B N 1
ATOM 4912 C CA . HIS B 1 180 ? 22.938 10.688 15.172 1 98.81 180 HIS B CA 1
ATOM 4913 C C . HIS B 1 180 ? 21.766 11.641 15.391 1 98.81 180 HIS B C 1
ATOM 4915 O O . HIS B 1 180 ? 21.938 12.742 15.914 1 98.81 180 HIS B O 1
ATOM 4921 N N . LEU B 1 181 ? 20.547 11.219 15 1 98.88 181 LEU B N 1
ATOM 4922 C CA . LEU B 1 181 ? 19.328 11.992 15.141 1 98.88 181 LEU B CA 1
ATOM 4923 C C . LEU B 1 181 ? 18.625 11.672 16.469 1 98.88 181 LEU B C 1
ATOM 4925 O O . LEU B 1 181 ? 18.203 10.539 16.688 1 98.88 181 LEU B O 1
ATOM 4929 N N . VAL B 1 182 ? 18.547 12.617 17.344 1 98.88 182 VAL B N 1
ATOM 4930 C CA . VAL B 1 182 ? 17.781 12.484 18.578 1 98.88 182 VAL B CA 1
ATOM 4931 C C . VAL B 1 182 ? 16.375 13.008 18.375 1 98.88 182 VAL B C 1
ATOM 4933 O O . VAL B 1 182 ? 16.172 14.18 18.031 1 98.88 182 VAL B O 1
ATOM 4936 N N . VAL B 1 183 ? 15.43 12.18 18.516 1 98.88 183 VAL B N 1
ATOM 4937 C CA . VAL B 1 183 ? 14.023 12.508 18.266 1 98.88 183 VAL B CA 1
ATOM 4938 C C . VAL B 1 183 ? 13.297 12.703 19.594 1 98.88 183 VAL B C 1
ATOM 4940 O O . VAL B 1 183 ? 13.25 11.797 20.422 1 98.88 183 VAL B O 1
ATOM 4943 N N . LEU B 1 184 ? 12.734 13.883 19.781 1 98.38 184 LEU B N 1
ATOM 4944 C CA . LEU B 1 184 ? 11.914 14.156 20.953 1 98.38 184 LEU B CA 1
ATOM 4945 C C . LEU B 1 184 ? 10.438 13.945 20.641 1 98.38 184 LEU B C 1
ATOM 4947 O O . LEU B 1 184 ? 9.773 14.844 20.125 1 98.38 184 LEU B O 1
ATOM 4951 N N . GLY B 1 185 ? 9.898 12.773 21.078 1 97.88 185 GLY B N 1
ATOM 4952 C CA . GLY B 1 185 ? 8.508 12.43 20.828 1 97.88 185 GLY B CA 1
ATOM 4953 C C . GLY B 1 185 ? 8.328 11.117 20.094 1 97.88 185 GLY B C 1
ATOM 4954 O O . GLY B 1 185 ? 8.961 10.883 19.078 1 97.88 185 GLY B O 1
ATOM 4955 N N . GLY B 1 186 ? 7.523 10.258 20.625 1 97.94 186 GLY B N 1
ATOM 4956 C CA . GLY B 1 186 ? 7.254 8.945 20.078 1 97.94 186 GLY B CA 1
ATOM 4957 C C . GLY B 1 186 ? 5.887 8.836 19.422 1 97.94 186 GLY B C 1
ATOM 4958 O O . GLY B 1 186 ? 5.234 7.797 19.5 1 97.94 186 GLY B O 1
ATOM 4959 N N . GLY B 1 187 ? 5.352 9.961 18.828 1 97.31 187 GLY B N 1
ATOM 4960 C CA . GLY B 1 187 ? 4.141 9.992 18.016 1 97.31 187 GLY B CA 1
ATOM 4961 C C . GLY B 1 187 ? 4.41 9.82 16.531 1 97.31 187 GLY B C 1
ATOM 4962 O O . GLY B 1 187 ? 5.48 9.352 16.141 1 97.31 187 GLY B O 1
ATOM 4963 N N . TYR B 1 188 ? 3.531 10.164 15.672 1 96.38 188 TYR B N 1
ATOM 4964 C CA . TYR B 1 188 ? 3.568 9.922 14.234 1 96.38 188 TYR B CA 1
ATOM 4965 C C . TYR B 1 188 ? 4.785 10.594 13.602 1 96.38 188 TYR B C 1
ATOM 4967 O O . TYR B 1 188 ? 5.586 9.938 12.938 1 96.38 188 TYR B O 1
ATOM 4975 N N . ILE B 1 189 ? 4.922 11.891 13.867 1 97.5 189 ILE B N 1
ATOM 4976 C CA . ILE B 1 189 ? 5.977 12.68 13.25 1 97.5 189 ILE B CA 1
ATOM 4977 C C . ILE B 1 189 ? 7.34 12.117 13.641 1 97.5 189 ILE B C 1
ATOM 4979 O O . ILE B 1 189 ? 8.195 11.875 12.781 1 97.5 189 ILE B O 1
ATOM 4983 N N . GLY B 1 190 ? 7.527 11.859 14.922 1 98.62 190 GLY B N 1
ATOM 4984 C CA . GLY B 1 190 ? 8.805 11.367 15.414 1 98.62 190 GLY B CA 1
ATOM 4985 C C . GLY B 1 190 ? 9.172 10.008 14.852 1 98.62 190 GLY B C 1
ATOM 4986 O O . GLY B 1 190 ? 10.305 9.789 14.422 1 98.62 190 GLY B O 1
ATOM 4987 N N . LEU B 1 191 ? 8.242 9.141 14.812 1 98.81 191 LEU B N 1
ATOM 4988 C CA . LEU B 1 191 ? 8.539 7.762 14.445 1 98.81 191 LEU B CA 1
ATOM 4989 C C . LEU B 1 191 ? 8.68 7.625 12.93 1 98.81 191 LEU B C 1
ATOM 4991 O O . LEU B 1 191 ? 9.484 6.828 12.445 1 98.81 191 LEU B O 1
ATOM 4995 N N . GLU B 1 192 ? 7.859 8.367 12.172 1 98.69 192 GLU B N 1
ATOM 4996 C CA . GLU B 1 192 ? 8.008 8.328 10.719 1 98.69 192 GLU B CA 1
ATOM 4997 C C . GLU B 1 192 ? 9.375 8.852 10.289 1 98.69 192 GLU B C 1
ATOM 4999 O O . GLU B 1 192 ? 10.102 8.18 9.562 1 98.69 192 GLU B O 1
ATOM 5004 N N . PHE B 1 193 ? 9.766 10.008 10.812 1 98.81 193 PHE B N 1
ATOM 5005 C CA . PHE B 1 193 ? 11.062 10.57 10.453 1 98.81 193 PHE B CA 1
ATOM 5006 C C . PHE B 1 193 ? 12.188 9.758 11.07 1 98.81 193 PHE B C 1
ATOM 5008 O O . PHE B 1 193 ? 13.25 9.586 10.461 1 98.81 193 PHE B O 1
ATOM 5015 N N . GLY B 1 194 ? 11.945 9.328 12.32 1 98.88 194 GLY B N 1
ATOM 5016 C CA . GLY B 1 194 ? 12.961 8.492 12.953 1 98.88 194 GLY B CA 1
ATOM 5017 C C . GLY B 1 194 ? 13.32 7.266 12.133 1 98.88 194 GLY B C 1
ATOM 5018 O O . GLY B 1 194 ? 14.492 7.016 11.852 1 98.88 194 GLY B O 1
ATOM 5019 N N . GLN B 1 195 ? 12.328 6.527 11.75 1 98.81 195 GLN B N 1
ATOM 5020 C CA . GLN B 1 195 ? 12.578 5.32 10.969 1 98.81 195 GLN B CA 1
ATOM 5021 C C . GLN B 1 195 ? 13.133 5.66 9.594 1 98.81 195 GLN B C 1
ATOM 5023 O O . GLN B 1 195 ? 14.016 4.965 9.086 1 98.81 195 GLN B O 1
ATOM 5028 N N . LEU B 1 196 ? 12.602 6.754 8.977 1 98.69 196 LEU B N 1
ATOM 5029 C CA . LEU B 1 196 ? 13.117 7.195 7.684 1 98.69 196 LEU B CA 1
ATOM 5030 C C . LEU B 1 196 ? 14.633 7.41 7.742 1 98.69 196 LEU B C 1
ATOM 5032 O O . LEU B 1 196 ? 15.375 6.809 6.969 1 98.69 196 LEU B O 1
ATOM 5036 N N . PHE B 1 197 ? 15.094 8.133 8.664 1 98.75 197 PHE B N 1
ATOM 5037 C CA . PHE B 1 197 ? 16.5 8.5 8.703 1 98.75 197 PHE B CA 1
ATOM 5038 C C . PHE B 1 197 ? 17.359 7.34 9.211 1 98.75 197 PHE B C 1
ATOM 5040 O O . PHE B 1 197 ? 18.516 7.188 8.805 1 98.75 197 PHE B O 1
ATOM 5047 N N . ARG B 1 198 ? 16.766 6.496 10.086 1 98.62 198 ARG B N 1
ATOM 5048 C CA . ARG B 1 198 ? 17.469 5.262 10.422 1 98.62 198 ARG B CA 1
ATOM 5049 C C . ARG B 1 198 ? 17.766 4.445 9.172 1 98.62 198 ARG B C 1
ATOM 5051 O O . ARG B 1 198 ? 18.875 3.943 9 1 98.62 198 ARG B O 1
ATOM 5058 N N . ARG B 1 199 ? 16.844 4.344 8.352 1 97.19 199 ARG B N 1
ATOM 5059 C CA . ARG B 1 199 ? 16.969 3.549 7.137 1 97.19 199 ARG B CA 1
ATOM 5060 C C . ARG B 1 199 ? 17.906 4.215 6.141 1 97.19 199 ARG B C 1
ATOM 5062 O O . ARG B 1 199 ? 18.562 3.535 5.355 1 97.19 199 ARG B O 1
ATOM 5069 N N . LEU B 1 200 ? 17.953 5.5 6.238 1 97.12 200 LEU B N 1
ATOM 5070 C CA . LEU B 1 200 ? 18.891 6.215 5.363 1 97.12 200 LEU B CA 1
ATOM 5071 C C . LEU B 1 200 ? 20.312 6.152 5.91 1 97.12 200 LEU B C 1
ATOM 5073 O O . LEU B 1 200 ? 21.266 6.484 5.211 1 97.12 200 LEU B O 1
ATOM 5077 N N . GLY B 1 201 ? 20.469 5.785 7.25 1 96.44 201 GLY B N 1
ATOM 5078 C CA . GLY B 1 201 ? 21.828 5.543 7.719 1 96.44 201 GLY B CA 1
ATOM 5079 C C . GLY B 1 201 ? 22.125 6.199 9.055 1 96.44 201 GLY B C 1
ATOM 5080 O O . GLY B 1 201 ? 23.188 5.984 9.633 1 96.44 201 GLY B O 1
ATOM 5081 N N . SER B 1 202 ? 21.219 6.953 9.578 1 98.19 202 SER B N 1
ATOM 5082 C CA . SER B 1 202 ? 21.422 7.645 10.844 1 98.19 202 SER B CA 1
ATOM 5083 C C . SER B 1 202 ? 21.359 6.676 12.023 1 98.19 202 SER B C 1
ATOM 5085 O O . SER B 1 202 ? 20.625 5.684 11.977 1 98.19 202 SER B O 1
ATOM 5087 N N . GLU B 1 203 ? 22.188 6.949 12.961 1 98.56 203 GLU B N 1
ATOM 5088 C CA . GLU B 1 203 ? 21.797 6.508 14.297 1 98.56 203 GLU B CA 1
ATOM 5089 C C . GLU B 1 203 ? 20.609 7.309 14.812 1 98.56 203 GLU B C 1
ATOM 5091 O O . GLU B 1 203 ? 20.531 8.523 14.625 1 98.56 203 GLU B O 1
ATOM 5096 N N . VAL B 1 204 ? 19.609 6.656 15.406 1 98.88 204 VAL B N 1
ATOM 5097 C CA . VAL B 1 204 ? 18.422 7.375 15.844 1 98.88 204 VAL B CA 1
ATOM 5098 C C . VAL B 1 204 ? 18.078 6.98 17.281 1 98.88 204 VAL B C 1
ATOM 5100 O O . VAL B 1 204 ? 18.047 5.797 17.609 1 98.88 204 VAL B O 1
ATOM 5103 N N . THR B 1 205 ? 17.891 7.926 18.125 1 98.88 205 THR B N 1
ATOM 5104 C CA . THR B 1 205 ? 17.391 7.742 19.484 1 98.88 205 THR B CA 1
ATOM 5105 C C . THR B 1 205 ? 16.078 8.5 19.688 1 98.88 205 THR B C 1
ATOM 5107 O O . THR B 1 205 ? 16.016 9.711 19.469 1 98.88 205 THR B O 1
ATOM 5110 N N . VAL B 1 206 ? 15.047 7.812 20.078 1 98.81 206 VAL B N 1
ATOM 5111 C CA . VAL B 1 206 ? 13.75 8.406 20.344 1 98.81 206 VAL B CA 1
ATOM 5112 C C . VAL B 1 206 ? 13.555 8.539 21.859 1 98.81 206 VAL B C 1
ATOM 5114 O O . VAL B 1 206 ? 13.727 7.57 22.594 1 98.81 206 VAL B O 1
ATOM 5117 N N . ILE B 1 207 ? 13.281 9.695 22.281 1 98.56 207 ILE B N 1
ATOM 5118 C CA . ILE B 1 207 ? 12.938 9.961 23.688 1 98.56 207 ILE B CA 1
ATOM 5119 C C . ILE B 1 207 ? 11.445 10.234 23.812 1 98.56 207 ILE B C 1
ATOM 5121 O O . ILE B 1 207 ? 10.938 11.211 23.25 1 98.56 207 ILE B O 1
ATOM 5125 N N . GLN B 1 208 ? 10.75 9.383 24.5 1 98.38 208 GLN B N 1
ATOM 5126 C CA . GLN B 1 208 ? 9.297 9.438 24.625 1 98.38 208 GLN B CA 1
ATOM 5127 C C . GLN B 1 208 ? 8.875 9.547 26.078 1 98.38 208 GLN B C 1
ATOM 5129 O O . GLN B 1 208 ? 9.242 8.711 26.906 1 98.38 208 GLN B O 1
ATOM 5134 N N . ARG B 1 209 ? 8.102 10.594 26.359 1 97.06 209 ARG B N 1
ATOM 5135 C CA . ARG B 1 209 ? 7.664 10.836 27.734 1 97.06 209 ARG B CA 1
ATOM 5136 C C . ARG B 1 209 ? 6.684 9.766 28.188 1 97.06 209 ARG B C 1
ATOM 5138 O O . ARG B 1 209 ? 6.723 9.344 29.344 1 97.06 209 ARG B O 1
ATOM 5145 N N . ALA B 1 210 ? 5.801 9.359 27.328 1 97.19 210 ALA B N 1
ATOM 5146 C CA . ALA B 1 210 ? 4.766 8.391 27.672 1 97.19 210 ALA B CA 1
ATOM 5147 C C . ALA B 1 210 ? 5.363 7 27.891 1 97.19 210 ALA B C 1
ATOM 5149 O O . ALA B 1 210 ? 6.508 6.746 27.5 1 97.19 210 ALA B O 1
ATOM 5150 N N . LYS B 1 211 ? 4.578 6.086 28.484 1 97.25 211 LYS B N 1
ATOM 5151 C CA . LYS B 1 211 ? 5.027 4.738 28.812 1 97.25 211 LYS B CA 1
ATOM 5152 C C . LYS B 1 211 ? 5.059 3.852 27.562 1 97.25 211 LYS B C 1
ATOM 5154 O O . LYS B 1 211 ? 5.605 2.748 27.594 1 97.25 211 LYS B O 1
ATOM 5159 N N . GLN B 1 212 ? 4.465 4.281 26.516 1 98.19 212 GLN B N 1
ATOM 5160 C CA . GLN B 1 212 ? 4.48 3.562 25.234 1 98.19 212 GLN B CA 1
ATOM 5161 C C . GLN B 1 212 ? 4.621 4.523 24.062 1 98.19 212 GLN B C 1
ATOM 5163 O O . GLN B 1 212 ? 4.414 5.73 24.219 1 98.19 212 GLN B O 1
ATOM 5168 N N . LEU B 1 213 ? 5.109 4.004 22.953 1 98.25 213 LEU B N 1
ATOM 5169 C CA . LEU B 1 213 ? 5.012 4.742 21.703 1 98.25 213 LEU B CA 1
ATOM 5170 C C . LEU B 1 213 ? 3.557 4.859 21.25 1 98.25 213 LEU B C 1
ATOM 5172 O O . LEU B 1 213 ? 2.717 4.043 21.641 1 98.25 213 LEU B O 1
ATOM 5176 N N . VAL B 1 214 ? 3.217 5.922 20.469 1 97.88 214 VAL B N 1
ATOM 5177 C CA . VAL B 1 214 ? 1.883 6.145 19.922 1 97.88 214 VAL B CA 1
ATOM 5178 C C . VAL B 1 214 ? 0.83 5.875 21 1 97.88 214 VAL B C 1
ATOM 5180 O O . VAL B 1 214 ? 0.006 4.969 20.844 1 97.88 214 VAL B O 1
ATOM 5183 N N . PRO B 1 215 ? 0.773 6.707 21.953 1 95.88 215 PRO B N 1
ATOM 5184 C CA . PRO B 1 215 ? 0.026 6.438 23.188 1 95.88 215 PRO B CA 1
ATOM 5185 C C . PRO B 1 215 ? -1.46 6.199 22.938 1 95.88 215 PRO B C 1
ATOM 5187 O O . PRO B 1 215 ? -2.156 5.652 23.797 1 95.88 215 PRO B O 1
ATOM 5190 N N . HIS B 1 216 ? -1.975 6.59 21.797 1 94.19 216 HIS B N 1
ATOM 5191 C CA . HIS B 1 216 ? -3.396 6.414 21.516 1 94.19 216 HIS B CA 1
ATOM 5192 C C . HIS B 1 216 ? -3.701 4.984 21.094 1 94.19 216 HIS B C 1
ATOM 5194 O O . HIS B 1 216 ? -4.863 4.574 21.047 1 94.19 216 HIS B O 1
ATOM 5200 N N . GLU B 1 217 ? -2.682 4.238 20.781 1 97.88 217 GLU B N 1
ATOM 5201 C CA . GLU B 1 217 ? -2.879 2.865 20.328 1 97.88 217 GLU B CA 1
ATOM 5202 C C . GLU B 1 217 ? -3.035 1.911 21.516 1 97.88 217 GLU B C 1
ATOM 5204 O O . GLU B 1 217 ? -2.611 2.223 22.625 1 97.88 217 GLU B O 1
ATOM 5209 N N . ASP B 1 218 ? -3.68 0.66 21.266 1 98.06 218 ASP B N 1
ATOM 5210 C CA . ASP B 1 218 ? -3.676 -0.405 22.25 1 98.06 218 ASP B CA 1
ATOM 5211 C C . ASP B 1 218 ? -2.248 -0.802 22.625 1 98.06 218 ASP B C 1
ATOM 5213 O O . ASP B 1 218 ? -1.372 -0.867 21.766 1 98.06 218 ASP B O 1
ATOM 5217 N N . PRO B 1 219 ? -2.002 -1.104 23.859 1 97.88 219 PRO B N 1
ATOM 5218 C CA . PRO B 1 219 ? -0.65 -1.397 24.344 1 97.88 219 PRO B CA 1
ATOM 5219 C C . PRO B 1 219 ? 0.029 -2.51 23.547 1 97.88 219 PRO B C 1
ATOM 5221 O O . PRO B 1 219 ? 1.234 -2.443 23.281 1 97.88 219 PRO B O 1
ATOM 5224 N N . ASP B 1 220 ? -0.708 -3.537 23.219 1 98.19 220 ASP B N 1
ATOM 5225 C CA . ASP B 1 220 ? -0.101 -4.641 22.484 1 98.19 220 ASP B CA 1
ATOM 5226 C C . ASP B 1 220 ? 0.34 -4.195 21.094 1 98.19 220 ASP B C 1
ATOM 5228 O O . ASP B 1 220 ? 1.38 -4.633 20.594 1 98.19 220 ASP B O 1
ATOM 5232 N N . VAL B 1 221 ? -0.403 -3.301 20.453 1 98.62 221 VAL B N 1
ATOM 5233 C CA . VAL B 1 221 ? -0.027 -2.744 19.156 1 98.62 221 VAL B CA 1
ATOM 5234 C C . VAL B 1 221 ? 1.213 -1.867 19.312 1 98.62 221 VAL B C 1
ATOM 5236 O O . VAL B 1 221 ? 2.156 -1.972 18.516 1 98.62 221 VAL B O 1
ATOM 5239 N N . ALA B 1 222 ? 1.18 -1.021 20.328 1 98.69 222 ALA B N 1
ATOM 5240 C CA . ALA B 1 222 ? 2.318 -0.148 20.594 1 98.69 222 ALA B CA 1
ATOM 5241 C C . ALA B 1 222 ? 3.58 -0.961 20.875 1 98.69 222 ALA B C 1
ATOM 5243 O O . ALA B 1 222 ? 4.668 -0.605 20.406 1 98.69 222 ALA B O 1
ATOM 5244 N N . GLU B 1 223 ? 3.43 -2.016 21.609 1 98.69 223 GLU B N 1
ATOM 5245 C CA . GLU B 1 223 ? 4.559 -2.885 21.922 1 98.69 223 GLU B CA 1
ATOM 5246 C C . GLU B 1 223 ? 5.105 -3.557 20.656 1 98.69 223 GLU B C 1
ATOM 5248 O O . GLU B 1 223 ? 6.32 -3.648 20.484 1 98.69 223 GLU B O 1
ATOM 5253 N N . CYS B 1 224 ? 4.199 -4.055 19.859 1 98.75 224 CYS B N 1
ATOM 5254 C CA . CYS B 1 224 ? 4.609 -4.656 18.594 1 98.75 224 CYS B CA 1
ATOM 5255 C C . CYS B 1 224 ? 5.391 -3.662 17.75 1 98.75 224 CYS B C 1
ATOM 5257 O O . CYS B 1 224 ? 6.434 -4 17.188 1 98.75 224 CYS B O 1
ATOM 5259 N N . LEU B 1 225 ? 4.922 -2.447 17.672 1 98.81 225 LEU B N 1
ATOM 5260 C CA . LEU B 1 225 ? 5.613 -1.396 16.922 1 98.81 225 LEU B CA 1
ATOM 5261 C C . LEU B 1 225 ? 6.98 -1.115 17.531 1 98.81 225 LEU B C 1
ATOM 5263 O O . LEU B 1 225 ? 7.969 -0.961 16.812 1 98.81 225 LEU B O 1
ATOM 5267 N N . TYR B 1 226 ? 7 -1.029 18.844 1 98.75 226 TYR B N 1
ATOM 5268 C CA . TYR B 1 226 ? 8.242 -0.825 19.578 1 98.75 226 TYR B CA 1
ATOM 5269 C C . TYR B 1 226 ? 9.281 -1.874 19.203 1 98.75 226 TYR B C 1
ATOM 5271 O O . TYR B 1 226 ? 10.422 -1.537 18.859 1 98.75 226 TYR B O 1
ATOM 5279 N N . ASP B 1 227 ? 8.906 -3.133 19.156 1 98.69 227 ASP B N 1
ATOM 5280 C CA . ASP B 1 227 ? 9.797 -4.238 18.828 1 98.69 227 ASP B CA 1
ATOM 5281 C C . ASP B 1 227 ? 10.305 -4.121 17.391 1 98.69 227 ASP B C 1
ATOM 5283 O O . ASP B 1 227 ? 11.492 -4.352 17.125 1 98.69 227 ASP B O 1
ATOM 5287 N N . ILE B 1 228 ? 9.469 -3.713 16.516 1 98.69 228 ILE B N 1
ATOM 5288 C CA . ILE B 1 228 ? 9.828 -3.578 15.102 1 98.69 228 ILE B CA 1
ATOM 5289 C C . ILE B 1 228 ? 10.867 -2.471 14.938 1 98.69 228 ILE B C 1
ATOM 5291 O O . ILE B 1 228 ? 11.859 -2.641 14.234 1 98.69 228 ILE B O 1
ATOM 5295 N N . LEU B 1 229 ? 10.648 -1.356 15.586 1 98.75 229 LEU B N 1
ATOM 5296 C CA . LEU B 1 229 ? 11.562 -0.224 15.461 1 98.75 229 LEU B CA 1
ATOM 5297 C C . LEU B 1 229 ? 12.914 -0.542 16.094 1 98.75 229 LEU B C 1
ATOM 5299 O O . LEU B 1 229 ? 13.953 -0.117 15.578 1 98.75 229 LEU B O 1
ATOM 5303 N N . GLN B 1 230 ? 12.883 -1.289 17.156 1 98.25 230 GLN B N 1
ATOM 5304 C CA . GLN B 1 230 ? 14.141 -1.741 17.734 1 98.25 230 GLN B CA 1
ATOM 5305 C C . GLN B 1 230 ? 14.883 -2.67 16.781 1 98.25 230 GLN B C 1
ATOM 5307 O O . GLN B 1 230 ? 16.109 -2.564 16.641 1 98.25 230 GLN B O 1
ATOM 5312 N N . GLN B 1 231 ? 14.125 -3.578 16.219 1 97.62 231 GLN B N 1
ATOM 5313 C CA . GLN B 1 231 ? 14.719 -4.477 15.234 1 97.62 231 GLN B CA 1
ATOM 5314 C C . GLN B 1 231 ? 15.336 -3.697 14.07 1 97.62 231 GLN B C 1
ATOM 5316 O O . GLN B 1 231 ? 16.328 -4.125 13.492 1 97.62 231 GLN B O 1
ATOM 5321 N N . ASP B 1 232 ? 14.773 -2.502 13.766 1 97.31 232 ASP B N 1
ATOM 5322 C CA . ASP B 1 232 ? 15.297 -1.637 12.711 1 97.31 232 ASP B CA 1
ATOM 5323 C C . ASP B 1 232 ? 16.562 -0.908 13.172 1 97.31 232 ASP B C 1
ATOM 5325 O O . ASP B 1 232 ? 17.25 -0.287 12.367 1 97.31 232 ASP B O 1
ATOM 5329 N N . GLY B 1 233 ? 16.781 -0.891 14.492 1 98.12 233 GLY B N 1
ATOM 5330 C CA . GLY B 1 233 ? 18.016 -0.312 15 1 98.12 233 GLY B CA 1
ATOM 5331 C C . GLY B 1 233 ? 17.797 0.991 15.742 1 98.12 233 GLY B C 1
ATOM 5332 O O . GLY B 1 233 ? 18.766 1.688 16.078 1 98.12 233 GLY B O 1
ATOM 5333 N N . LEU B 1 234 ? 16.578 1.386 15.977 1 98.69 234 LEU B N 1
ATOM 5334 C CA . LEU B 1 234 ? 16.312 2.59 16.766 1 98.69 234 LEU B CA 1
ATOM 5335 C C . LEU B 1 234 ? 16.5 2.322 18.25 1 98.69 234 LEU B C 1
ATOM 5337 O O . LEU B 1 234 ? 16.125 1.258 18.75 1 98.69 234 LEU B O 1
ATOM 5341 N N . THR B 1 235 ? 17.125 3.264 18.906 1 98.62 235 THR B N 1
ATOM 5342 C CA . THR B 1 235 ? 17.109 3.283 20.359 1 98.62 235 THR B CA 1
ATOM 5343 C C . THR B 1 235 ? 15.914 4.086 20.875 1 98.62 235 THR B C 1
ATOM 5345 O O . THR B 1 235 ? 15.656 5.195 20.406 1 98.62 235 THR B O 1
ATOM 5348 N N . VAL B 1 236 ? 15.172 3.486 21.812 1 98.5 236 VAL B N 1
ATOM 5349 C CA . VAL B 1 236 ? 13.977 4.152 22.312 1 98.5 236 VAL B CA 1
ATOM 5350 C C . VAL B 1 236 ? 14.016 4.215 23.844 1 98.5 236 VAL B C 1
ATOM 5352 O O . VAL B 1 236 ? 14.219 3.197 24.5 1 98.5 236 VAL B O 1
ATOM 5355 N N . TYR B 1 237 ? 13.898 5.387 24.375 1 98.25 237 TYR B N 1
ATOM 5356 C CA . TYR B 1 237 ? 13.703 5.594 25.797 1 98.25 237 TYR B CA 1
ATOM 5357 C C . TYR B 1 237 ? 12.25 5.949 26.094 1 98.25 237 TYR B C 1
ATOM 5359 O O . TYR B 1 237 ? 11.781 7.035 25.75 1 98.25 237 TYR B O 1
ATOM 5367 N N . LEU B 1 238 ? 11.516 5.047 26.688 1 98.12 238 LEU B N 1
ATOM 5368 C CA . LEU B 1 238 ? 10.148 5.301 27.141 1 98.12 238 LEU B CA 1
ATOM 5369 C C . LEU B 1 238 ? 10.141 5.906 28.547 1 98.12 238 LEU B C 1
ATOM 5371 O O . LEU B 1 238 ? 11.156 5.883 29.234 1 98.12 238 LEU B O 1
ATOM 5375 N N . SER B 1 239 ? 8.93 6.516 28.875 1 97.81 239 SER B N 1
ATOM 5376 C CA . SER B 1 239 ? 8.773 7.125 30.188 1 97.81 239 SER B CA 1
ATOM 5377 C C . SER B 1 239 ? 9.977 8.008 30.531 1 97.81 239 SER B C 1
ATOM 5379 O O . SER B 1 239 ? 10.539 7.898 31.625 1 97.81 239 SER B O 1
ATOM 5381 N N . SER B 1 240 ? 10.398 8.805 29.609 1 97.75 240 SER B N 1
ATOM 5382 C CA . SER B 1 240 ? 11.625 9.586 29.734 1 97.75 240 SER B CA 1
ATOM 5383 C C . SER B 1 240 ? 11.391 11.047 29.359 1 97.75 240 SER B C 1
ATOM 5385 O O . SER B 1 240 ? 10.547 11.344 28.5 1 97.75 240 SER B O 1
ATOM 5387 N N . THR B 1 241 ? 12.094 11.891 29.969 1 96.69 241 THR B N 1
ATOM 5388 C CA . THR B 1 241 ? 11.977 13.328 29.734 1 96.69 241 THR B CA 1
ATOM 5389 C C . THR B 1 241 ? 13.344 13.945 29.484 1 96.69 241 THR B C 1
ATOM 5391 O O . THR B 1 241 ? 14.352 13.469 30 1 96.69 241 THR B O 1
ATOM 5394 N N . VAL B 1 242 ? 13.398 14.961 28.688 1 97.69 242 VAL B N 1
ATOM 5395 C CA . VAL B 1 242 ? 14.633 15.695 28.422 1 97.69 242 VAL B CA 1
ATOM 5396 C C . VAL B 1 242 ? 14.797 16.812 29.453 1 97.69 242 VAL B C 1
ATOM 5398 O O . VAL B 1 242 ? 13.93 17.672 29.594 1 97.69 242 VAL B O 1
ATOM 5401 N N . ASN B 1 243 ? 15.906 16.812 30.047 1 97.25 243 ASN B N 1
ATOM 5402 C CA . ASN B 1 243 ? 16.188 17.844 31.047 1 97.25 243 ASN B CA 1
ATOM 5403 C C . ASN B 1 243 ? 16.875 19.062 30.438 1 97.25 243 ASN B C 1
ATOM 5405 O O . ASN B 1 243 ? 16.531 20.188 30.766 1 97.25 243 ASN B O 1
ATOM 5409 N N . SER B 1 244 ? 17.812 18.719 29.688 1 97.88 244 SER B N 1
ATOM 5410 C CA . SER B 1 244 ? 18.609 19.797 29.094 1 97.88 244 SER B CA 1
ATOM 5411 C C . SER B 1 244 ? 19.391 19.312 27.891 1 97.88 244 SER B C 1
ATOM 5413 O O . SER B 1 244 ? 19.5 18.109 27.656 1 97.88 244 SER B O 1
ATOM 5415 N N . VAL B 1 245 ? 19.781 20.266 27.188 1 97.75 245 VAL B N 1
ATOM 5416 C CA . VAL B 1 245 ? 20.719 20.047 26.094 1 97.75 245 VAL B CA 1
ATOM 5417 C C . VAL B 1 245 ? 21.969 20.906 26.297 1 97.75 245 VAL B C 1
ATOM 5419 O O . VAL B 1 245 ? 21.875 22.078 26.672 1 97.75 245 VAL B O 1
ATOM 5422 N N . SER B 1 246 ? 23.141 20.234 26.109 1 96.12 246 SER B N 1
ATOM 5423 C CA . SER B 1 246 ? 24.391 20.953 26.281 1 96.12 246 SER B CA 1
ATOM 5424 C C . SER B 1 246 ? 25.281 20.812 25.062 1 96.12 246 SER B C 1
ATOM 5426 O O . SER B 1 246 ? 25.312 19.75 24.422 1 96.12 246 SER B O 1
ATOM 5428 N N . ALA B 1 247 ? 25.938 21.828 24.859 1 92.12 247 ALA B N 1
ATOM 5429 C CA . ALA B 1 247 ? 26.906 21.781 23.766 1 92.12 247 ALA B CA 1
ATOM 5430 C C . ALA B 1 247 ? 28.031 20.812 24.078 1 92.12 247 ALA B C 1
ATOM 5432 O O . ALA B 1 247 ? 28.359 20.578 25.25 1 92.12 247 ALA B O 1
ATOM 5433 N N . SER B 1 248 ? 28.516 20.266 23.016 1 91.19 248 SER B N 1
ATOM 5434 C CA . SER B 1 248 ? 29.656 19.359 23.109 1 91.19 248 SER B CA 1
ATOM 5435 C C . SER B 1 248 ? 30.797 19.812 22.219 1 91.19 248 SER B C 1
ATOM 5437 O O . SER B 1 248 ? 30.594 20.547 21.234 1 91.19 248 SER B O 1
ATOM 5439 N N . THR B 1 249 ? 32.031 19.359 22.578 1 87.62 249 THR B N 1
ATOM 5440 C CA . THR B 1 249 ? 33.219 19.703 21.812 1 87.62 249 THR B CA 1
ATOM 5441 C C . THR B 1 249 ? 33.406 18.75 20.656 1 87.62 249 THR B C 1
ATOM 5443 O O . THR B 1 249 ? 34.25 19 19.766 1 87.62 249 THR B O 1
ATOM 5446 N N . ASP B 1 250 ? 32.625 17.828 20.578 1 89.62 250 ASP B N 1
ATOM 5447 C CA . ASP B 1 250 ? 32.688 16.875 19.484 1 89.62 250 ASP B CA 1
ATOM 5448 C C . ASP B 1 250 ? 32 17.406 18.234 1 89.62 250 ASP B C 1
ATOM 5450 O O . ASP B 1 250 ? 30.812 17.688 18.25 1 89.62 250 ASP B O 1
ATOM 5454 N N . SER B 1 251 ? 32.719 17.469 17.156 1 88.5 251 SER B N 1
ATOM 5455 C CA . SER B 1 251 ? 32.188 18.047 15.922 1 88.5 251 SER B CA 1
ATOM 5456 C C . SER B 1 251 ? 31.125 17.156 15.297 1 88.5 251 SER B C 1
ATOM 5458 O O . SER B 1 251 ? 30.25 17.641 14.594 1 88.5 251 SER B O 1
ATOM 5460 N N . LYS B 1 252 ? 31.266 15.898 15.562 1 91 252 LYS B N 1
ATOM 5461 C CA . LYS B 1 252 ? 30.297 14.961 15 1 91 252 LYS B CA 1
ATOM 5462 C C . LYS B 1 252 ? 29.031 14.883 15.859 1 91 252 LYS B C 1
ATOM 5464 O O . LYS B 1 252 ? 27.953 14.586 15.352 1 91 252 LYS B O 1
ATOM 5469 N N . MET B 1 253 ? 29.25 15.102 17.078 1 96 253 MET B N 1
ATOM 5470 C CA . MET B 1 253 ? 28.172 15.148 18.062 1 96 253 MET B CA 1
ATOM 5471 C C . MET B 1 253 ? 28.203 16.453 18.844 1 96 253 MET B C 1
ATOM 5473 O O . MET B 1 253 ? 28.625 16.484 20 1 96 253 MET B O 1
ATOM 5477 N N . PRO B 1 254 ? 27.703 17.438 18.266 1 96.31 254 PRO B N 1
ATOM 5478 C CA . PRO B 1 254 ? 27.938 18.781 18.781 1 96.31 254 PRO B CA 1
ATOM 5479 C C . PRO B 1 254 ? 27.094 19.094 20.031 1 96.31 254 PRO B C 1
ATOM 5481 O O . PRO B 1 254 ? 27.234 20.156 20.625 1 96.31 254 PRO B O 1
ATOM 5484 N N . PHE B 1 255 ? 26.219 18.156 20.391 1 97.69 255 PHE B N 1
ATOM 5485 C CA . PHE B 1 255 ? 25.469 18.391 21.641 1 97.69 255 PHE B CA 1
ATOM 5486 C C . PHE B 1 255 ? 25.172 17.062 22.344 1 97.69 255 PHE B C 1
ATOM 5488 O O . PHE B 1 255 ? 25.344 15.992 21.75 1 97.69 255 PHE B O 1
ATOM 5495 N N . THR B 1 256 ? 24.828 17.141 23.547 1 97.94 256 THR B N 1
ATOM 5496 C CA . THR B 1 256 ? 24.375 16.031 24.391 1 97.94 256 THR B CA 1
ATOM 5497 C C . THR B 1 256 ? 23.031 16.344 25.031 1 97.94 256 THR B C 1
ATOM 5499 O O . THR B 1 256 ? 22.828 17.453 25.531 1 97.94 256 THR B O 1
ATOM 5502 N N . VAL B 1 257 ? 22.172 15.438 24.953 1 98.12 257 VAL B N 1
ATOM 5503 C CA . VAL B 1 257 ? 20.859 15.555 25.578 1 98.12 257 VAL B CA 1
ATOM 5504 C C . VAL B 1 257 ? 20.844 14.797 26.906 1 98.12 257 VAL B C 1
ATOM 5506 O O . VAL B 1 257 ? 21.109 13.594 26.938 1 98.12 257 VAL B O 1
ATOM 5509 N N . ASN B 1 258 ? 20.609 15.531 27.906 1 98.12 258 ASN B N 1
ATOM 5510 C CA . ASN B 1 258 ? 20.422 14.898 29.203 1 98.12 258 ASN B CA 1
ATOM 5511 C C . ASN B 1 258 ? 18.984 14.383 29.375 1 98.12 258 ASN B C 1
ATOM 5513 O O . ASN B 1 258 ? 18.031 15.148 29.297 1 98.12 258 ASN B O 1
ATOM 5517 N N . VAL B 1 259 ? 18.875 13.109 29.594 1 98.19 259 VAL B N 1
ATOM 5518 C CA . VAL B 1 259 ? 17.578 12.453 29.625 1 98.19 259 VAL B CA 1
ATOM 5519 C C . VAL B 1 259 ? 17.328 11.82 30.984 1 98.19 259 VAL B C 1
ATOM 5521 O O . VAL B 1 259 ? 18.188 11.109 31.5 1 98.19 259 VAL B O 1
ATOM 5524 N N . GLN B 1 260 ? 16.203 12.148 31.547 1 97.94 260 GLN B N 1
ATOM 5525 C CA . GLN B 1 260 ? 15.75 11.445 32.75 1 97.94 260 GLN B CA 1
ATOM 5526 C C . GLN B 1 260 ? 14.914 10.227 32.375 1 97.94 260 GLN B C 1
ATOM 5528 O O . GLN B 1 260 ? 13.828 10.359 31.797 1 97.94 260 GLN B O 1
ATOM 5533 N N . THR B 1 261 ? 15.375 9.094 32.656 1 97.06 261 THR B N 1
ATOM 5534 C CA . THR B 1 261 ? 14.656 7.848 32.375 1 97.06 261 THR B CA 1
ATOM 5535 C C . THR B 1 261 ? 14.109 7.234 33.656 1 97.06 261 THR B C 1
ATOM 5537 O O . THR B 1 261 ? 14.32 7.77 34.75 1 97.06 261 THR B O 1
ATOM 5540 N N . ALA B 1 262 ? 13.344 6.102 33.5 1 92.06 262 ALA B N 1
ATOM 5541 C CA . ALA B 1 262 ? 12.844 5.375 34.656 1 92.06 262 ALA B CA 1
ATOM 5542 C C . ALA B 1 262 ? 13.992 4.824 35.5 1 92.06 262 ALA B C 1
ATOM 5544 O O . ALA B 1 262 ? 13.859 4.652 36.688 1 92.06 262 ALA B O 1
ATOM 5545 N N . ASN B 1 263 ? 15.156 4.566 34.875 1 92.88 263 ASN B N 1
ATOM 5546 C CA . ASN B 1 263 ? 16.297 3.961 35.562 1 92.88 263 ASN B CA 1
ATOM 5547 C C . ASN B 1 263 ? 17.344 5.008 35.938 1 92.88 263 ASN B C 1
ATOM 5549 O O . ASN B 1 263 ? 18.453 4.66 36.344 1 92.88 263 ASN B O 1
ATOM 5553 N N . GLY B 1 264 ? 17.062 6.223 35.719 1 94.88 264 GLY B N 1
ATOM 5554 C CA . GLY B 1 264 ? 18 7.277 36.062 1 94.88 264 GLY B CA 1
ATOM 5555 C C . GLY B 1 264 ? 18.312 8.18 34.875 1 94.88 264 GLY B C 1
ATOM 5556 O O . GLY B 1 264 ? 17.625 8.148 33.844 1 94.88 264 GLY B O 1
ATOM 5557 N N . GLN B 1 265 ? 19.312 8.875 35.125 1 96.31 265 GLN B N 1
ATOM 5558 C CA . GLN B 1 265 ? 19.703 9.852 34.125 1 96.31 265 GLN B CA 1
ATOM 5559 C C . GLN B 1 265 ? 20.672 9.234 33.094 1 96.31 265 GLN B C 1
ATOM 5561 O O . GLN B 1 265 ? 21.531 8.438 33.469 1 96.31 265 GLN B O 1
ATOM 5566 N N . THR B 1 266 ? 20.5 9.656 31.906 1 96.94 266 THR B N 1
ATOM 5567 C CA . THR B 1 266 ? 21.422 9.25 30.859 1 96.94 266 THR B CA 1
ATOM 5568 C C . THR B 1 266 ? 21.641 10.391 29.875 1 96.94 266 THR B C 1
ATOM 5570 O O . THR B 1 266 ? 20.812 11.297 29.766 1 96.94 266 THR B O 1
ATOM 5573 N N . ASP B 1 267 ? 22.828 10.305 29.25 1 97.19 267 ASP B N 1
ATOM 5574 C CA . ASP B 1 267 ? 23.172 11.297 28.234 1 97.19 267 ASP B CA 1
ATOM 5575 C C . ASP B 1 267 ? 23.172 10.68 26.844 1 97.19 267 ASP B C 1
ATOM 5577 O O . ASP B 1 267 ? 23.672 9.57 26.656 1 97.19 267 ASP B O 1
ATOM 5581 N N . VAL B 1 268 ? 22.578 11.43 26 1 97.94 268 VAL B N 1
ATOM 5582 C CA . VAL B 1 268 ? 22.562 10.984 24.609 1 97.94 268 VAL B CA 1
ATOM 5583 C C . VAL B 1 268 ? 23.234 12.023 23.719 1 97.94 268 VAL B C 1
ATOM 5585 O O . VAL B 1 268 ? 22.766 13.156 23.594 1 97.94 268 VAL B O 1
ATOM 5588 N N . ALA B 1 269 ? 24.359 11.617 23.094 1 98 269 ALA B N 1
ATOM 5589 C CA . ALA B 1 269 ? 25.031 12.5 22.141 1 98 269 ALA B CA 1
ATOM 5590 C C . ALA B 1 269 ? 24.281 12.523 20.812 1 98 269 ALA B C 1
ATOM 5592 O O . ALA B 1 269 ? 23.75 11.5 20.359 1 98 269 ALA B O 1
ATOM 5593 N N . GLY B 1 270 ? 24.188 13.742 20.266 1 98.25 270 GLY B N 1
ATOM 5594 C CA . GLY B 1 270 ? 23.469 13.852 19 1 98.25 270 GLY B CA 1
ATOM 5595 C C . GLY B 1 270 ? 24.094 14.828 18.031 1 98.25 270 GLY B C 1
ATOM 5596 O O . GLY B 1 270 ? 24.828 15.742 18.438 1 98.25 270 GLY B O 1
ATOM 5597 N N . SER B 1 271 ? 23.922 14.578 16.703 1 98.56 271 SER B N 1
ATOM 5598 C CA . SER B 1 271 ? 24.312 15.523 15.656 1 98.56 271 SER B CA 1
ATOM 5599 C C . SER B 1 271 ? 23.172 16.469 15.305 1 98.56 271 SER B C 1
ATOM 5601 O O . SER B 1 271 ? 23.406 17.625 14.961 1 98.56 271 SER B O 1
ATOM 5603 N N . HIS B 1 272 ? 22 15.977 15.359 1 98.62 272 HIS B N 1
ATOM 5604 C CA . HIS B 1 272 ? 20.766 16.719 15.094 1 98.62 272 HIS B CA 1
ATOM 5605 C C . HIS B 1 272 ? 19.672 16.328 16.078 1 98.62 272 HIS B C 1
ATOM 5607 O O . HIS B 1 272 ? 19.656 15.211 16.594 1 98.62 272 HIS B O 1
ATOM 5613 N N . ILE B 1 273 ? 18.781 17.203 16.344 1 98.56 273 ILE B N 1
ATOM 5614 C CA . ILE B 1 273 ? 17.672 16.953 17.25 1 98.56 273 ILE B CA 1
ATOM 5615 C C . ILE B 1 273 ? 16.359 17.312 16.547 1 98.56 273 ILE B C 1
ATOM 5617 O O . ILE B 1 273 ? 16.234 18.375 15.938 1 98.56 273 ILE B O 1
ATOM 5621 N N . LEU B 1 274 ? 15.43 16.422 16.453 1 98.81 274 LEU B N 1
ATOM 5622 C CA . LEU B 1 274 ? 14.094 16.641 15.922 1 98.81 274 LEU B CA 1
ATOM 5623 C C . LEU B 1 274 ? 13.094 16.891 17.047 1 98.81 274 LEU B C 1
ATOM 5625 O O . LEU B 1 274 ? 12.875 16.016 17.891 1 98.81 274 LEU B O 1
ATOM 5629 N N . LEU B 1 275 ? 12.508 18.062 17.062 1 98.56 275 LEU B N 1
ATOM 5630 C CA . LEU B 1 275 ? 11.453 18.391 18.016 1 98.56 275 LEU B CA 1
ATOM 5631 C C . LEU B 1 275 ? 10.094 17.938 17.5 1 98.56 275 LEU B C 1
ATOM 5633 O O . LEU B 1 275 ? 9.391 18.703 16.828 1 98.56 275 LEU B O 1
ATOM 5637 N N . ALA B 1 276 ? 9.75 16.734 17.844 1 98 276 ALA B N 1
ATOM 5638 C CA . ALA B 1 276 ? 8.453 16.141 17.516 1 98 276 ALA B CA 1
ATOM 5639 C C . ALA B 1 276 ? 7.547 16.078 18.734 1 98 276 ALA B C 1
ATOM 5641 O O . ALA B 1 276 ? 7.039 15.016 19.094 1 98 276 ALA B O 1
ATOM 5642 N N . ALA B 1 277 ? 7.281 17.219 19.312 1 95.5 277 ALA B N 1
ATOM 5643 C CA . ALA B 1 277 ? 6.633 17.312 20.625 1 95.5 277 ALA B CA 1
ATOM 5644 C C . ALA B 1 277 ? 5.203 17.828 20.484 1 95.5 277 ALA B C 1
ATOM 5646 O O . ALA B 1 277 ? 4.641 18.375 21.438 1 95.5 277 ALA B O 1
ATOM 5647 N N . GLY B 1 278 ? 4.695 17.688 19.328 1 94.5 278 GLY B N 1
ATOM 5648 C CA . GLY B 1 278 ? 3.326 18.125 19.141 1 94.5 278 GLY B CA 1
ATOM 5649 C C . GLY B 1 278 ? 3.225 19.391 18.297 1 94.5 278 GLY B C 1
ATOM 5650 O O . GLY B 1 278 ? 4.223 19.859 17.734 1 94.5 278 GLY B O 1
ATOM 5651 N N . ARG B 1 279 ? 1.981 19.891 18.125 1 96.56 279 ARG B N 1
ATOM 5652 C CA . ARG B 1 279 ? 1.688 21.078 17.328 1 96.56 279 ARG B CA 1
ATOM 5653 C C . ARG B 1 279 ? 0.752 22.031 18.062 1 96.56 279 ARG B C 1
ATOM 5655 O O . ARG B 1 279 ? 0.069 21.625 19.016 1 96.56 279 ARG B O 1
ATOM 5662 N N . VAL B 1 280 ? 0.81 23.266 17.734 1 96.94 280 VAL B N 1
ATOM 5663 C CA . VAL B 1 280 ? -0.043 24.297 18.312 1 96.94 280 VAL B CA 1
ATOM 5664 C C . VAL B 1 280 ? -0.792 25.031 17.203 1 96.94 280 VAL B C 1
ATOM 5666 O O . VAL B 1 280 ? -0.231 25.297 16.141 1 96.94 280 VAL B O 1
ATOM 5669 N N . PRO B 1 281 ? -2.082 25.297 17.391 1 98 281 PRO B N 1
ATOM 5670 C CA . PRO B 1 281 ? -2.828 26 16.344 1 98 281 PRO B CA 1
ATOM 5671 C C . PRO B 1 281 ? -2.275 27.406 16.078 1 98 281 PRO B C 1
ATOM 5673 O O . PRO B 1 281 ? -1.736 28.047 16.984 1 98 281 PRO B O 1
ATOM 5676 N N . ASN B 1 282 ? -2.389 27.938 14.898 1 97.75 282 ASN B N 1
ATOM 5677 C CA . ASN B 1 282 ? -1.95 29.266 14.484 1 97.75 282 ASN B CA 1
ATOM 5678 C C . ASN B 1 282 ? -3.02 30.312 14.766 1 97.75 282 ASN B C 1
ATOM 5680 O O . ASN B 1 282 ? -3.248 31.203 13.938 1 97.75 282 ASN B O 1
ATOM 5684 N N . THR B 1 283 ? -3.664 30.156 15.828 1 98 283 THR B N 1
ATOM 5685 C CA . THR B 1 283 ? -4.801 31.031 16.094 1 98 283 THR B CA 1
ATOM 5686 C C . THR B 1 283 ? -4.363 32.25 16.891 1 98 283 THR B C 1
ATOM 5688 O O . THR B 1 283 ? -5.102 33.25 16.984 1 98 283 THR B O 1
ATOM 5691 N N . ASP B 1 284 ? -3.184 32.25 17.438 1 96.25 284 ASP B N 1
ATOM 5692 C CA . ASP B 1 284 ? -2.695 33.312 18.312 1 96.25 284 ASP B CA 1
ATOM 5693 C C . ASP B 1 284 ? -2.373 34.562 17.516 1 96.25 284 ASP B C 1
ATOM 5695 O O . ASP B 1 284 ? -2.197 35.656 18.078 1 96.25 284 ASP B O 1
ATOM 5699 N N . ARG B 1 285 ? -2.398 34.438 16.281 1 91.69 285 ARG B N 1
ATOM 5700 C CA . ARG B 1 285 ? -2.039 35.562 15.438 1 91.69 285 ARG B CA 1
ATOM 5701 C C . ARG B 1 285 ? -3.277 36.219 14.805 1 91.69 285 ARG B C 1
ATOM 5703 O O . ARG B 1 285 ? -3.176 37.188 14.086 1 91.69 285 ARG B O 1
ATOM 5710 N N . LEU B 1 286 ? -4.434 35.812 15.094 1 98.12 286 LEU B N 1
ATOM 5711 C CA . LEU B 1 286 ? -5.641 36.156 14.352 1 98.12 286 LEU B CA 1
ATOM 5712 C C . LEU B 1 286 ? -6.422 37.25 15.078 1 98.12 286 LEU B C 1
ATOM 5714 O O . LEU B 1 286 ? -7.367 37.812 14.516 1 98.12 286 LEU B O 1
ATOM 5718 N N . ASN B 1 287 ? -6.004 37.656 16.312 1 97.56 287 ASN B N 1
ATOM 5719 C CA . ASN B 1 287 ? -6.734 38.625 17.109 1 97.56 287 ASN B CA 1
ATOM 5720 C C . ASN B 1 287 ? -8.195 38.219 17.281 1 97.56 287 ASN B C 1
ATOM 5722 O O . ASN B 1 287 ? -9.102 39.031 17.047 1 97.56 287 ASN B O 1
ATOM 5726 N N . LEU B 1 288 ? -8.352 36.938 17.672 1 98.12 288 LEU B N 1
ATOM 5727 C CA . LEU B 1 288 ? -9.68 36.344 17.75 1 98.12 288 LEU B CA 1
ATOM 5728 C C . LEU B 1 288 ? -10.5 37.031 18.844 1 98.12 288 LEU B C 1
ATOM 5730 O O . LEU B 1 288 ? -11.727 37.156 18.719 1 98.12 288 LEU B O 1
ATOM 5734 N N . SER B 1 289 ? -9.797 37.406 19.922 1 93.81 289 SER B N 1
ATOM 5735 C CA . SER B 1 289 ? -10.492 38 21.047 1 93.81 289 SER B CA 1
ATOM 5736 C C . SER B 1 289 ? -11.203 39.281 20.641 1 93.81 289 SER B C 1
ATOM 5738 O O . SER B 1 289 ? -12.25 39.625 21.203 1 93.81 289 SER B O 1
ATOM 5740 N N . GLU B 1 290 ? -10.688 39.938 19.719 1 91.69 290 GLU B N 1
ATOM 5741 C CA . GLU B 1 290 ? -11.242 41.188 19.234 1 91.69 290 GLU B CA 1
ATOM 5742 C C . GLU B 1 290 ? -12.664 41 18.719 1 91.69 290 GLU B C 1
ATOM 5744 O O . GLU B 1 290 ? -13.477 41.938 18.766 1 91.69 290 GLU B O 1
ATOM 5749 N N . VAL B 1 291 ? -12.953 39.812 18.344 1 95.25 291 VAL B N 1
ATOM 5750 C CA . VAL B 1 291 ? -14.234 39.656 17.656 1 95.25 291 VAL B CA 1
ATOM 5751 C C . VAL B 1 291 ? -15.047 38.562 18.359 1 95.25 291 VAL B C 1
ATOM 5753 O O . VAL B 1 291 ? -15.953 37.969 17.766 1 95.25 291 VAL B O 1
ATOM 5756 N N . GLY B 1 292 ? -14.648 38.156 19.5 1 96.12 292 GLY B N 1
ATOM 5757 C CA . GLY B 1 292 ? -15.453 37.281 20.328 1 96.12 292 GLY B CA 1
ATOM 5758 C C . GLY B 1 292 ? -15.383 35.812 19.906 1 96.12 292 GLY B C 1
ATOM 5759 O O . GLY B 1 292 ? -16.297 35.031 20.188 1 96.12 292 GLY B O 1
ATOM 5760 N N . ILE B 1 293 ? -14.438 35.406 19.219 1 98.19 293 ILE B N 1
ATOM 5761 C CA . ILE B 1 293 ? -14.25 34 18.844 1 98.19 293 ILE B CA 1
ATOM 5762 C C . ILE B 1 293 ? -13.555 33.281 19.984 1 98.19 293 ILE B C 1
ATOM 5764 O O . ILE B 1 293 ? -12.461 33.656 20.406 1 98.19 293 ILE B O 1
ATOM 5768 N N . LYS B 1 294 ? -14.195 32.188 20.422 1 98.31 294 LYS B N 1
ATOM 5769 C CA . LYS B 1 294 ? -13.703 31.438 21.578 1 98.31 294 LYS B CA 1
ATOM 5770 C C . LYS B 1 294 ? -12.68 30.391 21.141 1 98.31 294 LYS B C 1
ATOM 5772 O O . LYS B 1 294 ? -12.812 29.781 20.078 1 98.31 294 LYS B O 1
ATOM 5777 N N . THR B 1 295 ? -11.688 30.188 21.938 1 98.38 295 THR B N 1
ATOM 5778 C CA . THR B 1 295 ? -10.68 29.156 21.766 1 98.38 295 THR B CA 1
ATOM 5779 C C . THR B 1 295 ? -10.578 28.281 23 1 98.38 295 THR B C 1
ATOM 5781 O O . THR B 1 295 ? -11.016 28.672 24.078 1 98.38 295 THR B O 1
ATOM 5784 N N . THR B 1 296 ? -10.203 27.078 22.828 1 98.06 296 THR B N 1
ATOM 5785 C CA . THR B 1 296 ? -9.883 26.219 23.953 1 98.06 296 THR B CA 1
ATOM 5786 C C . THR B 1 296 ? -8.641 26.719 24.688 1 98.06 296 THR B C 1
ATOM 5788 O O . THR B 1 296 ? -7.992 27.656 24.234 1 98.06 296 THR B O 1
ATOM 5791 N N . SER B 1 297 ? -8.32 26.094 25.797 1 97 297 SER B N 1
ATOM 5792 C CA . SER B 1 297 ? -7.129 26.453 26.562 1 97 297 SER B CA 1
ATOM 5793 C C . SER B 1 297 ? -5.859 26.203 25.75 1 97 297 SER B C 1
ATOM 5795 O O . SER B 1 297 ? -4.816 26.797 26.016 1 97 297 SER B O 1
ATOM 5797 N N . LYS B 1 298 ? -5.953 25.328 24.75 1 96.06 298 LYS B N 1
ATOM 5798 C CA . LYS B 1 298 ? -4.797 25.016 23.922 1 96.06 298 LYS B CA 1
ATOM 5799 C C . LYS B 1 298 ? -4.742 25.922 22.703 1 96.06 298 LYS B C 1
ATOM 5801 O O . LYS B 1 298 ? -3.82 25.812 21.891 1 96.06 298 LYS B O 1
ATOM 5806 N N . GLY B 1 299 ? -5.719 26.75 22.531 1 97.62 299 GLY B N 1
ATOM 5807 C CA . GLY B 1 299 ? -5.691 27.734 21.469 1 97.62 299 GLY B CA 1
ATOM 5808 C C . GLY B 1 299 ? -6.496 27.328 20.25 1 97.62 299 GLY B C 1
ATOM 5809 O O . GLY B 1 299 ? -6.555 28.078 19.266 1 97.62 299 GLY B O 1
ATOM 5810 N N . HIS B 1 300 ? -7.172 26.203 20.281 1 98.56 300 HIS B N 1
ATOM 5811 C CA . HIS B 1 300 ? -8 25.766 19.156 1 98.56 300 HIS B CA 1
ATOM 5812 C C . HIS B 1 300 ? -9.32 26.531 19.141 1 98.56 300 HIS B C 1
ATOM 5814 O O . HIS B 1 300 ? -9.922 26.781 20.188 1 98.56 300 HIS B O 1
ATOM 5820 N N . VAL B 1 301 ? -9.844 26.797 17.984 1 98.75 301 VAL B N 1
ATOM 5821 C CA . VAL B 1 301 ? -11.117 27.5 17.844 1 98.75 301 VAL B CA 1
ATOM 5822 C C . VAL B 1 301 ? -12.266 26.578 18.234 1 98.75 301 VAL B C 1
ATOM 5824 O O . VAL B 1 301 ? -12.336 25.438 17.766 1 98.75 301 VAL B O 1
ATOM 5827 N N . VAL B 1 302 ? -13.055 27.016 19.109 1 98.62 302 VAL B N 1
ATOM 5828 C CA . VAL B 1 302 ? -14.234 26.234 19.469 1 98.62 302 VAL B CA 1
ATOM 5829 C C . VAL B 1 302 ? -15.289 26.328 18.375 1 98.62 302 VAL B C 1
ATOM 5831 O O . VAL B 1 302 ? -15.648 27.438 17.953 1 98.62 302 VAL B O 1
ATOM 5834 N N . VAL B 1 303 ? -15.773 25.203 17.906 1 98.69 303 VAL B N 1
ATOM 5835 C CA . VAL B 1 303 ? -16.797 25.203 16.859 1 98.69 303 VAL B CA 1
ATOM 5836 C C . VAL B 1 303 ? -17.922 24.234 17.234 1 98.69 303 VAL B C 1
ATOM 5838 O O . VAL B 1 303 ? -17.734 23.359 18.078 1 98.69 303 VAL B O 1
ATOM 5841 N N . ASP B 1 304 ? -19.109 24.406 16.641 1 98.31 304 ASP B N 1
ATOM 5842 C CA . ASP B 1 304 ? -20.203 23.438 16.766 1 98.31 304 ASP B CA 1
ATOM 5843 C C . ASP B 1 304 ? -20.062 22.328 15.727 1 98.31 304 ASP B C 1
ATOM 5845 O O . ASP B 1 304 ? -19.047 22.219 15.047 1 98.31 304 ASP B O 1
ATOM 5849 N N . ASP B 1 305 ? -21.031 21.391 15.586 1 97.81 305 ASP B N 1
ATOM 5850 C CA . ASP B 1 305 ? -20.953 20.234 14.711 1 97.81 305 ASP B CA 1
ATOM 5851 C C . ASP B 1 305 ? -21.062 20.641 13.242 1 97.81 305 ASP B C 1
ATOM 5853 O O . ASP B 1 305 ? -20.844 19.828 12.352 1 97.81 305 ASP B O 1
ATOM 5857 N N . LYS B 1 306 ? -21.375 21.922 12.977 1 98.56 306 LYS B N 1
ATOM 5858 C CA . LYS B 1 306 ? -21.406 22.469 11.617 1 98.56 306 LYS B CA 1
ATOM 5859 C C . LYS B 1 306 ? -20.172 23.328 11.344 1 98.56 306 LYS B C 1
ATOM 5861 O O . LYS B 1 306 ? -20.109 24 10.312 1 98.56 306 LYS B O 1
ATOM 5866 N N . LEU B 1 307 ? -19.25 23.438 12.281 1 98.75 307 LEU B N 1
ATOM 5867 C CA . LEU B 1 307 ? -17.938 24.062 12.18 1 98.75 307 LEU B CA 1
ATOM 5868 C C . LEU B 1 307 ? -18.031 25.578 12.336 1 98.75 307 LEU B C 1
ATOM 5870 O O . LEU B 1 307 ? -17.109 26.312 11.969 1 98.75 307 LEU B O 1
ATOM 5874 N N . GLN B 1 308 ? -19.219 26.078 12.82 1 98.75 308 GLN B N 1
ATOM 5875 C CA . GLN B 1 308 ? -19.375 27.5 13.078 1 98.75 308 GLN B CA 1
ATOM 5876 C C . GLN B 1 308 ? -18.781 27.891 14.422 1 98.75 308 GLN B C 1
ATOM 5878 O O . GLN B 1 308 ? -18.938 27.172 15.414 1 98.75 308 GLN B O 1
ATOM 5883 N N . THR B 1 309 ? -18.047 29.031 14.469 1 98.62 309 THR B N 1
ATOM 5884 C CA . THR B 1 309 ? -17.453 29.562 15.695 1 98.62 309 THR B CA 1
ATOM 5885 C C . THR B 1 309 ? -18.516 30.266 16.531 1 98.62 309 THR B C 1
ATOM 5887 O O . THR B 1 309 ? -19.703 30.203 16.219 1 98.62 309 THR B O 1
ATOM 5890 N N . SER B 1 310 ? -18 30.938 17.594 1 98.31 310 SER B N 1
ATOM 5891 C CA . SER B 1 310 ? -18.906 31.719 18.438 1 98.31 310 SER B CA 1
ATOM 5892 C C . SER B 1 310 ? -19.328 33 17.75 1 98.31 310 SER B C 1
ATOM 5894 O O . SER B 1 310 ? -20.266 33.688 18.188 1 98.31 310 SER B O 1
ATOM 5896 N N . ALA B 1 311 ? -18.672 33.375 16.734 1 97.56 311 ALA B N 1
ATOM 5897 C CA . ALA B 1 311 ? -19.062 34.531 15.938 1 97.56 311 ALA B CA 1
ATOM 5898 C C . ALA B 1 311 ? -19.938 34.125 14.758 1 97.56 311 ALA B C 1
ATOM 5900 O O . ALA B 1 311 ? -19.672 33.125 14.094 1 97.56 311 ALA B O 1
ATOM 5901 N N . SER B 1 312 ? -20.938 34.906 14.492 1 97 312 SER B N 1
ATOM 5902 C CA . SER B 1 312 ? -21.875 34.594 13.422 1 97 312 SER B CA 1
ATOM 5903 C C . SER B 1 312 ? -21.203 34.656 12.055 1 97 312 SER B C 1
ATOM 5905 O O . SER B 1 312 ? -20.453 35.594 11.766 1 97 312 SER B O 1
ATOM 5907 N N . ASN B 1 313 ? -21.359 33.594 11.273 1 98.25 313 ASN B N 1
ATOM 5908 C CA . ASN B 1 313 ? -20.891 33.469 9.906 1 98.25 313 ASN B CA 1
ATOM 5909 C C . ASN B 1 313 ? -19.359 33.438 9.844 1 98.25 313 ASN B C 1
ATOM 5911 O O . ASN B 1 313 ? -18.766 33.844 8.852 1 98.25 313 ASN B O 1
ATOM 5915 N N . VAL B 1 314 ? -18.797 33 10.93 1 98.81 314 VAL B N 1
ATOM 5916 C CA . VAL B 1 314 ? -17.359 32.688 10.977 1 98.81 314 VAL B CA 1
ATOM 5917 C C . VAL B 1 314 ? -17.156 31.234 11.328 1 98.81 314 VAL B C 1
ATOM 5919 O O . VAL B 1 314 ? -17.734 30.734 12.305 1 98.81 314 VAL B O 1
ATOM 5922 N N . TYR B 1 315 ? -16.422 30.531 10.516 1 98.88 315 TYR B N 1
ATOM 5923 C CA . TYR B 1 315 ? -16.203 29.094 10.633 1 98.88 315 TYR B CA 1
ATOM 5924 C C . TYR B 1 315 ? -14.711 28.781 10.797 1 98.88 315 TYR B C 1
ATOM 5926 O O . TYR B 1 315 ? -13.859 29.594 10.422 1 98.88 315 TYR B O 1
ATOM 5934 N N . ALA B 1 316 ? -14.422 27.656 11.43 1 98.88 316 ALA B N 1
ATOM 5935 C CA . ALA B 1 316 ? -13.047 27.172 11.523 1 98.88 316 ALA B CA 1
ATOM 5936 C C . ALA B 1 316 ? -12.938 25.75 10.977 1 98.88 316 ALA B C 1
ATOM 5938 O O . ALA B 1 316 ? -13.766 24.891 11.297 1 98.88 316 ALA B O 1
ATOM 5939 N N . LEU B 1 317 ? -12.008 25.531 10.156 1 98.44 317 LEU B N 1
ATOM 5940 C CA . LEU B 1 317 ? -11.812 24.297 9.406 1 98.44 317 LEU B CA 1
ATOM 5941 C C . LEU B 1 317 ? -10.398 23.75 9.617 1 98.44 317 LEU B C 1
ATOM 5943 O O . LEU B 1 317 ? -9.445 24.516 9.742 1 98.44 317 LEU B O 1
ATOM 5947 N N . GLY B 1 318 ? -10.25 22.391 9.547 1 97.88 318 GLY B N 1
ATOM 5948 C CA . GLY B 1 318 ? -8.945 21.75 9.633 1 97.88 318 GLY B CA 1
ATOM 5949 C C . GLY B 1 318 ? -8.391 21.703 11.039 1 97.88 318 GLY B C 1
ATOM 5950 O O . GLY B 1 318 ? -9.148 21.609 12.008 1 97.88 318 GLY B O 1
ATOM 5951 N N . ASP B 1 319 ? -7.168 21.766 11.18 1 97.75 319 ASP B N 1
ATOM 5952 C CA . ASP B 1 319 ? -6.484 21.453 12.43 1 97.75 319 ASP B CA 1
ATOM 5953 C C . ASP B 1 319 ? -6.711 22.547 13.469 1 97.75 319 ASP B C 1
ATOM 5955 O O . ASP B 1 319 ? -6.633 22.297 14.68 1 97.75 319 ASP B O 1
ATOM 5959 N N . CYS B 1 320 ? -7 23.797 13.047 1 98.19 320 CYS B N 1
ATOM 5960 C CA . CYS B 1 320 ? -7.051 24.938 13.969 1 98.19 320 CYS B CA 1
ATOM 5961 C C . CYS B 1 320 ? -8.227 24.812 14.922 1 98.19 320 CYS B C 1
ATOM 5963 O O . CYS B 1 320 ? -8.281 25.484 15.953 1 98.19 320 CYS B O 1
ATOM 5965 N N . HIS B 1 321 ? -9.227 24 14.555 1 97.75 321 HIS B N 1
ATOM 5966 C CA . HIS B 1 321 ? -10.344 23.875 15.484 1 97.75 321 HIS B CA 1
ATOM 5967 C C . HIS B 1 321 ? -10.211 22.625 16.344 1 97.75 321 HIS B C 1
ATOM 5969 O O . HIS B 1 321 ? -11.117 22.297 17.109 1 97.75 321 HIS B O 1
ATOM 5975 N N . GLY B 1 322 ? -9.117 21.875 16.203 1 95.75 322 GLY B N 1
ATOM 5976 C CA . GLY B 1 322 ? -8.852 20.734 17.078 1 95.75 322 GLY B CA 1
ATOM 5977 C C . GLY B 1 322 ? -9.477 19.438 16.578 1 95.75 322 GLY B C 1
ATOM 5978 O O . GLY B 1 322 ? -10.031 19.406 15.477 1 95.75 322 GLY B O 1
ATOM 5979 N N . GLY B 1 323 ? -9.359 18.344 17.344 1 91.81 323 GLY B N 1
ATOM 5980 C CA . GLY B 1 323 ? -9.805 17.016 16.922 1 91.81 323 GLY B CA 1
ATOM 5981 C C . GLY B 1 323 ? -8.742 16.25 16.156 1 91.81 323 GLY B C 1
ATOM 5982 O O . GLY B 1 323 ? -7.547 16.438 16.375 1 91.81 323 GLY B O 1
ATOM 5983 N N . ALA B 1 324 ? -9.203 15.281 15.352 1 91.75 324 ALA B N 1
ATOM 5984 C CA . ALA B 1 324 ? -8.281 14.477 14.539 1 91.75 324 ALA B CA 1
ATOM 5985 C C . ALA B 1 324 ? -7.613 15.328 13.469 1 91.75 324 ALA B C 1
ATOM 5987 O O . ALA B 1 324 ? -8.273 15.797 12.539 1 91.75 324 ALA B O 1
ATOM 5988 N N . ALA B 1 325 ? -6.402 15.562 13.664 1 93.94 325 ALA B N 1
ATOM 5989 C CA . ALA B 1 325 ? -5.656 16.438 12.766 1 93.94 325 ALA B CA 1
ATOM 5990 C C . ALA B 1 325 ? -5.18 15.672 11.531 1 93.94 325 ALA B C 1
ATOM 5992 O O . ALA B 1 325 ? -3.979 15.469 11.344 1 93.94 325 ALA B O 1
ATOM 5993 N N . PHE B 1 326 ? -6.133 15.266 10.711 1 96.88 326 PHE B N 1
ATOM 5994 C CA . PHE B 1 326 ? -5.84 14.516 9.492 1 96.88 326 PHE B CA 1
ATOM 5995 C C . PHE B 1 326 ? -6.324 15.266 8.266 1 96.88 326 PHE B C 1
ATOM 5997 O O . PHE B 1 326 ? -7.367 15.914 8.297 1 96.88 326 PHE B O 1
ATOM 6004 N N . THR B 1 327 ? -5.57 15.07 7.207 1 97.44 327 THR B N 1
ATOM 6005 C CA . THR B 1 327 ? -5.902 15.695 5.93 1 97.44 327 THR B CA 1
ATOM 6006 C C . THR B 1 327 ? -7.316 15.328 5.496 1 97.44 327 THR B C 1
ATOM 6008 O O . THR B 1 327 ? -8.094 16.203 5.09 1 97.44 327 THR B O 1
ATOM 6011 N N . HIS B 1 328 ? -7.719 14.086 5.633 1 97.25 328 HIS B N 1
ATOM 6012 C CA . HIS B 1 328 ? -9.023 13.625 5.164 1 97.25 328 HIS B CA 1
ATOM 6013 C C . HIS B 1 328 ? -10.141 14.164 6.043 1 97.25 328 HIS B C 1
ATOM 6015 O O . HIS B 1 328 ? -11.273 14.336 5.578 1 97.25 328 HIS B O 1
ATOM 6021 N N . ILE B 1 329 ? -9.844 14.5 7.305 1 97.19 329 ILE B N 1
ATOM 6022 C CA . ILE B 1 329 ? -10.836 15.141 8.156 1 97.19 329 ILE B CA 1
ATOM 6023 C C . ILE B 1 329 ? -11.039 16.594 7.715 1 97.19 329 ILE B C 1
ATOM 6025 O O . ILE B 1 329 ? -12.172 17.078 7.66 1 97.19 329 ILE B O 1
ATOM 6029 N N . SER B 1 330 ? -9.93 17.203 7.383 1 97.75 330 SER B N 1
ATOM 6030 C CA . SER B 1 330 ? -10 18.562 6.871 1 97.75 330 SER B CA 1
ATOM 6031 C C . SER B 1 330 ? -10.789 18.625 5.566 1 97.75 330 SER B C 1
ATOM 6033 O O . SER B 1 330 ? -11.633 19.516 5.379 1 97.75 330 SER B O 1
ATOM 6035 N N . TYR B 1 331 ? -10.562 17.703 4.66 1 96.94 331 TYR B N 1
ATOM 6036 C CA . TYR B 1 331 ? -11.336 17.641 3.432 1 96.94 331 TYR B CA 1
ATOM 6037 C C . TYR B 1 331 ? -12.82 17.469 3.736 1 96.94 331 TYR B C 1
ATOM 6039 O O . TYR B 1 331 ? -13.672 18.078 3.08 1 96.94 331 TYR B O 1
ATOM 6047 N N . ASP B 1 332 ? -13.117 16.656 4.707 1 97.06 332 ASP B N 1
ATOM 6048 C CA . ASP B 1 332 ? -14.516 16.391 5.027 1 97.06 332 ASP B CA 1
ATOM 6049 C C . ASP B 1 332 ? -15.172 17.625 5.668 1 97.06 332 ASP B C 1
ATOM 6051 O O . ASP B 1 332 ? -16.391 17.812 5.535 1 97.06 332 ASP B O 1
ATOM 6055 N N . ASP B 1 333 ? -14.375 18.5 6.344 1 98.25 333 ASP B N 1
ATOM 6056 C CA . ASP B 1 333 ? -14.883 19.781 6.797 1 98.25 333 ASP B CA 1
ATOM 6057 C C . ASP B 1 333 ? -15.43 20.609 5.633 1 98.25 333 ASP B C 1
ATOM 6059 O O . ASP B 1 333 ? -16.484 21.219 5.742 1 98.25 333 ASP B O 1
ATOM 6063 N N . SER B 1 334 ? -14.648 20.609 4.59 1 97.81 334 SER B N 1
ATOM 6064 C CA . SER B 1 334 ? -15.102 21.312 3.398 1 97.81 334 SER B CA 1
ATOM 6065 C C . SER B 1 334 ? -16.438 20.781 2.908 1 97.81 334 SER B C 1
ATOM 6067 O O . SER B 1 334 ? -17.297 21.547 2.475 1 97.81 334 SER B O 1
ATOM 6069 N N . ARG B 1 335 ? -16.641 19.516 2.973 1 96.25 335 ARG B N 1
ATOM 6070 C CA . ARG B 1 335 ? -17.891 18.906 2.541 1 96.25 335 ARG B CA 1
ATOM 6071 C C . ARG B 1 335 ? -19.047 19.359 3.428 1 96.25 335 ARG B C 1
ATOM 6073 O O . ARG B 1 335 ? -20.141 19.641 2.934 1 96.25 335 ARG B O 1
ATOM 6080 N N . ILE B 1 336 ? -18.812 19.422 4.758 1 97.81 336 ILE B N 1
ATOM 6081 C CA . ILE B 1 336 ? -19.828 19.891 5.707 1 97.81 336 ILE B CA 1
ATOM 6082 C C . ILE B 1 336 ? -20.234 21.312 5.379 1 97.81 336 ILE B C 1
ATOM 6084 O O . ILE B 1 336 ? -21.422 21.641 5.309 1 97.81 336 ILE B O 1
ATOM 6088 N N . ILE B 1 337 ? -19.234 22.141 5.086 1 98.5 337 ILE B N 1
ATOM 6089 C CA . ILE B 1 337 ? -19.484 23.547 4.762 1 98.5 337 ILE B CA 1
ATOM 6090 C C . ILE B 1 337 ? -20.297 23.641 3.477 1 98.5 337 ILE B C 1
ATOM 6092 O O . ILE B 1 337 ? -21.297 24.344 3.426 1 98.5 337 ILE B O 1
ATOM 6096 N N . ARG B 1 338 ? -19.891 22.938 2.5 1 97.5 338 ARG B N 1
ATOM 6097 C CA . ARG B 1 338 ? -20.562 23 1.207 1 97.5 338 ARG B CA 1
ATOM 6098 C C . ARG B 1 338 ? -21.984 22.469 1.304 1 97.5 338 ARG B C 1
ATOM 6100 O O . ARG B 1 338 ? -22.906 23.047 0.708 1 97.5 338 ARG B O 1
ATOM 6107 N N . THR B 1 339 ? -22.156 21.359 2.039 1 97.06 339 THR B N 1
ATOM 6108 C CA . THR B 1 339 ? -23.484 20.781 2.232 1 97.06 339 THR B CA 1
ATOM 6109 C C . THR B 1 339 ? -24.422 21.797 2.881 1 97.06 339 THR B C 1
ATOM 6111 O O . THR B 1 339 ? -25.594 21.906 2.479 1 97.06 339 THR B O 1
ATOM 6114 N N . ASN B 1 340 ? -23.953 22.562 3.781 1 98.12 340 ASN B N 1
ATOM 6115 C CA . ASN B 1 340 ? -24.797 23.469 4.562 1 98.12 340 ASN B CA 1
ATOM 6116 C C . ASN B 1 340 ? -24.953 24.828 3.889 1 98.12 340 ASN B C 1
ATOM 6118 O O . ASN B 1 340 ? -26.031 25.422 3.918 1 98.12 340 ASN B O 1
ATOM 6122 N N . LEU B 1 341 ? -23.891 25.297 3.264 1 98.38 341 LEU B N 1
ATOM 6123 C CA . LEU B 1 341 ? -23.906 26.703 2.848 1 98.38 341 LEU B CA 1
ATOM 6124 C C . LEU B 1 341 ? -24.078 26.812 1.338 1 98.38 341 LEU B C 1
ATOM 6126 O O . LEU B 1 341 ? -24.391 27.891 0.828 1 98.38 341 LEU B O 1
ATOM 6130 N N . LEU B 1 342 ? -23.766 25.766 0.613 1 97.81 342 LEU B N 1
ATOM 6131 C CA . LEU B 1 342 ? -23.938 25.734 -0.835 1 97.81 342 LEU B CA 1
ATOM 6132 C C . LEU B 1 342 ? -24.734 24.516 -1.272 1 97.81 342 LEU B C 1
ATOM 6134 O O . LEU B 1 342 ? -24.312 23.797 -2.18 1 97.81 342 LEU B O 1
ATOM 6138 N N . PRO B 1 343 ? -25.859 24.234 -0.663 1 95.56 343 PRO B N 1
ATOM 6139 C CA . PRO B 1 343 ? -26.594 22.984 -0.934 1 95.56 343 PRO B CA 1
ATOM 6140 C C . PRO B 1 343 ? -27 22.859 -2.4 1 95.56 343 PRO B C 1
ATOM 6142 O O . PRO B 1 343 ? -27.094 21.734 -2.92 1 95.56 343 PRO B O 1
ATOM 6145 N N . LYS B 1 344 ? -27.219 23.953 -3.088 1 94.75 344 LYS B N 1
ATOM 6146 C CA . LYS B 1 344 ? -27.688 23.938 -4.465 1 94.75 344 LYS B CA 1
ATOM 6147 C C . LYS B 1 344 ? -26.594 23.484 -5.422 1 94.75 344 LYS B C 1
ATOM 6149 O O . LYS B 1 344 ? -26.859 23.109 -6.566 1 94.75 344 LYS B O 1
ATOM 6154 N N . THR B 1 345 ? -25.359 23.453 -4.91 1 93.56 345 THR B N 1
ATOM 6155 C CA . THR B 1 345 ? -24.234 23.094 -5.762 1 93.56 345 THR B CA 1
ATOM 6156 C C . THR B 1 345 ? -23.891 21.625 -5.59 1 93.56 345 THR B C 1
ATOM 6158 O O . THR B 1 345 ? -23.062 21.078 -6.332 1 93.56 345 THR B O 1
ATOM 6161 N N . MET B 1 346 ? -24.5 20.969 -4.68 1 91.69 346 MET B N 1
ATOM 6162 C CA . MET B 1 346 ? -24.203 19.562 -4.418 1 91.69 346 MET B CA 1
ATOM 6163 C C . MET B 1 346 ? -25.016 18.641 -5.336 1 91.69 346 MET B C 1
ATOM 6165 O O . MET B 1 346 ? -26.188 18.906 -5.582 1 91.69 346 MET B O 1
ATOM 6169 N N . ALA B 1 347 ? -24.375 17.641 -5.852 1 87.81 347 ALA B N 1
ATOM 6170 C CA . ALA B 1 347 ? -25.094 16.656 -6.652 1 87.81 347 ALA B CA 1
ATOM 6171 C C . ALA B 1 347 ? -26.094 15.883 -5.797 1 87.81 347 ALA B C 1
ATOM 6173 O O . ALA B 1 347 ? -25.828 15.594 -4.629 1 87.81 347 ALA B O 1
ATOM 6174 N N . SER B 1 348 ? -27.156 15.391 -6.457 1 88.06 348 SER B N 1
ATOM 6175 C CA . SER B 1 348 ? -28.203 14.664 -5.75 1 88.06 348 SER B CA 1
ATOM 6176 C C . SER B 1 348 ? -27.703 13.32 -5.238 1 88.06 348 SER B C 1
ATOM 6178 O O . SER B 1 348 ?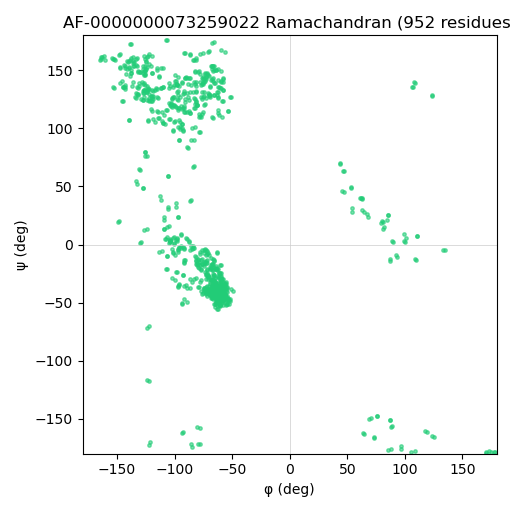 -28.219 12.797 -4.25 1 88.06 348 SER B O 1
ATOM 6180 N N . THR B 1 349 ? -26.578 12.859 -5.805 1 88.88 349 THR B N 1
ATOM 6181 C CA . THR B 1 349 ? -26.062 11.539 -5.449 1 88.88 349 THR B CA 1
ATOM 6182 C C . THR B 1 349 ? -25.062 11.633 -4.305 1 88.88 349 THR B C 1
ATOM 6184 O O . THR B 1 349 ? -24.719 10.625 -3.682 1 88.88 349 THR B O 1
ATOM 6187 N N . THR B 1 350 ? -24.625 12.766 -4.082 1 88.25 350 THR B N 1
ATOM 6188 C CA . THR B 1 350 ? -23.656 12.945 -2.998 1 88.25 350 THR B CA 1
ATOM 6189 C C . THR B 1 350 ? -24.344 12.828 -1.641 1 88.25 350 THR B C 1
ATOM 6191 O O . THR B 1 350 ? -25.312 13.547 -1.354 1 88.25 350 THR B O 1
ATOM 6194 N N . PRO B 1 351 ? -23.891 11.898 -0.877 1 90.94 351 PRO B N 1
ATOM 6195 C CA . PRO B 1 351 ? -24.484 11.812 0.458 1 90.94 351 PRO B CA 1
ATOM 6196 C C . PRO B 1 351 ? -24.328 13.102 1.264 1 90.94 351 PRO B C 1
ATOM 6198 O O . PRO B 1 351 ? -23.234 13.656 1.32 1 90.94 351 PRO B O 1
ATOM 6201 N N . ALA B 1 352 ? -25.453 13.555 1.893 1 91.69 352 ALA B N 1
ATOM 6202 C CA . ALA B 1 352 ? -25.406 14.766 2.707 1 91.69 352 ALA B CA 1
ATOM 6203 C C . ALA B 1 352 ? -24.609 14.539 3.988 1 91.69 352 ALA B C 1
ATOM 6205 O O . ALA B 1 352 ? -24.797 13.539 4.68 1 91.69 352 ALA B O 1
ATOM 6206 N N . MET B 1 353 ? -23.672 15.43 4.207 1 94.81 353 MET B N 1
ATOM 6207 C CA . MET B 1 353 ? -22.891 15.414 5.434 1 94.81 353 MET B CA 1
ATOM 6208 C C . MET B 1 353 ? -22.984 16.75 6.172 1 94.81 353 MET B C 1
ATOM 6210 O O . MET B 1 353 ? -22.031 17.531 6.191 1 94.81 353 MET B O 1
ATOM 6214 N N . PRO B 1 354 ? -24.188 17 6.871 1 96.88 354 PRO B N 1
ATOM 6215 C CA . PRO B 1 354 ? -24.469 18.328 7.434 1 96.88 354 PRO B CA 1
ATOM 6216 C C . PRO B 1 354 ? -23.688 18.578 8.727 1 96.88 354 PRO B C 1
ATOM 6218 O O . PRO B 1 354 ? -23.531 19.734 9.133 1 96.88 354 PRO B O 1
ATOM 6221 N N . THR B 1 355 ? -23.25 17.484 9.367 1 97.94 355 THR B N 1
ATOM 6222 C CA . THR B 1 355 ? -22.531 17.672 10.625 1 97.94 355 THR B CA 1
ATOM 6223 C C . THR B 1 355 ? -21.328 16.719 10.695 1 97.94 355 THR B C 1
ATOM 6225 O O . THR B 1 355 ? -21.219 15.797 9.883 1 97.94 355 THR B O 1
ATOM 6228 N N . THR B 1 356 ? -20.484 16.844 11.672 1 96.69 356 THR B N 1
ATOM 6229 C CA . THR B 1 356 ? -19.297 16.016 11.867 1 96.69 356 THR B CA 1
ATOM 6230 C C . THR B 1 356 ? -19.672 14.602 12.305 1 96.69 356 THR B C 1
ATOM 6232 O O . THR B 1 356 ? -18.859 13.688 12.266 1 96.69 356 THR B O 1
ATOM 6235 N N . GLN B 1 357 ? -20.938 14.359 12.555 1 95.12 357 GLN B N 1
ATOM 6236 C CA . GLN B 1 357 ? -21.391 13.07 13.078 1 95.12 357 GLN B CA 1
ATOM 6237 C C . GLN B 1 357 ? -22.25 12.328 12.055 1 95.12 357 GLN B C 1
ATOM 6239 O O . GLN B 1 357 ? -22.609 11.172 12.266 1 95.12 357 GLN B O 1
ATOM 6244 N N . SER B 1 358 ? -22.531 13.023 10.961 1 93.75 358 SER B N 1
ATOM 6245 C CA . SER B 1 358 ? -23.531 12.5 10.023 1 93.75 358 SER B CA 1
ATOM 6246 C C . SER B 1 358 ? -22.922 11.406 9.141 1 93.75 358 SER B C 1
ATOM 6248 O O . SER B 1 358 ? -23.656 10.609 8.555 1 93.75 358 SER B O 1
ATOM 6250 N N . SER B 1 359 ? -21.641 11.352 9.016 1 90.81 359 SER B N 1
ATOM 6251 C CA . SER B 1 359 ? -20.969 10.398 8.141 1 90.81 359 SER B CA 1
ATOM 6252 C C . SER B 1 359 ? -20.422 9.219 8.93 1 90.81 359 SER B C 1
ATOM 6254 O O . SER B 1 359 ? -19.594 9.398 9.828 1 90.81 359 SER B O 1
ATOM 6256 N N . THR B 1 360 ? -20.828 8 8.453 1 89.31 360 THR B N 1
ATOM 6257 C CA . THR B 1 360 ? -20.297 6.797 9.094 1 89.31 360 THR B CA 1
ATOM 6258 C C . THR B 1 360 ? -18.812 6.656 8.828 1 89.31 360 THR B C 1
ATOM 6260 O O . THR B 1 360 ? -18.062 6.164 9.68 1 89.31 360 THR B O 1
ATOM 6263 N N . SER B 1 361 ? -18.438 7.172 7.695 1 92.75 361 SER B N 1
ATOM 6264 C CA . SER B 1 361 ? -17.031 7.047 7.352 1 92.75 361 SER B CA 1
ATOM 6265 C C . SER B 1 361 ? -16.172 8 8.18 1 92.75 361 SER B C 1
ATOM 6267 O O . SER B 1 361 ? -15.102 7.629 8.664 1 92.75 361 SER B O 1
ATOM 6269 N N . ARG B 1 362 ? -16.688 9.203 8.43 1 95.12 362 ARG B N 1
ATOM 6270 C CA . ARG B 1 362 ? -15.93 10.188 9.203 1 95.12 362 ARG B CA 1
ATOM 6271 C C . ARG B 1 362 ? -15.82 9.766 10.664 1 95.12 362 ARG B C 1
ATOM 6273 O O . ARG B 1 362 ? -14.742 9.836 11.258 1 95.12 362 ARG B O 1
ATOM 6280 N N . VAL B 1 363 ? -16.922 9.289 11.18 1 94.44 363 VAL B N 1
ATOM 6281 C CA . VAL B 1 363 ? -17 9.023 12.609 1 94.44 363 VAL B CA 1
ATOM 6282 C C . VAL B 1 363 ? -16.078 7.859 12.977 1 94.44 363 VAL B C 1
ATOM 6284 O O . VAL B 1 363 ? -15.656 7.738 14.125 1 94.44 363 VAL B O 1
ATOM 6287 N N . LEU B 1 364 ? -15.734 7.008 11.953 1 95.12 364 LEU B N 1
ATOM 6288 C CA . LEU B 1 364 ? -14.828 5.891 12.188 1 95.12 364 LEU B CA 1
ATOM 6289 C C . LEU B 1 364 ? -13.391 6.379 12.344 1 95.12 364 LEU B C 1
ATOM 6291 O O . LEU B 1 364 ? -12.531 5.645 12.844 1 95.12 364 LEU B O 1
ATOM 6295 N N . THR B 1 365 ? -13.07 7.617 11.93 1 95.94 365 THR B N 1
ATOM 6296 C CA . THR B 1 365 ? -11.789 8.305 12.047 1 95.94 365 THR B CA 1
ATOM 6297 C C . THR B 1 365 ? -10.648 7.391 11.625 1 95.94 365 THR B C 1
ATOM 6299 O O . THR B 1 365 ? -9.766 7.082 12.43 1 95.94 365 THR B O 1
ATOM 6302 N N . PRO B 1 366 ? -10.672 6.984 10.32 1 98.38 366 PRO B N 1
ATOM 6303 C CA . PRO B 1 366 ? -9.555 6.164 9.852 1 98.38 366 PRO B CA 1
ATOM 6304 C C . PRO B 1 366 ? -8.234 6.926 9.812 1 98.38 366 PRO B C 1
ATOM 6306 O O . PRO B 1 366 ? -8.219 8.117 9.5 1 98.38 366 PRO B O 1
ATOM 6309 N N . TYR B 1 367 ? -7.195 6.266 10.148 1 98.25 367 TYR B N 1
ATOM 6310 C CA . TYR B 1 367 ? -5.895 6.914 10.016 1 98.25 367 TYR B CA 1
ATOM 6311 C C . TYR B 1 367 ? -4.797 5.887 9.766 1 98.25 367 TYR B C 1
ATOM 6313 O O . TYR B 1 367 ? -4.988 4.691 10.023 1 98.25 367 TYR B O 1
ATOM 6321 N N . VAL B 1 368 ? -3.732 6.375 9.219 1 98.5 368 VAL B N 1
ATOM 6322 C CA . VAL B 1 368 ? -2.559 5.555 8.938 1 98.5 368 VAL B CA 1
ATOM 6323 C C . VAL B 1 368 ? -1.298 6.273 9.414 1 98.5 368 VAL B C 1
ATOM 6325 O O . VAL B 1 368 ? -1.126 7.469 9.164 1 98.5 368 VAL B O 1
ATOM 6328 N N . MET B 1 369 ? -0.516 5.598 10.234 1 98.44 369 MET B N 1
ATOM 6329 C CA . MET B 1 369 ? 0.867 6.004 10.461 1 98.44 369 MET B CA 1
ATOM 6330 C C . MET B 1 369 ? 1.812 5.289 9.5 1 98.44 369 MET B C 1
ATOM 6332 O O . MET B 1 369 ? 1.777 4.062 9.391 1 98.44 369 MET B O 1
ATOM 6336 N N . TYR B 1 370 ? 2.645 6.035 8.867 1 98.38 370 TYR B N 1
ATOM 6337 C CA . TYR B 1 370 ? 3.396 5.508 7.73 1 98.38 370 TYR B CA 1
ATOM 6338 C C . TYR B 1 370 ? 4.801 5.098 8.156 1 98.38 370 TYR B C 1
ATOM 6340 O O . TYR B 1 370 ? 5.766 5.309 7.41 1 98.38 370 TYR B O 1
ATOM 6348 N N . THR B 1 371 ? 4.875 4.578 9.367 1 98.31 371 THR B N 1
ATOM 6349 C CA . THR B 1 371 ? 6.023 3.719 9.609 1 98.31 371 THR B CA 1
ATOM 6350 C C . THR B 1 371 ? 6.027 2.533 8.656 1 98.31 371 THR B C 1
ATOM 6352 O O . THR B 1 371 ? 5.074 2.334 7.898 1 98.31 371 THR B O 1
ATOM 6355 N N . ASP B 1 372 ? 7.152 1.894 8.664 1 97.56 372 ASP B N 1
ATOM 6356 C CA . ASP B 1 372 ? 7.258 0.685 7.855 1 97.56 372 ASP B CA 1
ATOM 6357 C C . ASP B 1 372 ? 7.555 -0.536 8.727 1 97.56 372 ASP B C 1
ATOM 6359 O O . ASP B 1 372 ? 8.688 -0.726 9.172 1 97.56 372 ASP B O 1
ATOM 6363 N N . PRO B 1 373 ? 6.52 -1.458 8.906 1 98.31 373 PRO B N 1
ATOM 6364 C CA . PRO B 1 373 ? 5.227 -1.504 8.227 1 98.31 373 PRO B CA 1
ATOM 6365 C C . PRO B 1 373 ? 4.25 -0.445 8.734 1 98.31 373 PRO B C 1
ATOM 6367 O O . PRO B 1 373 ? 4.5 0.186 9.766 1 98.31 373 PRO B O 1
ATOM 6370 N N . GLN B 1 374 ? 3.193 -0.232 7.945 1 98.69 374 GLN B N 1
ATOM 6371 C CA . GLN B 1 374 ? 2.189 0.786 8.234 1 98.69 374 GLN B CA 1
ATOM 6372 C C . GLN B 1 374 ? 1.314 0.376 9.414 1 98.69 374 GLN B C 1
ATOM 6374 O O . GLN B 1 374 ? 1.079 -0.813 9.633 1 98.69 374 GLN B O 1
ATOM 6379 N N . LEU B 1 375 ? 0.917 1.328 10.141 1 98.88 375 LEU B N 1
ATOM 6380 C CA . LEU B 1 375 ? -0.115 1.143 11.156 1 98.88 375 LEU B CA 1
ATOM 6381 C C . LEU B 1 375 ? -1.418 1.813 10.734 1 98.88 375 LEU B C 1
ATOM 6383 O O . LEU B 1 375 ? -1.513 3.043 10.719 1 98.88 375 LEU B O 1
ATOM 6387 N N . GLY B 1 376 ? -2.4 1.009 10.289 1 98.75 376 GLY B N 1
ATOM 6388 C CA . GLY B 1 376 ? -3.727 1.501 9.953 1 98.75 376 GLY B CA 1
ATOM 6389 C C . GLY B 1 376 ? -4.77 1.171 11.008 1 98.75 376 GLY B C 1
ATOM 6390 O O . GLY B 1 376 ? -4.773 0.068 11.555 1 98.75 376 GLY B O 1
ATOM 6391 N N . HIS B 1 377 ? -5.602 2.133 11.32 1 98.81 377 HIS B N 1
ATOM 6392 C CA . HIS B 1 377 ? -6.645 1.908 12.32 1 98.81 377 HIS B CA 1
ATOM 6393 C C . HIS B 1 377 ? -7.961 2.545 11.891 1 98.81 377 HIS B C 1
ATOM 6395 O O . HIS B 1 377 ? -7.969 3.6 11.25 1 98.81 377 HIS B O 1
ATOM 6401 N N . VAL B 1 378 ? -9.031 1.916 12.211 1 98.69 378 VAL B N 1
ATOM 6402 C CA . VAL B 1 378 ? -10.375 2.463 12.031 1 98.69 378 VAL B CA 1
ATOM 6403 C C . VAL B 1 378 ? -11.266 2.039 13.188 1 98.69 378 VAL B C 1
ATOM 6405 O O . VAL B 1 378 ? -11.18 0.905 13.664 1 98.69 378 VAL B O 1
ATOM 6408 N N . GLY B 1 379 ? -12.039 2.979 13.711 1 98.06 379 GLY B N 1
ATOM 6409 C CA . GLY B 1 379 ? -13.008 2.664 14.75 1 98.06 379 GLY B CA 1
ATOM 6410 C C . GLY B 1 379 ? -12.414 2.719 16.156 1 98.06 379 GLY B C 1
ATOM 6411 O O . GLY B 1 379 ? -11.555 3.551 16.438 1 98.06 379 GLY B O 1
ATOM 6412 N N . LEU B 1 380 ? -12.969 1.937 17 1 97.25 380 LEU B N 1
ATOM 6413 C CA . LEU B 1 380 ? -12.617 1.992 18.422 1 97.25 380 LEU B CA 1
ATOM 6414 C C . LEU B 1 380 ? -11.477 1.037 18.734 1 97.25 380 LEU B C 1
ATOM 6416 O O . LEU B 1 380 ? -11.367 -0.034 18.141 1 97.25 380 LEU B O 1
ATOM 6420 N N . HIS B 1 381 ? -10.648 1.432 19.594 1 97.56 381 HIS B N 1
ATOM 6421 C CA . HIS B 1 381 ? -9.641 0.551 20.172 1 97.56 381 HIS B CA 1
ATOM 6422 C C . HIS B 1 381 ? -10.227 -0.3 21.297 1 97.56 381 HIS B C 1
ATOM 6424 O O . HIS B 1 381 ? -11.281 0.027 21.844 1 97.56 381 HIS B O 1
ATOM 6430 N N . ALA B 1 382 ? -9.477 -1.408 21.578 1 96.06 382 ALA B N 1
ATOM 6431 C CA . ALA B 1 382 ? -9.906 -2.234 22.703 1 96.06 382 ALA B CA 1
ATOM 6432 C C . ALA B 1 382 ? -9.945 -1.423 24 1 96.06 382 ALA B C 1
ATOM 6434 O O . ALA B 1 382 ? -10.867 -1.572 24.812 1 96.06 382 ALA B O 1
ATOM 6435 N N . ARG B 1 383 ? -9.062 -0.525 24.141 1 93.5 383 ARG B N 1
ATOM 6436 C CA . ARG B 1 383 ? -8.977 0.292 25.359 1 93.5 383 ARG B CA 1
ATOM 6437 C C . ARG B 1 383 ? -10.203 1.187 25.5 1 93.5 383 ARG B C 1
ATOM 6439 O O . ARG B 1 383 ? -10.602 1.513 26.625 1 93.5 383 ARG B O 1
ATOM 6446 N N . ASP B 1 384 ? -10.758 1.601 24.406 1 93.5 384 ASP B N 1
ATOM 6447 C CA . ASP B 1 384 ? -11.93 2.463 24.422 1 93.5 384 ASP B CA 1
ATOM 6448 C C . ASP B 1 384 ? -13.172 1.691 24.875 1 93.5 384 ASP B C 1
ATOM 6450 O O . ASP B 1 384 ? -14.18 2.291 25.25 1 93.5 384 ASP B O 1
ATOM 6454 N N . LEU B 1 385 ? -13.102 0.407 24.859 1 93.94 385 LEU B N 1
ATOM 6455 C CA . LEU B 1 385 ? -14.281 -0.425 25.078 1 93.94 385 LEU B CA 1
ATOM 6456 C C . LEU B 1 385 ? -14.219 -1.118 26.438 1 93.94 385 LEU B C 1
ATOM 6458 O O . LEU B 1 385 ? -15.07 -1.955 26.75 1 93.94 385 LEU B O 1
ATOM 6462 N N . PHE B 1 386 ? -13.25 -0.832 27.203 1 88.69 386 PHE B N 1
ATOM 6463 C CA . PHE B 1 386 ? -13.039 -1.476 28.5 1 88.69 386 PHE B CA 1
ATOM 6464 C C . PHE B 1 386 ? -14.258 -1.312 29.391 1 88.69 386 PHE B C 1
ATOM 6466 O O . PHE B 1 386 ? -14.656 -2.248 30.094 1 88.69 386 PHE B O 1
ATOM 6473 N N . ASN B 1 387 ? -14.969 -0.182 29.312 1 89.88 387 ASN B N 1
ATOM 6474 C CA . ASN B 1 387 ? -16.125 0.081 30.172 1 89.88 387 ASN B CA 1
ATOM 6475 C C . ASN B 1 387 ? -17.438 -0.033 29.406 1 89.88 387 ASN B C 1
ATOM 6477 O O . ASN B 1 387 ? -18.469 0.462 29.859 1 89.88 387 ASN B O 1
ATOM 6481 N N . SER B 1 388 ? -17.25 -0.634 28.297 1 89.56 388 SER B N 1
ATOM 6482 C CA . SER B 1 388 ? -18.453 -0.754 27.484 1 89.56 388 SER B CA 1
ATOM 6483 C C . SER B 1 388 ? -19.406 -1.795 28.047 1 89.56 388 SER B C 1
ATOM 6485 O O . SER B 1 388 ? -18.969 -2.805 28.609 1 89.56 388 SER B O 1
ATOM 6487 N N . LYS B 1 389 ? -20.781 -1.599 27.875 1 91 389 LYS B N 1
ATOM 6488 C CA . LYS B 1 389 ? -21.812 -2.561 28.266 1 91 389 LYS B CA 1
ATOM 6489 C C . LYS B 1 389 ? -22.016 -3.615 27.188 1 91 389 LYS B C 1
ATOM 6491 O O . LYS B 1 389 ? -22.734 -4.594 27.391 1 91 389 LYS B O 1
ATOM 6496 N N . ARG B 1 390 ? -21.266 -3.383 26.141 1 91.19 390 ARG B N 1
ATOM 6497 C CA . ARG B 1 390 ? -21.359 -4.328 25.031 1 91.19 390 ARG B CA 1
ATOM 6498 C C . ARG B 1 390 ? -20.531 -5.582 25.312 1 91.19 390 ARG B C 1
ATOM 6500 O O . ARG B 1 390 ? -19.562 -5.531 26.062 1 91.19 390 ARG B O 1
ATOM 6507 N N . GLU B 1 391 ? -21.016 -6.707 24.766 1 94.69 391 GLU B N 1
ATOM 6508 C CA . GLU B 1 391 ? -20.203 -7.922 24.797 1 94.69 391 GLU B CA 1
ATOM 6509 C C . GLU B 1 391 ? -19.109 -7.895 23.734 1 94.69 391 GLU B C 1
ATOM 6511 O O . GLU B 1 391 ? -19.344 -8.289 22.594 1 94.69 391 GLU B O 1
ATOM 6516 N N . VAL B 1 392 ? -17.938 -7.512 24.141 1 96.06 392 VAL B N 1
ATOM 6517 C CA . VAL B 1 392 ? -16.844 -7.262 23.219 1 96.06 392 VAL B CA 1
ATOM 6518 C C . VAL B 1 392 ? -15.93 -8.484 23.156 1 96.06 392 VAL B C 1
ATOM 6520 O O . VAL B 1 392 ? -15.594 -9.07 24.188 1 96.06 392 VAL B O 1
ATOM 6523 N N . LYS B 1 393 ? -15.617 -8.914 21.953 1 96.5 393 LYS B N 1
ATOM 6524 C CA . LYS B 1 393 ? -14.562 -9.898 21.703 1 96.5 393 LYS B CA 1
ATOM 6525 C C . LYS B 1 393 ? -13.422 -9.297 20.906 1 96.5 393 LYS B C 1
ATOM 6527 O O . LYS B 1 393 ? -13.633 -8.344 20.141 1 96.5 393 LYS B O 1
ATOM 6532 N N . ILE B 1 394 ? -12.242 -9.852 21.109 1 97.44 394 ILE B N 1
ATOM 6533 C CA . ILE B 1 394 ? -11.047 -9.336 20.453 1 97.44 394 ILE B CA 1
ATOM 6534 C C . ILE B 1 394 ? -10.367 -10.453 19.672 1 97.44 394 ILE B C 1
ATOM 6536 O O . ILE B 1 394 ? -10.258 -11.578 20.156 1 97.44 394 ILE B O 1
ATOM 6540 N N . ALA B 1 395 ? -10.031 -10.125 18.469 1 97.81 395 ALA B N 1
ATOM 6541 C CA . ALA B 1 395 ? -9.219 -11.016 17.656 1 97.81 395 ALA B CA 1
ATOM 6542 C C . ALA B 1 395 ? -7.828 -10.43 17.422 1 97.81 395 ALA B C 1
ATOM 6544 O O . ALA B 1 395 ? -7.695 -9.242 17.109 1 97.81 395 ALA B O 1
ATOM 6545 N N . LYS B 1 396 ? -6.75 -11.258 17.578 1 97.75 396 LYS B N 1
ATOM 6546 C CA . LYS B 1 396 ? -5.371 -10.875 17.297 1 97.75 396 LYS B CA 1
ATOM 6547 C C . LYS B 1 396 ? -4.668 -11.938 16.469 1 97.75 396 LYS B C 1
ATOM 6549 O O . LYS B 1 396 ? -4.848 -13.133 16.688 1 97.75 396 LYS B O 1
ATOM 6554 N N . MET B 1 397 ? -3.959 -11.523 15.484 1 98.19 397 MET B N 1
ATOM 6555 C CA . MET B 1 397 ? -3.217 -12.438 14.617 1 98.19 397 MET B CA 1
ATOM 6556 C C . MET B 1 397 ? -1.912 -11.805 14.148 1 98.19 397 MET B C 1
ATOM 6558 O O . MET B 1 397 ? -1.912 -10.695 13.617 1 98.19 397 MET B O 1
ATOM 6562 N N . PRO B 1 398 ? -0.743 -12.453 14.406 1 98.19 398 PRO B N 1
ATOM 6563 C CA . PRO B 1 398 ? 0.509 -11.914 13.875 1 98.19 398 PRO B CA 1
ATOM 6564 C C . PRO B 1 398 ? 0.558 -11.93 12.352 1 98.19 398 PRO B C 1
ATOM 6566 O O . PRO B 1 398 ? -0.06 -12.789 11.719 1 98.19 398 PRO B O 1
ATOM 6569 N N . MET B 1 399 ? 1.243 -11.039 11.734 1 98 399 MET B N 1
ATOM 6570 C CA . MET B 1 399 ? 1.391 -10.969 10.289 1 98 399 MET B CA 1
ATOM 6571 C C . MET B 1 399 ? 2.164 -12.172 9.758 1 98 399 MET B C 1
ATOM 6573 O O . MET B 1 399 ? 2.139 -12.445 8.555 1 98 399 MET B O 1
ATOM 6577 N N . SER B 1 400 ? 2.807 -12.945 10.633 1 97.06 400 SER B N 1
ATOM 6578 C CA . SER B 1 400 ? 3.523 -14.156 10.227 1 97.06 400 SER B CA 1
ATOM 6579 C C . SER B 1 400 ? 2.557 -15.281 9.883 1 97.06 400 SER B C 1
ATOM 6581 O O . SER B 1 400 ? 2.971 -16.328 9.375 1 97.06 400 SER B O 1
ATOM 6583 N N . TYR B 1 401 ? 1.254 -15.062 10.07 1 95.44 401 TYR B N 1
ATOM 6584 C CA . TYR B 1 401 ? 0.231 -16.016 9.664 1 95.44 401 TYR B CA 1
ATOM 6585 C C . TYR B 1 401 ? -0.415 -15.609 8.344 1 95.44 401 TYR B C 1
ATOM 6587 O O . TYR B 1 401 ? -1.36 -16.25 7.883 1 95.44 401 TYR B O 1
ATOM 6595 N N . VAL B 1 402 ? 0.037 -14.539 7.789 1 95.69 402 VAL B N 1
ATOM 6596 C CA . VAL B 1 402 ? -0.497 -14.023 6.531 1 95.69 402 VAL B CA 1
ATOM 6597 C C . VAL B 1 402 ? 0.362 -14.508 5.367 1 95.69 402 VAL B C 1
ATOM 6599 O O . VAL B 1 402 ? 1.534 -14.141 5.254 1 95.69 402 VAL B O 1
ATOM 6602 N N . ALA B 1 403 ? -0.258 -15.273 4.488 1 95.06 403 ALA B N 1
ATOM 6603 C CA . ALA B 1 403 ? 0.468 -15.938 3.404 1 95.06 403 ALA B CA 1
ATOM 6604 C C . ALA B 1 403 ? 1.185 -14.914 2.523 1 95.06 403 ALA B C 1
ATOM 6606 O O . ALA B 1 403 ? 2.377 -15.062 2.24 1 95.06 403 ALA B O 1
ATOM 6607 N N . ARG B 1 404 ? 0.479 -13.883 2.109 1 97.31 404 ARG B N 1
ATOM 6608 C CA . ARG B 1 404 ? 1.052 -12.867 1.229 1 97.31 404 ARG B CA 1
ATOM 6609 C C . ARG B 1 404 ? 2.236 -12.172 1.892 1 97.31 404 ARG B C 1
ATOM 6611 O O . ARG B 1 404 ? 3.217 -11.836 1.226 1 97.31 404 ARG B O 1
ATOM 6618 N N . ALA B 1 405 ? 2.146 -11.914 3.229 1 97.81 405 ALA B N 1
ATOM 6619 C CA . ALA B 1 405 ? 3.258 -11.32 3.963 1 97.81 405 ALA B CA 1
ATOM 6620 C C . ALA B 1 405 ? 4.48 -12.227 3.951 1 97.81 405 ALA B C 1
ATOM 6622 O O . ALA B 1 405 ? 5.613 -11.758 3.812 1 97.81 405 ALA B O 1
ATOM 6623 N N . LEU B 1 406 ? 4.289 -13.539 4.047 1 97 406 LEU B N 1
ATOM 6624 C CA . LEU B 1 406 ? 5.375 -14.516 4.012 1 97 406 LEU B CA 1
ATOM 6625 C C . LEU B 1 406 ? 5.996 -14.586 2.621 1 97 406 LEU B C 1
ATOM 6627 O O . LEU B 1 406 ? 7.223 -14.586 2.486 1 97 406 LEU B O 1
ATOM 6631 N N . GLU B 1 407 ? 5.113 -14.594 1.624 1 97 407 GLU B N 1
ATOM 6632 C CA . GLU B 1 407 ? 5.586 -14.688 0.246 1 97 407 GLU B CA 1
ATOM 6633 C C . GLU B 1 407 ? 6.5 -13.516 -0.106 1 97 407 GLU B C 1
ATOM 6635 O O . GLU B 1 407 ? 7.465 -13.68 -0.852 1 97 407 GLU B O 1
ATOM 6640 N N . THR B 1 408 ? 6.223 -12.352 0.425 1 97.31 408 THR B N 1
ATOM 6641 C CA . THR B 1 408 ? 7 -11.156 0.119 1 97.31 408 THR B CA 1
ATOM 6642 C C . THR B 1 408 ? 8.117 -10.961 1.14 1 97.31 408 THR B C 1
ATOM 6644 O O . THR B 1 408 ? 8.844 -9.969 1.086 1 97.31 408 THR B O 1
ATOM 6647 N N . ALA B 1 409 ? 8.242 -11.828 2.18 1 97.19 409 ALA B N 1
ATOM 6648 C CA . ALA B 1 409 ? 9.234 -11.766 3.246 1 97.19 409 ALA B CA 1
ATOM 6649 C C . ALA B 1 409 ? 9.086 -10.492 4.066 1 97.19 409 ALA B C 1
ATOM 6651 O O . ALA B 1 409 ? 10.086 -9.844 4.414 1 97.19 409 ALA B O 1
ATOM 6652 N N . GLU B 1 410 ? 7.844 -10.109 4.312 1 97.38 410 GLU B N 1
ATOM 6653 C CA . GLU B 1 410 ? 7.512 -8.953 5.145 1 97.38 410 GLU B CA 1
ATOM 6654 C C . GLU B 1 410 ? 6.457 -9.312 6.188 1 97.38 410 GLU B C 1
ATOM 6656 O O . GLU B 1 410 ? 5.363 -8.75 6.195 1 97.38 410 GLU B O 1
ATOM 6661 N N . PRO B 1 411 ? 6.809 -10.188 7.094 1 97.62 411 PRO B N 1
ATOM 6662 C CA . PRO B 1 411 ? 5.801 -10.758 7.992 1 97.62 411 PRO B CA 1
ATOM 6663 C C . PRO B 1 411 ? 5.707 -10.008 9.32 1 97.62 411 PRO B C 1
ATOM 6665 O O . PRO B 1 411 ? 5.027 -10.461 10.242 1 97.62 411 PRO B O 1
ATOM 6668 N N . ARG B 1 412 ? 6.355 -8.859 9.547 1 98.06 412 ARG B N 1
ATOM 6669 C CA . ARG B 1 412 ? 6.359 -8.156 10.82 1 98.06 412 ARG B CA 1
ATOM 6670 C C . ARG B 1 412 ? 5.023 -7.465 11.07 1 98.06 412 ARG B C 1
ATOM 6672 O O . ARG B 1 412 ? 4.43 -6.902 10.148 1 98.06 412 ARG B O 1
ATOM 6679 N N . GLY B 1 413 ? 4.594 -7.52 12.266 1 98.75 413 GLY B N 1
ATOM 6680 C CA . GLY B 1 413 ? 3.396 -6.801 12.672 1 98.75 413 GLY B CA 1
ATOM 6681 C C . GLY B 1 413 ? 2.281 -7.719 13.141 1 98.75 413 GLY B C 1
ATOM 6682 O O . GLY B 1 413 ? 2.531 -8.852 13.547 1 98.75 413 GLY B O 1
ATOM 6683 N N . MET B 1 414 ? 1.04 -7.215 13.141 1 98.75 414 MET B N 1
ATOM 6684 C CA . MET B 1 414 ? -0.126 -7.934 13.641 1 98.75 414 MET B CA 1
ATOM 6685 C C . MET B 1 414 ? -1.418 -7.285 13.156 1 98.75 414 MET B C 1
ATOM 6687 O O . MET B 1 414 ? -1.413 -6.129 12.734 1 98.75 414 MET B O 1
ATOM 6691 N N . MET B 1 415 ? -2.43 -7.98 13.203 1 98.69 415 MET B N 1
ATOM 6692 C CA . MET B 1 415 ? -3.797 -7.488 13.055 1 98.69 415 MET B CA 1
ATOM 6693 C C . MET B 1 415 ? -4.57 -7.641 14.359 1 98.69 415 MET B C 1
ATOM 6695 O O . MET B 1 415 ? -4.355 -8.602 15.109 1 98.69 415 MET B O 1
ATOM 6699 N N . LYS B 1 416 ? -5.406 -6.742 14.641 1 98.62 416 LYS B N 1
ATOM 6700 C CA . LYS B 1 416 ? -6.246 -6.762 15.836 1 98.62 416 LYS B CA 1
ATOM 6701 C C . LYS B 1 416 ? -7.625 -6.18 15.539 1 98.62 416 LYS B C 1
ATOM 6703 O O . LYS B 1 416 ? -7.742 -5.148 14.875 1 98.62 416 LYS B O 1
ATOM 6708 N N . ALA B 1 417 ? -8.672 -6.801 15.984 1 98.5 417 ALA B N 1
ATOM 6709 C CA . ALA B 1 417 ? -10.031 -6.32 15.766 1 98.5 417 ALA B CA 1
ATOM 6710 C C . ALA B 1 417 ? -10.875 -6.457 17.031 1 98.5 417 ALA B C 1
ATOM 6712 O O . ALA B 1 417 ? -10.641 -7.359 17.844 1 98.5 417 ALA B O 1
ATOM 6713 N N . THR B 1 418 ? -11.773 -5.586 17.234 1 98.06 418 THR B N 1
ATOM 6714 C CA . THR B 1 418 ? -12.797 -5.637 18.281 1 98.06 418 THR B CA 1
ATOM 6715 C C . THR B 1 418 ? -14.188 -5.746 17.656 1 98.06 418 THR B C 1
ATOM 6717 O O . THR B 1 418 ? -14.492 -5.062 16.672 1 98.06 418 THR B O 1
ATOM 6720 N N . VAL B 1 419 ? -14.969 -6.621 18.172 1 97.5 419 VAL B N 1
ATOM 6721 C CA . VAL B 1 419 ? -16.312 -6.82 17.625 1 97.5 419 VAL B CA 1
ATOM 6722 C C . VAL B 1 419 ? -17.312 -6.922 18.766 1 97.5 419 VAL B C 1
ATOM 6724 O O . VAL B 1 419 ? -16.938 -7.176 19.922 1 97.5 419 VAL B O 1
ATOM 6727 N N . GLU B 1 420 ? -18.594 -6.633 18.453 1 96.75 420 GLU B N 1
ATOM 6728 C CA . GLU B 1 420 ? -19.703 -6.996 19.344 1 96.75 420 GLU B CA 1
ATOM 6729 C C . GLU B 1 420 ? -20.125 -8.445 19.125 1 96.75 420 GLU B C 1
ATOM 6731 O O . GLU B 1 420 ? -20.562 -8.828 18.031 1 96.75 420 GLU B O 1
ATOM 6736 N N . ALA B 1 421 ? -19.984 -9.219 20.125 1 92.88 421 ALA B N 1
ATOM 6737 C CA . ALA B 1 421 ? -20.125 -10.664 20.031 1 92.88 421 ALA B CA 1
ATOM 6738 C C . ALA B 1 421 ? -21.531 -11.055 19.578 1 92.88 421 ALA B C 1
ATOM 6740 O O . ALA B 1 421 ? -21.703 -11.953 18.75 1 92.88 421 ALA B O 1
ATOM 6741 N N . LYS B 1 422 ? -22.547 -10.453 20.016 1 92.81 422 LYS B N 1
ATOM 6742 C CA . LYS B 1 422 ? -23.938 -10.836 19.781 1 92.81 422 LYS B CA 1
ATOM 6743 C C . LYS B 1 422 ? -24.375 -10.461 18.359 1 92.81 422 LYS B C 1
ATOM 6745 O O . LYS B 1 422 ? -24.984 -11.266 17.656 1 92.81 422 LYS B O 1
ATOM 6750 N N . THR B 1 423 ? -23.984 -9.281 17.922 1 95.31 423 THR B N 1
ATOM 6751 C CA . THR B 1 423 ? -24.516 -8.766 16.656 1 95.31 423 THR B CA 1
ATOM 6752 C C . THR B 1 423 ? -23.531 -9.031 15.523 1 95.31 423 THR B C 1
ATOM 6754 O O . THR B 1 423 ? -23.906 -8.969 14.344 1 95.31 423 THR B O 1
ATOM 6757 N N . GLY B 1 424 ? -22.297 -9.18 15.836 1 96.56 424 GLY B N 1
ATOM 6758 C CA . GLY B 1 424 ? -21.281 -9.383 14.82 1 96.56 424 GLY B CA 1
ATOM 6759 C C . GLY B 1 424 ? -20.688 -8.086 14.305 1 96.56 424 GLY B C 1
ATOM 6760 O O . GLY B 1 424 ? -19.812 -8.094 13.43 1 96.56 424 GLY B O 1
ATOM 6761 N N . GLU B 1 425 ? -21.141 -6.996 14.875 1 97.62 425 GLU B N 1
ATOM 6762 C CA . GLU B 1 425 ? -20.688 -5.676 14.445 1 97.62 425 GLU B CA 1
ATOM 6763 C C . GLU B 1 425 ? -19.188 -5.508 14.664 1 97.62 425 GLU B C 1
ATOM 6765 O O . GLU B 1 425 ? -18.672 -5.852 15.734 1 97.62 425 GLU B O 1
ATOM 6770 N N . ILE B 1 426 ? -18.531 -5.039 13.648 1 98.19 426 ILE B N 1
ATOM 6771 C CA . ILE B 1 426 ? -17.125 -4.695 13.789 1 98.19 426 ILE B CA 1
ATOM 6772 C C . ILE B 1 426 ? -16.984 -3.318 14.438 1 98.19 426 ILE B C 1
ATOM 6774 O O . ILE B 1 426 ? -17.484 -2.324 13.906 1 98.19 426 ILE B O 1
ATOM 6778 N N . LEU B 1 427 ? -16.328 -3.238 15.594 1 97.88 427 LEU B N 1
ATOM 6779 C CA . LEU B 1 427 ? -16.25 -1.998 16.359 1 97.88 427 LEU B CA 1
ATOM 6780 C C . LEU B 1 427 ? -14.945 -1.262 16.047 1 97.88 427 LEU B C 1
ATOM 6782 O O . LEU B 1 427 ? -14.906 -0.029 16.078 1 97.88 427 LEU B O 1
ATOM 6786 N N . GLY B 1 428 ? -13.914 -1.936 15.812 1 98.31 428 GLY B N 1
ATOM 6787 C CA . GLY B 1 428 ? -12.617 -1.364 15.492 1 98.31 428 GLY B CA 1
ATOM 6788 C C . GLY B 1 428 ? -11.656 -2.367 14.883 1 98.31 428 GLY B C 1
ATOM 6789 O O . GLY B 1 428 ? -11.852 -3.578 15 1 98.31 428 GLY B O 1
ATOM 6790 N N . PHE B 1 429 ? -10.695 -1.89 14.227 1 98.81 429 PHE B N 1
ATOM 6791 C CA . PHE B 1 429 ? -9.703 -2.717 13.555 1 98.81 429 PHE B CA 1
ATOM 6792 C C . PHE B 1 429 ? -8.375 -1.973 13.422 1 98.81 429 PHE B C 1
ATOM 6794 O O . PHE B 1 429 ? -8.359 -0.79 13.07 1 98.81 429 PHE B O 1
ATOM 6801 N N . THR B 1 430 ? -7.27 -2.672 13.719 1 98.88 430 THR B N 1
ATOM 6802 C CA . THR B 1 430 ? -5.902 -2.184 13.562 1 98.88 430 THR B CA 1
ATOM 6803 C C . THR B 1 430 ? -5.066 -3.172 12.75 1 98.88 430 THR B C 1
ATOM 6805 O O . THR B 1 430 ? -5.141 -4.383 12.969 1 98.88 430 THR B O 1
ATOM 6808 N N . CYS B 1 431 ? -4.406 -2.65 11.781 1 98.88 431 CYS B N 1
ATOM 6809 C CA . CYS B 1 431 ? -3.416 -3.447 11.062 1 98.88 431 CYS B CA 1
ATOM 6810 C C . CYS B 1 431 ? -2.049 -2.775 11.102 1 98.88 431 CYS B C 1
ATOM 6812 O O . CYS B 1 431 ? -1.865 -1.702 10.523 1 98.88 431 CYS B O 1
ATOM 6814 N N . LEU B 1 432 ? -1.133 -3.322 11.883 1 98.88 432 LEU B N 1
ATOM 6815 C CA . LEU B 1 432 ? 0.297 -3.051 11.773 1 98.88 432 LEU B CA 1
ATOM 6816 C C . LEU B 1 432 ? 0.979 -4.074 10.875 1 98.88 432 LEU B C 1
ATOM 6818 O O . LEU B 1 432 ? 1.209 -5.215 11.289 1 98.88 432 LEU B O 1
ATOM 6822 N N . GLY B 1 433 ? 1.183 -3.688 9.648 1 98.62 433 GLY B N 1
ATOM 6823 C CA . GLY B 1 433 ? 1.709 -4.656 8.695 1 98.62 433 GLY B CA 1
ATOM 6824 C C . GLY B 1 433 ? 1.848 -4.102 7.293 1 98.62 433 GLY B C 1
ATOM 6825 O O . GLY B 1 433 ? 1.569 -2.924 7.055 1 98.62 433 GLY B O 1
ATOM 6826 N N . LEU B 1 434 ? 2.307 -5.012 6.398 1 97.56 434 LEU B N 1
ATOM 6827 C CA . LEU B 1 434 ? 2.434 -4.684 4.984 1 97.56 434 LEU B CA 1
ATOM 6828 C C . LEU B 1 434 ? 1.118 -4.148 4.43 1 97.56 434 LEU B C 1
ATOM 6830 O O . LEU B 1 434 ? 0.099 -4.84 4.457 1 97.56 434 LEU B O 1
ATOM 6834 N N . GLU B 1 435 ? 1.119 -2.861 4.012 1 98 435 GLU B N 1
ATOM 6835 C CA . GLU B 1 435 ? -0.039 -2.166 3.459 1 98 435 GLU B CA 1
ATOM 6836 C C . GLU B 1 435 ? -1.183 -2.105 4.465 1 98 435 GLU B C 1
ATOM 6838 O O . GLU B 1 435 ? -2.342 -2.326 4.109 1 98 435 GLU B O 1
ATOM 6843 N N . GLY B 1 436 ? -0.79 -1.858 5.738 1 98.62 436 GLY B N 1
ATOM 6844 C CA . GLY B 1 436 ? -1.773 -1.832 6.809 1 98.62 436 GLY B CA 1
ATOM 6845 C C . GLY B 1 436 ? -2.906 -0.855 6.555 1 98.62 436 GLY B C 1
ATOM 6846 O O . GLY B 1 436 ? -4.047 -1.106 6.941 1 98.62 436 GLY B O 1
ATOM 6847 N N . GLY B 1 437 ? -2.566 0.305 5.859 1 98.56 437 GLY B N 1
ATOM 6848 C CA . GLY B 1 437 ? -3.584 1.293 5.539 1 98.56 437 GLY B CA 1
ATOM 6849 C C . GLY B 1 437 ? -4.637 0.774 4.578 1 98.56 437 GLY B C 1
ATOM 6850 O O . GLY B 1 437 ? -5.82 1.086 4.719 1 98.56 437 GLY B O 1
ATOM 6851 N N . GLU B 1 438 ? -4.277 -0.061 3.631 1 98.69 438 GLU B N 1
ATOM 6852 C CA . GLU B 1 438 ? -5.219 -0.59 2.65 1 98.69 438 GLU B CA 1
ATOM 6853 C C . GLU B 1 438 ? -6.09 -1.687 3.256 1 98.69 438 GLU B C 1
ATOM 6855 O O . GLU B 1 438 ? -7.289 -1.752 2.986 1 98.69 438 GLU B O 1
ATOM 6860 N N . ILE B 1 439 ? -5.441 -2.566 4.109 1 98.75 439 ILE B N 1
ATOM 6861 C CA . ILE B 1 439 ? -6.211 -3.605 4.781 1 98.75 439 ILE B CA 1
ATOM 6862 C C . ILE B 1 439 ? -7.25 -2.965 5.699 1 98.75 439 ILE B C 1
ATOM 6864 O O . ILE B 1 439 ? -8.414 -3.369 5.703 1 98.75 439 ILE B O 1
ATOM 6868 N N . MET B 1 440 ? -6.82 -1.942 6.414 1 98.81 440 MET B N 1
ATOM 6869 C CA . MET B 1 440 ? -7.727 -1.189 7.273 1 98.81 440 MET B CA 1
ATOM 6870 C C . MET B 1 440 ? -8.883 -0.606 6.469 1 98.81 440 MET B C 1
ATOM 6872 O O . MET B 1 440 ? -10.031 -0.626 6.918 1 98.81 440 MET B O 1
ATOM 6876 N N . SER B 1 441 ? -8.617 -0.142 5.203 1 98.81 441 SER B N 1
ATOM 6877 C CA . SER B 1 441 ? -9.633 0.468 4.359 1 98.81 441 SER B CA 1
ATOM 6878 C C . SER B 1 441 ? -10.672 -0.559 3.92 1 98.81 441 SER B C 1
ATOM 6880 O O . SER B 1 441 ? -11.844 -0.224 3.736 1 98.81 441 SER B O 1
ATOM 6882 N N . ILE B 1 442 ? -10.25 -1.844 3.781 1 98.88 442 ILE B N 1
ATOM 6883 C CA . ILE B 1 442 ? -11.195 -2.91 3.475 1 98.88 442 ILE B CA 1
ATOM 6884 C C . ILE B 1 442 ? -12.188 -3.07 4.629 1 98.88 442 ILE B C 1
ATOM 6886 O O . ILE B 1 442 ? -13.398 -3.115 4.414 1 98.88 442 ILE B O 1
ATOM 6890 N N . VAL B 1 443 ? -11.672 -3.074 5.812 1 98.88 443 VAL B N 1
ATOM 6891 C CA . VAL B 1 443 ? -12.516 -3.25 6.988 1 98.88 443 VAL B CA 1
ATOM 6892 C C . VAL B 1 443 ? -13.375 -2.01 7.195 1 98.88 443 VAL B C 1
ATOM 6894 O O . VAL B 1 443 ? -14.555 -2.117 7.555 1 98.88 443 VAL B O 1
ATOM 6897 N N . GLN B 1 444 ? -12.75 -0.804 6.961 1 98.81 444 GLN B N 1
ATOM 6898 C CA . GLN B 1 444 ? -13.539 0.422 7.004 1 98.81 444 GLN B CA 1
ATOM 6899 C C . GLN B 1 444 ? -14.742 0.331 6.074 1 98.81 444 GLN B C 1
ATOM 6901 O O . GLN B 1 444 ? -15.867 0.665 6.465 1 98.81 444 GLN B O 1
ATOM 6906 N N . THR B 1 445 ? -14.523 -0.103 4.887 1 98.75 445 THR B N 1
ATOM 6907 C CA . THR B 1 445 ? -15.586 -0.219 3.893 1 98.75 445 THR B CA 1
ATOM 6908 C C . THR B 1 445 ? -16.641 -1.229 4.34 1 98.75 445 THR B C 1
ATOM 6910 O O . THR B 1 445 ? -17.828 -1.012 4.141 1 98.75 445 THR B O 1
ATOM 6913 N N . ALA B 1 446 ? -16.172 -2.324 4.93 1 98.62 446 ALA B N 1
ATOM 6914 C CA . ALA B 1 446 ? -17.109 -3.301 5.492 1 98.62 446 ALA B CA 1
ATOM 6915 C C . ALA B 1 446 ? -18 -2.662 6.551 1 98.62 446 ALA B C 1
ATOM 6917 O O . ALA B 1 446 ? -19.219 -2.885 6.566 1 98.62 446 ALA B O 1
ATOM 6918 N N . MET B 1 447 ? -17.406 -1.888 7.418 1 98.5 447 MET B N 1
ATOM 6919 C CA . MET B 1 447 ? -18.156 -1.191 8.461 1 98.5 447 MET B CA 1
ATOM 6920 C C . MET B 1 447 ? -19.172 -0.229 7.855 1 98.5 447 MET B C 1
ATOM 6922 O O . MET B 1 447 ? -20.312 -0.161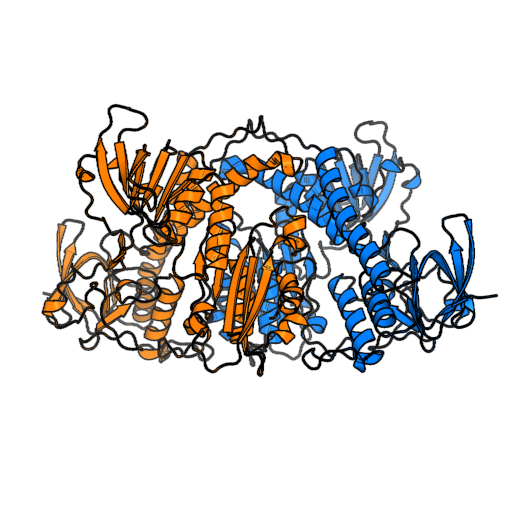 8.305 1 98.5 447 MET B O 1
ATOM 6926 N N . MET B 1 448 ? -18.797 0.526 6.82 1 97.75 448 MET B N 1
ATOM 6927 C CA . MET B 1 448 ? -19.688 1.444 6.117 1 97.75 448 MET B CA 1
ATOM 6928 C C . MET B 1 448 ? -20.891 0.707 5.562 1 97.75 448 MET B C 1
ATOM 6930 O O . MET B 1 448 ? -22 1.241 5.566 1 97.75 448 MET B O 1
ATOM 6934 N N . GLY B 1 449 ? -20.609 -0.512 5.082 1 97.25 449 GLY B N 1
ATOM 6935 C CA . GLY B 1 449 ? -21.672 -1.306 4.484 1 97.25 449 GLY B CA 1
ATOM 6936 C C . GLY B 1 449 ? -22.422 -2.148 5.492 1 97.25 449 GLY B C 1
ATOM 6937 O O . GLY B 1 449 ? -23.266 -2.967 5.121 1 97.25 449 GLY B O 1
ATOM 6938 N N . ASN B 1 450 ? -22.109 -2.049 6.75 1 97.62 450 ASN B N 1
ATOM 6939 C CA . ASN B 1 450 ? -22.734 -2.768 7.852 1 97.62 450 ASN B CA 1
ATOM 6940 C C . ASN B 1 450 ? -22.531 -4.273 7.727 1 97.62 450 ASN B C 1
ATOM 6942 O O . ASN B 1 450 ? -23.438 -5.055 8.031 1 97.62 450 ASN B O 1
ATOM 6946 N N . LEU B 1 451 ? -21.453 -4.672 7.133 1 97.62 451 LEU B N 1
ATOM 6947 C CA . LEU B 1 451 ? -21.062 -6.078 7.145 1 97.62 451 LEU B CA 1
ATOM 6948 C C . LEU B 1 451 ? -20.594 -6.504 8.531 1 97.62 451 LEU B C 1
ATOM 6950 O O . LEU B 1 451 ? -20.047 -5.699 9.281 1 97.62 451 LEU B O 1
ATOM 6954 N N . LYS B 1 452 ? -20.891 -7.785 8.867 1 98 452 LYS B N 1
ATOM 6955 C CA . LYS B 1 452 ? -20.438 -8.383 10.133 1 98 452 LYS B CA 1
ATOM 6956 C C . LYS B 1 452 ? -19.094 -9.086 9.969 1 98 452 LYS B C 1
ATOM 6958 O O . LYS B 1 452 ? -18.656 -9.336 8.844 1 98 452 LYS B O 1
ATOM 6963 N N . TRP B 1 453 ? -18.453 -9.375 11.125 1 97.69 453 TRP B N 1
ATOM 6964 C CA . TRP B 1 453 ? -17.141 -10.008 11.039 1 97.69 453 TRP B CA 1
ATOM 6965 C C . TRP B 1 453 ? -17.234 -11.352 10.328 1 97.69 453 TRP B C 1
ATOM 6967 O O . TRP B 1 453 ? -16.312 -11.742 9.609 1 97.69 453 TRP B O 1
ATOM 6977 N N . TRP B 1 454 ? -18.375 -12.125 10.508 1 96.88 454 TRP B N 1
ATOM 6978 C CA . TRP B 1 454 ? -18.484 -13.438 9.883 1 96.88 454 TRP B CA 1
ATOM 6979 C C . TRP B 1 454 ? -18.688 -13.312 8.383 1 96.88 454 TRP B C 1
ATOM 6981 O O . TRP B 1 454 ? -18.484 -14.273 7.637 1 96.88 454 TRP B O 1
ATOM 6991 N N . ASP B 1 455 ? -19.203 -12.086 7.887 1 97 455 ASP B N 1
ATOM 6992 C CA . ASP B 1 455 ? -19.25 -11.844 6.449 1 97 455 ASP B CA 1
ATOM 6993 C C . ASP B 1 455 ? -17.844 -11.773 5.859 1 97 455 ASP B C 1
ATOM 6995 O O . ASP B 1 455 ? -17.609 -12.266 4.754 1 97 455 ASP B O 1
ATOM 6999 N N . LEU B 1 456 ? -16.922 -11.156 6.59 1 97.94 456 LEU B N 1
ATOM 7000 C CA . LEU B 1 456 ? -15.531 -11.062 6.141 1 97.94 456 LEU B CA 1
ATOM 7001 C C . LEU B 1 456 ? -14.836 -12.414 6.254 1 97.94 456 LEU B C 1
ATOM 7003 O O . LEU B 1 456 ? -14.008 -12.758 5.41 1 97.94 456 LEU B O 1
ATOM 7007 N N . GLU B 1 457 ? -15.148 -13.133 7.301 1 96.56 457 GLU B N 1
ATOM 7008 C CA . GLU B 1 457 ? -14.609 -14.477 7.461 1 96.56 457 GLU B CA 1
ATOM 7009 C C . GLU B 1 457 ? -14.969 -15.367 6.273 1 96.56 457 GLU B C 1
ATOM 7011 O O . GLU B 1 457 ? -14.156 -16.172 5.828 1 96.56 457 GLU B O 1
ATOM 7016 N N . ALA B 1 458 ? -16.172 -15.148 5.719 1 95.69 458 ALA B N 1
ATOM 7017 C CA . ALA B 1 458 ? -16.719 -16.031 4.684 1 95.69 458 ALA B CA 1
ATOM 7018 C C . ALA B 1 458 ? -16.453 -15.445 3.291 1 95.69 458 ALA B C 1
ATOM 7020 O O . ALA B 1 458 ? -16.766 -16.078 2.283 1 95.69 458 ALA B O 1
ATOM 7021 N N . ALA B 1 459 ? -15.883 -14.242 3.24 1 97.31 459 ALA B N 1
ATOM 7022 C CA . ALA B 1 459 ? -15.688 -13.578 1.956 1 97.31 459 ALA B CA 1
ATOM 7023 C C . ALA B 1 459 ? -14.711 -14.352 1.078 1 97.31 459 ALA B C 1
ATOM 7025 O O . ALA B 1 459 ? -13.695 -14.859 1.565 1 97.31 459 ALA B O 1
ATOM 7026 N N . VAL B 1 460 ? -15.047 -14.438 -0.242 1 97.81 460 VAL B N 1
ATOM 7027 C CA . VAL B 1 460 ? -14.156 -15.062 -1.213 1 97.81 460 VAL B CA 1
ATOM 7028 C C . VAL B 1 460 ? -13.195 -14.016 -1.779 1 97.81 460 VAL B C 1
ATOM 7030 O O . VAL B 1 460 ? -13.445 -13.453 -2.846 1 97.81 460 VAL B O 1
ATOM 7033 N N . TYR B 1 461 ? -12.086 -13.758 -1.058 1 98.19 461 TYR B N 1
ATOM 7034 C CA . TYR B 1 461 ? -11.039 -12.836 -1.498 1 98.19 461 TYR B CA 1
ATOM 7035 C C . TYR B 1 461 ? -10.086 -13.516 -2.467 1 98.19 461 TYR B C 1
ATOM 7037 O O . TYR B 1 461 ? -9.828 -14.719 -2.354 1 98.19 461 TYR B O 1
ATOM 7045 N N . ALA B 1 462 ? -9.57 -12.695 -3.361 1 98.25 462 ALA B N 1
ATOM 7046 C CA . ALA B 1 462 ? -8.586 -13.227 -4.297 1 98.25 462 ALA B CA 1
ATOM 7047 C C . ALA B 1 462 ? -7.348 -13.742 -3.562 1 98.25 462 ALA B C 1
ATOM 7049 O O . ALA B 1 462 ? -6.887 -13.117 -2.605 1 98.25 462 ALA B O 1
ATOM 7050 N N . HIS B 1 463 ? -6.891 -14.922 -3.988 1 97.62 463 HIS B N 1
ATOM 7051 C CA . HIS B 1 463 ? -5.688 -15.523 -3.422 1 97.62 463 HIS B CA 1
ATOM 7052 C C . HIS B 1 463 ? -4.48 -15.297 -4.324 1 97.62 463 HIS B C 1
ATOM 7054 O O . HIS B 1 463 ? -4.57 -15.461 -5.543 1 97.62 463 HIS B O 1
ATOM 7060 N N . PRO B 1 464 ? -3.334 -15.039 -3.834 1 96.94 464 PRO B N 1
ATOM 7061 C CA . PRO B 1 464 ? -3.141 -14.594 -2.451 1 96.94 464 PRO B CA 1
ATOM 7062 C C . PRO B 1 464 ? -3.162 -13.07 -2.311 1 96.94 464 PRO B C 1
ATOM 7064 O O . PRO B 1 464 ? -2.518 -12.367 -3.09 1 96.94 464 PRO B O 1
ATOM 7067 N N . THR B 1 465 ? -3.932 -12.523 -1.528 1 97.94 465 THR B N 1
ATOM 7068 C CA . THR B 1 465 ? -3.914 -11.109 -1.162 1 97.94 465 THR B CA 1
ATOM 7069 C C . THR B 1 465 ? -3.748 -10.945 0.345 1 97.94 465 THR B C 1
ATOM 7071 O O . THR B 1 465 ? -3.885 -11.906 1.1 1 97.94 465 THR B O 1
ATOM 7074 N N . LEU B 1 466 ? -3.396 -9.773 0.784 1 98.38 466 LEU B N 1
ATOM 7075 C CA . LEU B 1 466 ? -3.424 -9.453 2.207 1 98.38 466 LEU B CA 1
ATOM 7076 C C . LEU B 1 466 ? -4.852 -9.469 2.738 1 98.38 466 LEU B C 1
ATOM 7078 O O . LEU B 1 466 ? -5.094 -9.891 3.871 1 98.38 466 LEU B O 1
ATOM 7082 N N . ALA B 1 467 ? -5.762 -9.07 1.885 1 98.19 467 ALA B N 1
ATOM 7083 C CA . ALA B 1 467 ? -7.188 -9.047 2.207 1 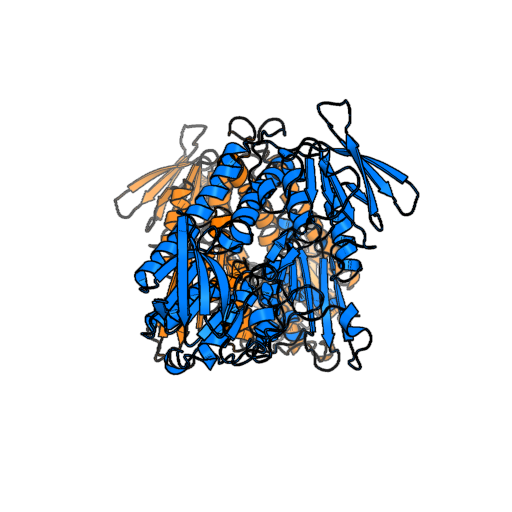98.19 467 ALA B CA 1
ATOM 7084 C C . ALA B 1 467 ? -7.668 -10.414 2.68 1 98.19 467 ALA B C 1
ATOM 7086 O O . ALA B 1 467 ? -8.508 -10.508 3.572 1 98.19 467 ALA B O 1
ATOM 7087 N N . GLU B 1 468 ? -7.133 -11.445 2.08 1 97.44 468 GLU B N 1
ATOM 7088 C CA . GLU B 1 468 ? -7.559 -12.812 2.369 1 97.44 468 GLU B CA 1
ATOM 7089 C C . GLU B 1 468 ? -7.285 -13.18 3.824 1 97.44 468 GLU B C 1
ATOM 7091 O O . GLU B 1 468 ? -7.902 -14.102 4.367 1 97.44 468 GLU B O 1
ATOM 7096 N N . SER B 1 469 ? -6.363 -12.453 4.449 1 97.25 469 SER B N 1
ATOM 7097 C CA . SER B 1 469 ? -6.055 -12.719 5.852 1 97.25 469 SER B CA 1
ATOM 7098 C C . SER B 1 469 ? -7.25 -12.414 6.75 1 97.25 469 SER B C 1
ATOM 7100 O O . SER B 1 469 ? -7.316 -12.883 7.887 1 97.25 469 SER B O 1
ATOM 7102 N N . LEU B 1 470 ? -8.156 -11.633 6.266 1 97.75 470 LEU B N 1
ATOM 7103 C CA . LEU B 1 470 ? -9.367 -11.328 7.02 1 97.75 470 LEU B CA 1
ATOM 7104 C C . LEU B 1 470 ? -10.25 -12.562 7.164 1 97.75 470 LEU B C 1
ATOM 7106 O O . LEU B 1 470 ? -11.133 -12.602 8.023 1 97.75 470 LEU B O 1
ATOM 7110 N N . ASN B 1 471 ? -10.07 -13.578 6.293 1 97 471 ASN B N 1
ATOM 7111 C CA . ASN B 1 471 ? -10.742 -14.859 6.512 1 97 471 ASN B CA 1
ATOM 7112 C C . ASN B 1 471 ? -10.273 -15.523 7.801 1 97 471 ASN B C 1
ATOM 7114 O O . ASN B 1 471 ? -11.07 -16.141 8.508 1 97 471 ASN B O 1
ATOM 7118 N N . ASN B 1 472 ? -8.977 -15.359 8.109 1 96.25 472 ASN B N 1
ATOM 7119 C CA . ASN B 1 472 ? -8.336 -16.125 9.172 1 96.25 472 ASN B CA 1
ATOM 7120 C C . ASN B 1 472 ? -8.375 -15.383 10.5 1 96.25 472 ASN B C 1
ATOM 7122 O O . ASN B 1 472 ? -8.359 -16.016 11.562 1 96.25 472 ASN B O 1
ATOM 7126 N N . LEU B 1 473 ? -8.438 -14.062 10.453 1 97.38 473 LEU B N 1
ATOM 7127 C CA . LEU B 1 473 ? -8.328 -13.219 11.641 1 97.38 473 LEU B CA 1
ATOM 7128 C C . LEU B 1 473 ? -9.359 -13.609 12.688 1 97.38 473 LEU B C 1
ATOM 7130 O O . LEU B 1 473 ? -9.039 -13.734 13.867 1 97.38 473 LEU B O 1
ATOM 7134 N N . TRP B 1 474 ? -10.531 -13.945 12.273 1 93.88 474 TRP B N 1
ATOM 7135 C CA . TRP B 1 474 ? -11.68 -14.07 13.164 1 93.88 474 TRP B CA 1
ATOM 7136 C C . TRP B 1 474 ? -11.672 -15.406 13.891 1 93.88 474 TRP B C 1
ATOM 7138 O O . TRP B 1 474 ? -12.383 -15.586 14.883 1 93.88 474 TRP B O 1
ATOM 7148 N N . GLY B 1 475 ? -10.898 -16.375 13.383 1 89.81 475 GLY B N 1
ATOM 7149 C CA . GLY B 1 475 ? -10.695 -17.625 14.094 1 89.81 475 GLY B CA 1
ATOM 7150 C C . GLY B 1 475 ? -10 -17.438 15.43 1 89.81 475 GLY B C 1
ATOM 7151 O O . GLY B 1 475 ? -9.992 -18.359 16.266 1 89.81 475 GLY B O 1
ATOM 7152 N N . HIS B 1 476 ? -9.555 -16.203 15.672 1 89.75 476 HIS B N 1
ATOM 7153 C CA . HIS B 1 476 ? -8.812 -15.898 16.891 1 89.75 476 HIS B CA 1
ATOM 7154 C C . HIS B 1 476 ? -9.648 -15.055 17.844 1 89.75 476 HIS B C 1
ATOM 7156 O O . HIS B 1 476 ? -9.102 -14.414 18.75 1 89.75 476 HIS B O 1
ATOM 7162 N N . LEU B 1 477 ? -10.914 -14.961 17.609 1 91.94 477 LEU B N 1
ATOM 7163 C CA . LEU B 1 477 ? -11.781 -14.211 18.516 1 91.94 477 LEU B CA 1
ATOM 7164 C C . LEU B 1 477 ? -11.797 -14.828 19.906 1 91.94 477 LEU B C 1
ATOM 7166 O O . LEU B 1 477 ? -11.977 -16.047 20.047 1 91.94 477 LEU B O 1
ATOM 7170 N N . GLU B 1 478 ? -11.523 -14.039 20.953 1 90.75 478 GLU B N 1
ATOM 7171 C CA . GLU B 1 478 ? -11.562 -14.445 22.359 1 90.75 478 GLU B CA 1
ATOM 7172 C C . GLU B 1 478 ? -12.414 -13.484 23.188 1 90.75 478 GLU B C 1
ATOM 7174 O O . GLU B 1 478 ? -12.398 -12.273 22.953 1 90.75 478 GLU B O 1
#

Organism: Gibberella zeae (strain ATCC MYA-4620 / CBS 123657 / FGSC 9075 / NRRL 31084 / PH-1) (NCBI:txid229533)